Protein AF-A0A5C7Q5F5-F1 (afdb_monomer)

Secondary structure (DSSP, 8-state):
----SHHHHHHHHHHHHHHHHHHHHHHHHHHHHHHT--SS-HHHHHHTT-S------HHHHHHHHHHHHHHHHHHSSS-SEEEEESSS-HHHHHHHHHHHHHHHHHHHHH-HHHHHHHHHHHHHHHHHSEEEEE-SSTT-SS-EEE-GGGEE--TT-BTT-TT--EEEEEEEEEHHHHHHHHHSTT--TTB-HHHHHHHHHHHHHHHHSS-TT-----TT-HHHHHHHHHTTTTSTT--PPPEEEEEEEEEEE--TTSSS-EEEEEEEE-TTTS--SSS-GGGGGS-SEE-TT---BSSGGGTEEEEE-----SSSPBGGG---HHHHHHHHHHHHHHHHHHHHHHHHHHTS--EEE-STT-HHHHTT---SS-----TTEEE--TTSS----HHHHHHHHHHHHHHHHHHHS---------SSPPPPHHHHHHHHHHTTHHHHHHHHHHHHHHHHHHHHHHHHHHH--SHHHHHHHHHHHHTT--THHHH-GGGEEEEEPPPTTTT-HHHHHHHHHHHHHTGGGS-GGGHHHHHHHHHHHHHS-HHHHHHHS-----PPPHHHHHHHHHHHHHHTT---PPPTTS-HHHHHHHHHHHHHHHHHHHHHH-SPPPHHHHHHHHHHHHHHHHHHHHHTTSTTSHHHHHHHHHHHHHHHHHHHHHHHHHHHHHHHTTTS----HHHHHHHHHHHHHHHHHHHHHHHHHHHHHHHHHHHHHHHHHHHHHHHHHHHHHHHHHHHHHHHHHHTSPPPPP-

Mean predicted aligned error: 17.98 Å

Radius of gyration: 42.09 Å; Cα contacts (8 Å, |Δi|>4): 862; chains: 1; bounding box: 106×111×115 Å

Nearest PDB structures (foldseek):
  8i4m-assembly1_T  TM=5.240E-01  e=5.462E-08  Prochlorococcus phage P-SCSP1u

pLDDT: mean 74.76, std 13.88, range [29.77, 92.38]

Structure (mmCIF, N/CA/C/O backbone):
data_AF-A0A5C7Q5F5-F1
#
_entry.id   AF-A0A5C7Q5F5-F1
#
loop_
_atom_site.group_PDB
_atom_site.id
_atom_site.type_symbol
_atom_site.label_atom_id
_atom_site.label_alt_id
_atom_site.label_comp_id
_atom_site.label_asym_id
_atom_site.label_entity_id
_atom_site.label_seq_id
_atom_site.pdbx_PDB_ins_code
_atom_site.Cartn_x
_atom_site.Cartn_y
_atom_site.Cartn_z
_atom_site.occupancy
_atom_site.B_iso_or_equiv
_atom_site.auth_seq_id
_atom_site.auth_comp_id
_atom_site.auth_asym_id
_atom_site.auth_atom_id
_atom_site.pdbx_PDB_model_num
ATOM 1 N N . MET A 1 1 ? -7.632 -32.671 -0.532 1.00 57.59 1 MET A N 1
ATOM 2 C CA . MET A 1 1 ? -6.385 -33.036 -1.250 1.00 57.59 1 MET A CA 1
ATOM 3 C C . MET A 1 1 ? -5.315 -33.231 -0.192 1.00 57.59 1 MET A C 1
ATOM 5 O O . MET A 1 1 ? -5.133 -32.317 0.598 1.00 57.59 1 MET A O 1
ATOM 9 N N . SER A 1 2 ? -4.620 -34.371 -0.135 1.00 65.00 2 SER A N 1
ATOM 10 C CA . SER A 1 2 ? -3.568 -34.567 0.877 1.00 65.00 2 SER A CA 1
ATOM 11 C C . SER A 1 2 ? -2.176 -34.525 0.246 1.00 65.00 2 SER A C 1
ATOM 13 O O . SER A 1 2 ? -1.781 -35.472 -0.430 1.00 65.00 2 SER A O 1
ATOM 15 N N . PHE A 1 3 ? -1.420 -33.459 0.502 1.00 81.12 3 PHE A N 1
ATOM 16 C CA . PHE A 1 3 ? -0.010 -33.346 0.118 1.00 81.12 3 PHE A CA 1
ATOM 17 C C . PHE A 1 3 ? 0.869 -34.087 1.132 1.00 81.12 3 PHE A C 1
ATOM 19 O O . PHE A 1 3 ? 1.437 -33.481 2.044 1.00 81.12 3 PHE A O 1
ATOM 26 N N . LYS A 1 4 ? 0.916 -35.420 1.035 1.00 80.81 4 LYS A N 1
ATOM 27 C CA . LYS A 1 4 ? 1.603 -36.270 2.026 1.00 80.81 4 LYS A CA 1
ATOM 28 C C . LYS A 1 4 ? 3.119 -36.276 1.852 1.00 80.81 4 LYS A C 1
ATOM 30 O O . LYS A 1 4 ? 3.812 -36.266 2.860 1.00 80.81 4 LYS A O 1
ATOM 35 N N . ASP A 1 5 ? 3.604 -36.177 0.616 1.00 85.38 5 ASP A N 1
ATOM 36 C CA . ASP A 1 5 ? 5.032 -36.278 0.300 1.00 85.38 5 ASP A CA 1
ATOM 37 C C . ASP A 1 5 ? 5.616 -34.935 -0.149 1.00 85.38 5 ASP A C 1
ATOM 39 O O . ASP A 1 5 ? 5.007 -34.218 -0.950 1.00 85.38 5 ASP A O 1
ATOM 43 N N . ALA A 1 6 ? 6.840 -34.614 0.285 1.00 85.69 6 ALA A N 1
ATOM 44 C CA . ALA A 1 6 ? 7.511 -33.373 -0.121 1.00 85.69 6 ALA A CA 1
ATOM 45 C C . ALA A 1 6 ? 7.773 -33.323 -1.635 1.00 85.69 6 ALA A C 1
ATOM 47 O O . ALA A 1 6 ? 7.773 -32.250 -2.234 1.00 85.69 6 ALA A O 1
ATOM 48 N N . ASN A 1 7 ? 7.923 -34.489 -2.276 1.00 86.44 7 ASN A N 1
ATOM 49 C CA . ASN A 1 7 ? 8.038 -34.610 -3.730 1.00 86.44 7 ASN A CA 1
ATOM 50 C C . ASN A 1 7 ? 6.786 -34.117 -4.466 1.00 86.44 7 ASN A C 1
ATOM 52 O O . ASN A 1 7 ? 6.907 -33.477 -5.505 1.00 86.44 7 ASN A O 1
ATOM 56 N N . GLN A 1 8 ? 5.590 -34.376 -3.930 1.00 87.38 8 GLN A N 1
ATOM 57 C CA . GLN A 1 8 ? 4.348 -33.909 -4.549 1.00 87.38 8 GLN A CA 1
ATOM 58 C C . GLN A 1 8 ? 4.240 -32.385 -4.472 1.00 87.38 8 GLN A C 1
ATOM 60 O O . GLN A 1 8 ? 3.890 -31.746 -5.461 1.00 87.38 8 GLN A O 1
ATOM 65 N N . VAL A 1 9 ? 4.593 -31.806 -3.318 1.00 88.62 9 VAL A N 1
ATOM 66 C CA . VAL A 1 9 ? 4.626 -30.347 -3.140 1.00 88.62 9 VAL A CA 1
ATOM 67 C C . VAL A 1 9 ? 5.639 -29.716 -4.092 1.00 88.62 9 VAL A C 1
ATOM 69 O O . VAL A 1 9 ? 5.302 -28.758 -4.783 1.00 88.62 9 VAL A O 1
ATOM 72 N N . TRP A 1 10 ? 6.842 -30.291 -4.194 1.00 88.31 10 TRP A N 1
ATOM 73 C CA . TRP A 1 10 ? 7.863 -29.829 -5.133 1.00 88.31 10 TRP A CA 1
ATOM 74 C C . TRP A 1 10 ? 7.369 -29.841 -6.581 1.00 88.31 10 TRP A C 1
ATOM 76 O O . TRP A 1 10 ? 7.522 -28.843 -7.272 1.00 88.31 10 TRP A O 1
ATOM 86 N N . ASN A 1 11 ? 6.740 -30.928 -7.035 1.00 88.81 11 ASN A N 1
ATOM 87 C CA . ASN A 1 11 ? 6.258 -31.033 -8.415 1.00 88.81 11 ASN A CA 1
ATOM 88 C C . ASN A 1 11 ? 5.209 -29.960 -8.747 1.00 88.81 11 ASN A C 1
ATOM 90 O O . ASN A 1 11 ? 5.219 -29.407 -9.845 1.00 88.81 11 ASN A O 1
ATOM 94 N N . VAL A 1 12 ? 4.320 -29.640 -7.800 1.00 89.69 12 VAL A N 1
ATOM 95 C CA . VAL A 1 12 ? 3.324 -28.572 -7.977 1.00 89.69 12 VAL A CA 1
ATOM 96 C C . VAL A 1 12 ? 3.987 -27.197 -8.001 1.00 89.69 12 VAL A C 1
ATOM 98 O O . VAL A 1 12 ? 3.708 -26.396 -8.891 1.00 89.69 12 VAL A O 1
ATOM 101 N N . VAL A 1 13 ? 4.888 -26.933 -7.054 1.00 88.50 13 VAL A N 1
ATOM 102 C CA . VAL A 1 13 ? 5.653 -25.683 -6.982 1.00 88.50 13 VAL A CA 1
ATOM 103 C C . VAL A 1 13 ? 6.468 -25.459 -8.257 1.00 88.50 13 VAL A C 1
ATOM 105 O O . VAL A 1 13 ? 6.402 -24.379 -8.845 1.00 88.50 13 VAL A O 1
ATOM 108 N N . ASP A 1 14 ? 7.178 -26.482 -8.730 1.00 86.94 14 ASP A N 1
ATOM 109 C CA . ASP A 1 14 ? 8.006 -26.393 -9.929 1.00 86.94 14 ASP A CA 1
ATOM 110 C C . ASP A 1 14 ? 7.158 -26.174 -11.190 1.00 86.94 14 ASP A C 1
ATOM 112 O O . ASP A 1 14 ? 7.501 -25.333 -12.017 1.00 86.94 14 ASP A O 1
ATOM 116 N N . ALA A 1 15 ? 5.993 -26.821 -11.306 1.00 88.44 15 ALA A N 1
ATOM 117 C CA . ALA A 1 15 ? 5.066 -26.573 -12.412 1.00 88.44 15 ALA A CA 1
ATOM 118 C C . ALA A 1 15 ? 4.556 -25.117 -12.437 1.00 88.44 15 ALA A C 1
ATOM 120 O O . ALA A 1 15 ? 4.502 -24.489 -13.499 1.00 88.44 15 ALA A O 1
ATOM 121 N N . ILE A 1 16 ? 4.215 -24.547 -11.272 1.00 89.31 16 ILE A N 1
ATOM 122 C CA . ILE A 1 16 ? 3.798 -23.137 -11.164 1.00 89.31 16 ILE A CA 1
ATOM 123 C C . ILE A 1 16 ? 4.956 -22.205 -11.541 1.00 89.31 16 ILE A C 1
ATOM 125 O O . ILE A 1 16 ? 4.748 -21.226 -12.267 1.00 89.31 16 ILE A O 1
ATOM 129 N N . ARG A 1 17 ? 6.171 -22.522 -11.084 1.00 85.56 17 ARG A N 1
ATOM 130 C CA . ARG A 1 17 ? 7.389 -21.760 -11.371 1.00 85.56 17 ARG A CA 1
ATOM 131 C C . ARG A 1 17 ? 7.711 -21.748 -12.867 1.00 85.56 17 ARG A C 1
ATOM 133 O O . ARG A 1 17 ? 7.875 -20.674 -13.442 1.00 85.56 17 ARG A O 1
ATOM 140 N N . GLN A 1 18 ? 7.693 -22.908 -13.523 1.00 85.38 18 GLN A N 1
ATOM 141 C CA . GLN A 1 18 ? 7.915 -23.029 -14.969 1.00 85.38 18 GLN A CA 1
ATOM 142 C C . GLN A 1 18 ? 6.870 -22.243 -15.778 1.00 85.38 18 GLN A C 1
ATOM 144 O O . GLN A 1 18 ? 7.218 -21.516 -16.709 1.00 85.38 18 GLN A O 1
ATOM 149 N N . ALA A 1 19 ? 5.594 -22.288 -15.381 1.00 86.44 19 ALA A N 1
ATOM 150 C CA . ALA A 1 19 ? 4.549 -21.466 -15.998 1.00 86.44 19 ALA A CA 1
ATOM 151 C C . ALA A 1 19 ? 4.737 -19.952 -15.741 1.00 86.44 19 ALA A C 1
ATOM 153 O O . ALA A 1 19 ? 4.212 -19.111 -16.476 1.00 86.44 19 ALA A O 1
ATOM 154 N N . GLY A 1 20 ? 5.469 -19.583 -14.686 1.00 85.06 20 GLY A N 1
ATOM 155 C CA . GLY A 1 20 ? 5.775 -18.209 -14.296 1.00 85.06 20 GLY A CA 1
ATOM 156 C C . GLY A 1 20 ? 6.813 -17.501 -15.168 1.00 85.06 20 GLY A C 1
ATOM 157 O O . GLY A 1 20 ? 6.758 -16.275 -15.256 1.00 85.06 20 GLY A O 1
ATOM 158 N N . VAL A 1 21 ? 7.685 -18.238 -15.861 1.00 86.25 21 VAL A N 1
ATOM 159 C CA . VAL A 1 21 ? 8.862 -17.706 -16.579 1.00 86.25 21 VAL A CA 1
ATOM 160 C C . VAL A 1 21 ? 8.510 -16.570 -17.544 1.00 86.25 21 VAL A C 1
ATOM 162 O O . VAL A 1 21 ? 9.101 -15.491 -17.500 1.00 86.25 21 VAL A O 1
ATOM 165 N N . ILE A 1 22 ? 7.501 -16.775 -18.398 1.00 85.44 22 ILE A N 1
ATOM 166 C CA . ILE A 1 22 ? 7.088 -15.780 -19.405 1.00 85.44 22 ILE A CA 1
ATOM 167 C C . ILE A 1 22 ? 6.555 -14.511 -18.729 1.00 85.44 22 ILE A C 1
ATOM 169 O O . ILE A 1 22 ? 6.852 -13.394 -19.155 1.00 85.44 22 ILE A O 1
ATOM 173 N N . ARG A 1 23 ? 5.780 -14.677 -17.650 1.00 85.81 23 ARG A N 1
ATOM 174 C CA . ARG A 1 23 ? 5.241 -13.550 -16.879 1.00 85.81 23 ARG A CA 1
ATOM 175 C C . ARG A 1 23 ? 6.366 -12.774 -16.208 1.00 85.81 23 ARG A C 1
ATOM 177 O O . ARG A 1 23 ? 6.342 -11.546 -16.249 1.00 85.81 23 ARG A O 1
ATOM 184 N N . SER A 1 24 ? 7.358 -13.482 -15.667 1.00 86.69 24 SER A N 1
ATOM 185 C CA . SER A 1 24 ? 8.502 -12.851 -15.020 1.00 86.69 24 SER A CA 1
ATOM 186 C C . SER A 1 24 ? 9.344 -12.040 -15.998 1.00 86.69 24 SER A C 1
ATOM 188 O O . SER A 1 24 ? 9.654 -10.882 -15.738 1.00 86.69 24 SER A O 1
ATOM 190 N N . ARG A 1 25 ? 9.592 -12.571 -17.201 1.00 86.44 25 ARG A N 1
ATOM 191 C CA . ARG A 1 25 ? 10.288 -11.830 -18.263 1.00 86.44 25 ARG A CA 1
ATOM 192 C C . ARG A 1 25 ? 9.582 -10.519 -18.631 1.00 86.44 25 ARG A C 1
ATOM 194 O O . ARG A 1 25 ? 10.240 -9.506 -18.852 1.00 86.44 25 ARG A O 1
ATOM 201 N N . ASN A 1 26 ? 8.251 -10.522 -18.701 1.00 87.75 26 ASN A N 1
ATOM 202 C CA . ASN A 1 26 ? 7.486 -9.310 -19.006 1.00 87.75 26 ASN A CA 1
ATOM 203 C C . ASN A 1 26 ? 7.548 -8.281 -17.871 1.00 87.75 26 ASN A C 1
ATOM 205 O O . ASN A 1 26 ? 7.694 -7.092 -18.142 1.00 87.75 26 ASN A O 1
ATOM 209 N N . ARG A 1 27 ? 7.478 -8.717 -16.609 1.00 88.50 27 ARG A N 1
ATOM 210 C CA . ARG A 1 27 ? 7.613 -7.815 -15.458 1.00 88.50 27 ARG A CA 1
ATOM 211 C C . ARG A 1 27 ? 9.031 -7.265 -15.312 1.00 88.50 27 ARG A C 1
ATOM 213 O O . ARG A 1 27 ? 9.169 -6.078 -15.052 1.00 88.50 27 ARG A O 1
ATOM 220 N N . ALA A 1 28 ? 10.063 -8.058 -15.604 1.00 88.31 28 ALA A N 1
ATOM 221 C CA . ALA A 1 28 ? 11.449 -7.587 -15.632 1.00 88.31 28 ALA A CA 1
ATOM 222 C C . ALA A 1 28 ? 11.653 -6.440 -16.641 1.00 88.31 28 ALA A C 1
ATOM 224 O O . ALA A 1 28 ? 12.330 -5.466 -16.331 1.00 88.31 28 ALA A O 1
ATOM 225 N N . ARG A 1 29 ? 10.999 -6.496 -17.813 1.00 87.94 29 ARG A N 1
ATOM 226 C CA . ARG A 1 29 ? 11.003 -5.390 -18.793 1.00 87.94 29 ARG A CA 1
ATOM 227 C C . ARG A 1 29 ? 10.318 -4.128 -18.272 1.00 87.94 29 ARG A C 1
ATOM 229 O O . ARG A 1 29 ? 10.766 -3.024 -18.555 1.00 87.94 29 ARG A O 1
ATOM 236 N N . ILE A 1 30 ? 9.219 -4.280 -17.535 1.00 89.69 30 ILE A N 1
ATOM 237 C CA . ILE A 1 30 ? 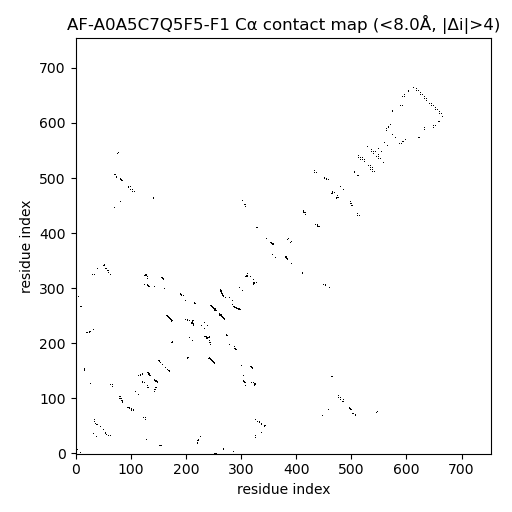8.558 -3.148 -16.876 1.00 89.69 30 ILE A CA 1
ATOM 238 C C . ILE A 1 30 ? 9.527 -2.546 -15.849 1.00 89.69 30 ILE A C 1
ATOM 240 O O . ILE A 1 30 ? 9.812 -1.353 -15.908 1.00 89.69 30 ILE A O 1
ATOM 244 N N . ASN A 1 31 ? 10.114 -3.377 -14.985 1.00 89.62 31 ASN A N 1
ATOM 245 C CA . ASN A 1 31 ? 11.073 -2.935 -13.973 1.00 89.62 31 ASN A CA 1
ATOM 246 C C . ASN A 1 31 ? 12.270 -2.216 -14.579 1.00 89.62 31 ASN A C 1
ATOM 248 O O . ASN A 1 31 ? 12.686 -1.205 -14.024 1.00 89.62 31 ASN A O 1
ATOM 252 N N . SER A 1 32 ? 12.803 -2.678 -15.709 1.00 86.69 32 SER A N 1
ATOM 253 C CA . SER A 1 32 ? 13.952 -2.026 -16.336 1.00 86.69 32 SER A CA 1
ATOM 254 C C . SER A 1 32 ? 13.617 -0.600 -16.786 1.00 86.69 32 SER A C 1
ATOM 256 O O . SER A 1 32 ? 14.329 0.345 -16.456 1.00 86.69 32 SER A O 1
ATOM 258 N N . VAL A 1 33 ? 12.468 -0.404 -17.444 1.00 88.56 33 VAL A N 1
ATOM 259 C CA . VAL A 1 33 ? 12.040 0.928 -17.909 1.00 88.56 33 VAL A CA 1
ATOM 260 C C . VAL A 1 33 ? 11.814 1.892 -16.745 1.00 88.56 33 VAL A C 1
ATOM 262 O O . VAL A 1 33 ? 12.266 3.035 -16.811 1.00 88.56 33 VAL A O 1
ATOM 265 N N . PHE A 1 34 ? 11.140 1.453 -15.679 1.00 88.75 34 PHE A N 1
ATOM 266 C CA . PHE A 1 34 ? 10.805 2.330 -14.551 1.00 88.75 34 PHE A CA 1
ATOM 267 C C . PHE A 1 34 ? 11.951 2.530 -13.554 1.00 88.75 34 PHE A C 1
ATOM 269 O O . PHE A 1 34 ? 11.942 3.529 -12.839 1.00 88.75 34 PHE A O 1
ATOM 276 N N . ASN A 1 35 ? 12.958 1.656 -13.534 1.00 87.38 35 ASN A N 1
ATOM 277 C CA . ASN A 1 35 ? 14.165 1.851 -12.726 1.00 87.38 35 ASN A CA 1
ATOM 278 C C . ASN A 1 35 ? 15.246 2.686 -13.423 1.00 87.38 35 ASN A C 1
ATOM 280 O O . ASN A 1 35 ? 16.268 2.979 -12.810 1.00 87.38 35 ASN A O 1
ATOM 284 N N . GLY A 1 36 ? 15.017 3.106 -14.669 1.00 87.00 36 GLY A N 1
ATOM 285 C CA . GLY A 1 36 ? 15.956 3.966 -15.385 1.00 87.00 36 GLY A CA 1
ATOM 286 C C . GLY A 1 36 ? 16.973 3.224 -16.242 1.00 87.00 36 GLY A C 1
ATOM 287 O O . GLY A 1 36 ? 17.932 3.845 -16.696 1.00 87.00 36 GLY A O 1
ATOM 288 N N . ASP A 1 37 ? 16.763 1.935 -16.512 1.00 87.19 37 ASP A N 1
ATOM 289 C CA . ASP A 1 37 ? 17.656 1.195 -17.397 1.00 87.19 37 ASP A CA 1
ATOM 290 C C . ASP A 1 37 ? 17.546 1.750 -18.830 1.00 87.19 37 ASP A C 1
ATOM 292 O O . ASP A 1 37 ? 16.455 2.173 -19.251 1.00 87.19 37 ASP A O 1
ATOM 296 N N . PRO A 1 38 ? 18.651 1.761 -19.598 1.00 88.00 38 PRO A N 1
ATOM 297 C CA . PRO A 1 38 ? 18.643 2.224 -20.978 1.00 88.00 38 PRO A CA 1
ATOM 298 C C . PRO A 1 38 ? 17.650 1.448 -21.869 1.00 88.00 38 PRO A C 1
ATOM 300 O O . PRO A 1 38 ? 17.473 0.240 -21.695 1.00 88.00 38 PRO A O 1
ATOM 303 N N . PRO A 1 39 ? 17.004 2.108 -22.852 1.00 87.56 39 PRO A N 1
ATOM 304 C CA . PRO A 1 39 ? 15.974 1.488 -23.698 1.00 87.56 39 PRO A CA 1
ATOM 305 C C . PRO A 1 39 ? 16.493 0.442 -24.702 1.00 87.56 39 PRO A C 1
ATOM 307 O O . PRO A 1 39 ? 15.686 -0.312 -25.267 1.00 87.56 39 PRO A O 1
ATOM 310 N N . TYR A 1 40 ? 17.804 0.423 -24.953 1.00 86.56 40 TYR A N 1
ATOM 311 C CA . TYR A 1 40 ? 18.486 -0.555 -25.799 1.00 86.56 40 TYR A CA 1
ATOM 312 C C . TYR A 1 40 ? 19.522 -1.326 -24.990 1.00 86.56 40 TYR A C 1
ATOM 314 O O . TYR A 1 40 ? 20.207 -0.757 -24.135 1.00 86.56 40 TYR A O 1
ATOM 322 N N . THR A 1 41 ? 19.691 -2.612 -25.291 1.00 86.56 41 THR A N 1
ATOM 323 C CA . THR A 1 41 ? 20.826 -3.363 -24.742 1.00 86.56 41 THR A CA 1
ATOM 324 C C . THR A 1 41 ? 22.146 -2.856 -25.348 1.00 86.56 41 THR A C 1
ATOM 326 O O . THR A 1 41 ? 22.143 -2.278 -26.437 1.00 86.56 41 THR A O 1
ATOM 329 N N . PRO A 1 42 ? 23.306 -3.084 -24.703 1.00 83.31 42 PRO A N 1
ATOM 330 C CA . PRO A 1 42 ? 24.602 -2.691 -25.267 1.00 83.31 42 PRO A CA 1
ATOM 331 C C . PRO A 1 42 ? 24.912 -3.318 -26.636 1.00 83.31 42 PRO A C 1
ATOM 333 O O . PRO A 1 42 ? 25.716 -2.775 -27.393 1.00 83.31 42 PRO A O 1
ATOM 336 N N . GLU A 1 43 ? 24.314 -4.470 -26.942 1.00 85.12 43 GLU A N 1
ATOM 337 C CA . GLU A 1 43 ? 24.423 -5.142 -28.241 1.00 85.12 43 GLU A CA 1
ATOM 338 C C . GLU A 1 43 ? 23.512 -4.488 -29.282 1.00 85.12 43 GLU A C 1
ATOM 340 O O . GLU A 1 43 ? 23.962 -4.191 -30.385 1.00 85.12 43 GLU A O 1
ATOM 345 N N . GLU A 1 44 ? 22.260 -4.192 -28.921 1.00 85.00 44 GLU A N 1
ATOM 346 C CA . GLU A 1 44 ? 21.315 -3.484 -29.791 1.00 85.00 44 GLU A CA 1
ATOM 347 C C . GLU A 1 44 ? 21.787 -2.064 -30.113 1.00 85.00 44 GLU A C 1
ATOM 349 O O . GLU A 1 44 ? 21.638 -1.616 -31.249 1.00 85.00 44 GLU A O 1
ATOM 354 N N . ALA A 1 45 ? 22.367 -1.361 -29.137 1.00 83.75 45 ALA A N 1
ATOM 355 C CA . ALA A 1 45 ? 22.927 -0.029 -29.336 1.00 83.75 45 ALA A CA 1
ATOM 356 C C . ALA A 1 45 ? 24.090 -0.061 -30.340 1.00 83.75 45 ALA A C 1
ATOM 358 O O . ALA A 1 45 ? 24.128 0.755 -31.257 1.00 83.75 45 ALA A O 1
ATOM 359 N N . ARG A 1 46 ? 24.979 -1.060 -30.233 1.00 83.50 46 ARG A N 1
ATOM 360 C CA . ARG A 1 46 ? 26.075 -1.276 -31.192 1.00 83.50 46 ARG A CA 1
ATOM 361 C C . ARG A 1 46 ? 25.573 -1.673 -32.578 1.00 83.50 46 ARG A C 1
ATOM 363 O O . ARG A 1 46 ? 26.056 -1.140 -33.566 1.00 83.50 46 ARG A O 1
ATOM 370 N N . ALA A 1 47 ? 24.599 -2.577 -32.665 1.00 84.31 47 ALA A N 1
ATOM 371 C CA . ALA A 1 47 ? 24.057 -3.034 -33.944 1.00 84.31 47 ALA A CA 1
ATOM 372 C C . ALA A 1 47 ? 23.311 -1.925 -34.707 1.00 84.31 47 ALA A C 1
ATOM 374 O O . ALA A 1 47 ? 23.327 -1.905 -35.934 1.00 84.31 47 ALA A O 1
ATOM 375 N N . ASN A 1 48 ? 22.666 -1.003 -33.987 1.00 77.56 48 ASN A 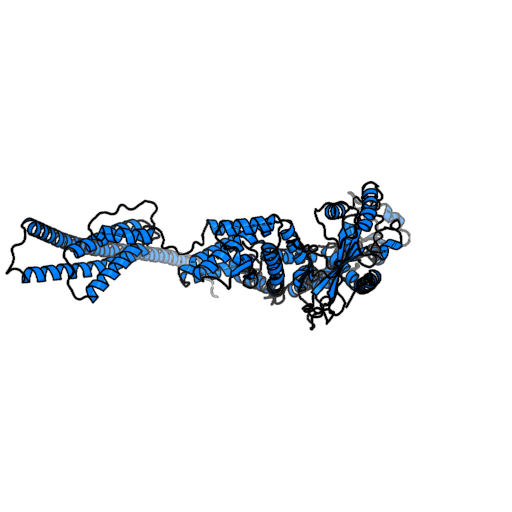N 1
ATOM 376 C CA . ASN A 1 48 ? 21.862 0.076 -34.565 1.00 77.56 48 ASN A CA 1
ATOM 377 C C . ASN A 1 48 ? 22.574 1.442 -34.580 1.00 77.56 48 ASN A C 1
ATOM 379 O O . ASN A 1 48 ? 21.900 2.456 -34.799 1.00 77.56 48 ASN A O 1
ATOM 383 N N . ASN A 1 49 ? 23.890 1.475 -34.314 1.00 78.81 49 ASN A N 1
ATOM 384 C CA . ASN A 1 49 ? 24.707 2.691 -34.206 1.00 78.81 49 ASN A CA 1
ATOM 385 C C . ASN A 1 49 ? 23.992 3.785 -33.391 1.00 78.81 49 ASN A C 1
ATOM 387 O O . ASN A 1 49 ? 23.596 4.829 -33.911 1.00 78.81 49 ASN A O 1
ATOM 391 N N . ILE A 1 50 ? 23.687 3.471 -32.132 1.00 79.56 50 ILE A N 1
ATOM 392 C CA . ILE A 1 50 ? 23.051 4.390 -31.184 1.00 79.56 50 ILE A CA 1
ATOM 393 C C . ILE A 1 50 ? 24.126 4.878 -30.224 1.00 79.56 50 ILE A C 1
ATOM 395 O O . ILE A 1 50 ? 24.619 4.088 -29.416 1.00 79.56 50 ILE A O 1
ATOM 399 N N . ASP A 1 51 ? 24.452 6.164 -30.299 1.00 79.88 51 ASP A N 1
ATOM 400 C CA . ASP A 1 51 ? 25.495 6.766 -29.467 1.00 79.88 51 ASP A CA 1
ATOM 401 C C . ASP A 1 51 ? 24.933 7.169 -28.097 1.00 79.88 51 ASP A C 1
ATOM 403 O O . ASP A 1 51 ? 25.510 6.855 -27.053 1.00 79.88 51 ASP A O 1
ATOM 407 N N . THR A 1 52 ? 23.751 7.787 -28.072 1.00 84.50 52 THR A N 1
ATOM 408 C CA . THR A 1 52 ? 23.058 8.173 -26.842 1.00 84.50 52 THR A CA 1
ATOM 409 C C . THR A 1 52 ? 22.053 7.099 -26.445 1.00 84.50 52 THR A C 1
ATOM 411 O O . THR A 1 52 ? 20.971 6.999 -27.015 1.00 84.50 52 THR A O 1
ATOM 414 N N . ASN A 1 53 ? 22.361 6.315 -25.411 1.00 88.19 53 ASN A N 1
ATOM 415 C CA . ASN A 1 53 ? 21.450 5.305 -24.866 1.00 88.19 53 ASN A CA 1
ATOM 416 C C . ASN A 1 53 ? 21.141 5.593 -23.392 1.00 88.19 53 ASN A C 1
ATOM 418 O O . ASN A 1 53 ? 21.787 5.055 -22.493 1.00 88.19 53 ASN A O 1
ATOM 422 N N . VAL A 1 54 ? 20.168 6.474 -23.142 1.00 88.06 54 VAL A N 1
ATOM 423 C CA . VAL A 1 54 ? 19.806 6.925 -21.789 1.00 88.06 54 VAL A CA 1
ATOM 424 C C . VAL A 1 54 ? 18.299 6.891 -21.557 1.00 88.06 54 VAL A C 1
ATOM 426 O O . VAL A 1 54 ? 17.495 7.103 -22.464 1.00 88.06 54 VAL A O 1
ATOM 429 N N . ASN A 1 55 ? 17.907 6.644 -20.310 1.00 88.31 55 ASN A N 1
ATOM 430 C CA . ASN A 1 55 ? 16.524 6.744 -19.864 1.00 88.31 55 ASN A CA 1
ATOM 431 C C . ASN A 1 55 ? 16.296 8.106 -19.199 1.00 88.31 55 ASN A C 1
ATOM 433 O O . ASN A 1 55 ? 17.024 8.487 -18.285 1.00 88.31 55 ASN A O 1
ATOM 437 N N . PHE A 1 56 ? 15.274 8.839 -19.643 1.00 85.62 56 PHE A N 1
ATOM 438 C CA . PHE A 1 56 ? 14.992 10.194 -19.157 1.00 85.62 56 PHE A CA 1
ATOM 439 C C . PHE A 1 56 ? 14.106 10.226 -17.900 1.00 85.62 56 PHE A C 1
ATOM 441 O O . PHE A 1 56 ? 13.753 11.306 -17.424 1.00 85.62 56 PHE A O 1
ATOM 448 N N . LEU A 1 57 ? 13.750 9.059 -17.347 1.00 86.25 57 LEU A N 1
ATOM 449 C CA . LEU A 1 57 ? 13.030 8.891 -16.077 1.00 86.25 57 LEU A CA 1
ATOM 450 C C . LEU A 1 57 ? 11.627 9.527 -16.033 1.00 86.25 57 LEU A C 1
ATOM 452 O O . LEU A 1 57 ? 11.071 9.716 -14.950 1.00 86.25 57 LEU A O 1
ATOM 456 N N . GLU A 1 58 ? 11.018 9.849 -17.179 1.00 79.19 58 GLU A N 1
ATOM 457 C CA . GLU A 1 58 ? 9.666 10.432 -17.213 1.00 79.19 58 GLU A CA 1
ATOM 458 C C . GLU A 1 58 ? 8.627 9.456 -16.629 1.00 79.19 58 GLU A C 1
ATOM 460 O O . GLU A 1 58 ? 7.874 9.822 -15.726 1.00 79.19 58 GLU A O 1
ATOM 465 N N . GLY A 1 59 ? 8.659 8.184 -17.047 1.00 79.62 59 GLY A N 1
ATOM 466 C CA . GLY A 1 59 ? 7.790 7.142 -16.487 1.00 79.62 59 GLY A CA 1
ATOM 467 C C . GLY A 1 59 ? 8.028 6.905 -14.991 1.00 79.62 59 GLY A C 1
ATOM 468 O O . GLY A 1 59 ? 7.078 6.778 -14.220 1.00 79.62 59 GLY A O 1
ATOM 469 N N . THR A 1 60 ? 9.292 6.915 -14.556 1.00 85.38 60 THR A N 1
ATOM 470 C CA . THR A 1 60 ? 9.685 6.779 -13.144 1.00 85.38 60 THR A CA 1
ATOM 471 C C . THR A 1 60 ? 9.060 7.877 -12.285 1.00 85.38 60 THR A C 1
ATOM 473 O O . THR A 1 60 ? 8.499 7.591 -11.228 1.00 85.38 60 THR A O 1
ATOM 476 N N . ARG A 1 61 ? 9.078 9.132 -12.756 1.00 80.62 61 ARG A N 1
ATOM 477 C CA . ARG A 1 61 ? 8.457 10.268 -12.055 1.00 80.62 61 ARG A CA 1
ATOM 478 C C . ARG A 1 61 ? 6.945 10.093 -11.894 1.00 80.62 61 ARG A C 1
ATOM 480 O O . ARG A 1 61 ? 6.437 10.307 -10.795 1.00 80.62 61 ARG A O 1
ATOM 487 N N . ILE A 1 62 ? 6.245 9.653 -12.941 1.00 80.19 62 ILE A N 1
ATOM 488 C CA . ILE A 1 62 ? 4.784 9.453 -12.907 1.00 80.19 62 ILE A CA 1
ATOM 489 C C . ILE A 1 62 ? 4.400 8.324 -11.936 1.00 80.19 62 ILE A C 1
ATOM 491 O O . ILE A 1 62 ? 3.476 8.474 -11.130 1.00 80.19 62 ILE A O 1
ATOM 495 N N . ILE A 1 63 ? 5.140 7.211 -11.942 1.00 82.75 63 ILE A N 1
ATOM 496 C CA . ILE A 1 63 ? 4.908 6.108 -10.999 1.00 82.75 63 ILE A CA 1
ATOM 497 C C . ILE A 1 63 ? 5.234 6.522 -9.559 1.00 82.75 63 ILE A C 1
ATOM 499 O O . ILE A 1 63 ? 4.477 6.178 -8.651 1.00 82.75 63 ILE A O 1
ATOM 503 N N . HIS A 1 64 ? 6.296 7.300 -9.323 1.00 83.56 64 HIS A N 1
ATOM 504 C CA . HIS A 1 64 ? 6.586 7.832 -7.988 1.00 83.56 64 HIS A CA 1
ATOM 505 C C . HIS A 1 64 ? 5.481 8.755 -7.475 1.00 83.56 64 HIS A C 1
ATOM 507 O O . HIS A 1 64 ? 5.089 8.626 -6.315 1.00 83.56 64 HIS A O 1
ATOM 513 N N . GLN A 1 65 ? 4.946 9.632 -8.327 1.00 80.44 65 GLN A N 1
ATOM 514 C CA . GLN A 1 65 ? 3.814 10.487 -7.975 1.00 80.44 65 GLN A CA 1
ATOM 515 C C . GLN A 1 65 ? 2.571 9.652 -7.640 1.00 80.44 65 GLN A C 1
ATOM 517 O O . GLN A 1 65 ? 1.922 9.888 -6.623 1.00 80.44 65 GLN A O 1
ATOM 522 N N . SER A 1 66 ? 2.282 8.623 -8.439 1.00 80.19 66 SER A N 1
ATOM 523 C CA . SER A 1 66 ? 1.163 7.703 -8.195 1.00 80.19 66 SER A CA 1
ATOM 524 C C . SER A 1 66 ? 1.335 6.941 -6.877 1.00 80.19 66 SER A C 1
ATOM 526 O O . SER A 1 66 ? 0.410 6.854 -6.073 1.00 80.19 66 SER A O 1
ATOM 528 N N . ARG A 1 67 ? 2.550 6.451 -6.592 1.00 83.19 67 ARG A N 1
ATOM 529 C CA . ARG A 1 67 ? 2.884 5.815 -5.310 1.00 83.19 67 ARG A CA 1
ATOM 530 C C . ARG A 1 67 ? 2.689 6.780 -4.144 1.00 83.19 67 ARG A C 1
ATOM 532 O O . ARG A 1 67 ? 2.134 6.385 -3.127 1.00 83.19 67 ARG A O 1
ATOM 539 N N . GLN A 1 68 ? 3.117 8.033 -4.292 1.00 82.25 68 GLN A N 1
ATOM 540 C CA . GLN A 1 68 ? 2.958 9.056 -3.262 1.00 82.25 68 GLN A CA 1
ATOM 541 C C . GLN A 1 68 ? 1.481 9.317 -2.943 1.00 82.25 68 GLN A C 1
ATOM 543 O O . GLN A 1 68 ? 1.148 9.473 -1.773 1.00 82.25 68 GLN A O 1
ATOM 548 N N . GLN A 1 69 ? 0.587 9.296 -3.939 1.00 80.88 69 GLN A N 1
ATOM 549 C CA . GLN A 1 69 ? -0.857 9.416 -3.696 1.00 80.88 69 GLN A CA 1
ATOM 550 C C . GLN A 1 69 ? -1.387 8.269 -2.824 1.00 80.88 69 GLN A C 1
ATOM 552 O O . GLN A 1 69 ? -2.090 8.527 -1.849 1.00 80.88 69 GLN A O 1
ATOM 557 N N . PHE A 1 70 ? -0.994 7.020 -3.106 1.00 82.69 70 PHE A N 1
ATOM 558 C CA . PHE A 1 70 ? -1.332 5.872 -2.254 1.00 82.69 70 PHE A CA 1
ATOM 559 C C . PHE A 1 70 ? -0.738 6.010 -0.848 1.00 82.69 70 PHE A C 1
ATOM 561 O O . PHE A 1 70 ? -1.444 5.836 0.143 1.00 82.69 70 PHE A O 1
ATOM 568 N N . THR A 1 71 ? 0.545 6.359 -0.734 1.00 83.81 71 THR A N 1
ATOM 569 C CA . THR A 1 71 ? 1.192 6.543 0.570 1.00 83.81 71 THR A CA 1
ATOM 570 C C . THR A 1 71 ? 0.481 7.620 1.386 1.00 83.81 71 THR A C 1
ATOM 572 O O . THR A 1 71 ? 0.149 7.371 2.540 1.00 83.81 71 THR A O 1
ATOM 575 N N . ASN A 1 72 ? 0.169 8.776 0.798 1.00 83.25 72 ASN A N 1
ATOM 576 C CA . ASN A 1 72 ? -0.554 9.845 1.485 1.00 83.25 72 ASN A CA 1
ATOM 577 C C . ASN A 1 72 ? -1.958 9.388 1.902 1.00 83.25 72 ASN A C 1
ATOM 579 O O . ASN A 1 72 ? -2.349 9.574 3.049 1.00 83.25 72 ASN A O 1
ATOM 583 N N . ALA A 1 73 ? -2.688 8.717 1.012 1.00 82.62 73 ALA A N 1
ATOM 584 C CA . ALA A 1 73 ? -4.046 8.252 1.275 1.00 82.62 73 ALA A CA 1
ATOM 585 C C . ALA A 1 73 ? -4.162 7.272 2.458 1.00 82.62 73 ALA A C 1
ATOM 587 O O . ALA A 1 73 ? -5.189 7.264 3.136 1.00 82.62 73 ALA A O 1
ATOM 588 N N . PHE A 1 74 ? -3.136 6.454 2.717 1.00 84.94 74 PHE A N 1
ATOM 589 C CA . PHE A 1 74 ? -3.158 5.461 3.799 1.00 84.94 74 PHE A CA 1
ATOM 590 C C . PHE A 1 74 ? -2.316 5.845 5.024 1.00 84.94 74 PHE A C 1
ATOM 592 O O . PHE A 1 74 ? -2.648 5.428 6.129 1.00 84.94 74 PHE A O 1
ATOM 599 N N . MET A 1 75 ? -1.231 6.611 4.870 1.00 84.62 75 MET A N 1
ATOM 600 C CA . MET A 1 75 ? -0.309 6.935 5.974 1.00 84.62 75 MET A CA 1
ATOM 601 C C . MET A 1 75 ? -0.581 8.290 6.633 1.00 84.62 75 MET A C 1
ATOM 603 O O . MET A 1 75 ? -0.285 8.450 7.823 1.00 84.62 75 MET A O 1
ATOM 607 N N . GLN A 1 76 ? -1.135 9.251 5.886 1.00 82.56 76 GLN A N 1
ATOM 608 C CA . GLN A 1 76 ? -1.429 10.597 6.386 1.00 82.56 76 GLN A CA 1
ATOM 609 C C . GLN A 1 76 ? -2.553 10.650 7.442 1.00 82.56 76 GLN A C 1
ATOM 611 O O . GLN A 1 76 ? -2.345 11.353 8.434 1.00 82.56 76 GLN A O 1
ATOM 616 N N . PRO A 1 77 ? -3.695 9.930 7.302 1.00 81.75 77 PRO A N 1
ATOM 617 C CA . PRO A 1 77 ? -4.782 9.928 8.291 1.00 81.75 77 PRO A CA 1
ATOM 618 C C . PRO A 1 77 ? -4.310 9.730 9.720 1.00 81.75 77 PRO A C 1
ATOM 620 O O . PRO A 1 77 ? -3.369 8.972 9.929 1.00 81.75 77 PRO A O 1
ATOM 623 N N . ALA A 1 78 ? -4.980 10.299 10.724 1.00 80.25 78 ALA A N 1
ATOM 624 C CA . ALA A 1 78 ? -4.630 10.041 12.124 1.00 80.25 78 ALA A CA 1
ATOM 625 C C . ALA A 1 78 ? -4.705 8.540 12.470 1.00 80.25 78 ALA A C 1
ATOM 627 O O . ALA A 1 78 ? -3.800 8.019 13.133 1.00 80.25 78 ALA A O 1
ATOM 628 N N . ASN A 1 79 ? -5.722 7.837 11.962 1.00 87.12 79 ASN A N 1
ATOM 629 C CA . ASN A 1 79 ? -5.911 6.401 12.134 1.00 87.12 79 ASN A CA 1
ATOM 630 C C . ASN A 1 79 ? -5.929 5.689 10.772 1.00 87.12 79 ASN A C 1
ATOM 632 O O . ASN A 1 79 ? -6.360 6.238 9.771 1.00 87.12 79 ASN A O 1
ATOM 636 N N . TYR A 1 80 ? -5.474 4.437 10.716 1.00 88.94 80 TYR A N 1
ATOM 637 C CA . TYR A 1 80 ? -5.624 3.608 9.515 1.00 88.94 80 TYR A CA 1
ATOM 638 C C . TYR A 1 80 ? -7.077 3.164 9.307 1.00 88.94 80 TYR A C 1
ATOM 640 O O . TYR A 1 80 ? -7.547 3.036 8.178 1.00 88.94 80 TYR A O 1
ATOM 648 N N . PHE A 1 81 ? -7.778 2.887 10.404 1.00 91.50 81 PHE A N 1
ATOM 649 C CA . PHE A 1 81 ? -9.165 2.436 10.404 1.00 91.50 81 PHE A CA 1
ATOM 650 C C . PHE A 1 81 ? -9.852 2.805 11.713 1.00 91.50 81 PHE A C 1
ATOM 652 O O . PHE A 1 81 ? -9.193 2.954 12.747 1.00 91.50 81 PHE A O 1
ATOM 659 N N . THR A 1 82 ? -11.174 2.882 11.676 1.00 90.31 82 THR A N 1
ATOM 660 C CA . THR A 1 82 ? -12.043 3.043 12.839 1.00 90.31 82 THR A CA 1
ATOM 661 C C . THR A 1 82 ? -12.676 1.704 13.211 1.00 90.31 82 THR A C 1
ATOM 663 O O . THR A 1 82 ? -12.926 0.848 12.361 1.00 90.31 82 THR A O 1
ATOM 666 N N . VAL A 1 83 ? -12.885 1.496 14.511 1.00 91.06 83 VAL A N 1
ATOM 667 C CA . VAL A 1 83 ? -13.546 0.310 15.061 1.00 91.06 83 VAL A CA 1
ATOM 668 C C . VAL A 1 83 ? -14.856 0.733 15.705 1.00 91.06 83 VAL A C 1
ATOM 670 O O . VAL A 1 83 ? -14.857 1.509 16.660 1.00 91.06 83 VAL A O 1
ATOM 673 N N . SER A 1 84 ? -15.959 0.178 15.214 1.00 89.25 84 SER A N 1
ATOM 674 C CA . SER A 1 84 ? -17.280 0.263 15.840 1.00 89.25 84 SER A CA 1
ATOM 675 C C . SER A 1 84 ? -17.701 -1.112 16.372 1.00 89.25 84 SER A C 1
ATOM 677 O O . SER A 1 84 ? -17.249 -2.151 15.886 1.00 89.25 84 SER A O 1
ATOM 679 N N . LEU A 1 85 ? -18.502 -1.126 17.442 1.00 88.50 85 LEU A N 1
ATOM 680 C CA . LEU A 1 85 ? -18.925 -2.352 18.124 1.00 88.50 85 LEU A CA 1
ATOM 681 C C . LEU A 1 85 ? -20.435 -2.558 17.989 1.00 88.50 85 LEU A C 1
ATOM 683 O O . LEU A 1 85 ? -21.221 -1.686 18.363 1.00 88.50 85 LEU A O 1
ATOM 687 N N . ASP A 1 86 ? -20.840 -3.759 17.583 1.00 85.75 86 ASP A N 1
ATOM 688 C CA . ASP A 1 86 ? -22.254 -4.116 17.386 1.00 85.75 86 ASP A CA 1
ATOM 689 C C . ASP A 1 86 ? -22.949 -4.605 18.669 1.00 85.75 86 ASP A C 1
ATOM 691 O O . ASP A 1 86 ? -24.162 -4.837 18.697 1.00 85.75 86 ASP A O 1
ATOM 695 N N . PHE A 1 87 ? -22.208 -4.743 19.772 1.00 81.25 87 PHE A N 1
ATOM 696 C CA . PHE A 1 87 ? -22.692 -5.313 21.031 1.00 81.25 87 PHE A CA 1
ATOM 697 C C . PHE A 1 87 ? -22.343 -4.451 22.252 1.00 81.25 87 PHE A C 1
ATOM 699 O O . PHE A 1 87 ? -21.344 -3.743 22.278 1.00 81.25 87 PHE A O 1
ATOM 706 N N . GLY A 1 88 ? -23.169 -4.543 23.301 1.00 76.69 88 GLY A N 1
ATOM 707 C CA . GLY A 1 88 ? -23.037 -3.766 24.545 1.00 76.69 88 GLY A CA 1
ATOM 708 C C . GLY A 1 88 ? -24.094 -2.660 24.693 1.00 76.69 88 GLY A C 1
ATOM 709 O O . GLY A 1 88 ? -25.016 -2.587 23.883 1.00 76.69 88 GLY A O 1
ATOM 710 N N . PRO A 1 89 ? -24.018 -1.798 25.716 1.00 76.56 89 PRO A N 1
ATOM 711 C CA . PRO A 1 89 ? -24.917 -0.649 25.864 1.00 76.56 89 PRO A CA 1
ATOM 712 C C . PRO A 1 89 ? -24.569 0.469 24.869 1.00 76.56 89 PRO A C 1
ATOM 714 O O . PRO A 1 89 ? -23.402 0.842 24.779 1.00 76.56 89 PRO A O 1
ATOM 717 N N . THR A 1 90 ? -25.554 1.031 24.157 1.00 73.94 90 THR A N 1
ATOM 718 C CA . THR A 1 90 ? -25.356 2.021 23.071 1.00 73.94 90 THR A CA 1
ATOM 719 C C . THR A 1 90 ? -24.434 3.179 23.462 1.00 73.94 90 THR A C 1
ATOM 721 O O . THR A 1 90 ? -23.523 3.509 22.715 1.00 73.94 90 THR A O 1
ATOM 724 N N . PHE A 1 91 ? -24.592 3.717 24.673 1.00 74.44 91 PHE A N 1
ATOM 725 C CA . PHE A 1 91 ? -23.784 4.831 25.178 1.00 74.44 91 PHE A CA 1
ATOM 726 C C . PHE A 1 91 ? -22.313 4.480 25.474 1.00 74.44 91 PHE A C 1
ATOM 728 O O . PHE A 1 91 ? -21.486 5.378 25.539 1.00 74.44 91 PHE A O 1
ATOM 735 N N . LYS A 1 92 ? -21.969 3.195 25.672 1.00 79.94 92 LYS A N 1
ATOM 736 C CA . LYS A 1 92 ? -20.579 2.750 25.910 1.00 79.94 92 LYS A CA 1
ATOM 737 C C . LYS A 1 92 ? -19.906 2.177 24.671 1.00 79.94 92 LYS A C 1
ATOM 739 O O . LYS A 1 92 ? -18.680 2.160 24.622 1.00 79.94 92 LYS A O 1
ATOM 744 N N . ARG A 1 93 ? -20.685 1.692 23.695 1.00 80.56 93 ARG A N 1
ATOM 745 C CA . ARG A 1 93 ? -20.159 1.113 22.446 1.00 80.56 93 ARG A CA 1
ATOM 746 C C . ARG A 1 93 ? -19.224 2.081 21.741 1.00 80.56 93 ARG A C 1
ATOM 748 O O . ARG A 1 93 ? -18.125 1.687 21.368 1.00 80.56 93 ARG A O 1
ATOM 755 N N . ASP A 1 94 ? -19.652 3.333 21.628 1.00 82.69 94 ASP A N 1
ATOM 756 C CA . ASP A 1 94 ? -18.879 4.379 20.970 1.00 82.69 94 ASP A CA 1
ATOM 757 C C . ASP A 1 94 ? -17.595 4.707 21.747 1.00 82.69 94 ASP A C 1
ATOM 759 O O . ASP A 1 94 ? -16.496 4.703 21.194 1.00 82.69 94 ASP A O 1
ATOM 763 N N . THR A 1 95 ? -17.695 4.834 23.075 1.00 84.94 95 THR A N 1
ATOM 764 C CA . THR A 1 95 ? -16.526 5.048 23.939 1.00 84.94 95 THR A CA 1
ATOM 765 C C . THR A 1 95 ? -15.502 3.916 23.811 1.00 84.94 95 THR A C 1
ATOM 767 O O . THR A 1 95 ? -14.308 4.175 23.658 1.00 84.94 95 THR A O 1
ATOM 770 N N . TRP A 1 96 ? -15.949 2.657 23.843 1.00 87.12 96 TRP A N 1
ATOM 771 C CA . TRP A 1 96 ? -15.074 1.493 23.693 1.00 87.12 96 TRP A CA 1
ATOM 772 C C . TRP A 1 96 ? -14.461 1.412 22.293 1.00 87.12 96 TRP A C 1
ATOM 774 O O . TRP A 1 96 ? -13.258 1.175 22.177 1.00 87.12 96 TRP A O 1
ATOM 784 N N . GLY A 1 97 ? -15.253 1.655 21.245 1.00 88.12 97 GLY A N 1
ATOM 785 C CA . GLY A 1 97 ? -14.780 1.714 19.862 1.00 88.12 97 GLY A CA 1
ATOM 786 C C . GLY A 1 97 ? -13.698 2.777 19.670 1.00 88.12 97 GLY A C 1
ATOM 787 O O . GLY A 1 97 ? -12.636 2.487 19.111 1.00 88.12 97 GLY A O 1
ATOM 788 N N . ARG A 1 98 ? -13.891 3.975 20.238 1.00 88.19 98 ARG A N 1
ATOM 789 C CA . ARG A 1 98 ? -12.912 5.074 20.213 1.00 88.19 98 ARG A CA 1
ATOM 790 C C . ARG A 1 98 ? -11.606 4.711 20.922 1.00 88.19 98 ARG A C 1
ATOM 792 O O . ARG A 1 98 ? -10.530 4.968 20.381 1.00 88.19 98 ARG A O 1
ATOM 799 N N . ILE A 1 99 ? -11.682 4.081 22.098 1.00 89.62 99 ILE A N 1
ATOM 800 C CA . ILE A 1 99 ? -10.501 3.621 22.853 1.00 89.62 99 ILE A CA 1
ATOM 801 C C . ILE A 1 99 ? -9.712 2.583 22.046 1.00 89.62 99 ILE A C 1
ATOM 803 O O . ILE A 1 99 ? -8.506 2.743 21.838 1.00 89.62 99 ILE A O 1
ATOM 807 N N . ILE A 1 100 ? -10.399 1.552 21.544 1.00 91.31 100 ILE A N 1
ATOM 808 C CA . ILE A 1 100 ? -9.795 0.478 20.744 1.00 91.31 100 ILE A CA 1
ATOM 809 C C . ILE A 1 100 ? -9.133 1.059 19.495 1.00 91.31 100 ILE A C 1
ATOM 811 O O . ILE A 1 100 ? -7.967 0.769 19.228 1.00 91.31 100 ILE A O 1
ATOM 815 N N . THR A 1 101 ? -9.847 1.926 18.774 1.00 92.38 101 THR A N 1
ATOM 816 C CA . THR A 1 101 ? -9.349 2.616 17.579 1.00 92.38 101 THR A CA 1
ATOM 817 C C . THR A 1 101 ? -8.061 3.370 17.889 1.00 92.38 101 THR A C 1
ATOM 819 O O . THR A 1 101 ? -7.037 3.133 17.247 1.00 92.38 101 THR A O 1
ATOM 822 N N . LYS A 1 102 ? -8.072 4.225 18.916 1.00 90.88 102 LYS A N 1
ATOM 823 C CA . LYS A 1 102 ? -6.917 5.046 19.296 1.00 90.88 102 LYS A CA 1
ATOM 824 C C . LYS A 1 102 ? -5.707 4.193 19.673 1.00 90.88 102 LYS A C 1
ATOM 826 O O . LYS A 1 102 ? -4.590 4.470 19.236 1.00 90.88 102 LYS A O 1
ATOM 831 N N . ARG A 1 103 ? -5.907 3.158 20.493 1.00 90.31 103 ARG A N 1
ATOM 832 C CA . ARG A 1 103 ? -4.816 2.317 21.006 1.00 90.31 103 ARG A CA 1
ATOM 833 C C . ARG A 1 103 ? -4.232 1.416 19.923 1.00 90.31 103 ARG A C 1
ATOM 835 O O . ARG A 1 103 ? -3.011 1.351 19.793 1.00 90.31 103 ARG A O 1
ATOM 842 N N . LEU A 1 104 ? -5.077 0.793 19.106 1.00 91.25 104 LEU A N 1
ATOM 843 C CA . LEU A 1 104 ? -4.635 -0.111 18.050 1.00 91.25 104 LEU A CA 1
ATOM 844 C C . LEU A 1 104 ? -3.862 0.647 16.966 1.00 91.25 104 LEU A C 1
ATOM 846 O O . LEU A 1 104 ? -2.729 0.286 16.648 1.00 91.25 104 LEU A O 1
ATOM 850 N N . ASN A 1 105 ? -4.413 1.758 16.469 1.00 91.44 105 ASN A N 1
ATOM 851 C CA . ASN A 1 105 ? -3.751 2.573 15.450 1.00 91.44 105 ASN A CA 1
ATOM 852 C C . ASN A 1 105 ? -2.433 3.176 15.940 1.00 91.44 105 ASN A C 1
ATOM 854 O O . ASN A 1 105 ? -1.467 3.230 15.180 1.00 91.44 105 ASN A O 1
ATOM 858 N N . ARG A 1 106 ? -2.339 3.552 17.222 1.00 89.62 106 ARG A N 1
ATOM 859 C CA . ARG A 1 106 ? -1.081 4.017 17.821 1.00 89.62 106 ARG A CA 1
ATOM 860 C C . ARG A 1 106 ? 0.017 2.958 17.752 1.00 89.62 106 ARG A C 1
ATOM 862 O O . ARG A 1 106 ? 1.154 3.294 17.421 1.00 89.62 106 ARG A O 1
ATOM 869 N N . THR A 1 107 ? -0.304 1.702 18.055 1.00 89.19 107 THR A N 1
ATOM 870 C CA . THR A 1 107 ? 0.662 0.596 17.980 1.00 89.19 107 THR A CA 1
ATOM 871 C C . THR A 1 107 ? 1.079 0.326 16.537 1.00 89.19 107 THR A C 1
ATOM 873 O O . THR A 1 107 ? 2.269 0.184 16.259 1.00 89.19 107 THR A O 1
ATOM 876 N N . LEU A 1 108 ? 0.124 0.342 15.602 1.00 90.31 108 LEU A N 1
ATOM 877 C CA . LEU A 1 108 ? 0.401 0.146 14.177 1.00 90.31 108 LEU A CA 1
ATOM 878 C C . LEU A 1 108 ? 1.295 1.251 13.604 1.00 90.31 108 LEU A C 1
ATOM 880 O O . LEU A 1 108 ? 2.301 0.943 12.972 1.00 90.31 108 LEU A O 1
ATOM 884 N N . LYS A 1 109 ? 0.987 2.525 13.876 1.00 89.06 109 LYS A N 1
ATOM 885 C CA . LYS A 1 109 ? 1.758 3.673 13.370 1.00 89.06 109 LYS A CA 1
ATOM 886 C C . LYS A 1 109 ? 3.173 3.768 13.933 1.00 89.06 109 LYS A C 1
ATOM 888 O O . LYS A 1 109 ? 4.066 4.272 13.264 1.00 89.06 109 LYS A O 1
ATOM 893 N N . ARG A 1 110 ? 3.398 3.289 15.159 1.00 88.56 110 ARG A N 1
ATOM 894 C CA . ARG A 1 110 ? 4.747 3.216 15.751 1.00 88.56 110 ARG A CA 1
ATOM 895 C C . ARG A 1 110 ? 5.591 2.088 15.158 1.00 88.56 110 ARG A C 1
ATOM 897 O O . ARG A 1 110 ? 6.812 2.108 15.290 1.00 88.56 110 ARG A O 1
ATOM 904 N N . SER A 1 111 ? 4.962 1.105 14.517 1.00 88.50 111 SER A N 1
ATOM 905 C CA . SER A 1 111 ? 5.660 -0.027 13.921 1.00 88.50 111 SER A CA 1
ATOM 906 C C . SER A 1 111 ? 6.187 0.323 12.533 1.00 88.50 111 SER A C 1
ATOM 908 O O . SER A 1 111 ? 5.463 0.278 11.538 1.00 88.50 111 SER A O 1
ATOM 910 N N . MET A 1 112 ? 7.496 0.575 12.443 1.00 88.19 112 MET A N 1
ATOM 911 C CA . MET A 1 112 ? 8.184 0.753 11.158 1.00 88.19 112 MET A CA 1
ATOM 912 C C . MET A 1 112 ? 7.991 -0.457 10.228 1.00 88.19 112 MET A C 1
ATOM 914 O O . MET A 1 112 ? 7.864 -0.297 9.018 1.00 88.19 112 MET A O 1
ATOM 918 N N . LYS A 1 113 ? 7.902 -1.671 10.792 1.00 89.06 113 LYS A N 1
ATOM 919 C CA . LYS A 1 113 ? 7.681 -2.909 10.025 1.00 89.06 113 LYS A CA 1
ATOM 920 C C . LYS A 1 113 ? 6.347 -2.892 9.280 1.00 89.06 113 LYS A C 1
ATOM 922 O O . LYS A 1 113 ? 6.273 -3.330 8.133 1.00 89.06 113 LYS A O 1
ATOM 927 N N . TYR A 1 114 ? 5.303 -2.382 9.930 1.00 90.69 114 TYR A N 1
ATOM 928 C CA . TYR A 1 114 ? 3.982 -2.295 9.321 1.00 90.69 114 TYR A CA 1
ATOM 929 C C . TYR A 1 114 ? 3.926 -1.183 8.270 1.00 90.69 114 TYR A C 1
ATOM 931 O O . TYR A 1 114 ? 3.427 -1.415 7.170 1.00 90.69 114 TYR A O 1
ATOM 939 N N . GLY A 1 115 ? 4.538 -0.030 8.569 1.00 88.94 115 GLY A N 1
ATOM 940 C CA . GLY A 1 115 ? 4.708 1.068 7.615 1.00 88.94 115 GLY A CA 1
ATOM 941 C C . GLY A 1 115 ? 5.360 0.609 6.306 1.00 88.94 115 GLY A C 1
ATOM 942 O O . GLY A 1 115 ? 4.767 0.730 5.236 1.00 88.94 115 GLY A O 1
ATOM 943 N N . ALA A 1 116 ? 6.524 -0.038 6.410 1.00 89.75 116 ALA A N 1
ATOM 944 C CA . ALA A 1 116 ? 7.253 -0.574 5.260 1.00 89.75 116 ALA A CA 1
ATOM 945 C C . ALA A 1 116 ? 6.462 -1.652 4.495 1.00 89.75 116 ALA A C 1
ATOM 947 O O . ALA A 1 116 ? 6.567 -1.765 3.275 1.00 89.75 116 ALA A O 1
ATOM 948 N N . THR A 1 117 ? 5.647 -2.450 5.193 1.00 90.69 117 THR A N 1
ATOM 949 C CA . THR A 1 117 ? 4.811 -3.474 4.549 1.00 90.69 117 THR A CA 1
ATOM 950 C C . THR A 1 117 ? 3.762 -2.847 3.636 1.00 90.69 117 THR A C 1
ATOM 952 O O . THR A 1 117 ? 3.616 -3.280 2.494 1.00 90.69 117 THR A O 1
ATOM 955 N N . LEU A 1 118 ? 3.069 -1.809 4.106 1.00 90.00 118 LEU A N 1
ATOM 956 C CA . LEU A 1 118 ? 2.081 -1.091 3.301 1.00 90.00 118 LEU A CA 1
ATOM 957 C C . LEU A 1 118 ? 2.739 -0.352 2.127 1.00 90.00 118 LEU A C 1
ATOM 959 O O . LEU A 1 118 ? 2.246 -0.441 1.006 1.00 90.00 118 LEU A O 1
ATOM 963 N N . GLU A 1 119 ? 3.877 0.315 2.346 1.00 88.94 119 GLU A N 1
ATOM 964 C CA . GLU A 1 119 ? 4.614 1.002 1.273 1.00 88.94 119 GLU A CA 1
ATOM 965 C C . GLU A 1 119 ? 5.009 0.053 0.138 1.00 88.94 119 GLU A C 1
ATOM 967 O O . GLU A 1 119 ? 4.752 0.341 -1.033 1.00 88.94 119 GLU A O 1
ATOM 972 N N . ASN A 1 120 ? 5.571 -1.108 0.483 1.00 90.62 120 ASN A N 1
ATOM 973 C CA . ASN A 1 120 ? 5.940 -2.130 -0.493 1.00 90.62 120 ASN A CA 1
ATOM 974 C C . ASN A 1 120 ? 4.709 -2.715 -1.200 1.00 90.62 120 ASN A C 1
ATOM 976 O O . ASN A 1 120 ? 4.733 -2.934 -2.413 1.00 90.62 120 ASN A O 1
ATOM 980 N N . GLN A 1 121 ? 3.613 -2.926 -0.465 1.00 89.88 121 GLN A N 1
ATOM 981 C CA . GLN A 1 121 ? 2.365 -3.427 -1.032 1.00 89.88 121 GLN A CA 1
ATOM 982 C C . GLN A 1 121 ? 1.784 -2.451 -2.066 1.00 89.88 121 GLN A C 1
ATOM 984 O O . GLN A 1 121 ? 1.405 -2.870 -3.163 1.00 89.88 121 GLN A O 1
ATOM 989 N N . PHE A 1 122 ? 1.754 -1.153 -1.758 1.00 87.50 122 PHE A N 1
ATOM 990 C CA . PHE A 1 122 ? 1.262 -0.129 -2.680 1.00 87.50 122 PHE A CA 1
ATOM 991 C C . PHE A 1 122 ? 2.193 0.066 -3.874 1.00 87.50 122 PHE A C 1
ATOM 993 O O . PHE A 1 122 ? 1.710 0.158 -5.000 1.00 87.50 122 PHE A O 1
ATOM 1000 N N . ALA A 1 123 ? 3.513 0.054 -3.665 1.00 88.38 123 ALA A N 1
ATOM 1001 C CA . ALA A 1 123 ? 4.481 0.135 -4.756 1.00 88.38 123 ALA A CA 1
ATOM 1002 C C . ALA A 1 123 ? 4.291 -1.007 -5.768 1.00 88.38 123 ALA A C 1
ATOM 1004 O O . ALA A 1 123 ? 4.220 -0.767 -6.974 1.00 88.38 123 ALA A O 1
ATOM 1005 N N . SER A 1 124 ? 4.134 -2.239 -5.274 1.00 89.44 124 SER A N 1
ATOM 1006 C CA . SER A 1 124 ? 3.913 -3.413 -6.123 1.00 89.44 124 SER A CA 1
ATOM 1007 C C . SER A 1 124 ? 2.553 -3.371 -6.833 1.00 89.44 124 SER A C 1
ATOM 1009 O O . SER A 1 124 ? 2.459 -3.655 -8.030 1.00 89.44 124 SER A O 1
ATOM 1011 N N . SER A 1 125 ? 1.507 -2.913 -6.136 1.00 88.38 125 SER A N 1
ATOM 1012 C CA . SER A 1 125 ? 0.176 -2.722 -6.719 1.00 88.38 125 SER A CA 1
ATOM 1013 C C . SER A 1 125 ? 0.194 -1.701 -7.867 1.00 88.38 125 SER A C 1
ATOM 1015 O O . SER A 1 125 ? -0.281 -1.994 -8.960 1.00 88.38 125 SER A O 1
ATOM 1017 N N . VAL A 1 126 ? 0.831 -0.540 -7.688 1.00 86.69 126 VAL A N 1
ATOM 1018 C CA . VAL A 1 126 ? 0.904 0.506 -8.727 1.00 86.69 126 VAL A CA 1
ATOM 1019 C C . VAL A 1 126 ? 1.756 0.076 -9.928 1.00 86.69 126 VAL A C 1
ATOM 1021 O O . VAL A 1 126 ? 1.397 0.371 -11.070 1.00 86.69 126 VAL A O 1
ATOM 1024 N N . LEU A 1 127 ? 2.871 -0.630 -9.705 1.00 88.44 127 LEU A N 1
ATOM 1025 C CA . LEU A 1 127 ? 3.794 -1.003 -10.782 1.00 88.44 127 LEU A CA 1
ATOM 1026 C C . LEU A 1 127 ? 3.352 -2.254 -11.548 1.00 88.44 127 LEU A C 1
ATOM 1028 O O . LEU A 1 127 ? 3.457 -2.294 -12.774 1.00 88.44 127 LEU A O 1
ATOM 1032 N N . HIS A 1 128 ? 2.817 -3.264 -10.862 1.00 88.81 128 HIS A N 1
ATOM 1033 C CA . HIS A 1 128 ? 2.522 -4.580 -11.444 1.00 88.81 128 HIS A CA 1
ATOM 1034 C C . HIS A 1 128 ? 1.087 -5.076 -11.229 1.00 88.81 128 HIS A C 1
ATOM 1036 O O . HIS A 1 128 ? 0.681 -6.046 -11.869 1.00 88.81 128 HIS A O 1
ATOM 1042 N N . GLY A 1 129 ? 0.309 -4.415 -10.374 1.00 87.38 129 GLY A N 1
ATOM 1043 C CA . GLY A 1 129 ? -1.142 -4.606 -10.269 1.00 87.38 129 GLY A CA 1
ATOM 1044 C C . GLY A 1 129 ? -1.541 -5.462 -9.079 1.00 87.38 129 GLY A C 1
ATOM 1045 O O . GLY A 1 129 ? -2.717 -5.523 -8.738 1.00 87.38 129 GLY A O 1
ATOM 1046 N N . ILE A 1 130 ? -0.569 -6.117 -8.440 1.00 90.12 130 ILE A N 1
ATOM 1047 C CA . ILE A 1 130 ? -0.779 -7.048 -7.336 1.00 90.12 130 ILE A CA 1
ATOM 1048 C C . ILE A 1 130 ? 0.180 -6.667 -6.214 1.00 90.12 130 ILE A C 1
ATOM 1050 O O . ILE A 1 130 ? 1.388 -6.761 -6.376 1.00 90.12 130 ILE A O 1
ATOM 1054 N N . GLY A 1 131 ? -0.344 -6.271 -5.062 1.00 90.94 131 GLY A N 1
ATOM 1055 C CA . GLY A 1 131 ? 0.448 -6.106 -3.847 1.00 90.94 131 GLY A CA 1
ATOM 1056 C C . GLY A 1 131 ? 0.065 -7.175 -2.840 1.00 90.94 131 GLY A C 1
ATOM 1057 O O . GLY A 1 131 ? -1.009 -7.085 -2.253 1.00 90.94 131 GLY A O 1
ATOM 1058 N N . ALA A 1 132 ? 0.910 -8.174 -2.597 1.00 91.56 132 ALA A N 1
ATOM 1059 C CA . ALA A 1 132 ? 0.603 -9.213 -1.616 1.00 91.56 132 ALA A CA 1
ATOM 1060 C C . ALA A 1 132 ? 1.329 -8.986 -0.290 1.00 91.56 132 ALA A C 1
ATOM 1062 O O . ALA A 1 132 ? 2.473 -8.537 -0.247 1.00 91.56 132 ALA A O 1
ATOM 1063 N N . ALA A 1 133 ? 0.671 -9.365 0.797 1.00 92.19 133 ALA A N 1
ATOM 1064 C CA . ALA A 1 133 ? 1.249 -9.432 2.125 1.00 92.19 133 ALA A CA 1
ATOM 1065 C C . ALA A 1 133 ? 0.858 -10.768 2.767 1.00 92.19 133 ALA A C 1
ATOM 1067 O O . ALA A 1 133 ? -0.274 -11.220 2.630 1.00 92.19 133 ALA A O 1
ATOM 1068 N N . THR A 1 134 ? 1.790 -11.431 3.444 1.00 90.38 134 THR A N 1
ATOM 1069 C CA . THR A 1 134 ? 1.581 -12.789 3.982 1.00 90.38 134 THR A CA 1
ATOM 1070 C C . THR A 1 134 ? 1.972 -12.861 5.447 1.00 90.38 134 THR A C 1
ATOM 1072 O O . THR A 1 134 ? 2.992 -12.287 5.839 1.00 90.38 134 THR A O 1
ATOM 1075 N N . TRP A 1 135 ? 1.212 -13.610 6.244 1.00 88.25 135 TRP A N 1
ATOM 1076 C CA . TRP A 1 135 ? 1.577 -13.928 7.623 1.00 88.25 135 TRP A CA 1
ATOM 1077 C C . TRP A 1 135 ? 2.366 -15.235 7.670 1.00 88.25 135 TRP A C 1
ATOM 1079 O O . TRP A 1 135 ? 1.818 -16.336 7.747 1.00 88.25 135 TRP A O 1
ATOM 1089 N N . THR A 1 136 ? 3.689 -15.100 7.670 1.00 73.25 136 THR A N 1
ATOM 1090 C CA . THR A 1 136 ? 4.637 -16.226 7.718 1.00 73.25 136 THR A CA 1
ATOM 1091 C C . THR A 1 136 ? 4.543 -17.049 8.989 1.00 73.25 136 THR A C 1
ATOM 1093 O O . THR A 1 136 ? 4.967 -18.203 9.004 1.00 73.25 136 THR A O 1
ATOM 1096 N N . ARG A 1 137 ? 4.031 -16.479 10.080 1.00 74.44 137 ARG A N 1
ATOM 1097 C CA . ARG A 1 137 ? 3.808 -17.197 11.333 1.00 74.44 137 ARG A CA 1
ATOM 1098 C C . ARG A 1 137 ? 2.399 -16.922 11.833 1.00 74.44 137 ARG A C 1
ATOM 1100 O O . ARG A 1 137 ? 1.893 -15.803 11.755 1.00 74.44 137 ARG A O 1
ATOM 1107 N N . LYS A 1 138 ? 1.775 -17.945 12.418 1.00 72.19 138 LYS A N 1
ATOM 1108 C CA . LYS A 1 138 ? 0.479 -17.811 13.103 1.00 72.19 138 LYS A CA 1
ATOM 1109 C C . LYS A 1 138 ? 0.571 -16.868 14.306 1.00 72.19 138 LYS A C 1
ATOM 1111 O O . LYS A 1 138 ? -0.429 -16.283 14.698 1.00 72.19 138 LYS A O 1
ATOM 1116 N N . VAL A 1 139 ? 1.773 -16.728 14.865 1.00 74.69 139 VAL A N 1
ATOM 1117 C CA . VAL A 1 139 ? 2.046 -15.868 16.015 1.00 74.69 139 VAL A CA 1
ATOM 1118 C C . VAL A 1 139 ? 2.342 -14.424 15.637 1.00 74.69 139 VAL A C 1
ATOM 1120 O O . VAL A 1 139 ? 2.215 -13.582 16.501 1.00 74.69 139 VAL A O 1
ATOM 1123 N N . ASP A 1 140 ? 2.689 -14.092 14.395 1.00 83.19 140 ASP A N 1
ATOM 1124 C CA . ASP A 1 140 ? 3.055 -12.710 14.066 1.00 83.19 140 ASP A CA 1
ATOM 1125 C C . ASP A 1 140 ? 1.801 -11.880 13.773 1.00 83.19 140 ASP A C 1
ATOM 1127 O O . ASP A 1 140 ? 0.948 -12.302 12.994 1.00 83.19 140 ASP A O 1
ATOM 1131 N N . TRP A 1 141 ? 1.666 -10.694 14.371 1.00 88.50 141 TRP A N 1
ATOM 1132 C CA . TRP A 1 141 ? 0.545 -9.795 14.064 1.00 88.50 141 TRP A CA 1
ATOM 1133 C C . TRP A 1 141 ? 0.770 -9.024 12.754 1.00 88.50 141 TRP A C 1
ATOM 1135 O O . TRP A 1 141 ? -0.172 -8.808 11.991 1.00 88.50 141 TRP A O 1
ATOM 1145 N N . CYS A 1 142 ? 2.019 -8.637 12.475 1.00 89.75 142 CYS A N 1
ATOM 1146 C CA . CYS A 1 142 ? 2.395 -7.858 11.299 1.00 89.75 142 CYS A CA 1
ATOM 1147 C C . CYS A 1 142 ? 2.612 -8.795 10.101 1.00 89.75 142 CYS A C 1
ATOM 1149 O O . CYS A 1 142 ? 3.449 -9.697 10.199 1.00 89.75 142 CYS A O 1
ATOM 1151 N N . PRO A 1 143 ? 1.909 -8.597 8.972 1.00 91.06 143 PRO A N 1
ATOM 1152 C CA . PRO A 1 143 ? 2.231 -9.318 7.750 1.00 91.06 143 PRO A CA 1
ATOM 1153 C C . PRO A 1 143 ? 3.574 -8.840 7.183 1.00 91.06 143 PRO A C 1
ATOM 1155 O O . PRO A 1 143 ? 4.059 -7.763 7.526 1.00 91.06 143 PRO A O 1
ATOM 1158 N N . MET A 1 144 ? 4.161 -9.637 6.293 1.00 89.31 144 MET A N 1
ATOM 1159 C CA . MET A 1 144 ? 5.320 -9.244 5.490 1.00 89.31 144 MET A CA 1
ATOM 1160 C C . MET A 1 144 ? 4.886 -9.034 4.045 1.00 89.31 144 MET A C 1
ATOM 1162 O O . MET A 1 144 ? 4.228 -9.911 3.476 1.00 89.31 144 MET A O 1
ATOM 1166 N N . ALA A 1 145 ? 5.274 -7.904 3.453 1.00 90.75 145 ALA A N 1
ATOM 1167 C CA . ALA A 1 145 ? 5.087 -7.664 2.026 1.00 90.75 145 ALA A CA 1
ATOM 1168 C C . ALA A 1 145 ? 5.845 -8.715 1.207 1.00 90.75 145 ALA A C 1
ATOM 1170 O O . ALA A 1 145 ? 6.956 -9.116 1.565 1.00 90.75 145 ALA A O 1
ATOM 1171 N N . ARG A 1 146 ? 5.228 -9.167 0.118 1.00 89.44 146 ARG A N 1
ATOM 1172 C CA . ARG A 1 146 ? 5.807 -10.125 -0.821 1.00 89.44 146 ARG A CA 1
ATOM 1173 C C . ARG A 1 146 ? 5.901 -9.502 -2.196 1.00 89.44 146 ARG A C 1
ATOM 1175 O O . ARG A 1 146 ? 4.940 -8.894 -2.667 1.00 89.44 146 ARG A O 1
ATOM 1182 N N . GLY A 1 147 ? 7.052 -9.696 -2.829 1.00 85.00 147 GLY A N 1
ATOM 1183 C CA . GLY A 1 147 ? 7.171 -9.482 -4.259 1.00 85.00 147 GLY A CA 1
ATOM 1184 C C . GLY A 1 147 ? 6.268 -10.464 -5.007 1.00 85.00 147 GLY A C 1
ATOM 1185 O O . GLY A 1 147 ? 5.968 -11.560 -4.525 1.00 85.00 147 GLY A O 1
ATOM 1186 N N . ILE A 1 148 ? 5.779 -10.061 -6.176 1.00 86.88 148 ILE A N 1
ATOM 1187 C CA . ILE A 1 148 ? 4.898 -10.901 -7.007 1.00 86.88 148 ILE A CA 1
ATOM 1188 C C . ILE A 1 148 ? 5.624 -12.160 -7.485 1.00 86.88 148 ILE A C 1
ATOM 1190 O O . ILE A 1 148 ? 5.022 -13.206 -7.709 1.00 86.88 148 ILE A O 1
ATOM 1194 N N . ASP A 1 149 ? 6.926 -12.033 -7.643 1.00 83.88 149 ASP A N 1
ATOM 1195 C CA . ASP A 1 149 ? 7.888 -13.051 -8.010 1.00 83.88 149 ASP A CA 1
ATOM 1196 C C . ASP A 1 149 ? 8.069 -14.136 -6.929 1.00 83.88 149 ASP A C 1
ATOM 1198 O O . ASP A 1 149 ? 8.389 -15.278 -7.260 1.00 83.88 149 ASP A O 1
ATOM 1202 N N . ASP A 1 150 ? 7.783 -13.822 -5.662 1.00 86.62 150 ASP A N 1
ATOM 1203 C CA . ASP A 1 150 ? 7.737 -14.804 -4.572 1.00 86.62 150 ASP A CA 1
ATOM 1204 C C . ASP A 1 150 ? 6.400 -15.557 -4.496 1.00 86.62 150 ASP A C 1
ATOM 1206 O O . ASP A 1 150 ? 6.304 -16.579 -3.813 1.00 86.62 150 ASP A O 1
ATOM 1210 N N . LEU A 1 151 ? 5.350 -15.083 -5.171 1.00 89.69 151 LEU A N 1
ATOM 1211 C CA . LEU A 1 151 ? 4.014 -15.674 -5.094 1.00 89.69 151 LEU A CA 1
ATOM 1212 C C . LEU A 1 151 ? 3.837 -16.798 -6.112 1.00 89.69 151 LEU A C 1
ATOM 1214 O O . LEU A 1 151 ? 3.917 -16.605 -7.325 1.00 89.69 151 LEU A O 1
ATOM 1218 N N . MET A 1 152 ? 3.472 -17.976 -5.618 1.00 89.88 152 MET A N 1
ATOM 1219 C CA . MET A 1 152 ? 3.236 -19.166 -6.429 1.00 89.88 152 MET A CA 1
ATOM 1220 C C . MET A 1 152 ? 1.764 -19.540 -6.403 1.00 89.88 152 MET A C 1
ATOM 1222 O O . MET A 1 152 ? 1.331 -20.443 -5.688 1.00 89.88 152 MET A O 1
ATOM 1226 N N . ILE A 1 153 ? 0.986 -18.820 -7.204 1.00 91.31 153 ILE A N 1
ATOM 1227 C CA . ILE A 1 153 ? -0.457 -19.022 -7.325 1.00 91.31 153 ILE A CA 1
ATOM 1228 C C . ILE A 1 153 ? -0.757 -19.718 -8.660 1.00 91.31 153 ILE A C 1
ATOM 1230 O O . ILE A 1 153 ? -0.300 -19.240 -9.708 1.00 91.31 153 ILE A O 1
ATOM 1234 N N . PRO A 1 154 ? -1.528 -20.822 -8.667 1.00 91.44 154 PRO A N 1
ATOM 1235 C CA . PRO A 1 154 ? -1.876 -21.535 -9.889 1.00 91.44 154 PRO A CA 1
ATOM 1236 C C . PRO A 1 154 ? -2.480 -20.631 -10.967 1.00 91.44 154 PRO A C 1
ATOM 1238 O O . PRO A 1 154 ? -3.255 -19.702 -10.704 1.00 91.44 154 PRO A O 1
ATOM 1241 N N . THR A 1 155 ? -2.133 -20.914 -12.220 1.00 84.88 155 THR A N 1
ATOM 1242 C CA . THR A 1 155 ? -2.771 -20.276 -13.375 1.00 84.88 155 THR A CA 1
ATOM 1243 C C . THR A 1 155 ? -4.261 -20.642 -13.390 1.00 84.88 155 THR A C 1
ATOM 1245 O O . THR A 1 155 ? -4.617 -21.763 -13.047 1.00 84.88 155 THR A O 1
ATOM 1248 N N . ASN A 1 156 ? -5.127 -19.702 -13.790 1.00 86.56 156 ASN A N 1
ATOM 1249 C CA . ASN A 1 156 ? -6.598 -19.797 -13.724 1.00 86.56 156 ASN A CA 1
ATOM 1250 C C . ASN A 1 156 ? -7.253 -19.504 -12.355 1.00 86.56 156 ASN A C 1
ATOM 1252 O O . ASN A 1 156 ? -8.449 -19.729 -12.191 1.00 86.56 156 ASN A O 1
ATOM 1256 N N . THR A 1 157 ? -6.515 -18.940 -11.397 1.00 90.94 157 THR A N 1
ATOM 1257 C CA . THR A 1 157 ? -7.102 -18.415 -10.150 1.00 90.94 157 THR A CA 1
ATOM 1258 C C . THR A 1 157 ? -7.843 -17.095 -10.406 1.00 90.94 157 THR A C 1
ATOM 1260 O O . THR A 1 157 ? -7.294 -16.195 -11.054 1.00 90.94 157 THR A O 1
ATOM 1263 N N . LEU A 1 158 ? -9.080 -16.981 -9.918 1.00 90.38 158 LEU A N 1
ATOM 1264 C CA . LEU A 1 158 ? -9.903 -15.770 -9.981 1.00 90.38 158 LEU A CA 1
ATOM 1265 C C . LEU A 1 158 ? -9.351 -14.682 -9.058 1.00 90.38 158 LEU A C 1
ATOM 1267 O O . LEU A 1 158 ? -8.697 -14.973 -8.061 1.00 90.38 158 LEU A O 1
ATOM 1271 N N . GLN A 1 159 ? -9.646 -13.420 -9.358 1.00 87.19 159 GLN A N 1
ATOM 1272 C CA . GLN A 1 159 ? -9.276 -12.303 -8.488 1.00 87.19 159 GLN A CA 1
ATOM 1273 C C . GLN A 1 159 ? -9.926 -12.382 -7.095 1.00 87.19 159 GLN A C 1
ATOM 1275 O O . GLN A 1 159 ? -9.315 -11.947 -6.125 1.00 87.19 159 GLN A O 1
ATOM 1280 N N . SER A 1 160 ? -11.129 -12.957 -6.989 1.00 85.00 160 SER A N 1
ATOM 1281 C CA . SER A 1 160 ? -11.810 -13.204 -5.709 1.00 85.00 160 SER A CA 1
ATOM 1282 C C . SER A 1 160 ? -11.142 -14.290 -4.861 1.00 85.00 160 SER A C 1
ATOM 1284 O O . SER A 1 160 ? -11.487 -14.439 -3.697 1.00 85.00 160 SER A O 1
ATOM 1286 N N . LEU A 1 161 ? -10.204 -15.058 -5.432 1.00 88.56 161 LEU A N 1
ATOM 1287 C CA . LEU A 1 161 ? -9.527 -16.198 -4.799 1.00 88.56 161 LEU A CA 1
ATOM 1288 C C . LEU A 1 161 ? -10.458 -17.349 -4.374 1.00 88.56 161 LEU A C 1
ATOM 1290 O O . LEU A 1 161 ? -9.990 -18.310 -3.774 1.00 88.56 161 LEU A O 1
ATOM 1294 N N . GLU A 1 162 ? -11.741 -17.321 -4.741 1.00 86.06 162 GLU A N 1
ATOM 1295 C CA . GLU A 1 162 ? -12.724 -18.352 -4.365 1.00 86.06 162 GLU A CA 1
ATOM 1296 C C . GLU A 1 162 ? -12.354 -19.755 -4.862 1.00 86.06 162 GLU A C 1
ATOM 1298 O O . GLU A 1 162 ? -12.661 -20.752 -4.216 1.00 86.06 162 GLU A O 1
ATOM 1303 N N . ASN A 1 163 ? -11.673 -19.846 -6.007 1.00 89.38 163 ASN A N 1
ATOM 1304 C CA . ASN A 1 163 ? -11.221 -21.114 -6.579 1.00 89.38 163 ASN A CA 1
ATOM 1305 C C . ASN A 1 163 ? -9.781 -21.491 -6.182 1.00 89.38 163 ASN A C 1
ATOM 1307 O O . ASN A 1 163 ? -9.200 -22.410 -6.770 1.00 89.38 163 ASN A O 1
ATOM 1311 N N . LEU A 1 164 ? -9.183 -20.776 -5.224 1.00 89.75 164 LEU A N 1
ATOM 1312 C CA . LEU A 1 164 ? -7.826 -21.031 -4.761 1.00 89.75 164 LEU A CA 1
ATOM 1313 C C . LEU A 1 164 ? -7.804 -22.196 -3.765 1.00 89.75 164 LEU A C 1
ATOM 1315 O O . LEU A 1 164 ? -8.180 -22.054 -2.608 1.00 89.75 164 LEU A O 1
ATOM 1319 N N . ASN A 1 165 ? -7.280 -23.340 -4.205 1.00 90.00 165 ASN A N 1
ATOM 1320 C CA . ASN A 1 165 ? -7.156 -24.534 -3.357 1.00 90.00 165 ASN A CA 1
ATOM 1321 C C . ASN A 1 165 ? -5.764 -24.699 -2.734 1.00 90.00 165 ASN A C 1
ATOM 1323 O O . ASN A 1 165 ? -5.599 -25.430 -1.760 1.00 90.00 165 ASN A O 1
ATOM 1327 N N . HIS A 1 166 ? -4.745 -24.088 -3.332 1.00 91.12 166 HIS A N 1
ATOM 1328 C CA . HIS A 1 166 ? -3.371 -24.123 -2.846 1.00 91.12 166 HIS A CA 1
ATOM 1329 C C . HIS A 1 166 ? -2.572 -22.956 -3.419 1.00 91.12 166 HIS A C 1
ATOM 1331 O O . HIS A 1 166 ? -2.847 -22.492 -4.526 1.00 91.12 166 HIS A O 1
ATOM 1337 N N . PHE A 1 167 ? -1.559 -22.515 -2.685 1.00 92.38 167 PHE A N 1
ATOM 1338 C CA . PHE A 1 167 ? -0.568 -21.556 -3.157 1.00 92.38 167 PHE A CA 1
ATOM 1339 C C . PHE A 1 167 ? 0.748 -21.746 -2.406 1.00 92.38 167 PHE A C 1
ATOM 1341 O O . PHE A 1 167 ? 0.780 -22.268 -1.294 1.00 92.38 167 PHE A O 1
ATOM 1348 N N . GLY A 1 168 ? 1.842 -21.320 -3.023 1.00 91.12 168 GLY A N 1
ATOM 1349 C CA . GLY A 1 168 ? 3.153 -21.257 -2.395 1.00 91.12 168 GLY A CA 1
ATOM 1350 C C . GLY A 1 168 ? 3.634 -19.819 -2.247 1.00 91.12 168 GLY A C 1
ATOM 1351 O O . GLY A 1 168 ? 3.218 -18.927 -2.987 1.00 91.12 168 GLY A O 1
ATOM 1352 N N . VAL A 1 169 ? 4.541 -19.607 -1.306 1.00 91.44 169 VAL A N 1
ATOM 1353 C CA . VAL A 1 169 ? 5.294 -18.366 -1.147 1.00 91.44 169 VAL A CA 1
ATOM 1354 C C . VAL A 1 169 ? 6.764 -18.738 -1.044 1.00 91.44 169 VAL A C 1
ATOM 1356 O O . VAL A 1 169 ? 7.149 -19.522 -0.175 1.00 91.44 169 VAL A O 1
ATOM 1359 N N . LYS A 1 170 ? 7.599 -18.196 -1.926 1.00 87.88 170 LYS A N 1
ATOM 1360 C CA . LYS A 1 170 ? 9.049 -18.330 -1.815 1.00 87.88 170 LYS A CA 1
ATOM 1361 C C . LYS A 1 170 ? 9.510 -17.479 -0.632 1.00 87.88 170 LYS A C 1
ATOM 1363 O O . LYS A 1 170 ? 9.199 -16.294 -0.532 1.00 87.88 170 LYS A O 1
ATOM 1368 N N . ILE A 1 171 ? 10.198 -18.110 0.311 1.00 87.31 171 ILE A N 1
ATOM 1369 C CA . ILE A 1 171 ? 10.723 -17.471 1.516 1.00 87.31 171 ILE A CA 1
ATOM 1370 C C . ILE A 1 171 ? 12.192 -17.834 1.691 1.00 87.31 171 ILE A C 1
ATOM 1372 O O . ILE A 1 171 ? 12.664 -18.850 1.186 1.00 87.31 171 ILE A O 1
ATOM 1376 N N . SER A 1 172 ? 12.915 -17.006 2.427 1.00 84.69 172 SER A N 1
ATOM 1377 C CA . SER A 1 172 ? 14.304 -17.240 2.795 1.00 84.69 172 SER A CA 1
ATOM 1378 C C . SER A 1 172 ? 14.436 -17.272 4.313 1.00 84.69 172 SER A C 1
ATOM 1380 O O . SER A 1 172 ? 13.748 -16.536 5.024 1.00 84.69 172 SER A O 1
ATOM 1382 N N . PHE A 1 173 ? 15.313 -18.140 4.814 1.00 85.50 173 PHE A N 1
ATOM 1383 C CA . PHE A 1 173 ? 15.702 -18.160 6.222 1.00 85.50 173 PHE A CA 1
ATOM 1384 C C . PHE A 1 173 ? 17.192 -17.886 6.365 1.00 85.50 173 PHE A C 1
ATOM 1386 O O . PHE A 1 173 ? 18.014 -18.533 5.715 1.00 85.50 173 PHE A O 1
ATOM 1393 N N . THR A 1 174 ? 17.541 -16.962 7.256 1.00 86.00 174 THR A N 1
ATOM 1394 C CA . THR A 1 174 ? 18.930 -16.776 7.685 1.00 86.00 174 THR A CA 1
ATOM 1395 C C . THR A 1 174 ? 19.308 -17.817 8.743 1.00 86.00 174 THR A C 1
ATOM 1397 O O . THR A 1 174 ? 18.441 -18.407 9.399 1.00 86.00 174 THR A O 1
ATOM 1400 N N . ALA A 1 175 ? 20.610 -18.006 8.982 1.00 84.56 175 ALA A N 1
ATOM 1401 C CA . ALA A 1 175 ? 21.079 -18.843 10.090 1.00 84.56 175 ALA A CA 1
ATOM 1402 C C . ALA A 1 175 ? 20.508 -18.372 11.442 1.00 84.56 175 ALA A C 1
ATOM 1404 O O . ALA A 1 175 ? 20.086 -19.189 12.259 1.00 84.56 175 ALA A O 1
ATOM 1405 N N . ALA A 1 176 ? 20.423 -17.054 11.654 1.00 86.06 176 ALA A N 1
ATOM 1406 C CA . ALA A 1 176 ? 19.866 -16.471 12.870 1.00 86.06 176 ALA A CA 1
ATOM 1407 C C . ALA A 1 176 ? 18.374 -16.793 13.044 1.00 86.06 176 ALA A C 1
ATOM 1409 O O . ALA A 1 176 ? 17.937 -17.078 14.159 1.00 86.06 176 ALA A O 1
ATOM 1410 N N . ASP A 1 177 ? 17.592 -16.788 11.962 1.00 85.44 177 ASP A N 1
ATOM 1411 C CA . ASP A 1 177 ? 16.168 -17.129 12.022 1.00 85.44 177 ASP A CA 1
ATOM 1412 C C . ASP A 1 177 ? 15.950 -18.594 12.390 1.00 85.44 177 ASP A C 1
ATOM 1414 O O . ASP A 1 177 ? 15.117 -18.894 13.246 1.00 85.44 177 ASP A O 1
ATOM 1418 N N . LEU A 1 178 ? 16.729 -19.497 11.790 1.00 86.56 178 LEU A N 1
ATOM 1419 C CA . LEU A 1 178 ? 16.685 -20.926 12.095 1.00 86.56 178 LEU A CA 1
ATOM 1420 C C . LEU A 1 178 ? 17.103 -21.215 13.543 1.00 86.56 178 LEU A C 1
ATOM 1422 O O . LEU A 1 178 ? 16.439 -21.984 14.238 1.00 86.56 178 LEU A O 1
ATOM 1426 N N . VAL A 1 179 ? 18.152 -20.548 14.035 1.00 86.62 179 VAL A N 1
ATOM 1427 C CA . VAL A 1 179 ? 18.574 -20.647 15.442 1.00 86.62 179 VAL A CA 1
ATOM 1428 C C . VAL A 1 179 ? 17.487 -20.120 16.376 1.00 86.62 179 VAL A C 1
ATOM 1430 O O . VAL A 1 179 ? 17.191 -20.761 17.380 1.00 86.62 179 VAL A O 1
ATOM 1433 N N . ARG A 1 180 ? 16.843 -18.992 16.049 1.00 84.75 180 ARG A N 1
ATOM 1434 C CA . ARG A 1 180 ? 15.731 -18.447 16.848 1.00 84.75 180 ARG A CA 1
ATOM 1435 C C . ARG A 1 180 ? 14.543 -19.400 16.909 1.00 84.75 180 ARG A C 1
ATOM 1437 O O . ARG A 1 180 ? 13.924 -19.503 17.964 1.00 84.75 180 ARG A O 1
ATOM 1444 N N . ILE A 1 181 ? 14.235 -20.097 15.814 1.00 84.19 181 ILE A N 1
ATOM 1445 C CA . ILE A 1 181 ? 13.181 -21.119 15.797 1.00 84.19 181 ILE A CA 1
ATOM 1446 C C . ILE A 1 181 ? 13.514 -22.228 16.801 1.00 84.19 181 ILE A C 1
ATOM 1448 O O . ILE A 1 181 ? 12.679 -22.520 17.649 1.00 84.19 181 ILE A O 1
ATOM 1452 N N . LEU A 1 182 ? 14.735 -22.772 16.766 1.00 83.75 182 LEU A N 1
ATOM 1453 C CA . LEU A 1 182 ? 15.162 -23.842 17.681 1.00 83.75 182 LEU A CA 1
ATOM 1454 C C . LEU A 1 182 ? 15.333 -23.387 19.139 1.00 83.75 182 LEU A C 1
ATOM 1456 O O . LEU A 1 182 ? 15.200 -24.193 20.054 1.00 83.75 182 LEU A O 1
ATOM 1460 N N . ALA A 1 183 ? 15.670 -22.117 19.365 1.00 82.69 183 ALA A N 1
ATOM 1461 C CA . ALA A 1 183 ? 15.890 -21.558 20.698 1.00 82.69 183 ALA A CA 1
ATOM 1462 C C . ALA A 1 183 ? 14.593 -21.104 21.390 1.00 82.69 183 ALA A C 1
ATOM 1464 O O . ALA A 1 183 ? 14.619 -20.770 22.575 1.00 82.69 183 ALA A O 1
ATOM 1465 N N . THR A 1 184 ? 13.468 -21.050 20.670 1.00 77.25 184 THR A N 1
ATOM 1466 C CA . THR A 1 184 ? 12.186 -20.633 21.246 1.00 77.25 184 THR A CA 1
ATOM 1467 C C . THR A 1 184 ? 11.662 -21.731 22.180 1.00 77.25 184 THR A C 1
ATOM 1469 O O . THR A 1 184 ? 11.494 -22.866 21.735 1.00 77.25 184 THR A O 1
ATOM 1472 N N . PRO A 1 185 ? 11.358 -21.432 23.459 1.00 68.12 185 PRO A N 1
ATOM 1473 C CA . PRO A 1 185 ? 10.755 -22.411 24.358 1.00 68.12 185 PRO A CA 1
ATOM 1474 C C . PRO A 1 185 ? 9.426 -22.918 23.783 1.00 68.12 185 PRO A C 1
ATOM 1476 O O . PRO A 1 185 ? 8.564 -22.110 23.438 1.00 68.12 185 PRO A O 1
ATOM 1479 N N . ASN A 1 186 ? 9.249 -24.240 23.694 1.00 73.31 186 ASN A N 1
ATOM 1480 C CA . ASN A 1 186 ? 8.076 -24.882 23.083 1.00 73.31 186 ASN A CA 1
ATOM 1481 C C . ASN A 1 186 ? 7.841 -24.467 21.617 1.00 73.31 186 ASN A C 1
ATOM 1483 O O . ASN A 1 186 ? 6.709 -24.156 21.227 1.00 73.31 186 ASN A O 1
ATOM 1487 N N . HIS A 1 187 ? 8.899 -24.440 20.798 1.00 74.50 187 HIS A N 1
ATOM 1488 C CA . HIS A 1 187 ? 8.751 -24.231 19.358 1.00 74.50 187 HIS A CA 1
ATOM 1489 C C . HIS A 1 187 ? 7.868 -25.316 18.723 1.00 74.50 187 HIS A C 1
ATOM 1491 O O . HIS A 1 187 ? 7.696 -26.412 19.254 1.00 74.50 187 HIS A O 1
ATOM 1497 N N . ASP A 1 188 ? 7.237 -24.978 17.597 1.00 79.31 188 ASP A N 1
ATOM 1498 C CA . ASP A 1 188 ? 6.228 -25.837 16.972 1.00 79.31 188 ASP A CA 1
ATOM 1499 C C . ASP A 1 188 ? 6.827 -27.211 16.598 1.00 79.31 188 ASP A C 1
ATOM 1501 O O . ASP A 1 188 ? 7.763 -27.245 15.797 1.00 79.31 188 ASP A O 1
ATOM 1505 N N . PRO A 1 189 ? 6.287 -28.347 17.089 1.00 81.00 189 PRO A N 1
ATOM 1506 C CA . PRO A 1 189 ? 6.832 -29.680 16.803 1.00 81.00 189 PRO A CA 1
ATOM 1507 C C . PRO A 1 189 ? 6.730 -30.087 15.325 1.00 81.00 189 PRO A C 1
ATOM 1509 O O . PRO A 1 189 ? 7.194 -31.159 14.948 1.00 81.00 189 PRO A O 1
ATOM 1512 N N . GLY A 1 190 ? 6.085 -29.268 14.487 1.00 84.50 190 GLY A N 1
ATOM 1513 C CA . GLY A 1 190 ? 6.097 -29.433 13.036 1.00 84.50 190 GLY A CA 1
ATOM 1514 C C . GLY A 1 190 ? 7.454 -29.144 12.384 1.00 84.50 190 GLY A C 1
ATOM 1515 O O . GLY A 1 190 ? 7.660 -29.559 11.246 1.00 84.50 190 GLY A O 1
ATOM 1516 N N . TRP A 1 191 ? 8.377 -28.450 13.060 1.00 87.81 191 TRP A N 1
ATOM 1517 C CA . TRP A 1 191 ? 9.722 -28.194 12.536 1.00 87.81 191 TRP A CA 1
ATOM 1518 C C . TRP A 1 191 ? 10.602 -29.447 12.585 1.00 87.81 191 TRP A C 1
ATOM 1520 O O . TRP A 1 191 ? 10.644 -30.163 13.584 1.00 87.81 191 TRP A O 1
ATOM 1530 N N . ASN A 1 192 ? 11.343 -29.699 11.505 1.00 88.50 192 ASN A N 1
ATOM 1531 C CA . ASN A 1 192 ? 12.320 -30.781 11.460 1.00 88.50 192 ASN A CA 1
ATOM 1532 C C . ASN A 1 192 ? 13.653 -30.321 12.070 1.00 88.50 192 ASN A C 1
ATOM 1534 O O . ASN A 1 192 ? 14.536 -29.811 11.377 1.00 88.50 192 ASN A O 1
ATOM 1538 N N . ASP A 1 193 ? 13.802 -30.512 13.381 1.00 87.81 193 ASP A N 1
ATOM 1539 C CA . ASP A 1 193 ? 14.990 -30.094 14.135 1.00 87.81 193 ASP A CA 1
ATOM 1540 C C . ASP A 1 193 ? 16.296 -30.695 13.600 1.00 87.81 193 ASP A C 1
ATOM 1542 O O . ASP A 1 193 ? 17.336 -30.036 13.641 1.00 87.81 193 ASP A O 1
ATOM 1546 N N . GLN A 1 194 ? 16.264 -31.938 13.108 1.00 86.69 194 GLN A N 1
ATOM 1547 C CA . GLN A 1 194 ? 17.450 -32.604 12.560 1.00 86.69 194 GLN A CA 1
ATOM 1548 C C . GLN A 1 194 ? 17.904 -31.913 11.276 1.00 86.69 194 GLN A C 1
ATOM 1550 O O . GLN A 1 194 ? 19.078 -31.558 11.140 1.00 86.69 194 GLN A O 1
ATOM 1555 N N . LEU A 1 195 ? 16.956 -31.639 10.380 1.00 84.56 195 LEU A N 1
ATOM 1556 C CA . LEU A 1 195 ? 17.226 -30.933 9.137 1.00 84.56 195 LEU A CA 1
ATOM 1557 C C . LEU A 1 195 ? 17.719 -29.506 9.400 1.00 84.56 195 LEU A C 1
ATOM 1559 O O . LEU A 1 195 ? 18.741 -29.103 8.848 1.00 84.56 195 LEU A O 1
ATOM 1563 N N . ILE A 1 196 ? 17.079 -28.763 10.307 1.00 86.69 196 ILE A N 1
ATOM 1564 C CA . ILE A 1 196 ? 17.502 -27.396 10.652 1.00 86.69 196 ILE A CA 1
ATOM 1565 C C . ILE A 1 196 ? 18.929 -27.383 11.220 1.00 86.69 196 ILE A C 1
ATOM 1567 O O . ILE A 1 196 ? 19.756 -26.572 10.794 1.00 86.69 196 ILE A O 1
ATOM 1571 N N . LYS A 1 197 ? 19.253 -28.303 12.138 1.00 87.00 197 LYS A N 1
ATOM 1572 C CA . LYS A 1 197 ? 20.605 -28.432 12.710 1.00 87.00 197 LYS A CA 1
ATOM 1573 C C . LYS A 1 197 ? 21.663 -28.792 11.667 1.00 87.00 197 LYS A C 1
ATOM 1575 O O . LYS A 1 197 ? 22.816 -28.426 11.858 1.00 87.00 197 LYS A O 1
ATOM 1580 N N . SER A 1 198 ? 21.289 -29.462 10.576 1.00 83.44 198 SER A N 1
ATOM 1581 C CA . SER A 1 198 ? 22.202 -29.738 9.458 1.00 83.44 198 SER A CA 1
ATOM 1582 C C . SER A 1 198 ? 22.443 -28.517 8.558 1.00 83.44 198 SER A C 1
ATOM 1584 O O . SER A 1 198 ? 23.550 -28.332 8.059 1.00 83.44 198 SER A O 1
ATOM 1586 N N . ILE A 1 199 ? 21.441 -27.642 8.401 1.00 81.88 199 ILE A N 1
ATOM 1587 C CA . ILE A 1 199 ? 21.514 -26.441 7.550 1.00 81.88 199 ILE A CA 1
ATOM 1588 C C . ILE A 1 199 ? 22.334 -25.327 8.211 1.00 81.88 199 ILE A C 1
ATOM 1590 O O . ILE A 1 199 ? 23.114 -24.651 7.539 1.00 81.88 199 ILE A O 1
ATOM 1594 N N . ILE A 1 200 ? 22.173 -25.121 9.524 1.00 85.94 200 ILE A N 1
ATOM 1595 C CA . ILE A 1 200 ? 22.808 -24.010 10.255 1.00 85.94 200 ILE A CA 1
ATOM 1596 C C . ILE A 1 200 ? 24.340 -23.967 10.055 1.00 85.94 200 ILE A C 1
ATOM 1598 O O . ILE A 1 200 ? 24.840 -22.904 9.687 1.00 85.94 200 ILE A O 1
ATOM 1602 N N . PRO A 1 201 ? 25.104 -25.068 10.224 1.00 83.75 201 PRO A N 1
ATOM 1603 C CA . PRO A 1 201 ? 26.550 -25.063 10.001 1.00 83.75 201 PRO A CA 1
ATOM 1604 C C . PRO A 1 201 ? 26.946 -24.697 8.569 1.00 83.75 201 PRO A C 1
ATOM 1606 O O . PRO A 1 201 ? 27.972 -24.049 8.374 1.00 83.75 201 PRO A O 1
ATOM 1609 N N . VAL A 1 202 ? 26.141 -25.087 7.574 1.00 79.00 202 VAL A N 1
ATOM 1610 C CA . VAL A 1 202 ? 26.399 -24.765 6.164 1.00 79.00 202 VAL A CA 1
ATOM 1611 C C . VAL A 1 202 ? 26.231 -23.267 5.923 1.00 79.00 202 VAL A C 1
ATOM 1613 O O . VAL A 1 202 ? 27.121 -22.641 5.352 1.00 79.00 202 VAL A O 1
ATOM 1616 N N . LEU A 1 203 ? 25.142 -22.669 6.418 1.00 79.06 203 LEU A N 1
ATOM 1617 C CA . LEU A 1 203 ? 24.913 -21.224 6.302 1.00 79.06 203 LEU A CA 1
ATOM 1618 C C . LEU A 1 203 ? 25.972 -20.406 7.053 1.00 79.06 203 LEU A C 1
ATOM 1620 O O . LEU A 1 203 ? 26.458 -19.410 6.526 1.00 79.06 203 LEU A O 1
ATOM 1624 N N . LEU A 1 204 ? 26.368 -20.843 8.254 1.00 80.94 204 LEU A N 1
ATOM 1625 C CA . LEU A 1 204 ? 27.419 -20.183 9.034 1.00 80.94 204 LEU A CA 1
ATOM 1626 C C . LEU A 1 204 ? 28.787 -20.279 8.351 1.00 80.94 204 LEU A C 1
ATOM 1628 O O . LEU A 1 204 ? 29.527 -19.301 8.346 1.00 80.94 204 LEU A O 1
ATOM 1632 N N . ARG A 1 205 ? 29.122 -21.430 7.748 1.00 78.00 205 ARG A N 1
ATOM 1633 C CA . ARG A 1 205 ? 30.361 -21.588 6.971 1.00 78.00 205 ARG A CA 1
ATOM 1634 C C . ARG A 1 205 ? 30.376 -20.672 5.754 1.00 78.00 205 ARG A C 1
ATOM 1636 O O . ARG A 1 205 ? 31.417 -20.093 5.459 1.00 78.00 205 ARG A O 1
ATOM 1643 N N . ARG A 1 206 ? 29.243 -20.539 5.055 1.00 74.12 206 ARG A N 1
ATOM 1644 C CA . ARG A 1 206 ? 29.131 -19.574 3.958 1.00 74.12 206 ARG A CA 1
ATOM 1645 C C . ARG A 1 206 ? 29.409 -18.178 4.484 1.00 74.12 206 ARG A C 1
ATOM 1647 O O . ARG A 1 206 ? 30.399 -17.612 4.070 1.00 74.12 206 ARG A O 1
ATOM 1654 N N . GLN A 1 207 ? 28.706 -17.740 5.529 1.00 73.12 207 GLN A N 1
ATOM 1655 C CA . GLN A 1 207 ? 28.874 -16.405 6.114 1.00 73.12 207 GLN A CA 1
ATOM 1656 C C . GLN A 1 207 ? 30.329 -16.052 6.482 1.00 73.12 207 GLN A C 1
ATOM 1658 O O . GLN A 1 207 ? 30.709 -14.884 6.427 1.00 73.12 207 GLN A O 1
ATOM 1663 N N . THR A 1 208 ? 31.143 -17.037 6.877 1.00 69.00 208 THR A N 1
ATOM 1664 C CA . THR A 1 208 ? 32.552 -16.834 7.247 1.00 69.00 208 THR A CA 1
ATOM 1665 C C . THR A 1 208 ? 33.543 -16.965 6.089 1.00 69.00 208 THR A C 1
ATOM 1667 O O . THR A 1 208 ? 34.726 -16.683 6.280 1.00 69.00 208 THR A O 1
ATOM 1670 N N . THR A 1 209 ? 33.106 -17.368 4.895 1.00 63.56 209 THR A N 1
ATOM 1671 C CA . THR A 1 209 ? 33.955 -17.496 3.704 1.00 63.56 209 THR A CA 1
ATOM 1672 C C . THR A 1 209 ? 33.584 -16.437 2.669 1.00 63.56 209 THR A C 1
ATOM 1674 O O . THR A 1 209 ? 32.430 -16.288 2.303 1.00 63.56 209 THR A O 1
ATOM 1677 N N . ALA A 1 210 ? 34.570 -15.710 2.132 1.00 51.53 210 ALA A N 1
ATOM 1678 C CA . ALA A 1 210 ? 34.356 -14.668 1.115 1.00 51.53 210 ALA A CA 1
ATOM 1679 C C . ALA A 1 210 ? 33.804 -15.192 -0.236 1.00 51.53 210 ALA A C 1
ATOM 1681 O O . ALA A 1 210 ? 33.634 -14.417 -1.165 1.00 51.53 210 ALA A O 1
ATOM 1682 N N . ASN A 1 211 ? 33.489 -16.488 -0.350 1.00 52.66 211 ASN A N 1
ATOM 1683 C CA . ASN A 1 211 ? 32.830 -17.121 -1.499 1.00 52.66 211 ASN A CA 1
ATOM 1684 C C . ASN A 1 211 ? 31.302 -17.190 -1.290 1.00 52.66 211 ASN A C 1
ATOM 1686 O O . ASN A 1 211 ? 30.668 -18.210 -1.552 1.00 52.66 211 ASN A O 1
ATOM 1690 N N . ASN A 1 212 ? 30.712 -16.108 -0.780 1.00 51.12 212 ASN A N 1
ATOM 1691 C CA . ASN A 1 212 ? 29.331 -16.052 -0.287 1.00 51.12 212 ASN A CA 1
ATOM 1692 C C . ASN A 1 212 ? 28.228 -16.235 -1.346 1.00 51.12 212 ASN A C 1
ATOM 1694 O O . ASN A 1 212 ? 27.075 -16.423 -0.974 1.00 51.12 212 ASN A O 1
ATOM 1698 N N . ALA A 1 213 ? 28.545 -16.190 -2.642 1.00 48.44 213 ALA A N 1
ATOM 1699 C CA . ALA A 1 213 ? 27.547 -16.034 -3.703 1.00 48.44 213 ALA A CA 1
ATOM 1700 C C . ALA A 1 213 ? 27.621 -17.123 -4.790 1.00 48.44 213 ALA A C 1
ATOM 1702 O O . ALA A 1 213 ? 27.476 -16.839 -5.973 1.00 48.44 213 ALA A O 1
ATOM 1703 N N . GLU A 1 214 ? 27.837 -18.385 -4.410 1.00 46.72 214 GLU A N 1
ATOM 1704 C CA . GLU A 1 214 ? 27.508 -19.528 -5.286 1.00 46.72 214 GLU A CA 1
ATOM 1705 C C . GLU A 1 214 ? 26.023 -19.937 -5.178 1.00 46.72 214 GLU A C 1
ATOM 1707 O O . GLU A 1 214 ? 25.645 -21.075 -5.468 1.00 46.72 214 GLU A O 1
ATOM 1712 N N . ASP A 1 215 ? 25.147 -19.014 -4.774 1.00 53.38 215 ASP A N 1
ATOM 1713 C CA . ASP A 1 215 ? 23.710 -19.215 -4.914 1.00 53.38 215 ASP A CA 1
ATOM 1714 C C . ASP A 1 215 ? 23.393 -19.201 -6.418 1.00 53.38 215 ASP A C 1
ATOM 1716 O O . ASP A 1 215 ? 23.323 -18.159 -7.068 1.00 53.38 215 ASP A O 1
ATOM 1720 N N . GLN A 1 216 ? 23.288 -20.399 -7.002 1.00 53.00 216 GLN A N 1
ATOM 1721 C CA . GLN A 1 216 ? 22.930 -20.597 -8.403 1.00 53.00 216 GLN A CA 1
ATOM 1722 C C . GLN A 1 216 ? 21.663 -19.797 -8.719 1.00 53.00 216 GLN A C 1
ATOM 1724 O O . GLN A 1 216 ? 20.643 -20.003 -8.068 1.00 53.00 216 GLN A O 1
ATOM 1729 N N . TYR A 1 217 ? 21.732 -18.904 -9.711 1.00 57.50 217 TYR A N 1
ATOM 1730 C CA . TYR A 1 217 ? 20.632 -18.018 -10.101 1.00 57.50 217 TYR A CA 1
ATOM 1731 C C . TYR A 1 217 ? 19.349 -18.766 -10.462 1.00 57.50 217 TYR A C 1
ATOM 1733 O O . TYR A 1 217 ? 19.378 -19.816 -11.111 1.00 57.50 217 TYR A O 1
ATOM 1741 N N . ASP A 1 218 ? 18.198 -18.171 -10.120 1.00 63.97 218 ASP A N 1
ATOM 1742 C CA . ASP A 1 218 ? 16.907 -18.693 -10.559 1.00 63.97 218 ASP A CA 1
ATOM 1743 C C . ASP A 1 218 ? 16.709 -18.235 -11.992 1.00 63.97 218 ASP A C 1
ATOM 1745 O O . ASP A 1 218 ? 16.106 -17.193 -12.244 1.00 63.97 218 ASP A O 1
ATOM 1749 N N . TRP A 1 219 ? 17.188 -19.010 -12.958 1.00 63.16 219 TRP A N 1
ATOM 1750 C CA . TRP A 1 219 ? 16.990 -18.683 -14.371 1.00 63.16 219 TRP A CA 1
ATOM 1751 C C . TRP A 1 219 ? 15.505 -18.572 -14.765 1.00 63.16 219 TRP A C 1
ATOM 1753 O O . TRP A 1 219 ? 15.195 -18.115 -15.863 1.00 63.16 219 TRP A O 1
ATOM 1763 N N . THR A 1 220 ? 14.575 -18.968 -13.885 1.00 64.56 220 THR A N 1
ATOM 1764 C CA . THR A 1 220 ? 13.132 -18.805 -14.094 1.00 64.56 220 THR A CA 1
ATOM 1765 C C . THR A 1 220 ? 12.550 -17.500 -13.550 1.00 64.56 220 THR A C 1
ATOM 1767 O O . THR A 1 220 ? 11.425 -17.154 -13.921 1.00 64.56 220 THR A O 1
ATOM 1770 N N . ASN A 1 221 ? 13.294 -16.754 -12.727 1.00 71.38 221 ASN A N 1
ATOM 1771 C CA . ASN A 1 221 ? 12.837 -15.516 -12.099 1.00 71.38 221 ASN A CA 1
ATOM 1772 C C . ASN A 1 221 ? 13.710 -14.318 -12.511 1.00 71.38 221 ASN A C 1
ATOM 1774 O O . ASN A 1 221 ? 14.616 -13.888 -11.799 1.00 71.38 221 ASN A O 1
ATOM 1778 N N . TYR A 1 222 ? 13.406 -13.771 -13.689 1.00 72.81 222 TYR A N 1
ATOM 1779 C CA . TYR A 1 222 ? 14.148 -12.663 -14.291 1.00 72.81 222 TYR A CA 1
ATOM 1780 C C . TYR A 1 222 ? 14.064 -11.362 -13.483 1.00 72.81 222 TYR A C 1
ATOM 1782 O O . TYR A 1 222 ? 14.997 -10.569 -13.528 1.00 72.81 222 TYR A O 1
ATOM 1790 N N . GLU A 1 223 ? 12.968 -11.129 -12.756 1.00 75.62 223 GLU A N 1
ATOM 1791 C CA . GLU A 1 223 ? 12.804 -9.919 -11.936 1.00 75.62 223 GLU A CA 1
ATOM 1792 C C . GLU A 1 223 ? 13.824 -9.865 -10.803 1.00 75.62 223 GLU A C 1
ATOM 1794 O O . GLU A 1 223 ? 14.488 -8.843 -10.643 1.00 75.62 223 GLU A O 1
ATOM 1799 N N . LYS A 1 224 ? 13.986 -10.973 -10.066 1.00 75.81 224 LYS A N 1
ATOM 1800 C CA . LYS A 1 224 ? 14.972 -11.052 -8.983 1.00 75.81 224 LYS A CA 1
ATOM 1801 C C . LYS A 1 224 ? 16.383 -10.867 -9.489 1.00 75.81 224 LYS A C 1
ATOM 1803 O O . LYS A 1 224 ? 17.112 -10.077 -8.919 1.00 75.81 224 LYS A O 1
ATOM 1808 N N . ILE A 1 225 ? 16.734 -11.517 -10.600 1.00 74.12 225 ILE A N 1
ATOM 1809 C CA . ILE A 1 225 ? 18.078 -11.391 -11.173 1.00 74.12 225 ILE A CA 1
ATOM 1810 C C . ILE A 1 225 ? 18.407 -9.920 -11.453 1.00 74.12 225 ILE A C 1
ATOM 1812 O O . ILE A 1 225 ? 19.490 -9.464 -11.106 1.00 74.12 225 ILE A O 1
ATOM 1816 N N . VAL A 1 226 ? 17.479 -9.162 -12.043 1.00 75.25 226 VAL A N 1
ATOM 1817 C C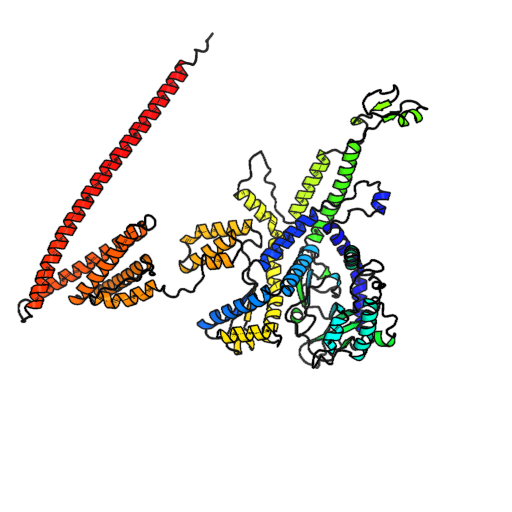A . VAL A 1 226 ? 17.706 -7.737 -12.333 1.00 75.25 226 VAL A CA 1
ATOM 1818 C C . VAL A 1 226 ? 17.929 -6.929 -11.050 1.00 75.25 226 VAL A C 1
ATOM 1820 O O . VAL A 1 226 ? 18.815 -6.078 -11.017 1.00 75.25 226 VAL A O 1
ATOM 1823 N N . GLU A 1 227 ? 17.170 -7.191 -9.987 1.00 75.81 227 GLU A N 1
ATOM 1824 C CA . GLU A 1 227 ? 17.343 -6.499 -8.703 1.00 75.81 227 GLU A CA 1
ATOM 1825 C C . GLU A 1 227 ? 18.612 -6.941 -7.952 1.00 75.81 227 GLU A C 1
ATOM 1827 O O . GLU A 1 227 ? 19.342 -6.101 -7.428 1.00 75.81 227 GLU A O 1
ATOM 1832 N N . ASP A 1 228 ? 18.944 -8.231 -7.975 1.00 73.62 228 ASP A N 1
ATOM 1833 C CA . ASP A 1 228 ? 20.154 -8.789 -7.363 1.00 73.62 228 ASP A CA 1
ATOM 1834 C C . ASP A 1 228 ? 21.421 -8.242 -8.042 1.00 73.62 228 ASP A C 1
ATOM 1836 O O . ASP A 1 228 ? 22.426 -7.973 -7.379 1.00 73.62 228 ASP A O 1
ATOM 1840 N N . TRP A 1 229 ? 21.373 -8.019 -9.361 1.00 73.62 229 TRP A N 1
ATOM 1841 C CA . TRP A 1 229 ? 22.440 -7.344 -10.105 1.00 73.62 229 TRP A CA 1
ATOM 1842 C C . TRP A 1 229 ? 22.602 -5.885 -9.674 1.00 73.62 229 TRP A C 1
ATOM 1844 O O . TRP A 1 229 ? 23.731 -5.434 -9.487 1.00 73.62 229 TRP A O 1
ATOM 1854 N N . LYS A 1 230 ? 21.503 -5.155 -9.444 1.00 74.00 230 LYS A N 1
ATOM 1855 C CA . LYS A 1 230 ? 21.557 -3.768 -8.942 1.00 74.00 230 LYS A CA 1
ATOM 1856 C C . LYS A 1 230 ? 22.139 -3.681 -7.539 1.00 74.00 230 LYS A C 1
ATOM 1858 O O . LYS A 1 230 ? 22.905 -2.768 -7.248 1.00 74.00 230 LYS A O 1
ATOM 1863 N N . GLN A 1 231 ? 21.803 -4.638 -6.680 1.00 73.31 231 GLN A N 1
ATOM 1864 C CA . GLN A 1 231 ? 22.344 -4.720 -5.323 1.00 73.31 231 GLN A CA 1
ATOM 1865 C C . GLN A 1 231 ? 23.777 -5.260 -5.286 1.00 73.31 231 GLN A C 1
ATOM 1867 O O . GLN A 1 231 ? 24.358 -5.355 -4.212 1.00 73.31 231 GLN A O 1
ATOM 1872 N N . SER A 1 232 ? 24.357 -5.631 -6.435 1.00 68.56 232 SER A N 1
ATOM 1873 C CA . SER A 1 232 ? 25.640 -6.343 -6.512 1.00 68.56 232 SER A CA 1
ATOM 1874 C C . SER A 1 232 ? 25.656 -7.650 -5.704 1.00 68.56 232 SER A C 1
ATOM 1876 O O . SER A 1 232 ? 26.721 -8.198 -5.418 1.00 68.56 232 SER A O 1
ATOM 1878 N N . SER A 1 233 ? 24.476 -8.194 -5.381 1.00 62.00 233 SER A N 1
ATOM 1879 C CA . SER A 1 233 ? 24.325 -9.486 -4.707 1.00 62.00 233 SER A CA 1
ATOM 1880 C C . SER A 1 233 ? 24.753 -10.642 -5.615 1.00 62.00 233 SER A C 1
ATOM 1882 O O . SER A 1 233 ? 25.149 -11.698 -5.134 1.00 62.00 233 SER A O 1
ATOM 1884 N N . ALA A 1 234 ? 24.697 -10.413 -6.928 1.00 58.31 234 ALA A N 1
ATOM 1885 C CA . ALA A 1 234 ? 25.142 -11.302 -7.995 1.00 58.31 234 ALA A CA 1
ATOM 1886 C C . ALA A 1 234 ? 26.680 -11.343 -8.194 1.00 58.31 234 ALA A C 1
ATOM 1888 O O . ALA A 1 234 ? 27.207 -12.138 -8.975 1.00 58.31 234 ALA A O 1
ATOM 1889 N N . TYR A 1 235 ? 27.438 -10.457 -7.544 1.00 60.94 235 TYR A N 1
ATOM 1890 C CA . TYR A 1 235 ? 28.879 -10.378 -7.774 1.00 60.94 235 TYR A CA 1
ATOM 1891 C C . TYR A 1 235 ? 29.634 -11.513 -7.062 1.00 60.94 235 TYR A C 1
ATOM 1893 O O . TYR A 1 235 ? 29.314 -11.884 -5.930 1.00 60.94 235 TYR A O 1
ATOM 1901 N N . TRP A 1 236 ? 30.667 -12.063 -7.709 1.00 52.94 236 TRP A N 1
ATOM 1902 C CA . TRP A 1 236 ? 31.504 -13.097 -7.098 1.00 52.94 236 TRP A CA 1
ATOM 1903 C C . TRP A 1 236 ? 32.274 -12.499 -5.912 1.00 52.94 236 TRP A C 1
ATOM 1905 O O . TRP A 1 236 ? 33.089 -11.595 -6.083 1.00 52.94 236 TRP A O 1
ATOM 1915 N N . GLY A 1 237 ? 31.970 -12.975 -4.703 1.00 56.12 237 GLY A N 1
ATOM 1916 C CA . GLY A 1 237 ? 32.473 -12.393 -3.455 1.00 56.12 237 GLY A CA 1
ATOM 1917 C C . GLY A 1 237 ? 31.644 -11.232 -2.900 1.00 56.12 237 GLY A C 1
ATOM 1918 O O . GLY A 1 237 ? 32.165 -10.427 -2.133 1.00 56.12 237 GLY A O 1
ATOM 1919 N N . SER A 1 238 ? 30.367 -11.143 -3.285 1.00 63.25 238 SER A N 1
ATOM 1920 C CA . SER A 1 238 ? 29.401 -10.218 -2.688 1.00 63.25 238 SER A CA 1
ATOM 1921 C C . SER A 1 238 ? 29.307 -10.373 -1.160 1.00 63.25 238 SER A C 1
ATOM 1923 O O . SER A 1 238 ? 29.509 -11.457 -0.606 1.00 63.25 238 SER A O 1
ATOM 1925 N N . ASP A 1 239 ? 28.962 -9.284 -0.474 1.00 67.81 239 ASP A N 1
ATOM 1926 C CA . ASP A 1 239 ? 28.655 -9.226 0.959 1.00 67.81 239 ASP A CA 1
ATOM 1927 C C . ASP A 1 239 ? 27.224 -9.696 1.288 1.00 67.81 239 ASP A C 1
ATOM 1929 O O . ASP A 1 239 ? 26.746 -9.529 2.414 1.00 67.81 239 ASP A O 1
ATOM 1933 N N . ALA A 1 240 ? 26.548 -10.316 0.316 1.00 69.75 240 ALA A N 1
ATOM 1934 C CA . ALA A 1 240 ? 25.215 -10.872 0.466 1.00 69.75 240 ALA A CA 1
ATOM 1935 C C . ALA A 1 240 ? 25.114 -11.831 1.665 1.00 69.75 240 ALA A C 1
ATOM 1937 O O . ALA A 1 240 ? 25.952 -12.710 1.889 1.00 69.75 240 ALA A O 1
ATOM 1938 N N . ILE A 1 241 ? 24.039 -11.675 2.439 1.00 76.06 241 ILE A N 1
ATOM 1939 C CA . ILE A 1 241 ? 23.754 -12.537 3.587 1.00 76.06 241 ILE A CA 1
ATOM 1940 C C . ILE A 1 241 ? 23.346 -13.922 3.062 1.00 76.06 241 ILE A C 1
ATOM 1942 O O . ILE A 1 241 ? 22.364 -14.009 2.322 1.00 76.06 241 ILE A O 1
ATOM 1946 N N . PRO A 1 242 ? 24.014 -15.015 3.476 1.00 75.12 242 PRO A N 1
ATOM 1947 C CA . PRO A 1 242 ? 23.653 -16.349 3.022 1.00 75.12 242 PRO A CA 1
ATOM 1948 C C . PRO A 1 242 ? 22.292 -16.761 3.584 1.00 75.12 242 PRO A C 1
ATOM 1950 O O . PRO A 1 242 ? 22.029 -16.661 4.790 1.00 75.12 242 PRO A O 1
ATOM 1953 N N . VAL A 1 243 ? 21.432 -17.277 2.706 1.00 79.12 243 VAL A N 1
ATOM 1954 C CA . VAL A 1 243 ? 20.066 -17.675 3.050 1.00 79.12 243 VAL A CA 1
ATOM 1955 C C . VAL A 1 243 ? 19.718 -19.069 2.540 1.00 79.12 243 VAL A C 1
ATOM 1957 O O . VAL A 1 243 ? 20.155 -19.507 1.482 1.00 79.12 243 VAL A O 1
ATOM 1960 N N . ALA A 1 244 ? 18.870 -19.773 3.287 1.00 80.00 244 ALA A N 1
ATOM 1961 C CA . ALA A 1 244 ? 18.226 -20.992 2.819 1.00 80.00 244 ALA A CA 1
ATOM 1962 C C . ALA A 1 244 ? 16.899 -20.645 2.133 1.00 80.00 244 ALA A C 1
ATOM 1964 O O . ALA A 1 244 ? 15.921 -20.287 2.798 1.00 80.00 244 ALA A O 1
ATOM 1965 N N . TRP A 1 245 ? 16.855 -20.776 0.808 1.00 81.81 245 TRP A N 1
ATOM 1966 C CA . TRP A 1 245 ? 15.625 -20.639 0.030 1.00 81.81 245 TRP A CA 1
ATOM 1967 C C . TRP A 1 245 ? 14.669 -21.809 0.280 1.00 81.81 245 TRP A C 1
ATOM 1969 O O . TRP A 1 245 ? 15.050 -22.980 0.214 1.00 81.81 245 TRP A O 1
ATOM 1979 N N . CYS A 1 246 ? 13.413 -21.481 0.566 1.00 86.69 246 CYS A N 1
ATOM 1980 C CA . CYS A 1 246 ? 12.347 -22.425 0.874 1.00 86.69 246 CYS A CA 1
ATOM 1981 C C . CYS A 1 246 ? 11.048 -22.030 0.166 1.00 86.69 246 CYS A C 1
ATOM 1983 O O . CYS A 1 246 ? 10.809 -20.859 -0.131 1.00 86.69 246 CYS A O 1
ATOM 1985 N N . TYR A 1 247 ? 10.165 -23.005 -0.023 1.00 89.75 247 TYR A N 1
ATOM 1986 C CA . TYR A 1 247 ? 8.794 -22.786 -0.464 1.00 89.75 247 TYR A CA 1
ATOM 1987 C C . TYR A 1 247 ? 7.838 -23.065 0.686 1.00 89.75 247 TYR A C 1
ATOM 1989 O O . TYR A 1 247 ? 7.757 -24.189 1.185 1.00 89.75 247 TYR A O 1
ATOM 1997 N N . ASP A 1 248 ? 7.127 -22.024 1.101 1.00 90.88 248 ASP A N 1
ATOM 1998 C CA . ASP A 1 248 ? 6.069 -22.076 2.097 1.00 90.88 248 ASP A CA 1
ATOM 1999 C C . ASP A 1 248 ? 4.735 -22.350 1.407 1.00 90.88 248 ASP A C 1
ATOM 2001 O O . ASP A 1 248 ? 4.192 -21.494 0.712 1.00 90.88 248 ASP A O 1
ATOM 2005 N N . PHE A 1 249 ? 4.247 -23.574 1.539 1.00 92.25 249 PHE A N 1
ATOM 2006 C CA . PHE A 1 249 ? 3.122 -24.097 0.787 1.00 92.25 249 PHE A CA 1
ATOM 2007 C C . PHE A 1 249 ? 1.874 -24.206 1.659 1.00 92.25 249 PHE A C 1
ATOM 2009 O O . PHE A 1 249 ? 1.859 -24.894 2.684 1.00 92.25 249 PHE A O 1
ATOM 2016 N N . TYR A 1 250 ? 0.805 -23.566 1.201 1.00 91.38 250 TYR A N 1
ATOM 2017 C CA . TYR A 1 250 ? -0.506 -23.549 1.827 1.00 91.38 250 TYR A CA 1
ATOM 2018 C C . TYR A 1 250 ? -1.496 -24.317 0.959 1.00 91.38 250 TYR A C 1
ATOM 2020 O O . TYR A 1 250 ? -1.545 -24.127 -0.257 1.00 91.38 250 TYR A O 1
ATOM 2028 N N . TYR A 1 251 ? -2.306 -25.172 1.574 1.00 90.69 251 TYR A N 1
ATOM 2029 C CA . TYR A 1 251 ? -3.341 -25.921 0.868 1.00 90.69 251 TYR A CA 1
ATOM 2030 C C . TYR A 1 251 ? -4.598 -26.079 1.711 1.00 90.69 251 TYR A C 1
ATOM 2032 O O . TYR A 1 251 ? -4.530 -26.199 2.937 1.00 90.69 251 TYR A O 1
ATOM 2040 N N . LEU A 1 252 ? -5.738 -26.107 1.031 1.00 87.56 252 LEU A N 1
ATOM 2041 C CA . LEU A 1 252 ? -7.026 -26.405 1.625 1.00 87.56 252 LEU A CA 1
ATOM 2042 C C . LEU A 1 252 ? -7.175 -27.924 1.748 1.00 87.56 252 LEU A C 1
ATOM 2044 O O . LEU A 1 252 ? -7.193 -28.640 0.736 1.00 87.56 252 LEU A O 1
ATOM 2048 N N . ASP A 1 253 ? -7.266 -28.437 2.976 1.00 81.12 253 ASP A N 1
ATOM 2049 C CA . ASP A 1 253 ? -7.642 -29.834 3.147 1.00 81.12 253 ASP A CA 1
ATOM 2050 C C . ASP A 1 253 ? -9.153 -29.984 2.953 1.00 81.12 253 ASP A C 1
ATOM 2052 O O . ASP A 1 253 ? -9.961 -29.486 3.731 1.00 81.12 253 ASP A O 1
ATOM 2056 N N . THR A 1 254 ? -9.510 -30.663 1.868 1.00 70.38 254 THR A N 1
ATOM 2057 C CA . THR A 1 254 ? -10.882 -30.986 1.472 1.00 70.38 254 THR A CA 1
ATOM 2058 C C . THR A 1 254 ? -11.296 -32.404 1.872 1.00 70.38 254 THR A C 1
ATOM 2060 O O . THR A 1 254 ? -12.222 -32.955 1.279 1.00 70.38 254 THR A O 1
ATOM 2063 N N . ASN A 1 255 ? -10.593 -33.048 2.812 1.00 67.44 255 ASN A N 1
ATOM 2064 C CA . ASN A 1 255 ? -11.016 -34.344 3.340 1.00 67.44 255 ASN A CA 1
ATOM 2065 C C . ASN A 1 255 ? -12.432 -34.241 3.936 1.00 67.44 255 ASN A C 1
ATOM 2067 O O . ASN A 1 255 ? -12.640 -33.675 5.003 1.00 67.44 255 ASN A O 1
ATOM 2071 N N . VAL A 1 256 ? -13.397 -34.835 3.227 1.00 52.72 256 VAL A N 1
ATOM 2072 C CA . VAL A 1 256 ? -14.855 -34.749 3.453 1.00 52.72 256 VAL A CA 1
ATOM 2073 C C . VAL A 1 256 ? -15.296 -35.286 4.828 1.00 52.72 256 VAL A C 1
ATOM 2075 O O . VAL A 1 256 ? -16.403 -35.009 5.277 1.00 52.72 256 VAL A O 1
ATOM 2078 N N . ASN A 1 257 ? -14.426 -36.021 5.526 1.00 57.53 257 ASN A N 1
ATOM 2079 C CA . ASN A 1 257 ? -14.760 -36.723 6.765 1.00 57.53 257 ASN A CA 1
ATOM 2080 C C . ASN A 1 257 ? -14.502 -35.910 8.054 1.00 57.53 257 ASN A C 1
ATOM 2082 O O . ASN A 1 257 ? -14.903 -36.368 9.119 1.00 57.53 257 ASN A O 1
ATOM 2086 N N . GLU A 1 258 ? -13.852 -34.737 7.993 1.00 54.56 258 GLU A N 1
ATOM 2087 C CA . GLU A 1 258 ? -13.340 -34.014 9.183 1.00 54.56 258 GLU A CA 1
ATOM 2088 C C . GLU A 1 258 ? -13.858 -32.564 9.348 1.00 54.56 258 GLU A C 1
ATOM 2090 O O . GLU A 1 258 ? -13.210 -31.734 9.982 1.00 54.56 258 GLU A O 1
ATOM 2095 N N . GLY A 1 259 ? -15.060 -32.250 8.851 1.00 62.12 259 GLY A N 1
ATOM 2096 C CA . GLY A 1 259 ? -15.718 -30.956 9.101 1.00 62.12 259 GLY A CA 1
ATOM 2097 C C . GLY A 1 259 ? -15.440 -29.877 8.045 1.00 62.12 259 GLY A C 1
ATOM 2098 O O . GLY A 1 259 ? -15.266 -30.186 6.868 1.00 62.12 259 GLY A O 1
ATOM 2099 N N . GLU A 1 260 ? -15.494 -28.598 8.444 1.00 69.06 260 GLU A N 1
ATOM 2100 C CA . GLU A 1 260 ? -15.296 -27.451 7.539 1.00 69.06 260 GLU A CA 1
ATOM 2101 C C . GLU A 1 260 ? -13.893 -27.465 6.892 1.00 69.06 260 GLU A C 1
ATOM 2103 O O . GLU A 1 260 ? -12.930 -27.840 7.562 1.00 69.06 260 GLU A O 1
ATOM 2108 N N . PRO A 1 261 ? -13.734 -27.027 5.625 1.00 75.62 261 PRO A N 1
ATOM 2109 C CA . PRO A 1 261 ? -12.430 -26.959 4.965 1.00 75.62 261 PRO A CA 1
ATOM 2110 C C . PRO A 1 261 ? -11.437 -26.081 5.738 1.00 75.62 261 PRO A C 1
ATOM 2112 O O . PRO A 1 261 ? -11.748 -24.945 6.095 1.00 75.62 261 PRO A O 1
ATOM 2115 N N . GLN A 1 262 ? -10.222 -26.585 5.967 1.00 83.50 262 GLN A N 1
ATOM 2116 C CA . GLN A 1 262 ? -9.193 -25.887 6.745 1.00 83.50 262 GLN A CA 1
ATOM 2117 C C . GLN A 1 262 ? -7.896 -25.727 5.960 1.00 83.50 262 GLN A C 1
ATOM 2119 O O . GLN A 1 262 ? -7.449 -26.646 5.268 1.00 83.50 262 GLN A O 1
ATOM 2124 N N . TRP A 1 263 ? -7.245 -24.573 6.117 1.00 87.81 263 TRP A N 1
ATOM 2125 C CA . TRP A 1 263 ? -5.939 -24.329 5.522 1.00 87.81 263 TRP A CA 1
ATOM 2126 C C . TRP A 1 263 ? -4.818 -24.912 6.368 1.00 87.81 263 TRP A C 1
ATOM 2128 O O . TRP A 1 263 ? -4.715 -24.673 7.577 1.00 87.81 263 TRP A O 1
ATOM 2138 N N . ARG A 1 264 ? -3.929 -25.629 5.690 1.00 88.12 264 ARG A N 1
ATOM 2139 C CA . ARG A 1 264 ? -2.745 -26.266 6.261 1.00 88.12 264 ARG A CA 1
ATOM 2140 C C . ARG A 1 264 ? -1.491 -25.750 5.586 1.00 88.12 264 ARG A C 1
ATOM 2142 O O . ARG A 1 264 ? -1.537 -25.239 4.470 1.00 88.12 264 ARG A O 1
ATOM 2149 N N . ARG A 1 265 ? -0.368 -25.899 6.284 1.00 89.19 265 ARG A N 1
ATOM 2150 C CA . ARG A 1 265 ? 0.927 -25.344 5.895 1.00 89.19 265 ARG A CA 1
ATOM 2151 C C . ARG A 1 265 ? 2.014 -26.412 5.909 1.00 89.19 265 ARG A C 1
ATOM 2153 O O . ARG A 1 265 ? 2.097 -27.193 6.859 1.00 89.19 265 ARG A O 1
ATOM 2160 N N . LYS A 1 266 ? 2.870 -26.403 4.888 1.00 90.62 266 LYS A N 1
ATOM 2161 C CA . LYS A 1 266 ? 4.085 -27.221 4.778 1.00 90.62 266 LYS A CA 1
ATOM 2162 C C . LYS A 1 266 ? 5.214 -26.388 4.183 1.00 90.62 266 LYS A C 1
ATOM 2164 O O . LYS A 1 266 ? 4.962 -25.590 3.293 1.00 90.62 266 LYS A O 1
ATOM 2169 N N . ILE A 1 267 ? 6.450 -26.589 4.633 1.00 90.62 267 ILE A N 1
ATOM 2170 C CA . ILE A 1 267 ? 7.624 -25.897 4.082 1.00 90.62 267 ILE A CA 1
ATOM 2171 C C . ILE A 1 267 ? 8.595 -26.929 3.527 1.00 90.62 267 ILE A C 1
ATOM 2173 O O . ILE A 1 267 ? 8.935 -27.897 4.212 1.00 90.62 267 ILE A O 1
ATOM 2177 N N . ILE A 1 268 ? 9.061 -26.701 2.303 1.00 89.12 268 ILE A N 1
ATOM 2178 C CA . ILE A 1 268 ? 10.111 -27.497 1.657 1.00 89.12 268 ILE A CA 1
ATOM 2179 C C . ILE A 1 268 ? 11.310 -26.614 1.312 1.00 89.12 268 ILE A C 1
ATOM 2181 O O . ILE A 1 268 ? 11.152 -25.422 1.053 1.00 89.12 268 ILE A O 1
ATOM 2185 N N . LEU A 1 269 ? 12.506 -27.199 1.295 1.00 85.19 269 LEU A N 1
ATOM 2186 C CA . LEU A 1 269 ? 13.713 -26.527 0.807 1.00 85.19 269 LEU A CA 1
ATOM 2187 C C . LEU A 1 269 ? 13.693 -26.432 -0.722 1.00 85.19 269 LEU A C 1
ATOM 2189 O O . LEU A 1 269 ? 13.201 -27.341 -1.398 1.00 85.19 269 LEU A O 1
ATOM 2193 N N . ASP A 1 270 ? 14.265 -25.361 -1.270 1.00 79.94 270 ASP A N 1
ATOM 2194 C CA . ASP A 1 270 ? 14.473 -25.255 -2.712 1.00 79.94 270 ASP A CA 1
ATOM 2195 C C . ASP A 1 270 ? 15.558 -26.249 -3.169 1.00 79.94 270 ASP A C 1
ATOM 2197 O O . ASP A 1 270 ? 16.697 -26.233 -2.690 1.00 79.94 270 ASP A O 1
ATOM 2201 N N . ARG A 1 271 ? 15.185 -27.140 -4.096 1.00 74.88 271 ARG A N 1
ATOM 2202 C CA . ARG A 1 271 ? 16.040 -28.225 -4.600 1.00 74.88 271 ARG A CA 1
ATOM 2203 C C . ARG A 1 271 ? 17.027 -27.788 -5.678 1.00 74.88 271 ARG A C 1
ATOM 2205 O O . ARG A 1 271 ? 17.940 -28.559 -5.972 1.00 74.88 271 ARG A O 1
ATOM 2212 N N . GLN A 1 272 ? 16.824 -26.621 -6.286 1.00 65.56 272 GLN A N 1
ATOM 2213 C CA . GLN A 1 272 ? 17.656 -26.113 -7.379 1.00 65.56 272 GLN A CA 1
ATOM 2214 C C . GLN A 1 272 ? 18.643 -25.052 -6.895 1.00 65.56 272 GLN A C 1
ATOM 2216 O O . GLN A 1 272 ? 19.784 -25.052 -7.331 1.00 65.56 272 GLN A O 1
ATOM 2221 N N . MET A 1 273 ? 18.226 -24.184 -5.972 1.00 59.75 273 MET A N 1
ATOM 2222 C CA . MET A 1 273 ? 18.926 -22.915 -5.731 1.00 59.75 273 MET A CA 1
ATOM 2223 C C . MET A 1 273 ? 19.721 -22.810 -4.441 1.00 59.75 273 MET A C 1
ATOM 2225 O O . MET A 1 273 ? 20.491 -21.877 -4.256 1.00 59.75 273 MET A O 1
ATOM 2229 N N . THR A 1 274 ? 19.528 -23.725 -3.501 1.00 56.66 274 THR A N 1
ATOM 2230 C CA . THR A 1 274 ? 20.111 -23.556 -2.167 1.00 56.66 274 THR A CA 1
ATOM 2231 C C . THR A 1 274 ? 21.624 -23.796 -2.111 1.00 56.66 274 THR A C 1
ATOM 2233 O O . THR A 1 274 ? 22.248 -23.624 -1.062 1.00 56.66 274 THR A O 1
ATOM 2236 N N . GLY A 1 275 ? 22.239 -24.256 -3.207 1.00 53.66 275 GLY A N 1
ATOM 2237 C CA . GLY A 1 275 ? 23.651 -24.649 -3.241 1.00 53.66 275 GLY A CA 1
ATOM 2238 C C . GLY A 1 275 ? 23.993 -25.760 -2.235 1.00 53.66 275 GLY A C 1
ATOM 2239 O O . GLY A 1 275 ? 25.158 -25.990 -1.931 1.00 53.66 275 GLY A O 1
ATOM 2240 N N . PHE A 1 276 ? 22.992 -26.425 -1.645 1.00 59.09 276 PHE A N 1
ATOM 2241 C CA . PHE A 1 276 ? 23.171 -27.513 -0.687 1.00 59.09 276 PHE A CA 1
ATOM 2242 C C . PHE A 1 276 ? 23.496 -28.816 -1.434 1.00 59.09 276 PHE A C 1
ATOM 2244 O O . PHE A 1 276 ? 22.734 -29.786 -1.383 1.00 59.09 276 PHE A O 1
ATOM 2251 N N . SER A 1 277 ? 24.597 -28.849 -2.189 1.00 55.44 277 SER A N 1
ATOM 2252 C CA . SER A 1 277 ? 25.170 -30.115 -2.674 1.00 55.44 277 SER A CA 1
ATOM 2253 C C . SER A 1 277 ? 25.522 -31.041 -1.509 1.00 55.44 277 SER A C 1
ATOM 2255 O O . SER A 1 277 ? 25.376 -32.254 -1.627 1.00 55.44 277 SER A O 1
ATOM 2257 N N . ASP A 1 278 ? 25.919 -30.444 -0.383 1.00 53.81 278 ASP A N 1
ATOM 2258 C CA . ASP A 1 278 ? 26.484 -31.131 0.782 1.00 53.81 278 ASP A CA 1
ATOM 2259 C C . ASP A 1 278 ? 25.420 -31.691 1.738 1.00 53.81 278 ASP A C 1
ATOM 2261 O O . ASP A 1 278 ? 25.715 -32.557 2.559 1.00 53.81 278 ASP A O 1
ATOM 2265 N N . ILE A 1 279 ? 24.174 -31.212 1.644 1.00 56.88 279 ILE A N 1
ATOM 2266 C CA . ILE A 1 279 ? 23.052 -31.808 2.373 1.00 56.88 279 ILE A CA 1
ATOM 2267 C C . ILE A 1 279 ? 22.594 -33.003 1.538 1.00 56.88 279 ILE A C 1
ATOM 2269 O O . ILE A 1 279 ? 22.102 -32.817 0.423 1.00 56.88 279 ILE A O 1
ATOM 2273 N N . GLU A 1 280 ? 22.806 -34.218 2.061 1.00 54.62 280 GLU A N 1
ATOM 2274 C CA . GLU A 1 280 ? 22.541 -35.491 1.376 1.00 54.62 280 GLU A CA 1
ATOM 2275 C C . GLU A 1 280 ? 21.247 -35.441 0.544 1.00 54.62 280 GLU A C 1
ATOM 2277 O O . GLU A 1 280 ? 20.216 -34.946 1.011 1.00 54.62 280 GLU A O 1
ATOM 2282 N N . GLN A 1 281 ? 21.258 -36.036 -0.660 1.00 60.50 281 GLN A N 1
ATOM 2283 C CA . GLN A 1 281 ? 20.055 -36.217 -1.497 1.00 60.50 281 GLN A CA 1
ATOM 2284 C C . GLN A 1 281 ? 18.842 -36.728 -0.695 1.00 60.50 281 GLN A C 1
ATOM 2286 O O . GLN A 1 281 ? 17.705 -36.378 -1.010 1.00 60.50 281 GLN A O 1
ATOM 2291 N N . LYS A 1 282 ? 19.102 -37.492 0.373 1.00 60.72 282 LYS A N 1
ATOM 2292 C CA . LYS A 1 282 ? 18.142 -38.028 1.340 1.00 60.72 282 LYS A CA 1
ATOM 2293 C C . LYS A 1 282 ? 17.233 -36.971 1.984 1.00 60.72 282 LYS A C 1
ATOM 2295 O O . LYS A 1 282 ? 16.040 -37.219 2.129 1.00 60.72 282 LYS A O 1
ATOM 2300 N N . TYR A 1 283 ? 17.749 -35.786 2.313 1.00 64.25 283 TYR A N 1
ATOM 2301 C CA . TYR A 1 283 ? 16.972 -34.761 3.024 1.00 64.25 283 TYR A CA 1
ATOM 2302 C C . TYR A 1 283 ? 16.208 -33.808 2.090 1.00 64.25 283 TYR A C 1
ATOM 2304 O O . TYR A 1 283 ? 15.335 -33.068 2.536 1.00 64.25 283 TYR A O 1
ATOM 2312 N N . ARG A 1 284 ? 16.455 -33.853 0.769 1.00 67.44 284 ARG A N 1
ATOM 2313 C CA . ARG A 1 284 ? 15.693 -33.062 -0.225 1.00 67.44 284 ARG A CA 1
ATOM 2314 C C . ARG A 1 284 ? 14.240 -33.531 -0.378 1.00 67.44 284 ARG A C 1
ATOM 2316 O O . ARG A 1 284 ? 13.393 -32.788 -0.885 1.00 67.44 284 ARG A O 1
ATOM 2323 N N . SER A 1 285 ? 13.952 -34.766 0.030 1.00 72.94 285 SER A N 1
ATOM 2324 C CA . SER A 1 285 ? 12.609 -35.358 0.066 1.00 72.94 285 SER A CA 1
ATOM 2325 C C . SER A 1 285 ? 11.876 -35.161 1.393 1.00 72.94 285 SER A C 1
ATOM 2327 O O . SER A 1 285 ? 10.752 -35.643 1.525 1.00 72.94 285 SER A O 1
ATOM 2329 N N . GLU A 1 286 ? 12.469 -34.455 2.354 1.00 84.44 286 GLU A N 1
ATOM 2330 C CA . GLU A 1 286 ? 11.844 -34.184 3.647 1.00 84.44 286 GLU A CA 1
ATOM 2331 C C . GLU A 1 286 ? 11.215 -32.787 3.697 1.00 84.44 286 GLU A C 1
ATOM 2333 O O . GLU A 1 286 ? 11.581 -31.872 2.955 1.00 84.44 286 GLU A O 1
ATOM 2338 N N . PHE A 1 287 ? 10.242 -32.621 4.592 1.00 88.06 287 PHE A N 1
ATOM 2339 C CA . PHE A 1 287 ? 9.705 -31.308 4.926 1.00 88.06 287 PHE A CA 1
ATOM 2340 C C . PHE A 1 287 ? 10.621 -30.615 5.936 1.00 88.06 287 PHE A C 1
ATOM 2342 O O . PHE A 1 287 ? 11.038 -31.217 6.926 1.00 88.06 287 PHE A O 1
ATOM 2349 N N . LEU A 1 288 ? 10.875 -29.324 5.716 1.00 86.81 288 LEU A N 1
ATOM 2350 C CA . LEU A 1 288 ? 11.474 -28.455 6.728 1.00 86.81 288 LEU A CA 1
ATOM 2351 C C . LEU A 1 288 ? 10.469 -28.164 7.850 1.00 86.81 288 LEU A C 1
ATOM 2353 O O . LEU A 1 288 ? 10.836 -28.104 9.023 1.00 86.81 288 LEU A O 1
ATOM 2357 N N . TYR A 1 289 ? 9.196 -28.027 7.477 1.00 89.31 289 TYR A N 1
ATOM 2358 C CA . TYR A 1 289 ? 8.073 -27.908 8.398 1.00 89.31 289 TYR A CA 1
ATOM 2359 C C . TYR A 1 289 ? 6.880 -28.712 7.882 1.00 89.31 289 TYR A C 1
ATOM 2361 O O . TYR A 1 289 ? 6.451 -28.516 6.742 1.00 89.31 289 TYR A O 1
ATOM 2369 N N . ASP A 1 290 ? 6.309 -29.566 8.727 1.00 88.25 290 ASP A N 1
ATOM 2370 C CA . ASP A 1 290 ? 5.030 -30.228 8.478 1.00 88.25 290 ASP A CA 1
ATOM 2371 C C . ASP A 1 290 ? 4.063 -29.956 9.636 1.00 88.25 290 ASP A C 1
ATOM 2373 O O . ASP A 1 290 ? 4.195 -30.503 10.732 1.00 88.25 290 ASP A O 1
ATOM 2377 N N . GLY A 1 291 ? 3.049 -29.124 9.375 1.00 78.12 291 GLY A N 1
ATOM 2378 C CA . GLY A 1 291 ? 1.981 -28.843 10.333 1.00 78.12 291 GLY A CA 1
ATOM 2379 C C . GLY A 1 291 ? 1.069 -30.044 10.620 1.00 78.12 291 GLY A C 1
ATOM 2380 O O . GLY A 1 291 ? 0.208 -29.953 11.495 1.00 78.12 291 GLY A O 1
ATOM 2381 N N . LYS A 1 292 ? 1.230 -31.172 9.914 1.00 81.62 292 LYS A N 1
ATOM 2382 C CA . LYS A 1 292 ? 0.383 -32.369 10.006 1.00 81.62 292 LYS A CA 1
ATOM 2383 C C . LYS A 1 292 ? -1.101 -32.001 9.848 1.00 81.62 292 LYS A C 1
ATOM 2385 O O . LYS A 1 292 ? -1.512 -31.546 8.785 1.00 81.62 292 LYS A O 1
ATOM 2390 N N . GLN A 1 293 ? -1.892 -32.190 10.904 1.00 78.06 293 GLN A N 1
ATOM 2391 C CA . GLN A 1 293 ? -3.336 -31.929 10.960 1.00 78.06 293 GLN A CA 1
ATOM 2392 C C . GLN A 1 293 ? -3.670 -30.551 11.568 1.00 78.06 293 GLN A C 1
ATOM 2394 O O . GLN A 1 293 ? -4.826 -30.251 11.839 1.00 78.06 293 GLN A O 1
ATOM 2399 N N . LYS A 1 294 ? -2.667 -29.707 11.839 1.00 78.75 294 LYS A N 1
ATOM 2400 C CA . LYS A 1 294 ? -2.859 -28.421 12.516 1.00 78.75 294 LYS A CA 1
ATOM 2401 C C . LYS A 1 294 ? -3.497 -27.393 11.582 1.00 78.75 294 LYS A C 1
ATOM 2403 O O . LYS A 1 294 ? -2.955 -27.081 10.522 1.00 78.75 294 LYS A O 1
ATOM 2408 N N . GLU A 1 295 ? -4.597 -26.804 12.037 1.00 82.62 295 GLU A N 1
ATOM 2409 C CA . GLU A 1 295 ? -5.254 -25.680 11.371 1.00 82.62 295 GLU A CA 1
ATOM 2410 C C . GLU A 1 295 ? -4.379 -24.418 11.440 1.00 82.62 295 GLU A C 1
ATOM 2412 O O . GLU A 1 295 ? -4.038 -23.912 12.526 1.00 82.62 295 GLU A O 1
ATOM 2417 N N . TYR A 1 296 ? -4.036 -23.877 10.272 1.00 82.12 296 TYR A N 1
ATOM 2418 C CA . TYR A 1 296 ? -3.283 -22.631 10.161 1.00 82.12 296 TYR A CA 1
ATOM 2419 C C . TYR A 1 296 ? -4.200 -21.420 9.929 1.00 82.12 296 TYR A C 1
ATOM 2421 O O . TYR A 1 296 ? -3.950 -20.362 10.509 1.00 82.12 296 TYR A O 1
ATOM 2429 N N . GLY A 1 297 ? -5.297 -21.596 9.187 1.00 83.31 297 GLY A N 1
ATOM 2430 C CA . GLY A 1 297 ? -6.354 -20.597 9.022 1.00 83.31 297 GLY A CA 1
ATOM 2431 C C . GLY A 1 297 ? -7.642 -21.197 8.454 1.00 83.31 297 GLY A C 1
ATOM 2432 O O . GLY A 1 297 ? -7.620 -22.271 7.851 1.00 83.31 297 GLY A O 1
ATOM 2433 N N . LYS A 1 298 ? -8.764 -20.498 8.638 1.00 82.56 298 LYS A N 1
ATOM 2434 C CA . LYS A 1 298 ? -10.067 -20.890 8.067 1.00 82.56 298 LYS A CA 1
ATOM 2435 C C . LYS A 1 298 ? -10.297 -20.315 6.677 1.00 82.56 298 LYS A C 1
ATOM 2437 O O . LYS A 1 298 ? -10.863 -20.973 5.816 1.00 82.56 298 LYS A O 1
ATOM 2442 N N . THR A 1 299 ? -9.832 -19.091 6.455 1.00 85.19 299 THR A N 1
ATOM 2443 C CA . THR A 1 299 ? -10.015 -18.363 5.199 1.00 85.19 299 THR A CA 1
ATOM 2444 C C . THR A 1 299 ? -8.668 -17.873 4.673 1.00 85.19 299 THR A C 1
ATOM 2446 O O . THR A 1 299 ? -7.695 -17.780 5.431 1.00 85.19 299 THR A O 1
ATOM 2449 N N . VAL A 1 300 ? -8.594 -17.571 3.374 1.00 86.00 300 VAL A N 1
ATOM 2450 C CA . VAL A 1 300 ? -7.353 -17.120 2.718 1.00 86.00 300 VAL A CA 1
ATOM 2451 C C . VAL A 1 300 ? -6.859 -15.806 3.323 1.00 86.00 300 VAL A C 1
ATOM 2453 O O . VAL A 1 300 ? -5.654 -15.623 3.487 1.00 86.00 300 VAL A O 1
ATOM 2456 N N . GLU A 1 301 ? -7.772 -14.930 3.743 1.00 86.31 301 GLU A N 1
ATOM 2457 C CA . GLU A 1 301 ? -7.467 -13.617 4.321 1.00 86.31 301 GLU A CA 1
ATOM 2458 C C . GLU A 1 301 ? -6.715 -13.721 5.655 1.00 86.31 301 GLU A C 1
ATOM 2460 O O . GLU A 1 301 ? -6.014 -12.788 6.037 1.00 86.31 301 GLU A O 1
ATOM 2465 N N . GLN A 1 302 ? -6.802 -14.864 6.350 1.00 87.00 302 GLN A N 1
ATOM 2466 C CA . GLN A 1 302 ? -6.021 -15.119 7.568 1.00 87.00 302 GLN A CA 1
ATOM 2467 C C . GLN A 1 302 ? -4.555 -15.479 7.274 1.00 87.00 302 GLN A C 1
ATOM 2469 O O . GLN A 1 302 ? -3.704 -15.418 8.168 1.00 87.00 302 GLN A O 1
ATOM 2474 N N . LEU A 1 303 ? -4.265 -15.892 6.036 1.00 88.19 303 LEU A N 1
ATOM 2475 C CA . LEU A 1 303 ? -2.951 -16.343 5.569 1.00 88.19 303 LEU A CA 1
ATOM 2476 C C . LEU A 1 303 ? -2.221 -15.256 4.791 1.00 88.19 303 LEU A C 1
ATOM 2478 O O . LEU A 1 303 ? -1.020 -15.034 4.968 1.00 88.19 303 LEU A O 1
ATOM 2482 N N . SER A 1 304 ? -2.961 -14.595 3.909 1.00 88.88 304 SER A N 1
ATOM 2483 C CA . SER A 1 304 ? -2.441 -13.659 2.929 1.00 88.88 304 SER A CA 1
ATOM 2484 C C . SER A 1 304 ? -3.493 -12.628 2.572 1.00 88.88 304 SER A C 1
ATOM 2486 O O . SER A 1 304 ? -4.669 -12.941 2.417 1.00 88.88 304 SER A O 1
ATOM 2488 N N . HIS A 1 305 ? -3.040 -11.405 2.382 1.00 90.81 305 HIS A N 1
ATOM 2489 C CA . HIS A 1 305 ? -3.845 -10.272 1.993 1.00 90.81 305 HIS A CA 1
ATOM 2490 C C . HIS A 1 305 ? -3.331 -9.730 0.655 1.00 90.81 305 HIS A C 1
ATOM 2492 O O . HIS A 1 305 ? -2.123 -9.563 0.471 1.00 90.81 305 HIS A O 1
ATOM 2498 N N . PHE A 1 306 ? -4.244 -9.456 -0.277 1.00 90.06 306 PHE A N 1
ATOM 2499 C CA . PHE A 1 306 ? -3.917 -9.016 -1.630 1.00 90.06 306 PHE A CA 1
ATOM 2500 C C . PHE A 1 306 ? -4.577 -7.677 -1.941 1.00 90.06 306 PHE A C 1
ATOM 2502 O O . PHE A 1 306 ? -5.785 -7.511 -1.807 1.00 90.06 306 PHE A O 1
ATOM 2509 N N . GLN A 1 307 ? -3.759 -6.747 -2.413 1.00 88.50 307 GLN A N 1
ATOM 2510 C CA . GLN A 1 307 ? -4.175 -5.501 -3.029 1.00 88.50 307 GLN A CA 1
ATOM 2511 C C . GLN A 1 307 ? -4.156 -5.666 -4.540 1.00 88.50 307 GLN A C 1
ATOM 2513 O O . GLN A 1 307 ? -3.213 -6.239 -5.090 1.00 88.50 307 GLN A O 1
ATOM 2518 N N . PHE A 1 308 ? -5.181 -5.138 -5.202 1.00 86.31 308 PHE A N 1
ATOM 2519 C CA . PHE A 1 308 ? -5.292 -5.169 -6.652 1.00 86.31 308 PHE A CA 1
ATOM 2520 C C . PHE A 1 308 ? -5.538 -3.765 -7.194 1.00 86.31 308 PHE A C 1
ATOM 2522 O O . PHE A 1 308 ? -6.570 -3.158 -6.904 1.00 86.31 308 PHE A O 1
ATOM 2529 N N . ALA A 1 309 ? -4.613 -3.282 -8.018 1.00 77.31 309 ALA A N 1
ATOM 2530 C CA . ALA A 1 309 ? -4.838 -2.136 -8.887 1.00 77.31 309 ALA A CA 1
ATOM 2531 C C . ALA A 1 309 ? -5.250 -2.684 -10.253 1.00 77.31 309 ALA A C 1
ATOM 2533 O O . ALA A 1 309 ? -4.432 -3.255 -10.971 1.00 77.31 309 ALA A O 1
ATOM 2534 N N . ASP A 1 310 ? -6.539 -2.588 -10.567 1.00 68.50 310 ASP A N 1
ATOM 2535 C CA . ASP A 1 310 ? -7.110 -3.240 -11.740 1.00 68.50 310 ASP A CA 1
ATOM 2536 C C . ASP A 1 310 ? -7.310 -2.256 -12.889 1.00 68.50 310 ASP A C 1
ATOM 2538 O O . ASP A 1 310 ? -8.239 -1.454 -12.884 1.00 68.50 310 ASP A O 1
ATOM 2542 N N . GLY A 1 311 ? -6.408 -2.324 -13.862 1.00 67.44 311 GLY A N 1
ATOM 2543 C CA . GLY A 1 311 ? -6.556 -1.730 -15.187 1.00 67.44 311 GLY A CA 1
ATOM 2544 C C . GLY A 1 311 ? -6.906 -2.760 -16.265 1.00 67.44 311 GLY A C 1
ATOM 2545 O O . GLY A 1 311 ? -6.726 -2.479 -17.450 1.00 67.44 311 GLY A O 1
ATOM 2546 N N . ALA A 1 312 ? -7.323 -3.980 -15.902 1.00 73.56 312 ALA A N 1
ATOM 2547 C CA . ALA A 1 312 ? -7.740 -4.968 -16.889 1.00 73.56 312 ALA A CA 1
ATOM 2548 C C . ALA A 1 312 ? -9.153 -4.650 -17.401 1.00 73.56 312 ALA A C 1
ATOM 2550 O O . ALA A 1 312 ? -10.063 -4.353 -16.637 1.00 73.56 312 ALA A O 1
ATOM 2551 N N . VAL A 1 313 ? -9.345 -4.755 -18.717 1.00 72.75 313 VAL A N 1
ATOM 2552 C CA . VAL A 1 313 ? -10.627 -4.424 -19.371 1.00 72.75 313 VAL A CA 1
ATOM 2553 C C . VAL A 1 313 ? -11.461 -5.678 -19.672 1.00 72.75 313 VAL A C 1
ATOM 2555 O O . VAL A 1 313 ? -12.658 -5.587 -19.922 1.00 72.75 313 VAL A O 1
ATOM 2558 N N . VAL A 1 314 ? -10.852 -6.870 -19.629 1.00 78.25 314 VAL A N 1
ATOM 2559 C CA . VAL A 1 314 ? -11.502 -8.133 -20.021 1.00 78.25 314 VAL A CA 1
ATOM 2560 C C . VAL A 1 314 ? -11.856 -8.980 -18.788 1.00 78.25 314 VAL A C 1
ATOM 2562 O O . VAL A 1 314 ? -10.945 -9.542 -18.171 1.00 78.25 314 VAL A O 1
ATOM 2565 N N . PRO A 1 315 ? -13.151 -9.117 -18.437 1.00 81.12 315 PRO A N 1
ATOM 2566 C CA . PRO A 1 315 ? -13.614 -10.038 -17.399 1.00 81.12 315 PRO A CA 1
ATOM 2567 C C . PRO A 1 315 ? -13.763 -11.485 -17.929 1.00 81.12 315 PRO A C 1
ATOM 2569 O O . PRO A 1 315 ? -13.911 -11.683 -19.136 1.00 81.12 315 PRO A O 1
ATOM 2572 N N . PRO A 1 316 ? -13.777 -12.519 -17.058 1.00 83.56 316 PRO A N 1
ATOM 2573 C CA . PRO A 1 316 ? -13.560 -12.465 -15.612 1.00 83.56 316 PRO A CA 1
ATOM 2574 C C . PRO A 1 316 ? -12.091 -12.205 -15.264 1.00 83.56 316 PRO A C 1
ATOM 2576 O O . PRO A 1 316 ? -11.180 -12.780 -15.866 1.00 83.56 316 PRO A O 1
ATOM 2579 N N . PHE A 1 317 ? -11.863 -11.371 -14.249 1.00 85.94 317 PHE A N 1
ATOM 2580 C CA . PHE A 1 317 ? -10.517 -11.018 -13.814 1.00 85.94 317 PHE A CA 1
ATOM 2581 C C . PHE A 1 317 ? -9.861 -12.187 -13.077 1.00 85.94 317 PHE A C 1
ATOM 2583 O O . PHE A 1 317 ? -10.365 -12.701 -12.075 1.00 85.94 317 PHE A O 1
ATOM 2590 N N . LYS A 1 318 ? -8.711 -12.615 -13.591 1.00 88.75 318 LYS A N 1
ATOM 2591 C CA . LYS A 1 318 ? -7.855 -13.646 -13.003 1.00 88.75 318 LYS A CA 1
ATOM 2592 C C . LYS A 1 318 ? -6.637 -12.974 -12.402 1.00 88.75 318 LYS A C 1
ATOM 2594 O O . LYS A 1 318 ? -6.160 -11.982 -12.942 1.00 88.75 318 LYS A O 1
ATOM 2599 N N . ILE A 1 319 ? -6.065 -13.552 -11.352 1.00 88.06 319 ILE A N 1
ATOM 2600 C CA . ILE A 1 319 ? -4.956 -12.921 -10.622 1.00 88.06 319 ILE A CA 1
ATOM 2601 C C . ILE A 1 319 ? -3.794 -12.510 -11.546 1.00 88.06 319 ILE A C 1
ATOM 2603 O O . ILE A 1 319 ? -3.281 -11.405 -11.454 1.00 88.06 319 ILE A O 1
ATOM 2607 N N . TRP A 1 320 ? -3.453 -13.349 -12.528 1.00 87.38 320 TRP A N 1
ATOM 2608 C CA . TRP A 1 320 ? -2.370 -13.092 -13.484 1.00 87.38 320 TRP A CA 1
ATOM 2609 C C . TRP A 1 320 ? -2.791 -12.289 -14.730 1.00 87.38 320 TRP A C 1
ATOM 2611 O O . TRP A 1 320 ? -1.940 -11.952 -15.562 1.00 87.38 320 TRP A O 1
ATOM 2621 N N . SER A 1 321 ? -4.086 -12.000 -14.899 1.00 86.69 321 SER A N 1
ATOM 2622 C CA . SER A 1 321 ? -4.599 -11.121 -15.959 1.00 86.69 321 SER A CA 1
ATOM 2623 C C . SER A 1 321 ? -4.748 -9.669 -15.509 1.00 86.69 321 SER A C 1
ATOM 2625 O O . SER A 1 321 ? -4.926 -8.812 -16.368 1.00 86.69 321 SER A O 1
ATOM 2627 N N . ILE A 1 322 ? -4.641 -9.389 -14.206 1.00 86.44 322 ILE A N 1
ATOM 2628 C CA . ILE A 1 322 ? -4.654 -8.028 -13.657 1.00 86.44 322 ILE A CA 1
ATOM 2629 C C . ILE A 1 322 ? -3.506 -7.224 -14.275 1.00 86.44 322 ILE A C 1
ATOM 2631 O O . ILE A 1 322 ? -2.421 -7.757 -14.545 1.00 86.44 322 ILE A O 1
ATOM 2635 N N . ARG A 1 323 ? -3.777 -5.952 -14.567 1.00 84.00 323 ARG A N 1
ATOM 2636 C CA . ARG A 1 323 ? -2.835 -5.012 -15.177 1.00 84.00 323 ARG A CA 1
ATOM 2637 C C . ARG A 1 323 ? -2.763 -3.746 -14.349 1.00 84.00 323 ARG A C 1
ATOM 2639 O O . ARG A 1 323 ? -3.776 -3.295 -13.835 1.00 84.00 323 ARG A O 1
ATOM 2646 N N . SER A 1 324 ? -1.568 -3.186 -14.261 1.00 85.25 324 SER A N 1
ATOM 2647 C CA . SER A 1 324 ? -1.261 -1.965 -13.528 1.00 85.25 324 SER A CA 1
ATOM 2648 C C . SER A 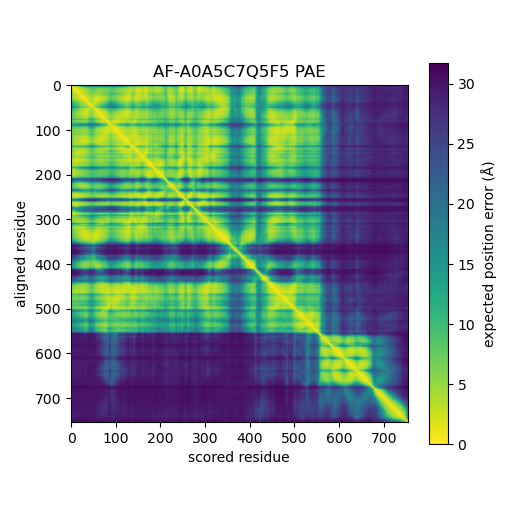1 324 ? -1.112 -0.753 -14.430 1.00 85.25 324 SER A C 1
ATOM 2650 O O . SER A 1 324 ? -0.970 -0.878 -15.648 1.00 85.25 324 SER A O 1
ATOM 2652 N N . LEU A 1 325 ? -0.995 0.413 -13.797 1.00 82.69 325 LEU A N 1
ATOM 2653 C CA . LEU A 1 325 ? -0.526 1.628 -14.451 1.00 82.69 325 LEU A CA 1
ATOM 2654 C C . LEU A 1 325 ? 0.845 1.422 -15.121 1.00 82.69 325 LEU A C 1
ATOM 2656 O O . LEU A 1 325 ? 1.024 1.795 -16.277 1.00 82.69 325 LEU A O 1
ATOM 2660 N N . GLY A 1 326 ? 1.782 0.740 -14.449 1.00 85.00 326 GLY A N 1
ATOM 2661 C CA . GLY A 1 326 ? 3.089 0.416 -15.034 1.00 85.00 326 GLY A CA 1
ATOM 2662 C C . GLY A 1 326 ? 2.995 -0.392 -16.336 1.00 85.00 326 GLY A C 1
ATOM 2663 O O . GLY A 1 326 ? 3.732 -0.129 -17.284 1.00 85.00 326 GLY A O 1
ATOM 2664 N N . TYR A 1 327 ? 2.050 -1.334 -16.431 1.00 86.25 327 TYR A N 1
ATOM 2665 C CA . TYR A 1 327 ? 1.802 -2.076 -17.669 1.00 86.25 327 TYR A CA 1
ATOM 2666 C C . TYR A 1 327 ? 1.240 -1.185 -18.785 1.00 86.25 327 TYR A C 1
ATOM 2668 O O . TYR A 1 327 ? 1.704 -1.277 -19.920 1.00 86.25 327 TYR A O 1
ATOM 2676 N N . LEU A 1 328 ? 0.267 -0.325 -18.467 1.00 83.50 328 LEU A N 1
ATOM 2677 C CA . LEU A 1 328 ? -0.371 0.571 -19.440 1.00 83.50 328 LEU A CA 1
ATOM 2678 C C . LEU A 1 328 ? 0.624 1.588 -20.018 1.00 83.50 328 LEU A C 1
ATOM 2680 O O . LEU A 1 328 ? 0.607 1.868 -21.213 1.00 83.50 328 LEU A O 1
ATOM 2684 N N . MET A 1 329 ? 1.533 2.087 -19.181 1.00 84.25 329 MET A N 1
ATOM 2685 C CA . MET A 1 329 ? 2.506 3.112 -19.560 1.00 84.25 329 MET A CA 1
ATOM 2686 C C . MET A 1 329 ? 3.780 2.562 -20.216 1.00 84.25 329 MET A C 1
ATOM 2688 O O . MET A 1 329 ? 4.482 3.306 -20.900 1.00 84.25 329 MET A O 1
ATOM 2692 N N . TYR A 1 330 ? 4.094 1.273 -20.034 1.00 88.25 330 TYR A N 1
ATOM 2693 C CA . TYR A 1 330 ? 5.359 0.671 -20.475 1.00 88.25 330 TYR A CA 1
ATOM 2694 C C . TYR A 1 330 ? 5.703 0.979 -21.939 1.00 88.25 330 TYR A C 1
ATOM 2696 O O . TYR A 1 330 ? 6.814 1.424 -22.234 1.00 88.25 330 TYR A O 1
ATOM 2704 N N . ALA A 1 331 ? 4.758 0.750 -22.856 1.00 86.50 331 ALA A N 1
ATOM 2705 C CA . ALA A 1 331 ? 5.003 0.904 -24.289 1.00 86.50 331 ALA A CA 1
ATOM 2706 C C . ALA A 1 331 ? 5.292 2.364 -24.664 1.00 86.50 331 ALA A C 1
ATOM 2708 O O . ALA A 1 331 ? 6.241 2.631 -25.403 1.00 86.50 331 ALA A O 1
ATOM 2709 N N . VAL A 1 332 ? 4.512 3.296 -24.110 1.00 85.69 332 VAL A N 1
ATOM 2710 C CA . VAL A 1 332 ? 4.631 4.731 -24.386 1.00 85.69 332 VAL A CA 1
ATOM 2711 C C . VAL A 1 332 ? 5.950 5.271 -23.832 1.00 85.69 332 VAL A C 1
ATOM 2713 O O . VAL A 1 332 ? 6.722 5.874 -24.577 1.00 85.69 332 VAL A O 1
ATOM 2716 N N . CYS A 1 333 ? 6.273 4.972 -22.569 1.00 86.12 333 CYS A N 1
ATOM 2717 C CA . CYS A 1 333 ? 7.522 5.419 -21.948 1.00 86.12 333 CYS A CA 1
ATOM 2718 C C . CYS A 1 333 ? 8.758 4.843 -22.653 1.00 86.12 333 CYS A C 1
ATOM 2720 O O . CYS A 1 333 ? 9.729 5.562 -22.896 1.00 86.12 333 CYS A O 1
ATOM 2722 N N . ASN A 1 334 ? 8.731 3.557 -23.018 1.00 88.44 334 ASN A N 1
ATOM 2723 C CA . ASN A 1 334 ? 9.848 2.933 -23.724 1.00 88.44 334 ASN A CA 1
ATOM 2724 C C . ASN A 1 334 ? 10.063 3.565 -25.110 1.00 88.44 334 ASN A C 1
ATOM 2726 O O . ASN A 1 334 ? 11.189 3.896 -25.476 1.00 88.44 334 ASN A O 1
ATOM 2730 N N . LEU A 1 335 ? 8.988 3.779 -25.872 1.00 87.50 335 LEU A N 1
ATOM 2731 C CA . LEU A 1 335 ? 9.064 4.377 -27.205 1.00 87.50 335 LEU A CA 1
ATOM 2732 C C . LEU A 1 335 ? 9.541 5.832 -27.160 1.00 87.50 335 LEU A C 1
ATOM 2734 O O . LEU A 1 335 ? 10.379 6.242 -27.962 1.00 87.50 335 LEU A O 1
ATOM 2738 N N . GLN A 1 336 ? 9.063 6.602 -26.187 1.00 86.00 336 GLN A N 1
ATOM 2739 C CA . GLN A 1 336 ? 9.491 7.979 -26.002 1.00 86.00 336 GLN A CA 1
ATOM 2740 C C . GLN A 1 336 ? 10.979 8.076 -25.636 1.00 86.00 336 GLN A C 1
ATOM 2742 O O . GLN A 1 336 ? 11.689 8.902 -26.209 1.00 86.00 336 GLN A O 1
ATOM 2747 N N . ASN A 1 337 ? 11.479 7.210 -24.745 1.00 88.88 337 ASN A N 1
ATOM 2748 C CA . ASN A 1 337 ? 12.908 7.143 -24.422 1.00 88.88 337 ASN A CA 1
ATOM 2749 C C . ASN A 1 337 ? 13.752 6.863 -25.674 1.00 88.88 337 ASN A C 1
ATOM 2751 O O . ASN A 1 337 ? 14.761 7.530 -25.903 1.00 88.88 337 ASN A O 1
ATOM 2755 N N . ARG A 1 338 ? 13.307 5.934 -26.529 1.00 88.81 338 ARG A N 1
ATOM 2756 C CA . ARG A 1 338 ? 13.979 5.603 -27.796 1.00 88.81 338 ARG A CA 1
ATOM 2757 C C . ARG A 1 338 ? 14.036 6.781 -28.765 1.00 88.81 338 ARG A C 1
ATOM 2759 O O . ARG A 1 338 ? 15.075 7.010 -29.380 1.00 88.81 338 ARG A O 1
ATOM 2766 N N . ILE A 1 339 ? 12.945 7.532 -28.886 1.00 87.31 339 ILE A N 1
ATOM 2767 C CA . ILE A 1 339 ? 12.875 8.699 -29.775 1.00 87.31 339 ILE A CA 1
ATOM 2768 C C . ILE A 1 339 ? 13.733 9.839 -29.246 1.00 87.31 339 ILE A C 1
ATOM 2770 O O . ILE A 1 339 ? 14.463 10.451 -30.018 1.00 87.31 339 ILE A O 1
ATOM 2774 N N . ARG A 1 340 ? 13.722 10.085 -27.933 1.00 86.25 340 ARG A N 1
ATOM 2775 C CA . ARG A 1 340 ? 14.607 11.081 -27.322 1.00 86.25 340 ARG A CA 1
ATOM 2776 C C . ARG A 1 340 ? 16.080 10.737 -27.514 1.00 86.25 340 ARG A C 1
ATOM 2778 O O . ARG A 1 340 ? 16.847 11.635 -27.817 1.00 86.25 340 ARG A O 1
ATOM 2785 N N . CYS A 1 341 ? 16.461 9.464 -27.394 1.00 88.00 341 CYS A N 1
ATOM 2786 C CA . CYS A 1 341 ? 17.824 9.014 -27.689 1.00 88.00 341 CYS A CA 1
ATOM 2787 C C . CYS A 1 341 ? 18.242 9.393 -29.118 1.00 88.00 341 CYS A C 1
ATOM 2789 O O . CYS A 1 341 ? 19.231 10.093 -29.303 1.00 88.00 341 CYS A O 1
ATOM 2791 N N . LYS A 1 342 ? 17.427 9.035 -30.121 1.00 84.00 342 LYS A N 1
ATOM 2792 C CA . LYS A 1 342 ? 17.710 9.356 -31.529 1.00 84.00 342 LYS A CA 1
ATOM 2793 C C . LYS A 1 342 ? 17.650 10.851 -31.847 1.00 84.00 342 LYS A C 1
ATOM 2795 O O . LYS A 1 342 ? 18.416 11.330 -32.675 1.00 84.00 342 LYS A O 1
ATOM 2800 N N . PHE A 1 343 ? 16.772 11.598 -31.186 1.00 84.94 343 PHE A N 1
ATOM 2801 C CA . PHE A 1 343 ? 16.723 13.052 -31.320 1.00 84.94 343 PHE A CA 1
ATOM 2802 C C . PHE A 1 343 ? 17.976 13.721 -30.743 1.00 84.94 343 PHE A C 1
ATOM 2804 O O . PHE A 1 343 ? 18.521 14.644 -31.348 1.00 84.94 343 PHE A O 1
ATOM 2811 N N . THR A 1 344 ? 18.461 13.239 -29.599 1.00 85.69 344 THR A N 1
ATOM 2812 C CA . THR A 1 344 ? 19.716 13.706 -29.006 1.00 85.69 344 THR A CA 1
ATOM 2813 C C . THR A 1 344 ? 20.908 13.373 -29.905 1.00 85.69 344 THR A C 1
ATOM 2815 O O . THR A 1 344 ? 21.726 14.258 -30.143 1.00 85.69 344 THR A O 1
ATOM 2818 N N . ASP A 1 345 ? 20.962 12.166 -30.480 1.00 83.69 345 ASP A N 1
ATOM 2819 C CA . ASP A 1 345 ? 21.991 11.789 -31.464 1.00 83.69 345 ASP A CA 1
ATOM 2820 C C . ASP A 1 345 ? 21.999 12.749 -32.659 1.00 83.69 345 ASP A C 1
ATOM 2822 O O . ASP A 1 345 ? 23.033 13.323 -32.985 1.00 83.69 345 ASP A O 1
ATOM 2826 N N . ALA A 1 346 ? 20.835 13.016 -33.259 1.00 80.88 346 ALA A N 1
ATOM 2827 C CA . ALA A 1 346 ? 20.726 13.952 -34.378 1.00 80.88 346 ALA A CA 1
ATOM 2828 C C . ALA A 1 346 ? 21.078 15.397 -33.994 1.00 80.88 346 ALA A C 1
ATOM 2830 O O . ALA A 1 346 ? 21.615 16.156 -34.801 1.00 80.88 346 ALA A O 1
ATOM 2831 N N . THR A 1 347 ? 20.804 15.790 -32.749 1.00 80.94 347 THR A N 1
ATOM 2832 C CA . THR A 1 347 ? 21.222 17.095 -32.228 1.00 80.94 347 THR A CA 1
ATOM 2833 C C . THR A 1 347 ? 22.746 17.169 -32.151 1.00 80.94 347 THR A C 1
ATOM 2835 O O . THR A 1 347 ? 23.323 18.149 -32.620 1.00 80.94 347 THR A O 1
ATOM 2838 N N . PHE A 1 348 ? 23.416 16.133 -31.640 1.00 80.94 348 PHE A N 1
ATOM 2839 C CA . PHE A 1 348 ? 24.878 16.068 -31.645 1.00 80.94 348 PHE A CA 1
ATOM 2840 C C . PHE A 1 348 ? 25.452 16.015 -33.064 1.00 80.94 348 PHE A C 1
ATOM 2842 O O . PHE A 1 348 ? 26.415 16.723 -33.346 1.00 80.94 348 PHE A O 1
ATOM 2849 N N . GLU A 1 349 ? 24.823 15.279 -33.981 1.00 77.00 349 GLU A N 1
ATOM 2850 C CA . GLU A 1 349 ? 25.201 15.243 -35.398 1.00 77.00 349 GLU A CA 1
ATOM 2851 C C . GLU A 1 349 ? 25.114 16.634 -36.046 1.00 77.00 349 GLU A C 1
ATOM 2853 O O . GLU A 1 349 ? 26.008 17.056 -36.780 1.00 77.00 349 GLU A O 1
ATOM 2858 N N . SER A 1 350 ? 24.076 17.408 -35.715 1.00 73.81 350 SER A N 1
ATOM 2859 C CA . SER A 1 350 ? 23.921 18.780 -36.208 1.00 73.81 350 SER A CA 1
ATOM 2860 C C . SER A 1 350 ? 25.019 19.731 -35.710 1.00 73.81 350 SER A C 1
ATOM 2862 O O . SER A 1 350 ? 25.342 20.705 -36.393 1.00 73.81 350 SER A O 1
ATOM 2864 N N . MET A 1 351 ? 25.630 19.432 -34.556 1.00 74.69 351 MET A N 1
ATOM 2865 C CA . MET A 1 351 ? 26.771 20.180 -34.019 1.00 74.69 351 MET A CA 1
ATOM 2866 C C . MET A 1 351 ? 28.091 19.828 -34.723 1.00 74.69 351 MET A C 1
ATOM 2868 O O . MET A 1 351 ? 29.070 20.559 -34.563 1.00 74.69 351 MET A O 1
ATOM 2872 N N . LEU A 1 352 ? 28.137 18.753 -35.521 1.00 72.44 352 LEU A N 1
ATOM 2873 C CA . LEU A 1 352 ? 29.331 18.358 -36.263 1.00 72.44 352 LEU A CA 1
ATOM 2874 C C . LEU A 1 352 ? 29.537 19.212 -37.520 1.00 72.44 352 LEU A C 1
ATOM 2876 O O . LEU A 1 352 ? 28.611 19.597 -38.247 1.00 72.44 352 LEU A O 1
ATOM 2880 N N . TRP A 1 353 ? 30.806 19.485 -37.809 1.00 70.62 353 TRP A N 1
ATOM 2881 C CA . TRP A 1 353 ? 31.224 20.125 -39.050 1.00 70.62 353 TRP A CA 1
ATOM 2882 C C . TRP A 1 353 ? 31.601 19.049 -40.067 1.00 70.62 353 TRP A C 1
ATOM 2884 O O . TRP A 1 353 ? 32.602 18.359 -39.901 1.00 70.62 353 TRP A O 1
ATOM 2894 N N . TYR A 1 354 ? 30.793 18.910 -41.122 1.00 68.62 354 TYR A N 1
ATOM 2895 C CA . TYR A 1 354 ? 31.084 18.013 -42.238 1.00 68.62 354 TYR A CA 1
ATOM 2896 C C . TYR A 1 354 ? 31.809 18.761 -43.351 1.00 68.62 354 TYR A C 1
ATOM 2898 O O . TYR A 1 354 ? 31.351 19.810 -43.818 1.00 68.62 354 TYR A O 1
ATOM 2906 N N . PHE A 1 355 ? 32.904 18.165 -43.804 1.00 70.50 355 PHE A N 1
ATOM 2907 C CA . PHE A 1 355 ? 33.730 18.649 -44.898 1.00 70.50 355 PHE A CA 1
ATOM 2908 C C . PHE A 1 355 ? 33.579 17.700 -46.088 1.00 70.50 355 PHE A C 1
ATOM 2910 O O . PHE A 1 355 ? 33.740 16.489 -45.933 1.00 70.50 355 PHE A O 1
ATOM 2917 N N . ARG A 1 356 ? 33.261 18.229 -47.273 1.00 66.38 356 ARG A N 1
ATOM 2918 C CA . ARG A 1 356 ? 33.296 17.462 -48.526 1.00 66.38 356 ARG A CA 1
ATOM 2919 C C . ARG A 1 356 ? 34.632 17.730 -49.216 1.00 66.38 356 ARG A C 1
ATOM 2921 O O . ARG A 1 356 ? 34.959 18.887 -49.472 1.00 66.38 356 ARG A O 1
ATOM 2928 N N . ASN A 1 357 ? 35.375 16.667 -49.524 1.00 64.81 357 ASN A N 1
ATOM 2929 C CA . ASN A 1 357 ? 36.537 16.743 -50.406 1.00 64.81 357 ASN A CA 1
ATOM 2930 C C . ASN A 1 357 ? 36.061 16.659 -51.863 1.00 64.81 357 ASN A C 1
ATOM 2932 O O . ASN A 1 357 ? 35.264 15.783 -52.202 1.00 64.81 357 ASN A O 1
ATOM 2936 N N . VAL A 1 358 ? 36.495 17.599 -52.700 1.00 59.72 358 VAL A N 1
ATOM 2937 C CA . VAL A 1 358 ? 36.023 17.743 -54.086 1.00 59.72 358 VAL A CA 1
ATOM 2938 C C . VAL A 1 358 ? 36.968 17.059 -55.093 1.00 59.72 358 VAL A C 1
ATOM 2940 O O . VAL A 1 358 ? 36.570 16.852 -56.237 1.00 59.72 358 VAL A O 1
ATOM 2943 N N . SER A 1 359 ? 38.172 16.638 -54.678 1.00 58.94 359 SER A N 1
ATOM 2944 C CA . SER A 1 359 ? 39.207 16.103 -55.582 1.00 58.94 359 SER A CA 1
ATOM 2945 C C . SER A 1 359 ? 39.795 14.760 -55.117 1.00 58.94 359 SER A C 1
ATOM 2947 O O . SER A 1 359 ? 40.134 14.591 -53.944 1.00 58.94 359 SER A O 1
ATOM 2949 N N . GLU A 1 360 ? 39.974 13.811 -56.050 1.00 54.72 360 GLU A N 1
ATOM 2950 C CA . GLU A 1 360 ? 40.708 12.553 -55.821 1.00 54.72 360 GLU A CA 1
ATOM 2951 C C . GLU A 1 360 ? 42.182 12.849 -55.482 1.00 54.72 360 GLU A C 1
ATOM 2953 O O . GLU A 1 360 ? 42.909 13.419 -56.296 1.00 54.72 360 GLU A O 1
ATOM 2958 N N . GLY A 1 361 ? 42.621 12.467 -54.275 1.00 59.66 361 GLY A N 1
ATOM 2959 C CA . GLY A 1 361 ? 44.021 12.560 -53.827 1.00 59.66 361 GLY A CA 1
ATOM 2960 C C . GLY A 1 361 ? 44.296 13.453 -52.607 1.00 59.66 361 GLY A C 1
ATOM 2961 O O . GLY A 1 361 ? 45.416 13.443 -52.111 1.00 59.66 361 GLY A O 1
ATOM 2962 N N . ASP A 1 362 ? 43.306 14.190 -52.088 1.00 56.12 362 ASP A N 1
ATOM 2963 C CA . ASP A 1 362 ? 43.504 15.180 -51.004 1.00 56.12 362 ASP A CA 1
ATOM 2964 C C . ASP A 1 362 ? 43.147 14.684 -49.574 1.00 56.12 362 ASP A C 1
ATOM 2966 O O . ASP A 1 362 ? 43.029 15.487 -48.646 1.00 56.12 362 ASP A O 1
ATOM 2970 N N . GLU A 1 363 ? 43.005 13.370 -49.346 1.00 57.41 363 GLU A N 1
ATOM 2971 C CA . GLU A 1 363 ? 42.679 12.808 -48.015 1.00 57.41 363 GLU A CA 1
ATOM 2972 C C . GLU A 1 363 ? 43.733 13.131 -46.936 1.00 57.41 363 GLU A C 1
ATOM 2974 O O . GLU A 1 363 ? 43.376 13.415 -45.792 1.00 57.41 363 GLU A O 1
ATOM 2979 N N . GLU A 1 364 ? 45.024 13.181 -47.290 1.00 57.97 364 GLU A N 1
ATOM 2980 C CA . GLU A 1 364 ? 46.107 13.483 -46.338 1.00 57.97 364 GLU A CA 1
ATOM 2981 C C . GLU A 1 364 ? 46.081 14.937 -45.824 1.00 57.97 364 GLU A C 1
ATOM 2983 O O . GLU A 1 364 ? 46.547 15.213 -44.715 1.00 57.97 364 GLU A O 1
ATOM 2988 N N . ARG A 1 365 ? 45.500 15.884 -46.579 1.00 56.00 365 ARG A N 1
ATOM 2989 C CA . ARG A 1 365 ? 45.463 17.309 -46.193 1.00 56.00 365 ARG A CA 1
ATOM 2990 C C . ARG A 1 365 ? 44.434 17.622 -45.107 1.00 56.00 365 ARG A C 1
ATOM 2992 O O . ARG A 1 365 ? 44.603 18.607 -44.389 1.00 56.00 365 ARG A O 1
ATOM 2999 N N . LEU A 1 366 ? 43.405 16.787 -44.943 1.00 56.31 366 LEU A N 1
ATOM 3000 C CA . LEU A 1 366 ? 42.379 16.955 -43.905 1.00 56.31 366 LEU A CA 1
ATOM 3001 C C . LEU A 1 366 ? 42.931 16.707 -42.489 1.00 56.31 366 LEU A C 1
ATOM 3003 O O . LEU A 1 366 ? 42.476 17.340 -41.537 1.00 56.31 366 LEU A O 1
ATOM 3007 N N . GLY A 1 367 ? 43.950 15.851 -42.345 1.00 57.12 367 GLY A N 1
ATOM 3008 C CA . GLY A 1 367 ? 44.541 15.493 -41.049 1.00 57.12 367 GLY A CA 1
ATOM 3009 C C . GLY A 1 367 ? 45.384 16.590 -40.378 1.00 57.12 367 GLY A C 1
ATOM 3010 O O . GLY A 1 367 ? 45.637 16.505 -39.179 1.00 57.12 367 GLY A O 1
ATOM 3011 N N . MET A 1 368 ? 45.808 17.630 -41.111 1.00 53.25 368 MET A N 1
ATOM 3012 C CA . MET A 1 368 ? 46.694 18.694 -40.593 1.00 53.25 368 MET A CA 1
ATOM 3013 C C . MET A 1 368 ? 45.983 20.014 -40.243 1.00 53.25 368 MET A C 1
ATOM 3015 O O . MET A 1 368 ? 46.637 21.004 -39.903 1.00 53.25 368 MET A O 1
ATOM 3019 N N . ILE A 1 369 ? 44.652 20.074 -40.302 1.00 56.16 369 ILE A N 1
ATOM 3020 C CA . ILE A 1 369 ? 43.918 21.328 -40.097 1.00 56.16 369 ILE A CA 1
ATOM 3021 C C . ILE A 1 369 ? 43.677 21.560 -38.597 1.00 56.16 369 ILE A C 1
ATOM 3023 O O . ILE A 1 369 ? 42.802 20.954 -37.986 1.00 56.16 369 ILE A O 1
ATOM 3027 N N . THR A 1 370 ? 44.439 22.478 -37.992 1.00 48.31 370 THR A N 1
ATOM 3028 C CA . THR A 1 370 ? 44.252 22.890 -36.587 1.00 48.31 370 THR A CA 1
ATOM 3029 C C . THR A 1 370 ? 43.634 24.289 -36.514 1.00 48.31 370 THR A C 1
ATOM 3031 O O . THR A 1 370 ? 44.332 25.301 -36.569 1.00 48.31 370 THR A O 1
ATOM 3034 N N . LEU A 1 371 ? 42.310 24.370 -36.365 1.00 56.62 371 LEU A N 1
ATOM 3035 C CA . LEU A 1 371 ? 41.572 25.637 -36.274 1.00 56.62 371 LEU A CA 1
ATOM 3036 C C . LEU A 1 371 ? 41.621 26.191 -34.843 1.00 56.62 371 LEU A C 1
ATOM 3038 O O . LEU A 1 371 ? 40.690 26.004 -34.067 1.00 56.62 371 LEU A O 1
ATOM 3042 N N . LYS A 1 372 ? 42.723 26.849 -34.462 1.00 49.50 372 LYS A N 1
ATOM 3043 C CA . LYS A 1 372 ? 42.824 27.497 -33.136 1.00 49.50 372 LYS A CA 1
ATOM 3044 C C . LYS A 1 372 ? 42.764 29.028 -33.157 1.00 49.50 372 LYS A C 1
ATOM 3046 O O . LYS A 1 372 ? 42.426 29.593 -32.128 1.00 49.50 372 LYS A O 1
ATOM 3051 N N . HIS A 1 373 ? 43.142 29.703 -34.248 1.00 42.81 373 HIS A N 1
ATOM 3052 C CA . HIS A 1 373 ? 43.266 31.180 -34.260 1.00 42.81 373 HIS A CA 1
ATOM 3053 C C . HIS A 1 373 ? 43.483 31.830 -35.645 1.00 42.81 373 HIS A C 1
ATOM 3055 O O . HIS A 1 373 ? 43.362 33.046 -35.756 1.00 42.81 373 HIS A O 1
ATOM 3061 N N . LEU A 1 374 ? 43.753 31.065 -36.711 1.00 44.66 374 LEU A N 1
ATOM 3062 C CA . LEU A 1 374 ? 43.800 31.552 -38.098 1.00 44.66 374 LEU A CA 1
ATOM 3063 C C . LEU A 1 374 ? 42.977 30.602 -38.978 1.00 44.66 374 LEU A C 1
ATOM 3065 O O . LEU A 1 374 ? 43.293 29.419 -39.083 1.00 44.66 374 LEU A O 1
ATOM 3069 N N . GLY A 1 375 ? 41.890 31.107 -39.563 1.00 49.22 375 GLY A N 1
ATOM 3070 C CA . GLY A 1 375 ? 41.011 30.343 -40.448 1.00 49.22 375 GLY A CA 1
ATOM 3071 C C . GLY A 1 375 ? 41.536 30.347 -41.880 1.00 49.22 375 GLY A C 1
ATOM 3072 O O . GLY A 1 375 ? 41.091 31.154 -42.688 1.00 49.22 375 GLY A O 1
ATOM 3073 N N . ILE A 1 376 ? 42.490 29.470 -42.195 1.00 53.38 376 ILE A N 1
ATOM 3074 C CA . ILE A 1 376 ? 42.875 29.196 -43.585 1.00 53.38 376 ILE A CA 1
ATOM 3075 C C . ILE A 1 376 ? 42.063 27.984 -44.042 1.00 53.38 376 ILE A C 1
ATOM 3077 O O . ILE A 1 376 ? 42.300 26.870 -43.580 1.00 53.38 376 ILE A O 1
ATOM 3081 N N . ILE A 1 377 ? 41.091 28.212 -44.928 1.00 56.47 377 ILE A N 1
ATOM 3082 C CA . ILE A 1 377 ? 40.339 27.146 -45.597 1.00 56.47 377 ILE A CA 1
ATOM 3083 C C . ILE A 1 377 ? 41.065 26.847 -46.920 1.00 56.47 377 ILE A C 1
ATOM 3085 O O . ILE A 1 377 ? 41.115 27.730 -47.781 1.00 56.47 377 ILE A O 1
ATOM 3089 N N . PRO A 1 378 ? 41.673 25.660 -47.099 1.00 56.78 378 PRO A N 1
ATOM 3090 C CA . PRO A 1 378 ? 42.311 25.293 -48.362 1.00 56.78 378 PRO A CA 1
ATOM 3091 C C . PRO A 1 378 ? 41.272 25.194 -49.495 1.00 56.78 378 PRO A C 1
ATOM 3093 O O . PRO A 1 378 ? 40.170 24.684 -49.292 1.00 56.78 378 PRO A O 1
ATOM 3096 N N . GLN A 1 379 ? 41.614 25.675 -50.699 1.00 52.66 379 GLN A N 1
ATOM 3097 C CA . GLN A 1 379 ? 40.772 25.486 -51.888 1.00 52.66 379 GLN A CA 1
ATOM 3098 C C . GLN A 1 379 ? 40.639 23.984 -52.182 1.00 52.66 379 GLN A C 1
ATOM 3100 O O . GLN A 1 379 ? 41.644 23.325 -52.426 1.00 52.66 379 GLN A O 1
ATOM 3105 N N . GLY A 1 380 ? 39.410 23.458 -52.136 1.00 58.03 380 GLY A N 1
ATOM 3106 C CA . GLY A 1 380 ? 39.108 22.028 -52.319 1.00 58.03 380 GLY A CA 1
ATOM 3107 C C . GLY A 1 380 ? 38.253 21.411 -51.205 1.00 58.03 380 GLY A C 1
ATOM 3108 O O . GLY A 1 380 ? 37.720 20.318 -51.386 1.00 58.03 380 GLY A O 1
ATOM 3109 N N . VAL A 1 381 ? 38.073 22.123 -50.086 1.00 60.34 381 VAL A N 1
ATOM 3110 C CA . VAL A 1 381 ? 37.182 21.730 -48.987 1.00 60.34 381 VAL A CA 1
ATOM 3111 C C . VAL A 1 381 ? 35.950 22.632 -48.985 1.00 60.34 381 VAL A C 1
ATOM 3113 O O . VAL A 1 381 ? 36.075 23.841 -48.789 1.00 60.34 381 VAL A O 1
ATOM 3116 N N . ASP A 1 382 ? 34.765 22.051 -49.183 1.00 67.69 382 ASP A N 1
ATOM 3117 C CA . ASP A 1 382 ? 33.488 22.766 -49.043 1.00 67.69 382 ASP A CA 1
ATOM 3118 C C . ASP A 1 382 ? 32.741 22.303 -47.783 1.00 67.69 382 ASP A C 1
ATOM 3120 O O . ASP A 1 382 ? 32.805 21.130 -47.390 1.00 67.69 382 ASP A O 1
ATOM 3124 N N . PHE A 1 383 ? 32.027 23.227 -47.138 1.00 66.75 383 PHE A N 1
ATOM 3125 C CA . PHE A 1 383 ? 31.156 22.890 -46.016 1.00 66.75 383 PHE A CA 1
ATOM 3126 C C . PHE A 1 383 ? 29.899 22.219 -46.552 1.00 66.75 383 PHE A C 1
ATOM 3128 O O . PHE A 1 383 ? 29.169 22.796 -47.360 1.00 66.75 383 PHE A O 1
ATOM 3135 N N . VAL A 1 384 ? 29.577 21.032 -46.039 1.00 68.00 384 VAL A N 1
ATOM 3136 C CA . VAL A 1 384 ? 28.278 20.424 -46.340 1.00 68.00 384 VAL A CA 1
ATOM 3137 C C . VAL A 1 384 ? 27.200 21.278 -45.675 1.00 68.00 384 VAL A C 1
ATOM 3139 O O . VAL A 1 384 ? 27.109 21.317 -44.441 1.00 68.00 384 VAL A O 1
ATOM 3142 N N . LYS A 1 385 ? 26.408 21.986 -46.485 1.00 70.25 385 LYS A N 1
ATOM 3143 C CA . LYS A 1 385 ? 25.310 22.848 -46.027 1.00 70.25 385 LYS A CA 1
ATOM 3144 C C . LYS A 1 385 ? 24.198 22.007 -45.403 1.00 70.25 385 LYS A C 1
ATOM 3146 O O . LYS A 1 385 ? 24.023 20.844 -45.753 1.00 70.25 385 LYS A O 1
ATOM 3151 N N . GLY A 1 386 ? 23.414 22.607 -44.506 1.00 65.06 386 GLY A N 1
ATOM 3152 C CA . GLY A 1 386 ? 22.322 21.915 -43.806 1.00 65.06 386 GLY A CA 1
ATOM 3153 C C . GLY A 1 386 ? 21.251 21.305 -44.723 1.00 65.06 386 GLY A C 1
ATOM 3154 O O . GLY A 1 386 ? 20.584 20.370 -44.307 1.00 65.06 386 GLY A O 1
ATOM 3155 N N . THR A 1 387 ? 21.122 21.775 -45.970 1.00 68.38 387 THR A N 1
ATOM 3156 C CA . THR A 1 387 ? 20.212 21.215 -46.990 1.00 68.38 387 THR A CA 1
ATOM 3157 C C . THR A 1 387 ? 20.653 19.860 -47.530 1.00 68.38 387 THR A C 1
ATOM 3159 O O . THR A 1 387 ? 19.815 19.073 -47.955 1.00 68.38 387 THR A O 1
ATOM 3162 N N . ASP A 1 388 ? 21.959 19.595 -47.517 1.00 68.19 388 ASP A N 1
ATOM 3163 C CA . ASP A 1 388 ? 22.553 18.379 -48.079 1.00 68.19 388 ASP A CA 1
ATOM 3164 C C . ASP A 1 388 ? 22.738 17.301 -46.999 1.00 68.19 388 ASP A C 1
ATOM 3166 O O . ASP A 1 388 ? 23.182 16.189 -47.285 1.00 68.19 388 ASP A O 1
ATOM 3170 N N . ARG A 1 389 ? 22.410 17.639 -45.744 1.00 68.06 389 ARG A N 1
ATOM 3171 C CA . ARG A 1 389 ? 22.429 16.736 -44.594 1.00 68.06 389 ARG A CA 1
ATOM 3172 C C . ARG A 1 389 ? 21.032 16.186 -44.350 1.00 68.06 389 ARG A C 1
ATOM 3174 O O . ARG A 1 389 ? 20.032 16.871 -44.563 1.00 68.06 389 ARG A O 1
ATOM 3181 N N . HIS A 1 390 ? 20.966 14.967 -43.827 1.00 69.00 390 HIS A N 1
ATOM 3182 C CA . HIS A 1 390 ? 19.727 14.489 -43.238 1.00 69.00 390 HIS A CA 1
ATOM 3183 C C . HIS A 1 390 ? 19.407 15.368 -42.023 1.00 69.00 390 HIS A C 1
ATOM 3185 O O . HIS A 1 390 ? 20.162 15.402 -41.057 1.00 69.00 390 HIS A O 1
ATOM 3191 N N . THR A 1 391 ? 18.314 16.123 -42.093 1.00 67.12 391 THR A N 1
ATOM 3192 C CA . THR A 1 391 ? 17.821 16.921 -40.970 1.00 67.12 391 THR A CA 1
ATOM 3193 C C . THR A 1 391 ? 16.515 16.312 -40.490 1.00 67.12 391 THR A C 1
ATOM 3195 O O . THR A 1 391 ? 15.591 16.081 -41.271 1.00 67.12 391 THR A O 1
ATOM 3198 N N . ILE A 1 392 ? 16.452 15.998 -39.198 1.00 69.56 392 ILE A N 1
ATOM 3199 C CA . ILE A 1 392 ? 15.204 15.578 -38.567 1.00 69.56 392 ILE A CA 1
ATOM 3200 C C . ILE A 1 392 ? 14.332 16.820 -38.414 1.00 69.56 392 ILE A C 1
ATOM 3202 O O . ILE A 1 392 ? 14.810 17.822 -37.888 1.00 69.56 392 ILE A O 1
ATOM 3206 N N . ASP A 1 393 ? 13.068 16.749 -38.836 1.00 76.69 393 ASP A N 1
ATOM 3207 C CA . ASP A 1 393 ? 12.099 17.823 -38.614 1.00 76.69 393 ASP A CA 1
ATOM 3208 C C . ASP A 1 393 ? 11.843 17.993 -37.101 1.00 76.69 393 ASP A C 1
ATOM 3210 O O . ASP A 1 393 ? 11.200 17.130 -36.482 1.00 76.69 393 ASP A O 1
ATOM 3214 N N . PRO A 1 394 ? 12.321 19.088 -36.475 1.00 74.31 394 PRO A N 1
ATOM 3215 C CA . PRO A 1 394 ? 12.160 19.291 -35.041 1.00 74.31 394 PRO A CA 1
ATOM 3216 C C . PRO A 1 394 ? 10.691 19.467 -34.650 1.00 74.31 394 PRO A C 1
ATOM 3218 O O . PRO A 1 394 ? 10.309 19.093 -33.543 1.00 74.31 394 PRO A O 1
ATOM 3221 N N . ASN A 1 395 ? 9.854 19.991 -35.554 1.00 81.06 395 ASN A N 1
ATOM 3222 C CA . ASN A 1 395 ? 8.433 20.194 -35.290 1.00 81.06 395 ASN A CA 1
ATOM 3223 C C . ASN A 1 395 ? 7.686 18.861 -35.256 1.00 81.06 395 ASN A C 1
ATOM 3225 O O . ASN A 1 395 ? 6.835 18.666 -34.390 1.00 81.06 395 ASN A O 1
ATOM 3229 N N . LEU A 1 396 ? 8.039 17.921 -36.138 1.00 80.06 396 LEU A N 1
ATOM 3230 C CA . LEU A 1 396 ? 7.477 16.570 -36.121 1.00 80.06 396 LEU A CA 1
ATOM 3231 C C . LEU A 1 396 ? 7.848 15.832 -34.831 1.00 80.06 396 LEU A C 1
ATOM 3233 O O . LEU A 1 396 ? 6.984 15.233 -34.192 1.00 80.06 396 LEU A O 1
ATOM 3237 N N . VAL A 1 397 ? 9.118 15.895 -34.420 1.00 79.44 397 VAL A N 1
ATOM 3238 C CA . VAL A 1 397 ? 9.573 15.233 -33.188 1.00 79.44 397 VAL A CA 1
ATOM 3239 C C . VAL A 1 397 ? 8.941 15.868 -31.956 1.00 79.44 397 VAL A C 1
ATOM 3241 O O . VAL A 1 397 ? 8.458 15.149 -31.082 1.00 79.44 397 VAL A O 1
ATOM 3244 N N . GLN A 1 398 ? 8.894 17.198 -31.886 1.00 79.31 398 GLN A N 1
ATOM 3245 C CA . GLN A 1 398 ? 8.266 17.897 -30.771 1.00 79.31 398 GLN A CA 1
ATOM 3246 C C . GLN A 1 398 ? 6.757 17.630 -30.726 1.00 79.31 398 GLN A C 1
ATOM 3248 O O . GLN A 1 398 ? 6.228 17.368 -29.649 1.00 79.31 398 GLN A O 1
ATOM 3253 N N . GLY A 1 399 ? 6.076 17.625 -31.875 1.00 82.38 399 GLY A N 1
ATOM 3254 C CA . GLY A 1 399 ? 4.663 17.262 -31.983 1.00 82.38 399 GLY A CA 1
ATOM 3255 C C . GLY A 1 399 ? 4.401 15.828 -31.522 1.00 82.38 399 GLY A C 1
ATOM 3256 O O . GLY A 1 399 ? 3.495 15.591 -30.728 1.00 82.38 399 GLY A O 1
ATOM 3257 N N . TYR A 1 400 ? 5.253 14.883 -31.923 1.00 80.62 400 TYR A N 1
ATOM 3258 C CA . TYR A 1 400 ? 5.166 13.494 -31.479 1.00 80.62 400 TYR A CA 1
ATOM 3259 C C . TYR A 1 400 ? 5.416 13.343 -29.971 1.00 80.62 400 TYR A C 1
ATOM 3261 O O . TYR A 1 400 ? 4.680 12.633 -29.292 1.00 80.62 400 TYR A O 1
ATOM 3269 N N . ILE A 1 401 ? 6.433 14.013 -29.417 1.00 81.44 401 ILE A N 1
ATOM 3270 C CA . ILE A 1 401 ? 6.718 13.983 -27.973 1.00 81.44 401 ILE A CA 1
ATOM 3271 C C . ILE A 1 401 ? 5.560 14.598 -27.181 1.00 81.44 401 ILE A C 1
ATOM 3273 O O . ILE A 1 401 ? 5.196 14.055 -26.138 1.00 81.44 401 ILE A O 1
ATOM 3277 N N . SER A 1 402 ? 4.976 15.698 -27.662 1.00 79.19 402 SER A N 1
ATOM 3278 C CA . SER A 1 402 ? 3.790 16.307 -27.054 1.00 79.19 402 SER A CA 1
ATOM 3279 C C . SER A 1 402 ? 2.595 15.354 -27.091 1.00 79.19 402 SER A C 1
ATOM 3281 O O . SER A 1 402 ? 2.005 15.116 -26.043 1.00 79.19 402 SER A O 1
ATOM 3283 N N . GLY A 1 403 ? 2.318 14.712 -28.231 1.00 79.81 403 GLY A N 1
ATOM 3284 C CA . GLY A 1 403 ? 1.258 13.703 -28.337 1.00 79.81 403 GLY A CA 1
ATOM 3285 C C . GLY A 1 403 ? 1.506 12.466 -27.464 1.00 79.81 403 GLY A C 1
ATOM 3286 O O . GLY A 1 403 ? 0.584 11.927 -26.868 1.00 79.81 403 GLY A O 1
ATOM 3287 N N . MET A 1 404 ? 2.759 12.027 -27.297 1.00 78.56 404 MET A N 1
ATOM 3288 C CA . MET A 1 404 ? 3.091 10.949 -26.353 1.00 78.56 404 MET A CA 1
ATOM 3289 C C . MET A 1 404 ? 2.910 11.381 -24.898 1.00 78.56 404 MET A C 1
ATOM 3291 O O . MET A 1 404 ? 2.506 10.567 -24.074 1.00 78.56 404 MET A O 1
ATOM 3295 N N . ARG A 1 405 ? 3.196 12.643 -24.557 1.00 75.56 405 ARG A N 1
ATOM 3296 C CA . ARG A 1 405 ? 2.909 13.185 -23.220 1.00 75.56 405 ARG A CA 1
ATOM 3297 C C . ARG A 1 405 ? 1.418 13.279 -22.957 1.00 75.56 405 ARG A C 1
ATOM 3299 O O . ARG A 1 405 ? 1.006 12.959 -21.848 1.00 75.56 405 ARG A O 1
ATOM 3306 N N . GLU A 1 406 ? 0.639 13.658 -23.962 1.00 74.75 406 GLU A N 1
ATOM 3307 C CA . GLU A 1 406 ? -0.817 13.614 -23.909 1.00 74.75 406 GLU A CA 1
ATOM 3308 C C . GLU A 1 406 ? -1.297 12.176 -23.695 1.00 74.75 406 GLU A C 1
ATOM 3310 O O . GLU A 1 406 ? -1.948 11.922 -22.696 1.00 74.75 406 GLU A O 1
ATOM 3315 N N . LEU A 1 407 ? -0.844 11.199 -24.487 1.00 72.50 407 LEU A N 1
ATOM 3316 C CA . LEU A 1 407 ? -1.176 9.779 -24.284 1.00 72.50 407 LEU A CA 1
ATOM 3317 C C . LEU A 1 407 ? -0.730 9.237 -22.915 1.00 72.50 407 LEU A C 1
ATOM 3319 O O . LEU A 1 407 ? -1.416 8.410 -22.314 1.00 72.50 407 LEU A O 1
ATOM 3323 N N . MET A 1 408 ? 0.421 9.670 -22.390 1.00 70.00 408 MET A N 1
ATOM 3324 C CA . MET A 1 408 ? 0.845 9.326 -21.026 1.00 70.00 408 MET A CA 1
ATOM 3325 C C . MET A 1 408 ? -0.070 9.954 -19.977 1.00 70.00 408 MET A C 1
ATOM 3327 O O . MET A 1 408 ? -0.387 9.297 -18.990 1.00 70.00 408 MET A O 1
ATOM 3331 N N . ALA A 1 409 ? -0.502 11.198 -20.183 1.00 66.56 409 ALA A N 1
ATOM 3332 C CA . ALA A 1 409 ? -1.468 11.854 -19.315 1.00 66.56 409 ALA A CA 1
ATOM 3333 C C . ALA A 1 409 ? -2.838 11.162 -19.401 1.00 66.56 409 ALA A C 1
ATOM 3335 O O . ALA A 1 409 ? -3.392 10.820 -18.365 1.00 66.56 409 ALA A O 1
ATOM 3336 N N . GLU A 1 410 ? -3.326 10.848 -20.603 1.00 65.44 410 GLU A N 1
ATOM 3337 C CA . GLU A 1 410 ? -4.579 10.131 -20.858 1.00 65.44 410 GLU A CA 1
ATOM 3338 C C . GLU A 1 410 ? -4.580 8.723 -20.251 1.00 65.44 410 GLU A C 1
ATOM 3340 O O . GLU A 1 410 ? -5.572 8.300 -19.657 1.00 65.44 410 GLU A O 1
ATOM 3345 N N . SER A 1 411 ? -3.468 7.991 -20.376 1.00 59.88 411 SER A N 1
ATOM 3346 C CA . SER A 1 411 ? -3.326 6.641 -19.814 1.00 59.88 411 SER A CA 1
ATOM 3347 C C . SER A 1 411 ? -3.118 6.639 -18.297 1.00 59.88 411 SER A C 1
ATOM 3349 O O . SER A 1 411 ? -3.513 5.675 -17.639 1.00 59.88 411 SER A O 1
ATOM 3351 N N . ALA A 1 412 ? -2.551 7.707 -17.728 1.00 56.94 412 ALA A N 1
ATOM 3352 C CA . ALA A 1 412 ? -2.470 7.908 -16.284 1.00 56.94 412 ALA A CA 1
ATOM 3353 C C . ALA A 1 412 ? -3.788 8.438 -15.683 1.00 56.94 412 ALA A C 1
ATOM 3355 O O . ALA A 1 412 ? -4.086 8.123 -14.529 1.00 56.94 412 ALA A O 1
ATOM 3356 N N . ALA A 1 413 ? -4.601 9.166 -16.461 1.00 50.84 413 ALA A N 1
ATOM 3357 C CA . ALA A 1 413 ? -5.987 9.529 -16.169 1.00 50.84 413 ALA A CA 1
ATOM 3358 C C . ALA A 1 413 ? -6.693 10.202 -17.368 1.00 50.84 413 ALA A C 1
ATOM 3360 O O . ALA A 1 413 ? -6.310 11.270 -17.838 1.00 50.84 413 ALA A O 1
ATOM 3361 N N . SER A 1 414 ? -7.788 9.585 -17.813 1.00 38.34 414 SER A N 1
ATOM 3362 C CA . SER A 1 414 ? -8.602 10.000 -18.958 1.00 38.34 414 SER A CA 1
ATOM 3363 C C . SER A 1 414 ? -9.436 11.268 -18.710 1.00 38.34 414 SER A C 1
ATOM 3365 O O . SER A 1 414 ? -9.945 11.458 -17.606 1.00 38.34 414 SER A O 1
ATOM 3367 N N . TYR A 1 415 ? -9.704 12.001 -19.800 1.00 29.77 415 TYR A N 1
ATOM 3368 C CA . TYR A 1 415 ? -10.416 13.286 -19.942 1.00 29.77 415 TYR A CA 1
ATOM 3369 C C . TYR A 1 415 ? -9.607 14.561 -19.661 1.00 29.77 415 TYR A C 1
ATOM 3371 O O . TYR A 1 415 ? -9.978 15.408 -18.847 1.00 29.77 415 TYR A O 1
ATOM 3379 N N . VAL A 1 416 ? -8.580 14.791 -20.476 1.00 34.78 416 VAL A N 1
ATOM 3380 C CA . VAL A 1 416 ? -8.328 16.154 -20.952 1.00 34.78 416 VAL A CA 1
ATOM 3381 C C . VAL A 1 416 ? -9.173 16.323 -22.218 1.00 34.78 416 VAL A C 1
ATOM 3383 O O . VAL A 1 416 ? -8.837 15.807 -23.273 1.00 34.78 416 VAL A O 1
ATOM 3386 N N . GLN A 1 417 ? -10.317 17.010 -22.120 1.00 32.38 417 GLN A N 1
ATOM 3387 C CA . GLN A 1 417 ? -10.654 17.883 -23.241 1.00 32.38 417 GLN A CA 1
ATOM 3388 C C . GLN A 1 417 ? -9.597 18.965 -23.163 1.00 32.38 417 GLN A C 1
ATOM 3390 O O . GLN A 1 417 ? -9.580 19.733 -22.196 1.00 32.38 417 GLN A O 1
ATOM 3395 N N . ASP A 1 418 ? -8.678 18.952 -24.118 1.00 36.88 418 ASP A N 1
ATOM 3396 C CA . ASP A 1 418 ? -7.762 20.054 -24.300 1.00 36.88 418 ASP A CA 1
ATOM 3397 C C . ASP A 1 418 ? -8.662 21.248 -24.619 1.00 36.88 418 ASP A C 1
ATOM 3399 O O . ASP A 1 418 ? -9.215 21.384 -25.712 1.00 36.88 418 ASP A O 1
ATOM 3403 N N . VAL A 1 419 ? -8.956 22.061 -23.602 1.00 36.81 419 VAL A N 1
ATOM 3404 C CA . VAL A 1 419 ? -9.450 23.405 -23.852 1.00 36.81 419 VAL A CA 1
ATOM 3405 C C . VAL A 1 419 ? -8.237 24.066 -24.464 1.00 36.81 419 VAL A C 1
ATOM 3407 O O . VAL A 1 419 ? -7.367 24.510 -23.713 1.00 36.81 419 VAL A O 1
ATOM 3410 N N . GLU A 1 420 ? -8.154 24.008 -25.801 1.00 36.22 420 GLU A N 1
ATOM 3411 C CA . GLU A 1 420 ? -7.123 24.654 -26.603 1.00 36.22 420 GLU A CA 1
ATOM 3412 C C . GLU A 1 420 ? -6.718 25.935 -25.880 1.00 36.22 420 GLU A C 1
ATOM 3414 O O . GLU A 1 420 ? -7.556 26.820 -25.660 1.00 36.22 420 GLU A O 1
ATOM 3419 N N . GLN A 1 421 ? -5.449 26.033 -25.481 1.00 42.41 421 GLN A N 1
ATOM 3420 C CA . GLN A 1 421 ? -4.860 27.302 -25.079 1.00 42.41 421 GLN A CA 1
ATOM 3421 C C . GLN A 1 421 ? -4.877 28.228 -26.300 1.00 42.41 421 GLN A C 1
ATOM 3423 O O . GLN A 1 421 ? -3.883 28.433 -26.992 1.00 42.41 421 GLN A O 1
ATOM 3428 N N . ARG A 1 422 ? -6.036 28.823 -26.579 1.00 35.03 422 ARG A N 1
ATOM 3429 C CA . ARG A 1 422 ? -6.152 29.999 -27.427 1.00 35.03 422 ARG A CA 1
ATOM 3430 C C . ARG A 1 422 ? -5.704 31.197 -26.604 1.00 35.03 422 ARG A C 1
ATOM 3432 O O . ARG A 1 422 ? -6.517 31.976 -26.121 1.00 35.03 422 ARG A O 1
ATOM 3439 N N . GLY A 1 423 ? -4.389 31.333 -26.457 1.00 42.84 423 GLY A N 1
ATOM 3440 C CA . GLY A 1 423 ? -3.758 32.569 -26.010 1.00 42.84 423 GLY A CA 1
ATOM 3441 C C . GLY A 1 423 ? -2.930 32.476 -24.732 1.00 42.84 423 GLY A C 1
ATOM 3442 O O . GLY A 1 423 ? -3.023 31.542 -23.943 1.00 42.84 423 GLY A O 1
ATOM 3443 N N . ASN A 1 424 ? -2.118 33.518 -24.553 1.00 48.19 424 ASN A N 1
ATOM 3444 C CA . ASN A 1 424 ? -1.107 33.717 -23.510 1.00 48.19 424 ASN A CA 1
ATOM 3445 C C . ASN A 1 424 ? -1.710 34.011 -22.114 1.00 48.19 424 ASN A C 1
ATOM 3447 O O . ASN A 1 424 ? -1.134 34.763 -21.327 1.00 48.19 424 ASN A O 1
ATOM 3451 N N . THR A 1 425 ? -2.912 33.507 -21.823 1.00 56.41 425 THR A N 1
ATOM 3452 C CA . THR A 1 425 ? -3.638 33.810 -20.585 1.00 56.41 425 THR A CA 1
ATOM 3453 C C . THR A 1 425 ? -3.265 32.792 -19.505 1.00 56.41 425 THR A C 1
ATOM 3455 O O . THR A 1 425 ? -3.398 31.589 -19.740 1.00 56.41 425 THR A O 1
ATOM 3458 N N . PRO A 1 426 ? -2.801 33.230 -18.319 1.00 52.66 426 PRO A N 1
ATOM 3459 C CA . PRO A 1 426 ? -2.503 32.312 -17.230 1.00 52.66 426 PRO A CA 1
ATOM 3460 C C . PRO A 1 426 ? -3.776 31.555 -16.807 1.00 52.66 426 PRO A C 1
ATOM 3462 O O . PRO A 1 426 ? -4.851 32.158 -16.737 1.00 52.66 426 PRO A O 1
ATOM 3465 N N . PRO A 1 427 ? -3.678 30.241 -16.539 1.00 58.56 427 PRO A N 1
ATOM 3466 C CA . PRO A 1 427 ? -4.839 29.421 -16.223 1.00 58.56 427 PRO A CA 1
ATOM 3467 C C . PRO A 1 427 ? -5.478 29.861 -14.899 1.00 58.56 427 PRO A C 1
ATOM 3469 O O . PRO A 1 427 ? -4.786 30.133 -13.916 1.00 58.56 427 PRO A O 1
ATOM 3472 N N . SER A 1 428 ? -6.813 29.931 -14.866 1.00 70.44 428 SER A N 1
ATOM 3473 C CA . SER A 1 428 ? -7.545 30.284 -13.643 1.00 70.44 428 SER A CA 1
ATOM 3474 C C . SER A 1 428 ? -7.451 29.159 -12.605 1.00 70.44 428 SER A C 1
ATOM 3476 O O . SER A 1 428 ? -7.353 27.984 -12.962 1.00 70.44 428 SER A O 1
ATOM 3478 N N . ALA A 1 429 ? -7.529 29.487 -11.309 1.00 52.69 429 ALA A N 1
ATOM 3479 C CA . ALA A 1 429 ? -7.492 28.488 -10.232 1.00 52.69 429 ALA A CA 1
ATOM 3480 C C . ALA A 1 429 ? -8.555 27.390 -10.425 1.00 52.69 429 ALA A C 1
ATOM 3482 O O . ALA A 1 429 ? -8.284 26.212 -10.215 1.00 52.69 429 ALA A O 1
ATOM 3483 N N . THR A 1 430 ? -9.743 27.751 -10.917 1.00 60.16 430 THR A N 1
ATOM 3484 C CA . THR A 1 430 ? -10.823 26.806 -11.227 1.00 60.16 430 THR A CA 1
ATOM 3485 C C . THR A 1 430 ? -10.478 25.886 -12.400 1.00 60.16 430 THR A C 1
ATOM 3487 O O . THR A 1 430 ? -10.809 24.703 -12.357 1.00 60.16 430 THR A O 1
ATOM 3490 N N . GLN A 1 431 ? -9.783 26.393 -13.423 1.00 55.56 431 GLN A N 1
ATOM 3491 C CA . GLN A 1 431 ? -9.337 25.602 -14.572 1.00 55.56 431 GLN A CA 1
ATOM 3492 C C . GLN A 1 431 ? -8.207 24.639 -14.193 1.00 55.56 431 GLN A C 1
ATOM 3494 O O . GLN A 1 431 ? -8.248 23.476 -14.586 1.00 55.56 431 GLN A O 1
ATOM 3499 N N . ILE A 1 432 ? -7.252 25.081 -13.368 1.00 53.41 432 ILE A N 1
ATOM 3500 C CA . ILE A 1 432 ? -6.201 24.213 -12.816 1.00 53.41 432 ILE A CA 1
ATOM 3501 C C . ILE A 1 432 ? -6.836 23.117 -11.954 1.00 53.41 432 ILE A C 1
ATOM 3503 O O . ILE A 1 432 ? -6.513 21.945 -12.115 1.00 53.41 432 ILE A O 1
ATOM 3507 N N . ILE A 1 433 ? -7.788 23.466 -11.083 1.00 53.91 433 ILE A N 1
ATOM 3508 C CA . ILE A 1 433 ? -8.506 22.488 -10.254 1.00 53.91 4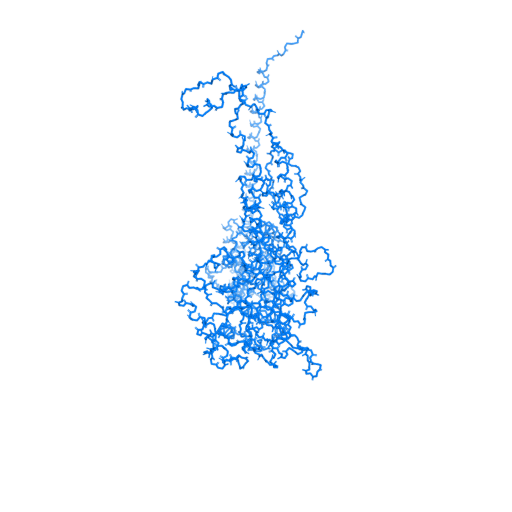33 ILE A CA 1
ATOM 3509 C C . ILE A 1 433 ? -9.292 21.499 -11.129 1.00 53.91 433 ILE A C 1
ATOM 3511 O O . ILE A 1 433 ? -9.294 20.309 -10.832 1.00 53.91 433 ILE A O 1
ATOM 3515 N N . ALA A 1 434 ? -9.923 21.943 -12.220 1.00 52.81 434 ALA A N 1
ATOM 3516 C CA . ALA A 1 434 ? -10.619 21.055 -13.154 1.00 52.81 434 ALA A CA 1
ATOM 3517 C C . ALA A 1 434 ? -9.656 20.099 -13.883 1.00 52.81 434 ALA A C 1
ATOM 3519 O O . ALA A 1 434 ? -9.917 18.897 -13.930 1.00 52.81 434 ALA A O 1
ATOM 3520 N N . GLN A 1 435 ? -8.514 20.597 -14.369 1.00 51.12 435 GLN A N 1
ATOM 3521 C CA . GLN A 1 435 ? -7.466 19.767 -14.976 1.00 51.12 435 GLN A CA 1
ATOM 3522 C C . GLN A 1 435 ? -6.913 18.740 -13.980 1.00 51.12 435 GLN A C 1
ATOM 3524 O O . GLN A 1 435 ? -6.793 17.560 -14.302 1.00 51.12 435 GLN A O 1
ATOM 3529 N N . VAL A 1 436 ? -6.638 19.164 -12.744 1.00 50.94 436 VAL A N 1
ATOM 3530 C CA . VAL A 1 436 ? -6.144 18.288 -11.675 1.00 50.94 436 VAL A CA 1
ATOM 3531 C C . VAL A 1 436 ? -7.200 17.261 -11.255 1.00 50.94 436 VAL A C 1
ATOM 3533 O O . VAL A 1 436 ? -6.852 16.109 -11.013 1.00 50.94 436 VAL A O 1
ATOM 3536 N N . ASN A 1 437 ? -8.482 17.626 -11.187 1.00 53.31 437 ASN A N 1
ATOM 3537 C CA . ASN A 1 437 ? -9.563 16.689 -10.862 1.00 53.31 437 ASN A CA 1
ATOM 3538 C C . ASN A 1 437 ? -9.708 15.600 -11.934 1.00 53.31 437 ASN A C 1
ATOM 3540 O O . ASN A 1 437 ? -9.851 14.425 -11.594 1.00 53.31 437 ASN A O 1
ATOM 3544 N N . ASN A 1 438 ? -9.628 15.973 -13.213 1.00 49.62 438 ASN A N 1
ATOM 3545 C CA . ASN A 1 438 ? -9.752 15.025 -14.319 1.00 49.62 438 ASN A CA 1
ATOM 3546 C C . ASN A 1 438 ? -8.534 14.094 -14.415 1.00 49.62 438 ASN A C 1
ATOM 3548 O O . ASN A 1 438 ? -8.696 12.889 -14.593 1.00 49.62 438 ASN A O 1
ATOM 3552 N N . ALA A 1 439 ? -7.329 14.617 -14.162 1.00 49.09 439 ALA A N 1
ATOM 3553 C CA . ALA A 1 439 ? -6.082 13.853 -14.158 1.00 49.09 439 ALA A CA 1
ATOM 3554 C C . ALA A 1 439 ? -5.951 12.819 -13.011 1.00 49.09 439 ALA A C 1
ATOM 3556 O O . ALA A 1 439 ? -4.906 12.190 -12.879 1.00 49.09 439 ALA A O 1
ATOM 3557 N N . ASN A 1 440 ? -6.971 12.616 -12.164 1.00 56.09 440 ASN A N 1
ATOM 3558 C CA . ASN A 1 440 ? -6.925 11.655 -11.049 1.00 56.09 440 ASN A CA 1
ATOM 3559 C C . ASN A 1 440 ? -8.059 10.612 -11.050 1.00 56.09 440 ASN A C 1
ATOM 3561 O O . ASN A 1 440 ? -8.176 9.847 -10.092 1.00 56.09 440 ASN A O 1
ATOM 3565 N N . ALA A 1 441 ? -8.890 10.528 -12.096 1.00 59.78 441 ALA A N 1
ATOM 3566 C CA . ALA A 1 441 ? -10.050 9.628 -12.105 1.00 59.78 441 ALA A CA 1
ATOM 3567 C C . ALA A 1 441 ? -9.672 8.131 -12.008 1.00 59.78 441 ALA A C 1
ATOM 3569 O O . ALA A 1 441 ? -10.233 7.399 -11.188 1.00 59.78 441 ALA A O 1
ATOM 3570 N N . LEU A 1 442 ? -8.680 7.679 -12.789 1.00 62.31 442 LEU A N 1
ATOM 3571 C CA . LEU A 1 442 ? -8.212 6.284 -12.779 1.00 62.31 442 LEU A CA 1
ATOM 3572 C C . LEU A 1 442 ? -7.595 5.908 -11.426 1.00 62.31 442 LEU A C 1
ATOM 3574 O O . LEU A 1 442 ? -8.023 4.932 -10.805 1.00 62.31 442 LEU A O 1
ATOM 3578 N N . ILE A 1 443 ? -6.663 6.720 -10.921 1.00 67.44 443 ILE A N 1
ATOM 3579 C CA . ILE A 1 443 ? -6.028 6.477 -9.619 1.00 67.44 443 ILE A CA 1
ATOM 3580 C C . ILE A 1 443 ? -7.061 6.538 -8.486 1.00 67.44 443 ILE A C 1
ATOM 3582 O O . ILE A 1 443 ? -7.032 5.691 -7.598 1.00 67.44 443 ILE A O 1
ATOM 3586 N N . GLY A 1 444 ? -8.034 7.453 -8.542 1.00 69.25 444 GLY A N 1
ATOM 3587 C CA . GLY A 1 444 ? -9.122 7.535 -7.566 1.00 69.25 444 GLY A CA 1
ATOM 3588 C C . GLY A 1 444 ? -9.977 6.263 -7.496 1.00 69.25 444 GLY A C 1
ATOM 3589 O O . GLY A 1 444 ? -10.329 5.815 -6.400 1.00 69.25 444 GLY A O 1
ATOM 3590 N N . THR A 1 445 ? -10.271 5.629 -8.639 1.00 72.88 445 THR A N 1
ATOM 3591 C CA . THR A 1 445 ? -10.995 4.341 -8.660 1.00 72.88 445 THR A CA 1
ATOM 3592 C C . THR A 1 445 ? -10.151 3.194 -8.101 1.00 72.88 445 THR A C 1
ATOM 3594 O O . THR A 1 445 ? -10.644 2.411 -7.284 1.00 72.88 445 THR A O 1
ATOM 3597 N N . MET A 1 446 ? -8.860 3.136 -8.456 1.00 76.38 446 MET A N 1
ATOM 3598 C CA . MET A 1 446 ? -7.914 2.161 -7.904 1.00 76.38 446 MET A CA 1
ATOM 3599 C C . MET A 1 446 ? -7.753 2.334 -6.390 1.00 76.38 446 MET A C 1
ATOM 3601 O O . MET A 1 446 ? -7.742 1.346 -5.659 1.00 76.38 446 MET A O 1
ATOM 3605 N N . LEU A 1 447 ? -7.697 3.576 -5.906 1.00 79.31 447 LEU A N 1
ATOM 3606 C CA . LEU A 1 447 ? -7.594 3.908 -4.488 1.00 79.31 447 LEU A CA 1
ATOM 3607 C C . LEU A 1 447 ? -8.862 3.519 -3.719 1.00 79.31 447 LEU A C 1
ATOM 3609 O O . LEU A 1 447 ? -8.783 2.897 -2.662 1.00 79.31 447 LEU A O 1
ATOM 3613 N N . THR A 1 448 ? -10.040 3.826 -4.269 1.00 81.25 448 THR A N 1
ATOM 3614 C CA . THR A 1 448 ? -11.326 3.434 -3.668 1.00 81.25 448 THR A CA 1
ATOM 3615 C C . THR A 1 448 ? -11.403 1.919 -3.504 1.00 81.25 448 THR A C 1
ATOM 3617 O O . THR A 1 448 ? -11.755 1.419 -2.435 1.00 81.25 448 THR A O 1
ATOM 3620 N N . ARG A 1 449 ? -11.001 1.179 -4.544 1.00 82.75 449 ARG A N 1
ATOM 3621 C CA . ARG A 1 449 ? -10.910 -0.279 -4.489 1.00 82.75 449 ARG A CA 1
ATOM 3622 C C . ARG A 1 449 ? -9.880 -0.747 -3.464 1.00 82.75 449 ARG A C 1
ATOM 3624 O O . ARG A 1 449 ? -10.154 -1.699 -2.736 1.00 82.75 449 ARG A O 1
ATOM 3631 N N . ALA A 1 450 ? -8.732 -0.078 -3.377 1.00 85.19 450 ALA A N 1
ATOM 3632 C CA . ALA A 1 450 ? -7.689 -0.416 -2.419 1.00 85.19 450 ALA A CA 1
ATOM 3633 C C . ALA A 1 450 ? -8.169 -0.287 -0.967 1.00 85.19 450 ALA A C 1
ATOM 3635 O O . ALA A 1 450 ? -7.853 -1.159 -0.159 1.00 85.19 450 ALA A O 1
ATOM 3636 N N . TYR A 1 451 ? -8.986 0.723 -0.636 1.00 87.75 451 TYR A N 1
ATOM 3637 C CA . TYR A 1 451 ? -9.612 0.825 0.689 1.00 87.75 451 TYR A CA 1
ATOM 3638 C C . TYR A 1 451 ? -10.497 -0.392 0.990 1.00 87.75 451 TYR A C 1
ATOM 3640 O O . TYR A 1 451 ? -10.354 -1.020 2.039 1.00 87.75 451 TYR A O 1
ATOM 3648 N N . THR A 1 452 ? -11.369 -0.786 0.058 1.00 87.50 452 THR A N 1
ATOM 3649 C CA . THR A 1 452 ? -12.217 -1.977 0.236 1.00 87.50 452 THR A CA 1
ATOM 3650 C C . THR A 1 452 ? -11.377 -3.243 0.405 1.00 87.50 452 THR A C 1
ATOM 3652 O O . THR A 1 452 ? -11.606 -4.009 1.339 1.00 87.50 452 THR A O 1
ATOM 3655 N N . LEU A 1 453 ? -10.363 -3.435 -0.443 1.00 88.25 453 LEU A N 1
ATOM 3656 C CA . LEU A 1 453 ? -9.481 -4.601 -0.385 1.00 88.25 453 LEU A CA 1
ATOM 3657 C C . LEU A 1 453 ? -8.610 -4.629 0.872 1.00 88.25 453 LEU A C 1
ATOM 3659 O O . LEU A 1 453 ? -8.292 -5.716 1.326 1.00 88.25 453 LEU A O 1
ATOM 3663 N N . GLN A 1 454 ? -8.290 -3.477 1.474 1.00 89.44 454 GLN A N 1
ATOM 3664 C CA . GLN A 1 454 ? -7.500 -3.396 2.708 1.00 89.44 454 GLN A CA 1
ATOM 3665 C C . GLN A 1 454 ? -8.284 -3.847 3.950 1.00 89.44 454 GLN A C 1
ATOM 3667 O O . GLN A 1 454 ? -7.687 -4.222 4.963 1.00 89.44 454 GLN A O 1
ATOM 3672 N N . THR A 1 455 ? -9.619 -3.826 3.888 1.00 90.50 455 THR A N 1
ATOM 3673 C CA . THR A 1 455 ? -10.498 -4.092 5.038 1.00 90.50 455 THR A CA 1
ATOM 3674 C C . THR A 1 455 ? -10.265 -5.484 5.651 1.00 90.50 455 THR A C 1
ATOM 3676 O O . THR A 1 455 ? -10.026 -5.557 6.860 1.00 90.50 455 THR A O 1
ATOM 3679 N N . PRO A 1 456 ? -10.225 -6.593 4.878 1.00 88.31 456 PRO A N 1
ATOM 3680 C CA . PRO A 1 456 ? -9.859 -7.908 5.410 1.00 88.31 456 PRO A CA 1
ATOM 3681 C C . PRO A 1 456 ? -8.462 -7.953 6.041 1.00 88.31 456 PRO A C 1
ATOM 3683 O O . PRO A 1 456 ? -8.276 -8.616 7.060 1.00 88.31 456 PRO A O 1
ATOM 3686 N N . GLY A 1 457 ? -7.494 -7.214 5.486 1.00 89.88 457 GLY A N 1
ATOM 3687 C CA . GLY A 1 457 ? -6.147 -7.107 6.048 1.00 89.88 457 GLY A CA 1
ATOM 3688 C C . GLY A 1 457 ? -6.149 -6.469 7.439 1.00 89.88 457 GLY A C 1
ATOM 3689 O O . GLY A 1 457 ? -5.588 -7.032 8.379 1.00 89.88 457 GLY A O 1
ATOM 3690 N N . TYR A 1 458 ? -6.838 -5.335 7.604 1.00 92.12 458 TYR A N 1
ATOM 3691 C CA . TYR A 1 458 ? -7.004 -4.695 8.914 1.00 92.12 458 TYR A CA 1
ATOM 3692 C C . TYR A 1 458 ? -7.810 -5.561 9.889 1.00 92.12 458 TYR A C 1
ATOM 3694 O O . TYR A 1 458 ? -7.452 -5.640 11.066 1.00 92.12 458 TYR A O 1
ATOM 3702 N N . ARG A 1 459 ? -8.839 -6.268 9.404 1.00 91.81 459 ARG A N 1
ATOM 3703 C CA . ARG A 1 459 ? -9.621 -7.217 10.208 1.00 91.81 459 ARG A CA 1
ATOM 3704 C C . ARG A 1 459 ? -8.746 -8.339 10.759 1.00 91.81 459 ARG A C 1
ATOM 3706 O O . ARG A 1 459 ? -8.828 -8.640 11.946 1.00 91.81 459 ARG A O 1
ATOM 3713 N N . GLU A 1 460 ? -7.875 -8.923 9.942 1.00 90.62 460 GLU A N 1
ATOM 3714 C CA . GLU A 1 460 ? -6.976 -9.983 10.399 1.00 90.62 460 GLU A CA 1
ATOM 3715 C C . GLU A 1 460 ? -5.934 -9.469 11.402 1.00 90.62 460 GLU A C 1
ATOM 3717 O O . GLU A 1 460 ? -5.702 -10.114 12.428 1.00 90.62 460 GLU A O 1
ATOM 3722 N N . VAL A 1 461 ? -5.357 -8.284 11.169 1.00 91.81 461 VAL A N 1
ATOM 3723 C CA . VAL A 1 461 ? -4.461 -7.641 12.144 1.00 91.81 461 VAL A CA 1
ATOM 3724 C C . VAL A 1 461 ? -5.191 -7.434 13.474 1.00 91.81 461 VAL A C 1
ATOM 3726 O O . VAL A 1 461 ? -4.706 -7.885 14.510 1.00 91.81 461 VAL A O 1
ATOM 3729 N N . ALA A 1 462 ? -6.388 -6.842 13.468 1.00 91.94 462 ALA A N 1
ATOM 3730 C CA . ALA A 1 462 ? -7.175 -6.628 14.682 1.00 91.94 462 ALA A CA 1
ATOM 3731 C C . ALA A 1 462 ? -7.517 -7.948 15.401 1.00 91.94 462 ALA A C 1
ATOM 3733 O O . ALA A 1 462 ? -7.339 -8.052 16.615 1.00 91.94 462 ALA A O 1
ATOM 3734 N N . ARG A 1 463 ? -7.904 -8.998 14.660 1.00 91.25 463 ARG A N 1
ATOM 3735 C CA . ARG A 1 463 ? -8.154 -10.345 15.206 1.00 91.25 463 ARG A CA 1
ATOM 3736 C C . ARG A 1 463 ? -6.917 -10.931 15.887 1.00 91.25 463 ARG A C 1
ATOM 3738 O O . ARG A 1 463 ? -7.015 -11.647 16.884 1.00 91.25 463 ARG A O 1
ATOM 3745 N N . ARG A 1 464 ? -5.734 -10.669 15.338 1.00 90.25 464 ARG A N 1
ATOM 3746 C CA . ARG A 1 464 ? -4.459 -11.097 15.917 1.00 90.25 464 ARG A CA 1
ATOM 3747 C C . ARG A 1 464 ? -4.153 -10.338 17.209 1.00 90.25 464 ARG A C 1
ATOM 3749 O O . ARG A 1 464 ? -3.758 -10.969 18.186 1.00 90.25 464 ARG A O 1
ATOM 3756 N N . PHE A 1 465 ? -4.450 -9.040 17.277 1.00 91.25 465 PHE A N 1
ATOM 3757 C CA . PHE A 1 465 ? -4.335 -8.252 18.512 1.00 91.25 465 PHE A CA 1
ATOM 3758 C C . PHE A 1 465 ? -5.267 -8.719 19.639 1.00 91.25 465 PHE A C 1
ATOM 3760 O O . PHE A 1 465 ? -4.902 -8.597 20.809 1.00 91.25 465 PHE A O 1
ATOM 3767 N N . THR A 1 466 ? -6.432 -9.298 19.329 1.00 88.75 466 THR A N 1
ATOM 3768 C CA . THR A 1 466 ? -7.325 -9.855 20.362 1.00 88.75 466 THR A CA 1
ATOM 3769 C C . THR A 1 466 ? -6.885 -11.233 20.860 1.00 88.75 466 THR A C 1
ATOM 3771 O O . THR A 1 466 ? -7.059 -11.521 22.041 1.00 88.75 466 THR A O 1
ATOM 3774 N N . LYS A 1 467 ? -6.282 -12.070 20.000 1.00 86.44 467 LYS A N 1
ATOM 3775 C CA . LYS A 1 467 ? -5.985 -13.483 20.316 1.00 86.44 467 LYS A CA 1
ATOM 3776 C C . LYS A 1 467 ? -4.536 -13.801 20.691 1.00 86.44 467 LYS A C 1
ATOM 3778 O O . LYS A 1 467 ? -4.310 -14.806 21.353 1.00 86.44 467 LYS A O 1
ATOM 3783 N N . LEU A 1 468 ? -3.552 -13.034 20.222 1.00 85.31 468 LEU A N 1
ATOM 3784 C CA . LEU A 1 468 ? -2.137 -13.404 20.352 1.00 85.31 468 LEU A CA 1
ATOM 3785 C C . LEU A 1 468 ? -1.502 -12.861 21.631 1.00 85.31 468 LEU A C 1
ATOM 3787 O O . LEU A 1 468 ? -1.695 -11.699 21.982 1.00 85.31 468 LEU A O 1
ATOM 3791 N N . ASP A 1 469 ? -0.663 -13.663 22.280 1.00 83.38 469 ASP A N 1
ATOM 3792 C CA . ASP A 1 469 ? 0.073 -13.298 23.499 1.00 83.38 469 ASP A CA 1
ATOM 3793 C C . ASP A 1 469 ? 1.498 -12.795 23.204 1.00 83.38 469 ASP A C 1
ATOM 3795 O O . ASP A 1 469 ? 2.475 -13.203 23.826 1.00 83.38 469 ASP A O 1
ATOM 3799 N N . ILE A 1 470 ? 1.626 -11.891 22.230 1.00 84.31 470 ILE A N 1
ATOM 3800 C CA . ILE A 1 470 ? 2.870 -11.155 21.948 1.00 84.31 470 ILE A CA 1
ATOM 3801 C C . ILE A 1 470 ? 2.923 -9.876 22.800 1.00 84.31 470 ILE A C 1
ATOM 3803 O O . ILE A 1 470 ? 1.859 -9.306 23.048 1.00 84.31 470 ILE A O 1
ATOM 3807 N N . PRO A 1 471 ? 4.113 -9.379 23.211 1.00 85.69 471 PRO A N 1
ATOM 3808 C CA . PRO A 1 471 ? 4.249 -8.143 23.991 1.00 85.69 471 PRO A CA 1
ATOM 3809 C C . PRO A 1 471 ? 3.406 -6.958 23.485 1.00 85.69 471 PRO A C 1
ATOM 3811 O O . PRO A 1 471 ? 2.687 -6.344 24.273 1.00 85.69 471 PRO A O 1
ATOM 3814 N N . ASP A 1 472 ? 3.410 -6.686 22.177 1.00 86.19 472 ASP A N 1
ATOM 3815 C CA . ASP A 1 472 ? 2.623 -5.602 21.562 1.00 86.19 472 ASP A CA 1
ATOM 3816 C C . ASP A 1 472 ? 1.106 -5.811 21.701 1.00 86.19 472 ASP A C 1
ATOM 3818 O O . ASP A 1 472 ? 0.354 -4.883 21.992 1.00 86.19 472 ASP A O 1
ATOM 3822 N N . CYS A 1 473 ? 0.631 -7.043 21.501 1.00 88.25 473 CYS A N 1
ATOM 3823 C CA . CYS A 1 473 ? -0.793 -7.365 21.595 1.00 88.25 473 CYS A CA 1
ATOM 3824 C C . CYS A 1 473 ? -1.268 -7.409 23.053 1.00 88.25 473 CYS A C 1
ATOM 3826 O O . CYS A 1 473 ? -2.387 -6.995 23.355 1.00 88.25 473 CYS A O 1
ATOM 3828 N N . LYS A 1 474 ? -0.413 -7.886 23.964 1.00 88.88 474 LYS A N 1
ATOM 3829 C CA . LYS A 1 474 ? -0.691 -7.946 25.399 1.00 88.88 474 LYS A CA 1
ATOM 3830 C C . LYS A 1 474 ? -0.772 -6.545 26.002 1.00 88.88 474 LYS A C 1
ATOM 3832 O O . LYS A 1 474 ? -1.780 -6.233 26.624 1.00 88.88 474 LYS A O 1
ATOM 3837 N N . SER A 1 475 ? 0.224 -5.698 25.733 1.00 88.19 475 SER A N 1
ATOM 3838 C CA . SER A 1 475 ? 0.219 -4.289 26.154 1.00 88.19 475 SER A CA 1
ATOM 3839 C C . SER A 1 475 ? -0.992 -3.534 25.609 1.00 88.19 475 SER A C 1
ATOM 3841 O O . SER A 1 475 ? -1.649 -2.821 26.357 1.00 88.19 475 SER A O 1
ATOM 3843 N N . PHE A 1 476 ? -1.368 -3.761 24.346 1.00 91.69 476 PHE A N 1
ATOM 3844 C CA . PHE A 1 476 ? -2.600 -3.203 23.785 1.00 91.69 476 PHE A CA 1
ATOM 3845 C C . PHE A 1 476 ? -3.852 -3.606 24.586 1.00 91.69 476 PHE A C 1
ATOM 3847 O O . PHE A 1 476 ? -4.663 -2.742 24.926 1.00 91.69 476 PHE A O 1
ATOM 3854 N N . ARG A 1 477 ? -4.022 -4.899 24.902 1.00 90.38 477 ARG A N 1
ATOM 3855 C CA . ARG A 1 477 ? -5.179 -5.378 25.680 1.00 90.38 477 ARG A CA 1
ATOM 3856 C C . ARG A 1 477 ? -5.178 -4.818 27.101 1.00 90.38 477 ARG A C 1
ATOM 3858 O O . ARG A 1 477 ? -6.229 -4.400 27.578 1.00 90.38 477 ARG A O 1
ATOM 3865 N N . GLU A 1 478 ? -4.025 -4.811 27.763 1.00 90.81 478 GLU A N 1
ATOM 3866 C CA . GLU A 1 478 ? -3.856 -4.275 29.119 1.00 90.81 478 GLU A CA 1
ATOM 3867 C C . GLU A 1 478 ? -4.183 -2.778 29.177 1.00 90.81 478 GLU A C 1
ATOM 3869 O O . GLU A 1 478 ? -4.979 -2.371 30.021 1.00 90.81 478 GLU A O 1
ATOM 3874 N N . ASP A 1 479 ? -3.684 -1.990 28.222 1.00 89.44 479 ASP A N 1
ATOM 3875 C CA . ASP A 1 479 ? -3.990 -0.562 28.091 1.00 89.44 479 ASP A CA 1
ATOM 3876 C C . ASP A 1 479 ? -5.492 -0.312 27.893 1.00 89.44 479 ASP A C 1
ATOM 3878 O O . ASP A 1 479 ? -6.075 0.566 28.529 1.00 89.44 479 ASP A O 1
ATOM 3882 N N . CYS A 1 480 ? -6.143 -1.085 27.020 1.00 90.88 480 CYS A N 1
ATOM 3883 C CA . CYS A 1 480 ? -7.575 -0.923 26.769 1.00 90.88 480 CYS A CA 1
ATOM 3884 C C . CYS A 1 480 ? -8.416 -1.309 27.996 1.00 90.88 480 CYS A C 1
ATOM 3886 O O . CYS A 1 480 ? -9.412 -0.649 28.293 1.00 90.88 480 CYS A O 1
ATOM 3888 N N . MET A 1 481 ? -8.019 -2.357 28.725 1.00 91.31 481 MET A N 1
ATOM 3889 C CA . MET A 1 481 ? -8.683 -2.752 29.971 1.00 91.31 481 MET A CA 1
ATOM 3890 C C . MET A 1 481 ? -8.496 -1.700 31.070 1.00 91.31 481 MET A C 1
ATOM 3892 O O . MET A 1 481 ? -9.446 -1.423 31.803 1.00 91.31 481 MET A O 1
ATOM 3896 N N . ALA A 1 482 ? -7.320 -1.070 31.150 1.00 91.25 482 ALA A N 1
ATOM 3897 C CA . ALA A 1 482 ? -7.057 0.027 32.079 1.00 91.25 482 ALA A CA 1
ATOM 3898 C C . ALA A 1 482 ? -7.931 1.264 31.794 1.00 91.25 482 ALA A C 1
ATOM 3900 O O . ALA A 1 482 ? -8.354 1.943 32.726 1.00 91.25 482 ALA A O 1
ATOM 3901 N N . GLU A 1 483 ? -8.266 1.522 30.527 1.00 87.44 483 GLU A N 1
ATOM 3902 C CA . GLU A 1 483 ? -9.183 2.596 30.110 1.00 87.44 483 GLU A CA 1
ATOM 3903 C C . GLU A 1 483 ? -10.677 2.217 30.198 1.00 87.44 483 GLU A C 1
ATOM 3905 O O . GLU A 1 483 ? -11.546 3.000 29.815 1.00 87.44 483 GLU A O 1
ATOM 3910 N N . GLY A 1 484 ? -11.007 1.035 30.730 1.00 85.69 484 GLY A N 1
ATOM 3911 C CA . GLY A 1 484 ? -12.388 0.634 31.012 1.00 85.69 484 GLY A CA 1
ATOM 3912 C C . GLY A 1 484 ? -13.085 -0.164 29.905 1.00 85.69 484 GLY A C 1
ATOM 3913 O O . GLY A 1 484 ? -14.314 -0.291 29.939 1.00 85.69 484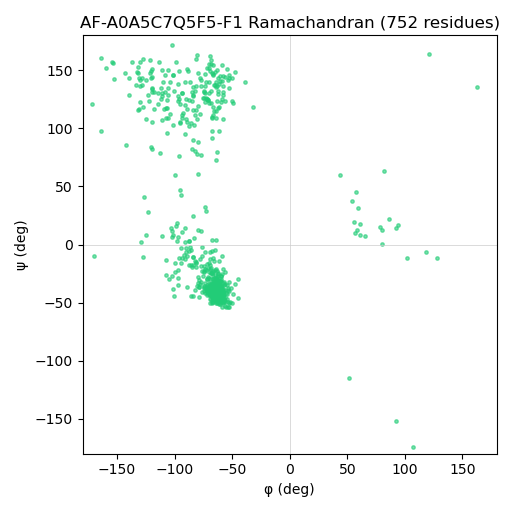 GLY A O 1
ATOM 3914 N N . VAL A 1 485 ? -12.341 -0.727 28.943 1.00 89.19 485 VAL A N 1
ATOM 3915 C CA . VAL A 1 485 ? -12.875 -1.696 27.969 1.00 89.19 485 VAL A CA 1
ATOM 3916 C C . VAL A 1 485 ? -12.973 -3.085 28.622 1.00 89.19 485 VAL A C 1
ATOM 3918 O O . VAL A 1 485 ? -11.954 -3.650 29.024 1.00 89.19 485 VAL A O 1
ATOM 3921 N N . PRO A 1 486 ? -14.172 -3.685 28.729 1.00 87.06 486 PRO A N 1
ATOM 3922 C CA . PRO A 1 486 ? -14.329 -5.000 29.344 1.00 87.06 486 PRO A CA 1
ATOM 3923 C C . PRO A 1 486 ? -13.656 -6.117 28.538 1.00 87.06 486 PRO A C 1
ATOM 3925 O O . PRO A 1 486 ? -13.714 -6.128 27.309 1.00 87.06 486 PRO A O 1
ATOM 3928 N N . LYS A 1 487 ? -13.129 -7.139 29.228 1.00 86.94 487 LYS A N 1
ATOM 3929 C CA . LYS A 1 487 ? -12.463 -8.290 28.586 1.00 86.94 487 LYS A CA 1
ATOM 3930 C C . LYS A 1 487 ? -13.337 -8.998 27.537 1.00 86.94 487 LYS A C 1
ATOM 3932 O O . LYS A 1 487 ? -12.833 -9.386 26.487 1.00 86.94 487 LYS A O 1
ATOM 3937 N N . MET A 1 488 ? -14.652 -9.065 27.772 1.00 86.12 488 MET A N 1
ATOM 3938 C CA . MET A 1 488 ? -15.618 -9.678 26.846 1.00 86.12 488 MET A CA 1
ATOM 3939 C C . MET A 1 488 ? -15.595 -9.073 25.433 1.00 86.12 488 MET A C 1
ATOM 3941 O O . MET A 1 488 ? -16.024 -9.730 24.486 1.00 86.12 488 MET A O 1
ATOM 3945 N N . VAL A 1 489 ? -15.132 -7.825 25.284 1.00 85.81 489 VAL A N 1
ATOM 3946 C CA . VAL A 1 489 ? -15.052 -7.149 23.983 1.00 85.81 489 VAL A CA 1
ATOM 3947 C C . VAL A 1 489 ? -14.000 -7.803 23.089 1.00 85.81 489 VAL A C 1
ATOM 3949 O O . VAL A 1 489 ? -14.209 -7.903 21.883 1.00 85.81 489 VAL A O 1
ATOM 3952 N N . PHE A 1 490 ? -12.909 -8.306 23.670 1.00 86.88 490 PHE A N 1
ATOM 3953 C CA . PHE A 1 490 ? -11.851 -8.998 22.929 1.00 86.88 490 PHE A CA 1
ATOM 3954 C C . PHE A 1 490 ? -12.231 -10.443 22.588 1.00 86.88 490 PHE A C 1
ATOM 3956 O O . PHE A 1 490 ? -11.832 -10.944 21.538 1.00 86.88 490 PHE A O 1
ATOM 3963 N N . ASP A 1 491 ? -13.039 -11.087 23.435 1.00 85.06 491 ASP A N 1
ATOM 3964 C CA . ASP A 1 491 ? -13.524 -12.451 23.200 1.00 85.06 491 ASP A CA 1
ATOM 3965 C C . ASP A 1 491 ? -14.537 -12.500 22.036 1.00 85.06 491 ASP A C 1
ATOM 3967 O O . ASP A 1 491 ? -14.572 -13.467 21.275 1.00 85.06 491 ASP A O 1
ATOM 3971 N N . LYS A 1 492 ? -15.332 -11.434 21.852 1.00 85.81 492 LYS A N 1
ATOM 3972 C CA . LYS A 1 492 ? -16.351 -11.305 20.793 1.00 85.81 492 LYS A CA 1
ATOM 3973 C C . LYS A 1 492 ? -15.870 -10.477 19.598 1.00 85.81 492 LYS A C 1
ATOM 3975 O O . LYS A 1 492 ? -16.478 -9.469 19.242 1.00 85.81 492 LYS A O 1
ATOM 3980 N N . PHE A 1 493 ? -14.795 -10.923 18.950 1.00 85.94 493 PHE A N 1
ATOM 3981 C CA . PHE A 1 493 ? -14.246 -10.234 17.774 1.00 85.94 493 PHE A CA 1
ATOM 3982 C C . PHE A 1 493 ? -15.237 -10.122 16.600 1.00 85.94 493 PHE A C 1
ATOM 3984 O O . PHE A 1 493 ? -15.181 -9.159 15.846 1.00 85.94 493 PHE A O 1
ATOM 3991 N N . ASP A 1 494 ? -16.171 -11.065 16.449 1.00 85.12 494 ASP A N 1
ATOM 3992 C CA . ASP A 1 494 ? -17.109 -11.055 15.316 1.00 85.12 494 ASP A CA 1
ATOM 3993 C C . ASP A 1 494 ? -18.047 -9.841 15.304 1.00 85.12 494 ASP A C 1
ATOM 3995 O O . ASP A 1 494 ? -18.534 -9.475 14.241 1.00 85.12 494 ASP A O 1
ATOM 3999 N N . GLY A 1 495 ? -18.250 -9.189 16.454 1.00 83.88 495 GLY A N 1
ATOM 4000 C CA . GLY A 1 495 ? -19.023 -7.950 16.559 1.00 83.88 495 GLY A CA 1
ATOM 4001 C C . GLY A 1 495 ? -18.196 -6.668 16.419 1.00 83.88 495 GLY A C 1
ATOM 4002 O O . GLY A 1 495 ? -18.671 -5.612 16.833 1.00 83.88 495 GLY A O 1
ATOM 4003 N N . TRP A 1 496 ? -16.949 -6.759 15.941 1.00 91.19 496 TRP A N 1
ATOM 4004 C CA . TRP A 1 496 ? -16.139 -5.600 15.564 1.00 91.19 496 TRP A CA 1
ATOM 4005 C C . TRP A 1 496 ? -16.374 -5.292 14.085 1.00 91.19 496 TRP A C 1
ATOM 4007 O O . TRP A 1 496 ? -16.054 -6.108 13.212 1.00 91.19 496 TRP A O 1
ATOM 4017 N N . ASN A 1 497 ? -16.868 -4.090 13.807 1.00 90.62 497 ASN A N 1
ATOM 4018 C CA . ASN A 1 497 ? -16.899 -3.535 12.466 1.00 90.62 497 ASN A CA 1
ATOM 4019 C C . ASN A 1 497 ? -15.682 -2.617 12.277 1.00 90.62 497 ASN A C 1
ATOM 4021 O O . ASN A 1 497 ? -15.438 -1.713 13.079 1.00 90.62 497 ASN A O 1
ATOM 4025 N N . ILE A 1 498 ? -14.876 -2.910 11.256 1.00 91.25 498 ILE A N 1
ATOM 4026 C CA . ILE A 1 498 ? -13.600 -2.242 10.983 1.00 91.25 498 ILE A CA 1
ATOM 4027 C C . ILE A 1 498 ? -13.715 -1.570 9.628 1.00 91.25 498 ILE A C 1
ATOM 4029 O O . ILE A 1 498 ? -13.844 -2.253 8.613 1.00 91.25 498 ILE A O 1
ATOM 4033 N N . GLU A 1 499 ? -13.617 -0.247 9.619 1.00 90.44 499 GLU A N 1
ATOM 4034 C CA . GLU A 1 499 ? -13.752 0.555 8.409 1.00 90.44 499 GLU A CA 1
ATOM 4035 C C . GLU A 1 499 ? -12.483 1.389 8.191 1.00 90.44 499 GLU A C 1
ATOM 4037 O O . GLU A 1 499 ? -12.070 2.125 9.090 1.00 90.44 499 GLU A O 1
ATOM 4042 N N . PRO A 1 500 ? -11.812 1.272 7.030 1.00 88.94 500 PRO A N 1
ATOM 4043 C CA . PRO A 1 500 ? -10.664 2.111 6.701 1.00 88.94 500 PRO A CA 1
ATOM 4044 C C . PRO A 1 500 ? -11.025 3.596 6.724 1.00 88.94 500 PRO A C 1
ATOM 4046 O O . PRO A 1 500 ? -12.042 4.000 6.156 1.00 88.94 500 PRO A O 1
ATOM 4049 N N . GLU A 1 501 ? -10.157 4.415 7.317 1.00 85.12 501 GLU A N 1
ATOM 4050 C CA . GLU A 1 501 ? -10.323 5.867 7.284 1.00 85.12 501 GLU A CA 1
ATOM 4051 C C . GLU A 1 501 ? -9.994 6.376 5.872 1.00 85.12 501 GLU A C 1
ATOM 4053 O O . GLU A 1 501 ? -8.942 6.061 5.308 1.00 85.12 501 GLU A O 1
ATOM 4058 N N . ARG A 1 502 ? -10.917 7.130 5.265 1.00 81.88 502 ARG A N 1
ATOM 4059 C CA . ARG A 1 502 ? -10.762 7.649 3.899 1.00 81.88 502 ARG A CA 1
ATOM 4060 C C . ARG A 1 502 ? -10.330 9.108 3.935 1.00 81.88 502 ARG A C 1
ATOM 4062 O O . ARG A 1 502 ? -10.948 9.917 4.620 1.00 81.88 502 ARG A O 1
ATOM 4069 N N . VAL A 1 503 ? -9.312 9.449 3.147 1.00 75.06 503 VAL A N 1
ATOM 4070 C CA . VAL A 1 503 ? -8.817 10.828 3.041 1.00 75.06 503 VAL A CA 1
ATOM 4071 C C . VAL A 1 503 ? -9.638 11.621 2.034 1.00 75.06 503 VAL A C 1
ATOM 4073 O O . VAL A 1 503 ? -9.898 11.175 0.914 1.00 75.06 503 VAL A O 1
ATOM 4076 N N . LEU A 1 504 ? -9.983 12.843 2.421 1.00 70.06 504 LEU A N 1
ATOM 4077 C CA . LEU A 1 504 ? -10.613 13.835 1.559 1.00 70.06 504 LEU A CA 1
ATOM 4078 C C . LEU A 1 504 ? -9.673 14.190 0.383 1.00 70.06 504 LEU A C 1
ATOM 4080 O O . LEU A 1 504 ? -8.479 14.407 0.573 1.00 70.06 504 LEU A O 1
ATOM 4084 N N . GLY A 1 505 ? -10.181 14.197 -0.851 1.00 66.19 505 GLY A N 1
ATOM 4085 C CA . GLY A 1 505 ? -9.364 14.429 -2.052 1.00 66.19 505 GLY A CA 1
ATOM 4086 C C . GLY A 1 505 ? -8.529 13.238 -2.557 1.00 66.19 505 GLY A C 1
ATOM 4087 O O . GLY A 1 505 ? -7.642 13.452 -3.380 1.00 66.19 505 GLY A O 1
ATOM 4088 N N . ASN A 1 506 ? -8.788 11.997 -2.110 1.00 69.25 506 ASN A N 1
ATOM 4089 C CA . ASN A 1 506 ? -8.145 10.769 -2.626 1.00 69.25 506 ASN A CA 1
ATOM 4090 C C . ASN A 1 506 ? -6.597 10.801 -2.600 1.00 69.25 506 ASN A C 1
ATOM 4092 O O . ASN A 1 506 ? -5.939 10.328 -3.524 1.00 69.25 506 ASN A O 1
ATOM 4096 N N . GLY A 1 507 ? -5.996 11.398 -1.565 1.00 66.25 507 GLY A N 1
ATOM 4097 C CA . GLY A 1 507 ? -4.535 11.511 -1.436 1.00 66.25 507 GLY A CA 1
ATOM 4098 C C . GLY A 1 507 ? -3.888 12.636 -2.262 1.00 66.25 507 GLY A C 1
ATOM 4099 O O . GLY A 1 507 ? -2.671 12.820 -2.182 1.00 66.25 507 GLY A O 1
ATOM 4100 N N . ASN A 1 508 ? -4.670 13.423 -3.016 1.00 71.31 508 ASN A N 1
ATOM 4101 C CA . ASN A 1 508 ? -4.200 14.625 -3.706 1.00 71.31 508 ASN A CA 1
ATOM 4102 C C . ASN A 1 508 ? -4.465 15.889 -2.869 1.00 71.31 508 ASN A C 1
ATOM 4104 O O . ASN A 1 508 ? -5.612 16.249 -2.597 1.00 71.31 508 ASN A O 1
ATOM 4108 N N . LYS A 1 509 ? -3.395 16.619 -2.535 1.00 73.56 509 LYS A N 1
ATOM 4109 C CA . LYS A 1 509 ? -3.446 17.839 -1.717 1.00 73.56 509 LYS A CA 1
ATOM 4110 C C . LYS A 1 509 ? -4.293 18.963 -2.324 1.00 73.56 509 LYS A C 1
ATOM 4112 O O . LYS A 1 509 ? -5.058 19.598 -1.606 1.00 73.56 509 LYS A O 1
ATOM 4117 N N . MET A 1 510 ? -4.200 19.203 -3.634 1.00 71.06 510 MET A N 1
ATOM 4118 C CA . MET A 1 510 ? -4.978 20.271 -4.281 1.00 71.06 510 MET A CA 1
ATOM 4119 C C . MET A 1 510 ? -6.480 19.977 -4.235 1.00 71.06 510 MET A C 1
ATOM 4121 O O . MET A 1 510 ? -7.278 20.865 -3.947 1.00 71.06 510 MET A O 1
ATOM 4125 N N . MET A 1 511 ? -6.861 18.714 -4.453 1.00 74.06 511 MET A N 1
ATOM 4126 C CA . MET A 1 511 ? -8.253 18.283 -4.315 1.00 74.06 511 MET A CA 1
ATOM 4127 C C . MET A 1 511 ? -8.728 18.361 -2.862 1.00 74.06 511 MET A C 1
ATOM 4129 O O . MET A 1 511 ? -9.862 18.775 -2.620 1.00 74.06 511 MET A O 1
ATOM 4133 N N . LYS A 1 512 ? -7.862 17.994 -1.907 1.00 76.88 512 LYS A N 1
ATOM 4134 C CA . LYS A 1 512 ? -8.143 18.064 -0.468 1.00 76.88 512 LYS A CA 1
ATOM 4135 C C . LYS A 1 512 ? -8.498 19.493 -0.044 1.00 76.88 512 LYS A C 1
ATOM 4137 O O . LYS A 1 512 ? -9.544 19.699 0.562 1.00 76.88 512 LYS A O 1
ATOM 4142 N N . ILE A 1 513 ? -7.683 20.478 -0.433 1.00 81.75 513 ILE A N 1
ATOM 4143 C CA . ILE A 1 513 ? -7.923 21.900 -0.135 1.00 81.75 513 ILE A CA 1
ATOM 4144 C C . ILE A 1 513 ? -9.204 22.392 -0.817 1.00 81.75 513 ILE A C 1
ATOM 4146 O O . ILE A 1 513 ? -10.077 22.929 -0.147 1.00 81.75 513 ILE A O 1
ATOM 4150 N N . ALA A 1 514 ? -9.386 22.122 -2.114 1.00 78.94 514 ALA A N 1
ATOM 4151 C CA . ALA A 1 514 ? -10.560 22.598 -2.851 1.00 78.94 514 ALA A CA 1
ATOM 4152 C C . ALA A 1 514 ? -11.892 22.053 -2.297 1.00 78.94 514 ALA A C 1
ATOM 4154 O O . ALA A 1 514 ? -12.908 22.748 -2.288 1.00 78.94 514 ALA A O 1
ATOM 4155 N N . GLN A 1 515 ? -11.916 20.794 -1.851 1.00 80.88 515 GLN A N 1
ATOM 4156 C CA . GLN A 1 515 ? -13.089 20.211 -1.198 1.00 80.88 515 GLN A CA 1
ATOM 4157 C C . GLN A 1 515 ? -13.294 20.792 0.209 1.00 80.88 515 GLN A C 1
ATOM 4159 O O . GLN A 1 515 ? -14.433 21.061 0.590 1.00 80.88 515 GLN A O 1
ATOM 4164 N N . ALA A 1 516 ? -12.216 21.033 0.956 1.00 83.94 516 ALA A N 1
ATOM 4165 C CA . ALA A 1 516 ? -12.284 21.655 2.271 1.00 83.94 516 ALA A CA 1
ATOM 4166 C C . ALA A 1 516 ? -12.771 23.118 2.215 1.00 83.94 516 ALA A C 1
ATOM 4168 O O . ALA A 1 516 ? -13.612 23.497 3.026 1.00 83.94 516 ALA A O 1
ATOM 4169 N N . ASP A 1 517 ? -12.339 23.906 1.225 1.00 84.75 517 ASP A N 1
ATOM 4170 C CA . ASP A 1 517 ? -12.831 25.270 0.971 1.00 84.75 517 ASP A CA 1
ATOM 4171 C C . ASP A 1 517 ? -14.347 25.284 0.736 1.00 84.75 517 ASP A C 1
ATOM 4173 O O . ASP A 1 517 ? -15.073 26.116 1.284 1.00 84.75 517 ASP A O 1
ATOM 4177 N N . ARG A 1 518 ? -14.857 24.320 -0.044 1.00 84.19 518 ARG A N 1
ATOM 4178 C CA . ARG A 1 518 ? -16.303 24.175 -0.277 1.00 84.19 518 ARG A CA 1
ATOM 4179 C C . ARG A 1 518 ? -17.057 23.840 1.005 1.00 84.19 518 ARG A C 1
ATOM 4181 O O . ARG A 1 518 ? -18.127 24.400 1.227 1.00 84.19 518 ARG A O 1
ATOM 4188 N N . LEU A 1 519 ? -16.512 22.951 1.840 1.00 85.12 519 LEU A N 1
ATOM 4189 C CA . LEU A 1 519 ? -17.104 22.625 3.140 1.00 85.12 519 LEU A CA 1
ATOM 4190 C C . LEU A 1 519 ? -17.121 23.846 4.067 1.00 85.12 519 LEU A C 1
ATOM 4192 O O . LEU A 1 519 ? -18.126 24.093 4.729 1.00 85.12 519 LEU A O 1
ATOM 4196 N N . MET A 1 520 ? -16.054 24.646 4.065 1.00 86.94 520 MET A N 1
ATOM 4197 C CA . MET A 1 520 ? -15.988 25.884 4.839 1.00 86.94 520 MET A CA 1
ATOM 4198 C C . MET A 1 520 ? -17.015 26.918 4.352 1.00 86.94 520 MET A C 1
ATOM 4200 O O . MET A 1 520 ? -17.656 27.574 5.170 1.00 86.94 520 MET A O 1
ATOM 4204 N N . GLY A 1 521 ? -17.245 27.003 3.038 1.00 87.44 521 GLY A N 1
ATOM 4205 C CA . GLY A 1 521 ? -18.263 27.877 2.447 1.00 87.44 521 GLY A CA 1
ATOM 4206 C C . GLY A 1 521 ? -19.702 27.542 2.860 1.00 87.44 521 GLY A C 1
ATOM 4207 O O . GLY A 1 521 ? -20.528 28.445 2.951 1.00 87.44 521 GLY A O 1
ATOM 4208 N N . ILE A 1 522 ? -20.004 26.272 3.158 1.00 88.12 522 ILE A N 1
ATOM 4209 C CA . ILE A 1 522 ? -21.329 25.839 3.646 1.00 88.12 522 ILE A CA 1
ATOM 4210 C C . ILE A 1 522 ? -21.400 25.693 5.172 1.00 88.12 522 ILE A C 1
ATOM 4212 O O . ILE A 1 522 ? -22.434 25.283 5.697 1.00 88.12 522 ILE A O 1
ATOM 4216 N N . ARG A 1 523 ? -20.322 26.011 5.904 1.00 85.19 523 ARG A N 1
ATOM 4217 C CA . ARG A 1 523 ? -20.212 25.767 7.352 1.00 85.19 523 ARG A CA 1
ATOM 4218 C C . ARG A 1 523 ? -21.356 26.398 8.146 1.00 85.19 523 ARG A C 1
ATOM 4220 O O . ARG A 1 523 ? -21.880 25.751 9.046 1.00 85.19 523 ARG A O 1
ATOM 4227 N N . SER A 1 524 ? -21.756 27.625 7.813 1.00 83.75 524 SER A N 1
ATOM 4228 C CA . SER A 1 524 ? -22.838 28.345 8.503 1.00 83.75 524 SER A CA 1
ATOM 4229 C C . SER A 1 524 ? -24.217 27.706 8.311 1.00 83.75 524 SER A C 1
ATOM 4231 O O . SER A 1 524 ? -25.086 27.880 9.158 1.00 83.75 524 SER A O 1
ATOM 4233 N N . ALA A 1 525 ? -24.414 26.936 7.237 1.00 85.94 525 ALA A N 1
ATOM 4234 C CA . ALA A 1 525 ? -25.660 26.222 6.969 1.00 85.94 525 ALA A CA 1
ATOM 4235 C C . ALA A 1 525 ? -25.746 24.861 7.688 1.00 85.94 525 ALA A C 1
ATOM 4237 O O . ALA A 1 525 ? -26.806 24.234 7.695 1.00 85.94 525 ALA A O 1
ATOM 4238 N N . LEU A 1 526 ? -24.643 24.376 8.270 1.00 82.38 526 LEU A N 1
ATOM 4239 C CA . LEU A 1 526 ? -24.591 23.096 8.971 1.00 82.38 526 LEU A CA 1
ATOM 4240 C C . LEU A 1 526 ? -24.951 23.247 10.463 1.00 82.38 526 LEU A C 1
ATOM 4242 O O . LEU A 1 526 ? -24.669 24.291 11.061 1.00 82.38 526 LEU A O 1
ATOM 4246 N N . PRO A 1 527 ? -25.515 22.200 11.105 1.00 79.38 527 PRO A N 1
ATOM 4247 C CA . PRO A 1 527 ? -25.837 22.227 12.532 1.00 79.38 527 PRO A CA 1
ATOM 4248 C C . PRO A 1 527 ? -24.622 22.608 13.397 1.00 79.38 527 PRO A C 1
ATOM 4250 O O . PRO A 1 527 ? -23.527 22.105 13.118 1.00 79.38 527 PRO A O 1
ATOM 4253 N N . PRO A 1 528 ? -24.784 23.396 14.482 1.00 74.25 528 PRO A N 1
ATOM 4254 C CA . PRO A 1 528 ? -23.671 23.886 15.305 1.00 74.25 528 PRO A CA 1
ATOM 4255 C C . PRO A 1 528 ? -22.699 22.797 15.774 1.00 74.25 528 PRO A C 1
ATOM 4257 O O . PRO A 1 528 ? -21.489 22.993 15.732 1.00 74.25 528 PRO A O 1
ATOM 4260 N N . ALA A 1 529 ? -23.203 21.605 16.114 1.00 71.88 529 ALA A N 1
ATOM 4261 C CA . ALA A 1 529 ? -22.380 20.465 16.532 1.00 71.88 529 ALA A CA 1
ATOM 4262 C C . ALA A 1 529 ? -21.404 19.959 15.447 1.00 71.88 529 ALA A C 1
ATOM 4264 O O . ALA A 1 529 ? -20.372 19.373 15.759 1.00 71.88 529 ALA A O 1
ATOM 4265 N N . THR A 1 530 ? -21.711 20.182 14.167 1.00 76.00 530 THR A N 1
ATOM 4266 C CA . THR A 1 530 ? -20.892 19.720 13.030 1.00 76.00 530 THR A CA 1
ATOM 4267 C C . THR A 1 530 ? -19.907 20.773 12.524 1.00 76.00 530 THR A C 1
ATOM 4269 O O . THR A 1 530 ? -18.940 20.440 11.839 1.00 76.00 530 THR A O 1
ATOM 4272 N N . GLN A 1 531 ? -20.095 22.042 12.893 1.00 79.31 531 GLN A N 1
ATOM 4273 C CA . GLN A 1 531 ? -19.235 23.136 12.443 1.00 79.31 531 GLN A CA 1
ATOM 4274 C C . GLN A 1 531 ? -17.773 23.002 12.913 1.00 79.31 531 GLN A C 1
ATOM 4276 O O . GLN A 1 531 ? -16.888 23.264 12.097 1.00 79.31 531 GLN A O 1
ATOM 4281 N N . PRO A 1 532 ? -17.472 22.563 14.156 1.00 80.62 532 PRO A N 1
ATOM 4282 C CA . PRO A 1 532 ? -16.098 22.301 14.592 1.00 80.62 532 PRO A CA 1
ATOM 4283 C C . PRO A 1 532 ? -15.408 21.202 13.782 1.00 80.62 532 PRO A C 1
ATOM 4285 O O . PRO A 1 532 ? -14.218 21.309 13.493 1.00 80.62 532 PRO A O 1
ATOM 4288 N N . LEU A 1 533 ? -16.152 20.167 13.373 1.00 80.00 533 LEU A N 1
ATOM 4289 C CA . LEU A 1 533 ? -15.620 19.081 12.546 1.00 80.00 533 LEU A CA 1
ATOM 4290 C C . LEU A 1 533 ? -15.195 19.597 11.171 1.00 80.00 533 LEU A C 1
ATOM 4292 O O . LEU A 1 533 ? -14.112 19.261 10.701 1.00 80.00 533 LEU A O 1
ATOM 4296 N N . VAL A 1 534 ? -16.007 20.458 10.553 1.00 83.50 534 VAL A N 1
ATOM 4297 C CA . VAL A 1 534 ? -15.673 21.086 9.266 1.00 83.50 534 VAL A CA 1
ATOM 4298 C C . VAL A 1 534 ? -14.449 21.990 9.386 1.00 83.50 534 VAL A C 1
ATOM 4300 O O . VAL A 1 534 ? -13.536 21.888 8.568 1.00 83.50 534 VAL A O 1
ATOM 4303 N N . THR A 1 535 ? -14.379 22.818 10.432 1.00 83.94 535 THR A N 1
ATOM 4304 C CA . THR A 1 535 ? -13.196 23.651 10.697 1.00 83.94 535 THR A CA 1
ATOM 4305 C C . THR A 1 535 ? -11.945 22.791 10.873 1.00 83.94 535 THR A C 1
ATOM 4307 O O . THR A 1 535 ? -10.901 23.091 10.298 1.00 83.94 535 THR A O 1
ATOM 4310 N N . ARG A 1 536 ? -12.046 21.682 11.614 1.00 82.94 536 ARG A N 1
ATOM 4311 C CA . ARG A 1 536 ? -10.943 20.732 11.786 1.00 82.94 536 ARG A CA 1
ATOM 4312 C C . ARG A 1 536 ? -10.512 20.118 10.454 1.00 82.94 536 ARG A C 1
ATOM 4314 O O . ARG A 1 536 ? -9.317 20.093 10.179 1.00 82.94 536 ARG A O 1
ATOM 4321 N N . MET A 1 537 ? -11.453 19.654 9.628 1.00 82.00 537 MET A N 1
ATOM 4322 C CA . MET A 1 537 ? -11.150 19.098 8.300 1.00 82.00 537 MET A CA 1
ATOM 4323 C C . MET A 1 537 ? -10.434 20.119 7.412 1.00 82.00 537 MET A C 1
ATOM 4325 O O . MET A 1 537 ? -9.502 19.765 6.693 1.00 82.00 537 MET A O 1
ATOM 4329 N N . PHE A 1 538 ? -10.833 21.389 7.488 1.00 84.38 538 PHE A N 1
ATOM 4330 C CA . PHE A 1 538 ? -10.183 22.478 6.766 1.00 84.38 538 PHE A CA 1
ATOM 4331 C C . PHE A 1 538 ? -8.754 22.745 7.250 1.00 84.38 538 PHE A C 1
ATOM 4333 O O . PHE A 1 538 ? -7.827 22.849 6.441 1.00 84.38 538 PHE A O 1
ATOM 4340 N N . ILE A 1 539 ? -8.554 22.786 8.567 1.00 84.00 539 ILE A N 1
ATOM 4341 C CA . ILE A 1 539 ? -7.224 22.935 9.160 1.00 84.00 539 ILE A CA 1
ATOM 4342 C C . ILE A 1 539 ? -6.340 21.755 8.750 1.00 84.00 539 ILE A C 1
ATOM 4344 O O . ILE A 1 539 ? -5.247 21.977 8.246 1.00 84.00 539 ILE A O 1
ATOM 4348 N N . GLU A 1 540 ? -6.824 20.517 8.866 1.00 82.56 540 GLU A N 1
ATOM 4349 C CA . GLU A 1 540 ? -6.080 19.312 8.480 1.00 82.56 540 GLU A CA 1
ATOM 4350 C C . GLU A 1 540 ? -5.770 19.255 6.973 1.00 82.56 540 GLU A C 1
ATOM 4352 O O . GLU A 1 540 ? -4.724 18.751 6.554 1.00 82.56 540 GLU A O 1
ATOM 4357 N N . ALA A 1 541 ? -6.668 19.764 6.126 1.00 81.62 541 ALA A N 1
ATOM 4358 C CA . ALA A 1 541 ? -6.422 19.902 4.693 1.00 81.62 541 ALA A CA 1
ATOM 4359 C C . ALA A 1 541 ? -5.313 20.913 4.382 1.00 81.62 541 ALA A C 1
ATOM 4361 O O . ALA A 1 541 ? -4.563 20.725 3.426 1.00 81.62 541 ALA A O 1
ATOM 4362 N N . THR A 1 542 ? -5.196 21.958 5.200 1.00 81.06 542 THR A N 1
ATOM 4363 C CA . THR A 1 542 ? -4.238 23.047 4.996 1.00 81.06 542 THR A CA 1
ATOM 4364 C C . THR A 1 542 ? -2.867 22.729 5.597 1.00 81.06 542 THR A C 1
ATOM 4366 O O . THR A 1 542 ? -1.841 22.960 4.956 1.00 81.06 542 THR A O 1
ATOM 4369 N N . THR A 1 543 ? -2.833 22.188 6.818 1.00 79.69 543 THR A N 1
ATOM 4370 C CA . THR A 1 543 ? -1.598 21.917 7.571 1.00 79.69 543 THR A CA 1
ATOM 4371 C C . THR A 1 543 ? -0.991 20.551 7.271 1.00 79.69 543 THR A C 1
ATOM 4373 O O . THR A 1 543 ? 0.175 20.338 7.585 1.00 79.69 543 THR A O 1
ATOM 4376 N N . ASP A 1 544 ? -1.765 19.627 6.688 1.00 73.00 544 ASP A N 1
ATOM 4377 C CA . ASP A 1 544 ? -1.415 18.211 6.511 1.00 73.00 544 ASP A CA 1
ATOM 4378 C C . ASP A 1 544 ? -1.071 17.459 7.813 1.00 73.00 544 ASP A C 1
ATOM 4380 O O . ASP A 1 544 ? -0.642 16.306 7.749 1.00 73.00 544 ASP A O 1
ATOM 4384 N N . ASP A 1 545 ? -1.305 18.066 8.982 1.00 74.06 545 ASP A N 1
ATOM 4385 C CA . ASP A 1 545 ? -0.993 17.501 10.295 1.00 74.06 545 ASP A CA 1
ATOM 4386 C C . ASP A 1 545 ? -2.269 17.344 11.144 1.00 74.06 545 ASP A C 1
ATOM 4388 O O . ASP A 1 545 ? -2.783 18.332 11.692 1.00 74.06 545 ASP A O 1
ATOM 4392 N N . PRO A 1 546 ? -2.763 16.102 11.31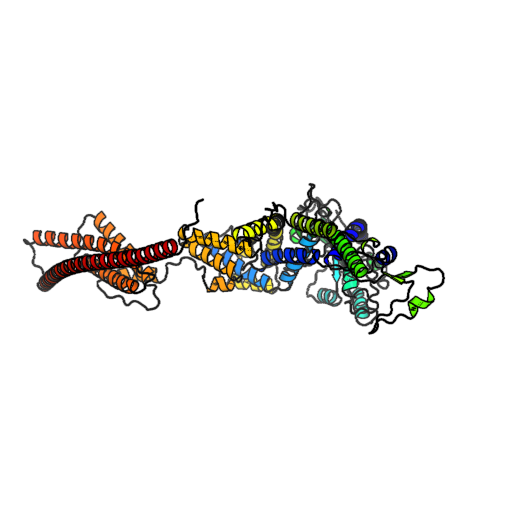4 1.00 73.81 546 PRO A N 1
ATOM 4393 C CA . PRO A 1 546 ? -3.899 15.818 12.182 1.00 73.81 546 PRO A CA 1
ATOM 4394 C C . PRO A 1 546 ? -3.657 16.197 13.648 1.00 73.81 546 PRO A C 1
ATOM 4396 O O . PRO A 1 546 ? -4.594 16.599 14.333 1.00 73.81 546 PRO A O 1
ATOM 4399 N N . ALA A 1 547 ? -2.416 16.119 14.142 1.00 75.69 547 ALA A N 1
ATOM 4400 C CA . ALA A 1 547 ? -2.098 16.466 15.527 1.00 75.69 547 ALA A CA 1
ATOM 4401 C C . ALA A 1 547 ? -2.131 17.984 15.756 1.00 75.69 547 ALA A C 1
ATOM 4403 O O . ALA A 1 547 ? -2.507 18.444 16.835 1.00 75.69 547 ALA A O 1
ATOM 4404 N N . MET A 1 548 ? -1.753 18.774 14.749 1.00 75.19 548 MET A N 1
ATOM 4405 C CA . MET A 1 548 ? -1.931 20.225 14.775 1.00 75.19 548 MET A CA 1
ATOM 4406 C C . MET A 1 548 ? -3.413 20.597 14.685 1.00 75.19 548 MET A C 1
ATOM 4408 O O . MET A 1 548 ? -3.855 21.472 15.425 1.00 75.19 548 MET A O 1
ATOM 4412 N N . ALA A 1 549 ? -4.190 19.900 13.851 1.00 76.56 549 ALA A N 1
ATOM 4413 C CA . ALA A 1 549 ? -5.635 20.093 13.776 1.00 76.56 549 ALA A CA 1
ATOM 4414 C C . ALA A 1 549 ? -6.330 19.784 15.116 1.00 76.56 549 ALA A C 1
ATOM 4416 O O . ALA A 1 549 ? -7.144 20.585 15.565 1.00 76.56 549 ALA A O 1
ATOM 4417 N N . ASP A 1 550 ? -5.942 18.701 15.802 1.00 74.25 550 ASP A N 1
ATOM 4418 C CA . ASP A 1 550 ? -6.439 18.363 17.147 1.00 74.25 550 ASP A CA 1
ATOM 4419 C C . ASP A 1 550 ? -6.113 19.448 18.189 1.00 74.25 550 ASP A C 1
ATOM 4421 O O . ASP A 1 550 ? -6.924 19.721 19.071 1.00 74.25 550 ASP A O 1
ATOM 4425 N N . LYS A 1 551 ? -4.933 20.078 18.103 1.00 75.94 551 LYS A N 1
ATOM 4426 C CA . LYS A 1 551 ? -4.545 21.176 19.007 1.00 75.94 551 LYS A CA 1
ATOM 4427 C C . LYS A 1 551 ? -5.321 22.461 18.740 1.00 75.94 551 LYS A C 1
ATOM 4429 O O . LYS A 1 551 ? -5.597 23.198 19.680 1.00 75.94 551 LYS A O 1
ATOM 4434 N N . LEU A 1 552 ? -5.601 22.756 17.472 1.00 76.31 552 LEU A N 1
ATOM 4435 C CA . LEU A 1 552 ? -6.273 23.988 17.061 1.00 76.31 552 LEU A CA 1
ATOM 4436 C C . LEU A 1 552 ? -7.793 23.905 17.240 1.00 76.31 552 LEU A C 1
ATOM 4438 O O . LEU A 1 552 ? -8.410 24.901 17.598 1.00 76.31 552 LEU A O 1
ATOM 4442 N N . GLN A 1 553 ? -8.386 22.731 17.014 1.00 77.44 553 GLN A N 1
ATOM 4443 C CA . GLN A 1 553 ? -9.817 22.491 17.173 1.00 77.44 553 GLN A CA 1
ATOM 4444 C C . GLN A 1 553 ? -10.060 21.085 17.758 1.00 77.44 553 GLN A C 1
ATOM 4446 O O . GLN A 1 553 ? -10.294 20.132 17.003 1.00 77.44 553 GLN A O 1
ATOM 4451 N N . PRO A 1 554 ? -10.019 20.924 19.095 1.00 69.94 554 PRO A N 1
ATOM 4452 C CA . PRO A 1 554 ? -10.315 19.647 19.730 1.00 69.94 554 PRO A CA 1
ATOM 4453 C C . PRO A 1 554 ? -11.783 19.264 19.512 1.00 69.94 554 PRO A C 1
ATOM 4455 O O . PRO A 1 554 ? -12.691 20.089 19.609 1.00 69.94 554 PRO A O 1
ATOM 4458 N N . VAL A 1 555 ? -12.009 17.986 19.209 1.00 61.19 555 VAL A N 1
ATOM 4459 C CA . VAL A 1 555 ? -13.345 17.391 19.086 1.00 61.19 555 VAL A CA 1
ATOM 4460 C C . VAL A 1 555 ? -13.664 16.741 20.425 1.00 61.19 555 VAL A C 1
ATOM 4462 O O . VAL A 1 555 ? -13.495 15.535 20.595 1.00 61.19 555 VAL A O 1
ATOM 4465 N N . GLU A 1 556 ? -14.018 17.551 21.415 1.00 55.00 556 GLU A N 1
ATOM 4466 C CA . GLU A 1 556 ? -14.635 17.027 22.630 1.00 55.00 556 GLU A CA 1
ATOM 4467 C C . GLU A 1 556 ? -16.146 16.916 22.419 1.00 55.00 556 GLU A C 1
ATOM 4469 O O . GLU A 1 556 ? -16.764 17.760 21.766 1.00 55.00 556 GLU A O 1
ATOM 4474 N N . ASP A 1 557 ? -16.717 15.821 22.930 1.00 46.53 557 ASP A N 1
ATOM 4475 C CA . ASP A 1 557 ? -18.159 15.613 22.996 1.00 46.53 557 ASP A CA 1
ATOM 4476 C C . ASP A 1 557 ? -18.809 16.815 23.686 1.00 46.53 557 ASP A C 1
ATOM 4478 O O . ASP A 1 557 ? -18.225 17.394 24.602 1.00 46.53 557 ASP A O 1
ATOM 4482 N N . VAL A 1 558 ? -20.021 17.172 23.255 1.00 46.84 558 VAL A N 1
ATOM 4483 C CA . VAL A 1 558 ? -20.845 18.237 23.841 1.00 46.84 558 VAL A CA 1
ATOM 4484 C C . VAL A 1 558 ? -21.223 17.856 25.278 1.00 46.84 558 VAL A C 1
ATOM 4486 O O . VAL A 1 558 ? -22.354 17.485 25.582 1.00 46.84 558 VAL A O 1
ATOM 4489 N N . THR A 1 559 ? -20.270 17.920 26.202 1.00 47.16 559 THR A N 1
ATOM 4490 C CA . THR A 1 559 ? -20.580 18.235 27.586 1.00 47.16 559 THR A CA 1
ATOM 4491 C C . THR A 1 559 ? -21.121 19.658 27.573 1.00 47.16 559 THR A C 1
ATOM 4493 O O . THR A 1 559 ? -20.521 20.498 26.895 1.00 47.16 559 THR A O 1
ATOM 4496 N N . PRO A 1 560 ? -22.223 19.958 28.284 1.00 49.50 560 PRO A N 1
ATOM 4497 C CA . PRO A 1 560 ? -22.653 21.338 28.456 1.00 49.50 560 PRO A CA 1
ATOM 4498 C C . PRO A 1 560 ? -21.424 22.120 28.908 1.00 49.50 560 PRO A C 1
ATOM 4500 O O . PRO A 1 560 ? -20.797 21.711 29.894 1.00 49.50 560 PRO A O 1
ATOM 4503 N N . THR A 1 561 ? -21.025 23.153 28.159 1.00 56.25 561 THR A N 1
ATOM 4504 C CA . THR A 1 561 ? -19.822 23.931 28.469 1.00 56.25 561 THR A CA 1
ATOM 4505 C C . THR A 1 561 ? -19.878 24.331 29.936 1.00 56.25 561 THR A C 1
ATOM 4507 O O . THR A 1 561 ? -20.963 24.613 30.452 1.00 56.25 561 THR A O 1
ATOM 4510 N N . MET A 1 562 ? -18.738 24.343 30.633 1.00 54.66 562 MET A N 1
ATOM 4511 C CA . MET A 1 562 ? -18.682 24.726 32.052 1.00 54.66 562 MET A CA 1
ATOM 4512 C C . MET A 1 562 ? -19.459 26.029 32.323 1.00 54.66 562 MET A C 1
ATOM 4514 O O . MET A 1 562 ? -20.132 26.130 33.345 1.00 54.66 562 MET A O 1
ATOM 4518 N N . SER A 1 563 ? -19.463 26.971 31.369 1.00 58.06 563 SER A N 1
ATOM 4519 C CA . SER A 1 563 ? -20.299 28.179 31.375 1.00 58.06 563 SER A CA 1
ATOM 4520 C C . SER A 1 563 ? -21.805 27.906 31.489 1.00 58.06 563 SER A C 1
ATOM 4522 O O . SER A 1 563 ? -22.463 28.511 32.328 1.00 58.06 563 SER A O 1
ATOM 4524 N N . SER A 1 564 ? -22.362 26.980 30.702 1.00 60.75 564 SER A N 1
ATOM 4525 C CA . SER A 1 564 ? -23.791 26.621 30.744 1.00 60.75 564 SER A CA 1
ATOM 4526 C C . SER A 1 564 ? -24.194 25.927 32.054 1.00 60.75 564 SER A C 1
ATOM 4528 O O . SER A 1 564 ? -25.263 26.196 32.601 1.00 60.75 564 SER A O 1
ATOM 4530 N N . GLN A 1 565 ? -23.316 25.086 32.618 1.00 63.31 565 GLN A N 1
ATOM 4531 C CA . GLN A 1 565 ? -23.559 24.438 33.913 1.00 63.31 565 GLN A CA 1
ATOM 4532 C C . GLN A 1 565 ? -23.493 25.450 35.060 1.00 63.31 565 GLN A C 1
ATOM 4534 O O . GLN A 1 565 ? -24.335 25.434 35.958 1.00 63.31 565 GLN A O 1
ATOM 4539 N N . LEU A 1 566 ? -22.522 26.368 35.008 1.00 65.38 566 LEU A N 1
ATOM 4540 C CA . LEU A 1 566 ? -22.405 27.466 35.963 1.00 65.38 566 LEU A CA 1
ATOM 4541 C C . LEU A 1 566 ? -23.586 28.433 35.865 1.00 65.38 566 LEU A C 1
ATOM 4543 O O . LEU A 1 566 ? -24.049 28.882 36.905 1.00 65.38 566 LEU A O 1
ATOM 4547 N N . ALA A 1 567 ? -24.114 28.709 34.669 1.00 66.62 567 ALA A N 1
ATOM 4548 C CA . ALA A 1 567 ? -25.325 29.514 34.493 1.00 66.62 567 ALA A CA 1
ATOM 4549 C C . ALA A 1 567 ? -26.541 28.860 35.172 1.00 66.62 567 ALA A C 1
ATOM 4551 O O . ALA A 1 567 ? -27.268 29.526 35.909 1.00 66.62 567 ALA A O 1
ATOM 4552 N N . GLY A 1 568 ? -26.710 27.541 35.024 1.00 69.75 568 GLY A N 1
ATOM 4553 C CA . GLY A 1 568 ? -27.759 26.787 35.719 1.00 69.75 568 GLY A CA 1
ATOM 4554 C C . GLY A 1 568 ? -27.621 26.794 37.249 1.00 69.75 568 GLY A C 1
ATOM 4555 O O . GLY A 1 568 ? -28.622 26.868 37.959 1.00 69.75 568 GLY A O 1
ATOM 4556 N N . LEU A 1 569 ? -26.391 26.771 37.775 1.00 72.94 569 LEU A N 1
ATOM 4557 C CA . LEU A 1 569 ? -26.128 26.894 39.216 1.00 72.94 569 LEU A CA 1
ATOM 4558 C C . LEU A 1 569 ? -26.318 28.335 39.723 1.00 72.94 569 LEU A C 1
ATOM 4560 O O . LEU A 1 569 ? -26.879 28.543 40.799 1.00 72.94 569 LEU A O 1
ATOM 4564 N N . ALA A 1 570 ? -25.887 29.324 38.936 1.00 70.50 570 ALA A N 1
ATOM 4565 C CA . ALA A 1 570 ? -26.000 30.749 39.236 1.00 70.50 570 ALA A CA 1
ATOM 4566 C C . ALA A 1 570 ? -27.459 31.225 39.248 1.00 70.50 570 ALA A C 1
ATOM 4568 O O . ALA A 1 570 ? -27.813 32.103 40.037 1.00 70.50 570 ALA A O 1
ATOM 4569 N N . TRP A 1 571 ? -28.315 30.612 38.427 1.00 78.06 571 TRP A N 1
ATOM 4570 C CA . TRP A 1 571 ? -29.746 30.900 38.355 1.00 78.06 571 TRP A CA 1
ATOM 4571 C C . TRP A 1 571 ? -30.428 30.854 39.731 1.00 78.06 571 TRP A C 1
ATOM 4573 O O . TRP A 1 571 ? -31.090 31.812 40.131 1.00 78.06 571 TRP A O 1
ATOM 4583 N N . GLY A 1 572 ? -30.204 29.785 40.506 1.00 74.06 572 GLY A N 1
ATOM 4584 C CA . GLY A 1 572 ? -30.800 29.633 41.839 1.00 74.06 572 GLY A CA 1
ATOM 4585 C C . GLY A 1 572 ? -30.367 30.727 42.820 1.00 74.06 572 GLY A C 1
ATOM 4586 O O . GLY A 1 572 ? -31.182 31.246 43.579 1.00 74.06 572 GLY A O 1
ATOM 4587 N N . THR A 1 573 ? -29.098 31.134 42.770 1.00 75.88 573 THR A N 1
ATOM 4588 C CA . THR A 1 573 ? -28.554 32.196 43.629 1.00 75.88 573 THR A CA 1
ATOM 4589 C C . THR A 1 573 ? -28.995 33.602 43.220 1.00 75.88 573 THR A C 1
ATOM 4591 O O . THR A 1 573 ? -29.264 34.426 44.095 1.00 75.88 573 THR A O 1
ATOM 4594 N N . LEU A 1 574 ? -29.112 33.874 41.915 1.00 73.75 574 LEU A N 1
ATOM 4595 C CA . LEU A 1 574 ? -29.527 35.182 41.400 1.00 73.75 574 LEU A CA 1
ATOM 4596 C C . LEU A 1 574 ? -31.006 35.461 41.688 1.00 73.75 574 LEU A C 1
ATOM 4598 O O . LEU A 1 574 ? -31.356 36.585 42.058 1.00 73.75 574 LEU A O 1
ATOM 4602 N N . ILE A 1 575 ? -31.849 34.428 41.605 1.00 74.31 575 ILE A N 1
ATOM 4603 C CA . ILE A 1 575 ? -33.268 34.502 41.971 1.00 74.31 575 ILE A CA 1
ATOM 4604 C C . ILE A 1 575 ? -33.477 34.757 43.464 1.00 74.31 575 ILE A C 1
ATOM 4606 O O . ILE A 1 575 ? -34.405 35.470 43.837 1.00 74.31 575 ILE A O 1
ATOM 4610 N N . ASP A 1 576 ? -32.598 34.237 44.319 1.00 71.75 576 ASP A N 1
ATOM 4611 C CA . ASP A 1 576 ? -32.603 34.514 45.760 1.00 71.75 576 ASP A CA 1
ATOM 4612 C C . ASP A 1 576 ? -32.015 35.895 46.120 1.00 71.75 576 ASP A C 1
ATOM 4614 O O . ASP A 1 576 ? -31.767 36.179 47.296 1.00 71.75 576 ASP A O 1
ATOM 4618 N N . SER A 1 577 ? -31.801 36.762 45.121 1.00 63.06 577 SER A N 1
ATOM 4619 C CA . SER A 1 577 ? -31.238 38.112 45.259 1.00 63.06 577 SER A CA 1
ATOM 4620 C C . SER A 1 577 ? -29.832 38.140 45.870 1.00 63.06 577 SER A C 1
ATOM 4622 O O . SER A 1 577 ? -29.463 39.096 46.555 1.00 63.06 577 SER A O 1
ATOM 4624 N N . LYS A 1 578 ? -29.026 37.098 45.626 1.00 67.62 578 LYS A N 1
ATOM 4625 C CA . LYS A 1 578 ? -27.619 37.043 46.044 1.00 67.62 578 LYS A CA 1
ATOM 4626 C C . LYS A 1 578 ? -26.690 37.276 44.845 1.00 67.62 578 LYS A C 1
ATOM 4628 O O . LYS A 1 578 ? -26.958 36.750 43.765 1.00 67.62 578 LYS A O 1
ATOM 4633 N N . PRO A 1 579 ? -25.593 38.037 45.013 1.00 58.94 579 PRO A N 1
ATOM 4634 C CA . PRO A 1 579 ? -24.631 38.265 43.940 1.00 58.94 579 PRO A CA 1
ATOM 4635 C C . PRO A 1 579 ? -23.840 36.987 43.634 1.00 58.94 579 PRO A C 1
ATOM 4637 O O . PRO A 1 579 ? -23.424 36.275 44.551 1.00 58.94 579 PRO A O 1
ATOM 4640 N N . VAL A 1 580 ? -23.598 36.724 42.348 1.00 65.62 580 VAL A N 1
ATOM 4641 C CA . VAL A 1 580 ? -22.758 35.611 41.885 1.00 65.62 580 VAL A CA 1
ATOM 4642 C C . VAL A 1 580 ? -21.431 36.169 41.370 1.00 65.62 580 VAL A C 1
ATOM 4644 O O . VAL A 1 580 ? -21.436 36.934 40.407 1.00 65.62 580 VAL A O 1
ATOM 4647 N N . PRO A 1 581 ? -20.286 35.820 41.981 1.00 60.69 581 PRO A N 1
ATOM 4648 C CA . PRO A 1 581 ? -18.988 36.204 41.443 1.00 60.69 581 PRO A CA 1
ATOM 4649 C C . PRO A 1 581 ? -18.686 35.394 40.172 1.00 60.69 581 PRO A C 1
ATOM 4651 O O . PRO A 1 581 ? -18.709 34.163 40.194 1.00 60.69 581 PRO A O 1
ATOM 4654 N N . LEU A 1 582 ? -18.386 36.083 39.069 1.00 59.97 582 LEU A N 1
ATOM 4655 C CA . LEU A 1 582 ? -17.983 35.459 37.806 1.00 59.97 582 LEU A CA 1
ATOM 4656 C C . LEU A 1 582 ? -16.477 35.155 37.831 1.00 59.97 582 LEU A C 1
ATOM 4658 O O . LEU A 1 582 ? -15.663 36.029 38.131 1.00 59.97 582 LEU A O 1
ATOM 4662 N N . ALA A 1 583 ? -16.101 33.913 37.526 1.00 59.25 583 ALA A N 1
ATOM 4663 C CA . ALA A 1 583 ? -14.702 33.513 37.389 1.00 59.25 583 ALA A CA 1
ATOM 4664 C C . ALA A 1 583 ? -14.140 33.937 36.017 1.00 59.25 583 ALA A C 1
ATOM 4666 O O . ALA A 1 583 ? -14.851 33.929 35.015 1.00 59.25 583 ALA A O 1
ATOM 4667 N N . SER A 1 584 ? -12.847 34.271 35.954 1.00 52.75 584 SER A N 1
ATOM 4668 C CA . SER A 1 584 ? -12.182 34.813 34.753 1.00 52.75 584 SER A CA 1
ATOM 4669 C C . SER A 1 584 ? -12.016 33.827 33.586 1.00 52.75 584 SER A C 1
ATOM 4671 O O . SER A 1 584 ? -11.579 34.225 32.512 1.00 52.75 584 SER A O 1
ATOM 4673 N N . ASN A 1 585 ? -12.344 32.548 33.777 1.00 55.88 585 ASN A N 1
ATOM 4674 C CA . ASN A 1 585 ? -12.225 31.482 32.778 1.00 55.88 585 ASN A CA 1
ATOM 4675 C C . ASN A 1 585 ? -13.560 31.112 32.101 1.00 55.88 585 ASN A C 1
ATOM 4677 O O . ASN A 1 585 ? -13.621 30.114 31.385 1.00 55.88 585 ASN A O 1
ATOM 4681 N N . VAL A 1 586 ? -14.628 31.871 32.350 1.00 62.78 586 VAL A N 1
ATOM 4682 C CA . VAL A 1 586 ? -15.972 31.615 31.814 1.00 62.78 586 VAL A CA 1
ATOM 4683 C C . VAL A 1 586 ? -16.171 32.402 30.518 1.00 62.78 586 VAL A C 1
ATOM 4685 O O . VAL A 1 586 ? -15.939 33.608 30.482 1.00 62.78 586 VAL A O 1
ATOM 4688 N N . ASN A 1 587 ? -16.634 31.734 29.454 1.00 70.44 587 ASN A N 1
ATOM 4689 C CA . ASN A 1 587 ? -17.099 32.422 28.246 1.00 70.44 587 ASN A CA 1
ATOM 4690 C C . ASN A 1 587 ? -18.372 33.226 28.572 1.00 70.44 587 ASN A C 1
ATOM 4692 O O . ASN A 1 587 ? -19.418 32.635 28.855 1.00 70.44 587 ASN A O 1
ATOM 4696 N N . LEU A 1 588 ? -18.263 34.558 28.543 1.00 67.19 588 LEU A N 1
ATOM 4697 C CA . LEU A 1 588 ? -19.317 35.499 28.934 1.00 67.19 588 LEU A CA 1
ATOM 4698 C C . LEU A 1 588 ? -20.540 35.445 28.008 1.00 67.19 588 LEU A C 1
ATOM 4700 O O . LEU A 1 588 ? -21.664 35.582 28.485 1.00 67.19 588 LEU A O 1
ATOM 4704 N N . ILE A 1 589 ? -20.332 35.191 26.712 1.00 70.56 589 ILE A N 1
ATOM 4705 C CA . ILE A 1 589 ? -21.411 35.138 25.715 1.00 70.56 589 ILE A CA 1
ATOM 4706 C C . ILE A 1 589 ? -22.285 33.906 25.960 1.00 70.56 589 ILE A C 1
ATOM 4708 O O . ILE A 1 589 ? -23.498 34.018 26.113 1.00 70.56 589 ILE A O 1
ATOM 4712 N N . GLU A 1 590 ? -21.670 32.728 26.088 1.00 69.12 590 GLU A N 1
ATOM 4713 C CA . GLU A 1 590 ? -22.398 31.484 26.379 1.00 69.12 590 GLU A CA 1
ATOM 4714 C C . GLU A 1 590 ? -23.124 31.531 27.730 1.00 69.12 590 GLU A C 1
ATOM 4716 O O . GLU A 1 590 ? -24.212 30.975 27.872 1.00 69.12 590 GLU A O 1
ATOM 4721 N N . PHE A 1 591 ? -22.535 32.201 28.724 1.00 74.50 591 PHE A N 1
ATOM 4722 C CA . PHE A 1 591 ? -23.151 32.378 30.035 1.00 74.50 591 PHE A CA 1
ATOM 4723 C C . PHE A 1 591 ? -24.394 33.283 29.969 1.00 74.50 591 PHE A C 1
ATOM 4725 O O . PHE A 1 591 ? -25.423 32.943 30.555 1.00 74.50 591 PHE A O 1
ATOM 4732 N N . ALA A 1 592 ? -24.328 34.392 29.223 1.00 74.44 592 ALA A N 1
ATOM 4733 C CA . ALA A 1 592 ? -25.459 35.299 29.020 1.00 74.44 592 ALA A CA 1
ATOM 4734 C C . ALA A 1 592 ? -26.613 34.624 28.261 1.00 74.44 592 ALA A C 1
ATOM 4736 O O . ALA A 1 592 ? -27.753 34.684 28.715 1.00 74.44 592 ALA A O 1
ATOM 4737 N N . VAL A 1 593 ? -26.313 33.910 27.169 1.00 77.62 593 VAL A N 1
ATOM 4738 C CA . VAL A 1 593 ? -27.319 33.184 26.370 1.00 77.62 593 VAL A CA 1
ATOM 4739 C C . VAL A 1 593 ? -28.007 32.090 27.195 1.00 77.62 593 VAL A C 1
ATOM 4741 O O . VAL A 1 593 ? -29.227 31.938 27.142 1.00 77.62 593 VAL A O 1
ATOM 4744 N N . ALA A 1 594 ? -27.255 31.352 28.020 1.00 78.06 594 ALA A N 1
ATOM 4745 C CA . ALA A 1 594 ? -27.830 30.328 28.891 1.00 78.06 594 ALA A CA 1
ATOM 4746 C C . ALA A 1 594 ? -28.755 30.916 29.977 1.00 78.06 594 ALA A C 1
ATOM 4748 O O . ALA A 1 594 ? -29.804 30.338 30.262 1.00 78.06 594 ALA A O 1
ATOM 4749 N N . LEU A 1 595 ? -28.395 32.059 30.577 1.00 79.69 595 LEU A N 1
ATOM 4750 C CA . LEU A 1 595 ? -29.252 32.745 31.553 1.00 79.69 595 LEU A CA 1
ATOM 4751 C C . LEU A 1 595 ? -30.506 33.349 30.913 1.00 79.69 595 LEU A C 1
ATOM 4753 O O . LEU A 1 595 ? -31.575 33.293 31.520 1.00 79.69 595 LEU A O 1
ATOM 4757 N N . LEU A 1 596 ? -30.389 33.889 29.700 1.00 80.50 596 LEU A N 1
ATOM 4758 C CA . LEU A 1 596 ? -31.513 34.445 28.951 1.00 80.50 596 LEU A CA 1
ATOM 4759 C C . LEU A 1 596 ? -32.552 33.365 28.616 1.00 80.50 596 LEU A C 1
ATOM 4761 O O . LEU A 1 596 ? -33.734 33.546 28.893 1.00 80.50 596 LEU A O 1
ATOM 4765 N N . ALA A 1 597 ? -32.112 32.189 28.163 1.00 79.94 597 ALA A N 1
ATOM 4766 C CA . ALA A 1 597 ? -33.009 31.061 27.903 1.00 79.94 597 ALA A CA 1
ATOM 4767 C C . ALA A 1 597 ? -33.763 30.593 29.167 1.00 79.94 597 ALA A C 1
ATOM 4769 O O . ALA A 1 597 ? -34.947 30.249 29.107 1.00 79.94 597 ALA A O 1
ATOM 4770 N N . LEU A 1 598 ? -33.100 30.594 30.332 1.00 80.31 598 LEU A N 1
ATOM 4771 C CA . LEU A 1 598 ? -33.747 30.281 31.612 1.00 80.31 598 LEU A CA 1
ATOM 4772 C C . LEU A 1 598 ? -34.750 31.369 32.031 1.00 80.31 598 LEU A C 1
ATOM 4774 O O . LEU A 1 598 ? -35.817 31.038 32.556 1.00 80.31 598 LEU A O 1
ATOM 4778 N N . LEU A 1 599 ? -34.439 32.641 31.756 1.00 80.88 599 LEU A N 1
ATOM 4779 C CA . LEU A 1 599 ? -35.327 33.782 31.988 1.00 80.88 599 LEU A CA 1
ATOM 4780 C C . LEU A 1 599 ? -36.607 33.683 31.168 1.00 80.88 599 LEU A C 1
ATOM 4782 O O . LEU A 1 599 ? -37.702 33.777 31.722 1.00 80.88 599 LEU A O 1
ATOM 4786 N N . GLU A 1 600 ? -36.485 33.428 29.873 1.00 78.94 600 GLU A N 1
ATOM 4787 C CA . GLU A 1 600 ? -37.635 33.272 28.989 1.00 78.94 600 GLU A CA 1
ATOM 4788 C C . GLU A 1 600 ? -38.497 32.068 29.364 1.00 78.94 600 GLU A C 1
ATOM 4790 O O . GLU A 1 600 ? -39.725 32.168 29.384 1.00 78.94 600 GLU A O 1
ATOM 4795 N N . MET A 1 601 ? -37.875 30.940 29.717 1.00 80.56 601 MET A N 1
ATOM 4796 C CA . MET A 1 601 ? -38.597 29.739 30.133 1.00 80.56 601 MET A CA 1
ATOM 4797 C C . MET A 1 601 ? -39.445 29.990 31.391 1.00 80.56 601 MET A C 1
ATOM 4799 O O . MET A 1 601 ? -40.610 29.586 31.435 1.00 80.56 601 MET A O 1
ATOM 4803 N N . ASP A 1 602 ? -38.895 30.682 32.394 1.00 76.69 602 ASP A N 1
ATOM 4804 C CA . ASP A 1 602 ? -39.615 31.015 33.629 1.00 76.69 602 ASP A CA 1
ATOM 4805 C C . ASP A 1 602 ? -40.729 32.046 33.372 1.00 76.69 602 ASP A C 1
ATOM 4807 O O . ASP A 1 602 ? -41.851 31.881 33.855 1.00 76.69 602 ASP A O 1
ATOM 4811 N N . LEU A 1 603 ? -40.480 33.060 32.534 1.00 77.88 603 LEU A N 1
ATOM 4812 C CA . LEU A 1 603 ? -41.503 34.035 32.128 1.00 77.88 603 LEU A CA 1
ATOM 4813 C C . LEU A 1 603 ? -42.662 33.370 31.370 1.00 77.88 603 LEU A C 1
ATOM 4815 O O . LEU A 1 603 ? -43.829 33.638 31.671 1.00 77.88 603 LEU A O 1
ATOM 4819 N N . GLN A 1 604 ? -42.373 32.454 30.443 1.00 79.94 604 GLN A N 1
ATOM 4820 C CA . GLN A 1 604 ? -43.397 31.676 29.740 1.00 79.94 604 GLN A CA 1
ATOM 4821 C C . GLN A 1 604 ? -44.178 30.759 30.689 1.00 79.94 604 GLN A C 1
ATOM 4823 O O . GLN A 1 604 ? -45.383 30.563 30.512 1.00 79.94 604 GLN A O 1
ATOM 4828 N N . GLN A 1 605 ? -43.522 30.188 31.703 1.00 76.12 605 GLN A N 1
ATOM 4829 C CA . GLN A 1 605 ? -44.189 29.368 32.712 1.00 76.12 605 GLN A CA 1
ATOM 4830 C C . GLN A 1 605 ? -45.158 30.200 33.564 1.00 76.12 605 GLN A C 1
ATOM 4832 O O . GLN A 1 605 ? -46.275 29.747 33.825 1.00 76.12 605 GLN A O 1
ATOM 4837 N N . ILE A 1 606 ? -44.776 31.426 33.936 1.00 73.62 606 ILE A N 1
ATOM 4838 C CA . ILE A 1 606 ? -45.643 32.370 34.659 1.00 73.62 606 ILE A CA 1
ATOM 4839 C C . ILE A 1 606 ? -46.831 32.801 33.784 1.00 73.62 606 ILE A C 1
ATOM 4841 O O . ILE A 1 606 ? -47.969 32.819 34.246 1.00 73.62 606 ILE A O 1
ATOM 4845 N N . GLN A 1 607 ? -46.611 33.083 32.498 1.00 73.31 607 GLN A N 1
ATOM 4846 C CA . GLN A 1 607 ? -47.711 33.410 31.583 1.00 73.31 607 GLN A CA 1
ATOM 4847 C C . GLN A 1 607 ? -48.705 32.252 31.421 1.00 73.31 607 GLN A C 1
ATOM 4849 O O . GLN A 1 607 ? -49.914 32.477 31.386 1.00 73.31 607 GLN A O 1
ATOM 4854 N N . LYS A 1 608 ? -48.217 31.006 31.355 1.00 74.12 608 LYS A N 1
ATOM 4855 C CA . LYS A 1 608 ? -49.066 29.808 31.232 1.00 74.12 608 LYS A CA 1
ATOM 4856 C C . LYS A 1 608 ? -49.825 29.467 32.513 1.00 74.12 608 LYS A C 1
ATOM 4858 O O . LYS A 1 608 ? -50.903 28.886 32.424 1.00 74.12 608 LYS A O 1
ATOM 4863 N N . SER A 1 609 ? -49.280 29.788 33.688 1.00 71.12 609 SER A N 1
ATOM 4864 C CA . SER A 1 609 ? -49.948 29.513 34.965 1.00 71.12 609 SER A CA 1
ATOM 4865 C C . SER A 1 609 ? -51.112 30.470 35.241 1.00 71.12 609 SER A C 1
ATOM 4867 O O . SER A 1 609 ? -52.007 30.126 36.012 1.00 71.12 609 SER A O 1
ATOM 4869 N N . GLY A 1 610 ? -51.121 31.656 34.615 1.00 58.72 610 GLY A N 1
ATOM 4870 C CA . GLY A 1 610 ? -52.184 32.656 34.758 1.00 58.72 610 GLY A CA 1
ATOM 4871 C C . GLY A 1 610 ? -52.300 33.260 36.164 1.00 58.72 610 GLY A C 1
ATOM 4872 O O . GLY A 1 610 ? -53.248 33.993 36.436 1.00 58.72 610 GLY A O 1
ATOM 4873 N N . GLN A 1 611 ? -51.356 32.956 37.061 1.00 66.44 611 GLN A N 1
ATOM 4874 C CA . GLN A 1 611 ? -51.286 33.490 38.419 1.00 66.44 611 GLN A CA 1
ATOM 4875 C C . GLN A 1 611 ? -50.173 34.531 38.504 1.00 66.44 611 GLN A C 1
ATOM 4877 O O . GLN A 1 611 ? -49.063 34.306 38.022 1.00 66.44 611 GLN A O 1
ATOM 4882 N N . LEU A 1 612 ? -50.467 35.669 39.138 1.00 67.69 612 LEU A N 1
ATOM 4883 C CA . LEU A 1 612 ? -49.461 36.696 39.390 1.00 67.69 612 LEU A CA 1
ATOM 4884 C C . LEU A 1 612 ? -48.357 36.125 40.304 1.00 67.69 612 LEU A C 1
ATOM 4886 O O . LEU A 1 612 ? -48.678 35.531 41.338 1.00 67.69 612 LEU A O 1
ATOM 4890 N N . PRO A 1 613 ? -47.070 36.264 39.933 1.00 68.06 613 PRO A N 1
ATOM 4891 C CA . PRO A 1 613 ? -45.956 35.768 40.736 1.00 68.06 613 PRO A CA 1
ATOM 4892 C C . PRO A 1 613 ? -45.802 36.569 42.040 1.00 68.06 613 PRO A C 1
ATOM 4894 O O . PRO A 1 613 ? -46.187 37.731 42.118 1.00 68.06 613 PRO A O 1
ATOM 4897 N N . ASP A 1 614 ? -45.206 35.960 43.068 1.00 69.12 614 ASP A N 1
ATOM 4898 C CA . ASP A 1 614 ? -44.924 36.635 44.343 1.00 69.12 614 ASP A CA 1
ATOM 4899 C C . ASP A 1 614 ? -43.902 37.780 44.167 1.00 69.12 614 ASP A C 1
ATOM 4901 O O . ASP A 1 614 ? -42.984 37.700 43.343 1.00 69.12 614 ASP A O 1
ATOM 4905 N N . ALA A 1 615 ? -44.015 38.836 44.978 1.00 61.38 615 ALA A N 1
ATOM 4906 C CA . ALA A 1 615 ? -43.189 40.044 44.890 1.00 61.38 615 ALA A CA 1
ATOM 4907 C C . ALA A 1 615 ? -41.684 39.738 45.008 1.00 61.38 615 ALA A C 1
ATOM 4909 O O . ALA A 1 615 ? -40.852 40.375 44.358 1.00 61.38 615 ALA A O 1
ATOM 4910 N N . ARG A 1 616 ? -41.324 38.708 45.784 1.00 66.25 616 ARG A N 1
ATOM 4911 C CA . ARG A 1 616 ? -39.943 38.224 45.908 1.00 66.25 616 ARG A CA 1
ATOM 4912 C C . ARG A 1 616 ? -39.421 37.572 44.621 1.00 66.25 616 ARG A C 1
ATOM 4914 O O . ARG A 1 616 ? -38.246 37.725 44.300 1.00 66.25 616 ARG A O 1
ATOM 4921 N N . ARG A 1 617 ? -40.277 36.881 43.861 1.00 67.94 617 ARG A N 1
ATOM 4922 C CA . ARG A 1 617 ? -39.898 36.253 42.584 1.00 67.94 617 ARG A CA 1
ATOM 4923 C C . ARG A 1 617 ? -39.661 37.303 41.501 1.00 67.94 617 ARG A C 1
ATOM 4925 O O . ARG A 1 617 ? -38.696 37.179 40.757 1.00 67.94 617 ARG A O 1
ATOM 4932 N N . VAL A 1 618 ? -40.473 38.362 41.467 1.00 72.12 618 VAL A N 1
ATOM 4933 C CA . VAL A 1 618 ? -40.279 39.500 40.547 1.00 72.12 618 VAL A CA 1
ATOM 4934 C C . VAL A 1 618 ? -38.958 40.229 40.826 1.00 72.12 618 VAL A C 1
ATOM 4936 O O . VAL A 1 618 ? -38.237 40.568 39.889 1.00 72.12 618 VAL A O 1
ATOM 4939 N N . LEU A 1 619 ? -38.585 40.394 42.101 1.00 69.69 619 LEU A N 1
ATOM 4940 C CA . LEU A 1 619 ? -37.277 40.939 42.493 1.00 69.69 619 LEU A CA 1
ATOM 4941 C C . LEU A 1 619 ? -36.105 40.061 42.024 1.00 69.69 619 LEU A C 1
ATOM 4943 O O . LEU A 1 619 ? -35.113 40.584 41.521 1.00 69.69 619 LEU A O 1
ATOM 4947 N N . GLY A 1 620 ? -36.227 38.736 42.143 1.00 72.81 620 GLY A N 1
ATOM 4948 C CA . GLY A 1 620 ? -35.225 37.790 41.643 1.00 72.81 620 GLY A CA 1
ATOM 4949 C C . GLY A 1 620 ? -35.042 37.862 40.124 1.00 72.81 620 GLY A C 1
ATOM 4950 O O . GLY A 1 620 ? -33.913 37.922 39.641 1.00 72.81 620 GLY A O 1
ATOM 4951 N N . LEU A 1 621 ? -36.144 37.934 39.372 1.00 77.00 621 LEU A N 1
ATOM 4952 C CA . LEU A 1 621 ? -36.123 38.063 37.910 1.00 77.00 621 LEU A CA 1
ATOM 4953 C C . LEU A 1 621 ? -35.511 39.393 37.443 1.00 77.00 621 LEU A C 1
ATOM 4955 O O . LEU A 1 621 ? -34.740 39.410 36.486 1.00 77.00 621 LEU A O 1
ATOM 4959 N N . SER A 1 622 ? -35.784 40.494 38.151 1.00 74.06 622 SER A N 1
ATOM 4960 C CA . SER A 1 622 ? -35.158 41.793 37.865 1.00 74.06 622 SER A CA 1
ATOM 4961 C C . SER A 1 622 ? -33.642 41.779 38.096 1.00 74.06 622 SER A C 1
ATOM 4963 O O . SER A 1 622 ? -32.911 42.433 37.366 1.00 74.06 622 SER A O 1
ATOM 4965 N N . ASN A 1 623 ? -33.153 41.034 39.088 1.00 76.00 623 ASN A N 1
ATOM 4966 C CA . ASN A 1 623 ? -31.717 40.924 39.359 1.00 76.00 623 ASN A CA 1
ATOM 4967 C C . ASN A 1 623 ? -30.986 40.086 38.292 1.00 76.00 623 ASN A C 1
ATOM 4969 O O . ASN A 1 623 ? -29.857 40.395 37.907 1.00 76.00 623 ASN A O 1
ATOM 4973 N N . VAL A 1 624 ? -31.640 39.035 37.785 1.00 78.75 624 VAL A N 1
ATOM 4974 C CA . VAL A 1 6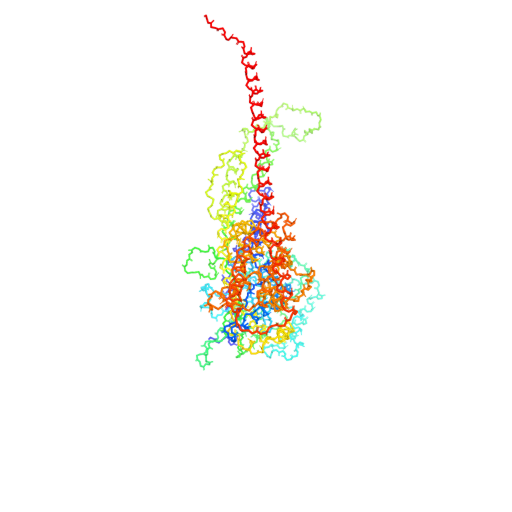24 ? -31.129 38.251 36.650 1.00 78.75 624 VAL A CA 1
ATOM 4975 C C . VAL A 1 624 ? -31.044 39.120 35.394 1.00 78.75 624 VAL A C 1
ATOM 4977 O O . VAL A 1 624 ? -30.010 39.109 34.732 1.00 78.75 624 VAL A O 1
ATOM 4980 N N . HIS A 1 625 ? -32.083 39.913 35.113 1.00 79.44 625 HIS A N 1
ATOM 4981 C CA . HIS A 1 625 ? -32.089 40.880 34.013 1.00 79.44 625 HIS A CA 1
ATOM 4982 C C . HIS A 1 625 ? -30.884 41.834 34.085 1.00 79.44 625 HIS A C 1
ATOM 4984 O O . HIS A 1 625 ? -30.098 41.899 33.142 1.00 79.44 625 HIS A O 1
ATOM 4990 N N . ASP A 1 626 ? -30.686 42.502 35.226 1.00 78.19 626 ASP A N 1
ATOM 4991 C CA . ASP A 1 626 ? -29.599 43.476 35.412 1.00 78.19 626 ASP A CA 1
ATOM 4992 C C . ASP A 1 626 ? -28.204 42.823 35.263 1.00 78.19 626 ASP A C 1
ATOM 4994 O O . ASP A 1 626 ? -27.255 43.446 34.785 1.00 78.19 626 ASP A O 1
ATOM 4998 N N . THR A 1 627 ? -28.075 41.540 35.627 1.00 76.81 627 THR A N 1
ATOM 4999 C CA . THR A 1 627 ? -26.824 40.779 35.467 1.00 76.81 627 THR A CA 1
ATOM 5000 C C . THR A 1 627 ? -26.535 40.460 33.997 1.00 76.81 627 THR A C 1
ATOM 5002 O O . THR A 1 627 ? -25.390 40.587 33.562 1.00 76.81 627 THR A O 1
ATOM 5005 N N . ILE A 1 628 ? -27.550 40.068 33.219 1.00 78.38 628 ILE A N 1
ATOM 5006 C CA . ILE A 1 628 ? -27.396 39.804 31.779 1.00 78.38 628 ILE A CA 1
ATOM 5007 C C . ILE A 1 628 ? -27.086 41.111 31.034 1.00 78.38 628 ILE A C 1
ATOM 5009 O O . ILE A 1 628 ? -26.201 41.124 30.180 1.00 78.38 628 ILE A O 1
ATOM 5013 N N . GLU A 1 629 ? -27.736 42.220 31.405 1.00 78.88 629 GLU A N 1
ATOM 5014 C CA . GLU A 1 629 ? -27.488 43.545 30.820 1.00 78.88 629 GLU A CA 1
ATOM 5015 C C . GLU A 1 629 ? -26.032 43.994 31.020 1.00 78.88 629 GLU A C 1
ATOM 5017 O O . GLU A 1 629 ? -25.372 44.421 30.071 1.00 78.88 629 GLU A O 1
ATOM 5022 N N . ALA A 1 630 ? -25.490 43.831 32.230 1.00 78.94 630 ALA A N 1
ATOM 5023 C CA . ALA A 1 630 ? -24.099 44.173 32.524 1.00 78.94 630 ALA A CA 1
ATOM 5024 C C . ALA A 1 630 ? -23.101 43.353 31.685 1.00 78.94 630 ALA A C 1
ATOM 5026 O O . ALA A 1 630 ? -22.102 43.894 31.202 1.00 78.94 630 ALA A O 1
ATOM 5027 N N . ILE A 1 631 ? -23.380 42.062 31.474 1.00 78.25 631 ILE A N 1
ATOM 5028 C CA . ILE A 1 631 ? -22.540 41.185 30.649 1.00 78.25 631 ILE A CA 1
ATOM 5029 C C . ILE A 1 631 ? -22.641 41.577 29.171 1.00 78.25 631 ILE A C 1
ATOM 5031 O O . ILE A 1 631 ? -21.615 41.683 28.503 1.00 78.25 631 ILE A O 1
ATOM 5035 N N . ALA A 1 632 ? -23.843 41.857 28.662 1.00 77.56 632 ALA A N 1
ATOM 5036 C CA . ALA A 1 632 ? -24.041 42.290 27.280 1.00 77.56 632 ALA A CA 1
ATOM 5037 C C . ALA A 1 632 ? -23.335 43.628 26.991 1.00 77.56 632 ALA A C 1
ATOM 5039 O O . ALA A 1 632 ? -22.667 43.767 25.965 1.00 77.56 632 ALA A O 1
ATOM 5040 N N . MET A 1 633 ? -23.376 44.581 27.931 1.00 77.25 633 MET A N 1
ATOM 5041 C CA . MET A 1 633 ? -22.612 45.830 27.829 1.00 77.25 633 MET A CA 1
ATOM 5042 C C . MET A 1 633 ? -21.100 45.585 27.791 1.00 77.25 633 MET A C 1
ATOM 5044 O O . MET A 1 633 ? -20.401 46.249 27.027 1.00 77.25 633 MET A O 1
ATOM 5048 N N . GLN A 1 634 ? -20.585 44.625 28.564 1.00 76.62 634 GLN A N 1
ATOM 5049 C CA . GLN A 1 634 ? -19.169 44.257 28.528 1.00 76.62 634 GLN A CA 1
ATOM 5050 C C . GLN A 1 634 ? -18.778 43.610 27.188 1.00 76.62 634 GLN A C 1
ATOM 5052 O O . GLN A 1 634 ? -17.745 43.961 26.628 1.00 76.62 634 GLN A O 1
ATOM 5057 N N . VAL A 1 635 ? -19.617 42.723 26.645 1.00 73.56 635 VAL A N 1
ATOM 5058 C CA . VAL A 1 635 ? -19.395 42.070 25.340 1.00 73.56 635 VAL A CA 1
ATOM 5059 C C . VAL A 1 635 ? -19.468 43.077 24.184 1.00 73.56 635 VAL A C 1
ATOM 5061 O O . VAL A 1 635 ? -18.706 42.964 23.228 1.00 73.56 635 VAL A O 1
ATOM 5064 N N . SER A 1 636 ? -20.318 44.105 24.288 1.00 74.00 636 SER A N 1
ATOM 5065 C CA . SER A 1 636 ? -20.456 45.155 23.264 1.00 74.00 636 SER A CA 1
ATOM 5066 C C . SER A 1 636 ? -19.213 46.044 23.086 1.00 74.00 636 SER A C 1
ATOM 5068 O O . SER A 1 636 ? -19.119 46.771 22.096 1.00 74.00 636 SER A O 1
ATOM 5070 N N . GLN A 1 637 ? -18.263 46.001 24.031 1.00 74.56 637 GLN A N 1
ATOM 5071 C CA . GLN A 1 637 ? -16.993 46.731 23.930 1.00 74.56 637 GLN A CA 1
ATOM 5072 C C . GLN A 1 637 ? -16.027 46.088 22.921 1.00 74.56 637 GLN A C 1
ATOM 5074 O O . GLN A 1 637 ? -15.154 46.786 22.407 1.00 74.56 637 GLN A O 1
ATOM 5079 N N . ASP A 1 638 ? -16.207 44.802 22.597 1.00 72.19 638 ASP A N 1
ATOM 5080 C CA . ASP A 1 638 ? -15.433 44.097 21.575 1.00 72.19 638 ASP A CA 1
ATOM 5081 C C . ASP A 1 638 ? -16.102 44.226 20.194 1.00 72.19 638 ASP A C 1
ATOM 5083 O O . ASP A 1 638 ? -17.198 43.720 19.950 1.00 72.19 638 ASP A O 1
ATOM 5087 N N . GLU A 1 639 ? -15.409 44.875 19.251 1.00 57.09 639 GLU A N 1
ATOM 5088 C CA . GLU A 1 639 ? -15.945 45.290 17.941 1.00 57.09 639 GLU A CA 1
ATOM 5089 C C . GLU A 1 639 ? -16.453 44.117 17.072 1.00 57.09 639 GLU A C 1
ATOM 5091 O O . GLU A 1 639 ? -17.382 44.288 16.287 1.00 57.09 639 GLU A O 1
ATOM 5096 N N . GLY A 1 640 ? -15.903 42.908 17.255 1.00 63.00 640 GLY A N 1
ATOM 5097 C CA . GLY A 1 640 ? -16.321 41.691 16.545 1.00 63.00 640 GLY A CA 1
ATOM 5098 C C . GLY A 1 640 ? -17.561 40.985 17.111 1.00 63.00 640 GLY A C 1
ATOM 5099 O O . GLY A 1 640 ? -18.143 40.159 16.416 1.00 63.00 640 GLY A O 1
ATOM 5100 N N . ASN A 1 641 ? -17.984 41.306 18.340 1.00 70.50 641 ASN A N 1
ATOM 5101 C CA . ASN A 1 641 ? -19.112 40.652 19.026 1.00 70.50 641 ASN A CA 1
ATOM 5102 C C . ASN A 1 641 ? -20.326 41.578 19.197 1.00 70.50 641 ASN A C 1
ATOM 5104 O O . ASN A 1 641 ? -21.294 41.229 19.874 1.00 70.50 641 ASN A O 1
ATOM 5108 N N . LYS A 1 642 ? -20.279 42.766 18.588 1.00 72.00 642 LYS A N 1
ATOM 5109 C CA . LYS A 1 642 ? -21.272 43.825 18.768 1.00 72.00 642 LYS A CA 1
ATOM 5110 C C . LYS A 1 642 ? -22.671 43.430 18.289 1.00 72.00 642 LYS A C 1
ATOM 5112 O O . LYS A 1 642 ? -23.636 43.685 18.996 1.00 72.00 642 LYS A O 1
ATOM 5117 N N . GLU A 1 643 ? -22.767 42.740 17.152 1.00 72.94 643 GLU A N 1
ATOM 5118 C CA . GLU A 1 643 ? -24.051 42.251 16.621 1.00 72.94 643 GLU A CA 1
ATOM 5119 C C . GLU A 1 643 ? -24.722 41.246 17.573 1.00 72.94 643 GLU A C 1
ATOM 5121 O O . GLU A 1 643 ? -25.923 41.328 17.810 1.00 72.94 643 GLU A O 1
ATOM 5126 N N . ILE A 1 644 ? -23.936 40.355 18.188 1.00 71.06 644 ILE A N 1
ATOM 5127 C CA . ILE A 1 644 ? -24.430 39.356 19.150 1.00 71.06 644 ILE A CA 1
ATOM 5128 C C . ILE A 1 644 ? -24.873 40.035 20.456 1.00 71.06 644 ILE A C 1
ATOM 5130 O O . ILE A 1 644 ? -25.884 39.660 21.045 1.00 71.06 644 ILE A O 1
ATOM 5134 N N . ALA A 1 645 ? -24.136 41.049 20.919 1.00 71.38 645 ALA A N 1
ATOM 5135 C CA . ALA A 1 645 ? -24.520 41.820 22.100 1.00 71.38 645 ALA A CA 1
ATOM 5136 C C . ALA A 1 645 ? -25.825 42.607 21.879 1.00 71.38 645 ALA A C 1
ATOM 5138 O O . ALA A 1 645 ? -26.664 42.651 22.779 1.00 71.38 645 ALA A O 1
ATOM 5139 N N . ASP A 1 646 ? -26.014 43.185 20.689 1.00 74.94 646 ASP A N 1
ATOM 5140 C CA . ASP A 1 646 ? -27.233 43.917 20.326 1.00 74.94 646 ASP A CA 1
ATOM 5141 C C . ASP A 1 646 ? -28.465 42.989 20.269 1.00 74.94 646 ASP A C 1
ATOM 5143 O O . ASP A 1 646 ? -29.548 43.378 20.715 1.00 74.94 646 ASP A O 1
ATOM 5147 N N . GLU A 1 647 ? -28.305 41.748 19.794 1.00 76.94 647 GLU A N 1
ATOM 5148 C CA . GLU A 1 647 ? -29.367 40.729 19.789 1.00 76.94 647 GLU A CA 1
ATOM 5149 C C . GLU A 1 647 ? -29.786 40.334 21.217 1.00 76.94 647 GLU A C 1
ATOM 5151 O O . GLU A 1 647 ? -30.971 40.398 21.551 1.00 76.94 647 GLU A O 1
ATOM 5156 N N . ILE A 1 648 ? -28.814 40.056 22.099 1.00 76.94 648 ILE A N 1
ATOM 5157 C CA . ILE A 1 648 ? -29.066 39.742 23.518 1.00 76.94 648 ILE A CA 1
ATOM 5158 C C . ILE A 1 648 ? -29.804 40.894 24.217 1.00 76.94 648 ILE A C 1
ATOM 5160 O O . ILE A 1 648 ? -30.741 40.656 24.978 1.00 76.94 648 ILE A O 1
ATOM 5164 N N . ILE A 1 649 ? -29.410 42.147 23.963 1.00 75.62 649 ILE A N 1
ATOM 5165 C CA . ILE A 1 649 ? -30.076 43.328 24.536 1.00 75.62 649 ILE A CA 1
ATOM 5166 C C . ILE A 1 649 ? -31.520 43.435 24.030 1.00 75.62 649 ILE A C 1
ATOM 5168 O O . ILE A 1 649 ? -32.422 43.729 24.814 1.00 75.62 649 ILE A O 1
ATOM 5172 N N . SER A 1 650 ? -31.763 43.164 22.746 1.00 75.81 650 SER A N 1
ATOM 5173 C CA . SER A 1 650 ? -33.108 43.230 22.169 1.00 75.81 650 SER A CA 1
ATOM 5174 C C . SER A 1 650 ? -34.064 42.189 22.761 1.00 75.81 650 SER A C 1
ATOM 5176 O O . SER A 1 650 ? -35.241 42.494 22.963 1.00 75.81 650 SER A O 1
ATOM 5178 N N . GLU A 1 651 ? -33.601 40.965 23.014 1.00 74.56 651 GLU A N 1
ATOM 5179 C CA . GLU A 1 651 ? -34.404 39.917 23.665 1.00 74.56 651 GLU A CA 1
ATOM 5180 C C . GLU A 1 651 ? -34.639 40.242 25.150 1.00 74.56 651 GLU A C 1
ATOM 5182 O O . GLU A 1 651 ? -35.756 40.119 25.666 1.00 74.56 651 GLU A O 1
ATOM 5187 N N . LEU A 1 652 ? -33.619 40.782 25.822 1.00 79.31 652 LEU A N 1
ATOM 5188 C CA . LEU A 1 652 ? -33.712 41.236 27.207 1.00 79.31 652 LEU A CA 1
ATOM 5189 C C . LEU A 1 652 ? -34.759 42.353 27.392 1.00 79.31 652 LEU A C 1
ATOM 5191 O O . LEU A 1 652 ? -35.525 42.324 28.357 1.00 79.31 652 LEU A O 1
ATOM 5195 N N . GLU A 1 653 ? -34.846 43.312 26.464 1.00 74.12 653 GLU A N 1
ATOM 5196 C CA . GLU A 1 653 ? -35.841 44.396 26.505 1.00 74.12 653 GLU A CA 1
ATOM 5197 C C . GLU A 1 653 ? -37.287 43.864 26.471 1.00 74.12 653 GLU A C 1
ATOM 5199 O O . GLU A 1 653 ? -38.166 44.391 27.164 1.00 74.12 653 GLU A O 1
ATOM 5204 N N . GLN A 1 654 ? -37.542 42.788 25.718 1.00 76.69 654 GLN A N 1
ATOM 5205 C CA . GLN A 1 654 ? -38.856 42.135 25.681 1.00 76.69 654 GLN A CA 1
ATOM 5206 C C . GLN A 1 654 ? -39.180 41.459 27.019 1.00 76.69 654 GLN A C 1
ATOM 5208 O O . GLN A 1 654 ? -40.285 41.617 27.549 1.00 76.69 654 GLN A O 1
ATOM 5213 N N . ALA A 1 655 ? -38.203 40.762 27.607 1.00 71.62 655 ALA A N 1
ATOM 5214 C CA . ALA A 1 655 ? -38.333 40.168 28.934 1.00 71.62 655 ALA A CA 1
ATOM 5215 C C . ALA A 1 655 ? -38.581 41.237 30.019 1.00 71.62 655 ALA A C 1
ATOM 5217 O O . ALA A 1 655 ? -39.413 41.044 30.910 1.00 71.62 655 ALA A O 1
ATOM 5218 N N . ALA A 1 656 ? -37.928 42.398 29.914 1.00 72.62 656 ALA A N 1
ATOM 5219 C CA . ALA A 1 656 ? -38.092 43.519 30.837 1.00 72.62 656 ALA A CA 1
ATOM 5220 C C . ALA A 1 656 ? -39.526 44.064 30.849 1.00 72.62 656 ALA A C 1
ATOM 5222 O O . ALA A 1 656 ? -40.071 44.372 31.912 1.00 72.62 656 ALA A O 1
ATOM 5223 N N . GLU A 1 657 ? -40.163 44.179 29.683 1.00 74.31 657 GLU A N 1
ATOM 5224 C CA . GLU A 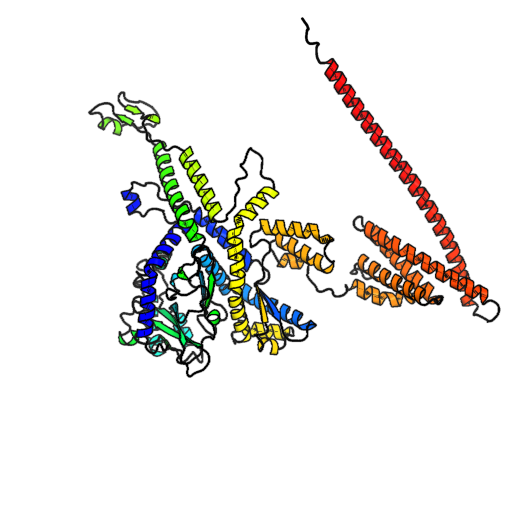1 657 ? -41.539 44.668 29.588 1.00 74.31 657 GLU A CA 1
ATOM 5225 C C . GLU A 1 657 ? -42.539 43.699 30.236 1.00 74.31 657 GLU A C 1
ATOM 5227 O O . GLU A 1 657 ? -43.453 44.129 30.943 1.00 74.31 657 GLU A O 1
ATOM 5232 N N . LEU A 1 658 ? -42.317 42.389 30.103 1.00 71.00 658 LEU A N 1
ATOM 5233 C CA . LEU A 1 658 ? -43.123 41.371 30.783 1.00 71.00 658 LEU A CA 1
ATOM 5234 C C . LEU A 1 658 ? -42.949 41.415 32.307 1.00 71.00 658 LEU A C 1
ATOM 5236 O O . LEU A 1 658 ? -43.935 41.371 33.047 1.00 71.00 658 LEU A O 1
ATOM 5240 N N . ILE A 1 659 ? -41.716 41.584 32.792 1.00 71.88 659 ILE A N 1
ATOM 5241 C CA . ILE A 1 659 ? -41.438 41.753 34.227 1.00 71.88 659 ILE A CA 1
ATOM 5242 C C . ILE A 1 659 ? -42.155 43.002 34.776 1.00 71.88 659 ILE A C 1
ATOM 5244 O O . ILE A 1 659 ? -42.741 42.947 35.862 1.00 71.88 659 ILE A O 1
ATOM 5248 N N . LYS A 1 660 ? -42.193 44.113 34.022 1.00 70.94 660 LYS A N 1
ATOM 5249 C CA . LYS A 1 660 ? -42.949 45.324 34.406 1.00 70.94 660 LYS A CA 1
ATOM 5250 C C . LYS A 1 660 ? -44.455 45.078 34.480 1.00 70.94 660 LYS A C 1
ATOM 5252 O O . LYS A 1 660 ? -45.104 45.601 35.387 1.00 70.94 660 LYS A O 1
ATOM 5257 N N . GLN A 1 661 ? -45.019 44.314 33.545 1.00 72.88 661 GLN A N 1
ATOM 5258 C CA . GLN A 1 661 ? -46.443 43.968 33.562 1.00 72.88 661 GLN A CA 1
ATOM 5259 C C . GLN A 1 661 ? -46.799 43.155 34.812 1.00 72.88 661 GLN A C 1
ATOM 5261 O O . GLN A 1 661 ? -47.789 43.467 35.477 1.00 72.88 661 GLN A O 1
ATOM 5266 N N . PHE A 1 662 ? -45.955 42.195 35.203 1.00 71.50 662 PHE A N 1
ATOM 5267 C CA . PHE A 1 662 ? -46.140 41.454 36.454 1.00 71.50 662 PHE A CA 1
ATOM 5268 C C . PHE A 1 662 ? -46.029 42.352 37.692 1.00 71.50 662 PHE A C 1
ATOM 5270 O O . PHE A 1 662 ? -46.859 42.246 38.595 1.00 71.50 662 PHE A O 1
ATOM 5277 N N . ALA A 1 663 ? -45.074 43.286 37.722 1.00 65.62 663 ALA A N 1
ATOM 5278 C CA . ALA A 1 663 ? -44.937 44.237 38.827 1.00 65.62 663 ALA A CA 1
ATOM 5279 C C . ALA A 1 663 ? -46.171 45.151 38.985 1.00 65.62 663 ALA A C 1
ATOM 5281 O O . ALA A 1 663 ? -46.637 45.370 40.105 1.00 65.62 663 ALA A O 1
ATOM 5282 N N . LYS A 1 664 ? -46.741 45.645 37.875 1.00 67.56 664 LYS A N 1
ATOM 5283 C CA . LYS A 1 664 ? -47.979 46.447 37.886 1.00 67.56 664 LYS A CA 1
ATOM 5284 C C . LYS A 1 664 ? -49.195 45.634 38.339 1.00 67.56 664 LYS A C 1
ATOM 5286 O O . LYS A 1 664 ? -49.966 46.117 39.163 1.00 67.56 664 LYS A O 1
ATOM 5291 N N . GLY A 1 665 ? -49.328 44.389 37.877 1.00 64.19 665 GLY A N 1
ATOM 5292 C CA . GLY A 1 665 ? -50.423 43.502 38.286 1.00 64.19 665 GLY A CA 1
ATOM 5293 C C . GLY A 1 665 ? -50.440 43.222 39.795 1.00 64.19 665 GLY A C 1
ATOM 5294 O O . GLY A 1 665 ? -51.503 43.236 40.413 1.00 64.19 665 GLY A O 1
ATOM 5295 N N . ILE A 1 666 ? -49.266 43.064 40.421 1.00 64.12 666 ILE A N 1
ATOM 5296 C CA . ILE A 1 666 ? -49.146 42.933 41.886 1.00 64.12 666 ILE A CA 1
ATOM 5297 C C . ILE A 1 666 ? -49.573 44.227 42.594 1.00 64.12 666 ILE A C 1
ATOM 5299 O O . ILE A 1 666 ? -50.255 44.172 43.617 1.00 64.12 666 ILE A O 1
ATOM 5303 N N . GLN A 1 667 ? -49.206 45.395 42.059 1.00 58.31 667 GLN A N 1
ATOM 5304 C CA . GLN A 1 667 ? -49.564 46.693 42.636 1.00 58.31 667 GLN A CA 1
ATOM 5305 C C . GLN A 1 667 ? -51.082 46.935 42.620 1.00 58.31 667 GLN A C 1
ATOM 5307 O O . GLN A 1 667 ? -51.640 47.416 43.605 1.00 58.31 667 GLN A O 1
ATOM 5312 N N . GLU A 1 668 ? -51.762 46.569 41.534 1.00 62.16 668 GLU A N 1
ATOM 5313 C CA . GLU A 1 668 ? -53.221 46.679 41.411 1.00 62.16 668 GLU A CA 1
ATOM 5314 C C . GLU A 1 668 ? -53.947 45.692 42.337 1.00 62.16 668 GLU A C 1
ATOM 5316 O O . GLU A 1 668 ? -54.939 46.051 42.977 1.00 62.16 668 GLU A O 1
ATOM 5321 N N . GLN A 1 669 ? -53.404 44.482 42.501 1.00 59.47 669 GLN A N 1
ATOM 5322 C CA . GLN A 1 669 ? -53.934 43.482 43.428 1.00 59.47 669 GLN A CA 1
ATOM 5323 C C . GLN A 1 669 ? -53.733 43.885 44.900 1.00 59.47 669 GLN A C 1
ATOM 5325 O O . GLN A 1 669 ? -54.619 43.666 45.726 1.00 59.47 669 GLN A O 1
ATOM 5330 N N . GLN A 1 670 ? -52.609 44.528 45.235 1.00 55.88 670 GLN A N 1
ATOM 5331 C CA . GLN A 1 670 ? -52.359 45.075 46.573 1.00 55.88 670 GLN A CA 1
ATOM 5332 C C . GLN A 1 670 ? -53.201 46.324 46.856 1.00 55.88 670 GLN A C 1
ATOM 5334 O O . GLN A 1 670 ? -53.718 46.461 47.962 1.00 55.88 670 GLN A O 1
ATOM 5339 N N . ALA A 1 671 ? -53.419 47.192 45.862 1.00 52.69 671 ALA A N 1
ATOM 5340 C CA . ALA A 1 671 ? -54.325 48.332 45.991 1.00 52.69 671 ALA A CA 1
ATOM 5341 C C . ALA A 1 671 ? -55.774 47.874 46.240 1.00 52.69 671 ALA A C 1
ATOM 5343 O O . ALA A 1 671 ? -56.442 48.422 47.119 1.00 52.69 671 ALA A O 1
ATOM 5344 N N . ALA A 1 672 ? -56.225 46.816 45.558 1.00 51.66 672 ALA A N 1
ATOM 5345 C CA . ALA A 1 672 ? -57.536 46.198 45.771 1.00 51.66 672 ALA A CA 1
ATOM 5346 C C . ALA A 1 672 ? -57.663 45.443 47.114 1.00 51.66 672 ALA A C 1
ATOM 5348 O O . ALA A 1 672 ? -58.770 45.303 47.632 1.00 51.66 672 ALA A O 1
ATOM 5349 N N . ALA A 1 673 ? -56.553 44.996 47.714 1.00 47.72 673 ALA A N 1
ATOM 5350 C CA . ALA A 1 673 ? -56.529 44.288 49.000 1.00 47.72 673 ALA A CA 1
ATOM 5351 C C . ALA A 1 673 ? -56.456 45.215 50.239 1.00 47.72 673 ALA A C 1
ATOM 5353 O O . ALA A 1 673 ? -56.423 44.736 51.376 1.00 47.72 673 ALA A O 1
ATOM 5354 N N . SER A 1 674 ? -56.485 46.541 50.054 1.00 46.69 674 SER A N 1
ATOM 5355 C CA . SER A 1 674 ? -56.319 47.560 51.111 1.00 46.69 674 SER A CA 1
ATOM 5356 C C . SER A 1 674 ? -57.524 47.742 52.057 1.00 46.69 674 SER A C 1
ATOM 5358 O O . SER A 1 674 ? -57.767 48.853 52.527 1.00 46.69 674 SER A O 1
ATOM 5360 N N . GLN A 1 675 ? -58.296 46.691 52.358 1.00 44.31 675 GLN A N 1
ATOM 5361 C CA . GLN A 1 675 ? -59.364 46.764 53.369 1.00 44.31 675 GLN A CA 1
ATOM 5362 C C . GLN A 1 675 ? -59.352 45.671 54.443 1.00 44.31 675 GLN A C 1
ATOM 5364 O O . GLN A 1 675 ? -60.178 45.722 55.351 1.00 44.31 675 GLN A O 1
ATOM 5369 N N . SER A 1 676 ? -58.382 44.754 54.451 1.00 36.38 676 SER A N 1
ATOM 5370 C CA . SER A 1 676 ? -58.191 43.874 55.612 1.00 36.38 676 SER A CA 1
ATOM 5371 C C . SER A 1 676 ? -56.834 43.175 55.603 1.00 36.38 676 SER A C 1
ATOM 5373 O O . SER A 1 676 ? -56.690 42.133 54.966 1.00 36.38 676 SER A O 1
ATOM 5375 N N . SER A 1 677 ? -55.861 43.722 56.337 1.00 32.97 677 SER A N 1
ATOM 5376 C CA . SER A 1 677 ? -54.940 43.004 57.245 1.00 32.97 677 SER A CA 1
ATOM 5377 C C . SER A 1 677 ? -53.718 43.866 57.566 1.00 32.97 677 SER A C 1
ATOM 5379 O O . SER A 1 677 ? -53.136 44.500 56.689 1.00 32.97 677 SER A O 1
ATOM 5381 N N . GLN A 1 678 ? -53.338 43.886 58.845 1.00 40.91 678 GLN A N 1
ATOM 5382 C CA . GLN A 1 678 ? -52.096 44.483 59.334 1.00 40.91 678 GLN A CA 1
ATOM 5383 C C . GLN A 1 678 ? -50.887 43.822 58.658 1.00 40.91 678 GLN A C 1
ATOM 5385 O O . GLN A 1 678 ? -50.722 42.606 58.737 1.00 40.91 678 GLN A O 1
ATOM 5390 N N . LEU A 1 679 ? -50.033 44.634 58.036 1.00 37.12 679 LEU A N 1
ATOM 5391 C CA . LEU A 1 679 ? -48.711 44.249 57.544 1.00 37.12 679 LEU A CA 1
ATOM 5392 C C . LEU A 1 679 ? -47.644 45.129 58.205 1.00 37.12 679 LEU A C 1
ATOM 5394 O O . LEU A 1 679 ? -47.888 46.292 58.525 1.00 37.12 679 LEU A O 1
ATOM 5398 N N . ASP A 1 680 ? -46.477 44.526 58.416 1.00 43.66 680 ASP A N 1
ATOM 5399 C CA . ASP A 1 680 ? -45.351 45.027 59.208 1.00 43.66 680 ASP A CA 1
ATOM 5400 C C . ASP A 1 680 ? -44.740 46.331 58.622 1.00 43.66 680 ASP A C 1
ATOM 5402 O O . ASP A 1 680 ? -44.517 46.394 57.402 1.00 43.66 680 ASP A O 1
ATOM 5406 N N . PRO A 1 681 ? -44.420 47.366 59.435 1.00 44.56 681 PRO A N 1
ATOM 5407 C CA . PRO A 1 681 ? -43.994 48.693 58.959 1.00 44.56 681 PRO A CA 1
ATOM 5408 C C . PRO A 1 681 ? -42.726 48.691 58.092 1.00 44.56 681 PRO A C 1
ATOM 5410 O O . PRO A 1 681 ? -42.555 49.550 57.225 1.00 44.56 681 PRO A O 1
ATOM 5413 N N . GLU A 1 682 ? -41.840 47.708 58.281 1.00 45.62 682 GLU A N 1
ATOM 5414 C CA . GLU A 1 682 ? -40.586 47.592 57.527 1.00 45.62 682 GLU A CA 1
ATOM 5415 C C . GLU A 1 682 ? -40.814 47.160 56.066 1.00 45.62 682 GLU A C 1
ATOM 5417 O O . GLU A 1 682 ? -40.080 47.560 55.158 1.00 45.62 682 GLU A O 1
ATOM 5422 N N . THR A 1 683 ? -41.876 46.389 55.813 1.00 48.19 683 THR A N 1
ATOM 5423 C CA . THR A 1 683 ? -42.224 45.915 54.466 1.00 48.19 683 THR A CA 1
ATOM 5424 C C . THR A 1 683 ? -42.915 47.022 53.667 1.00 48.19 683 THR A C 1
ATOM 5426 O O . THR A 1 683 ? -42.611 47.211 52.490 1.00 48.19 683 THR A O 1
ATOM 5429 N N . GLN A 1 684 ? -43.752 47.845 54.312 1.00 45.69 684 GLN A N 1
ATOM 5430 C CA . GLN A 1 684 ? -44.332 49.041 53.685 1.00 45.69 684 GLN A CA 1
ATOM 5431 C C . GLN A 1 684 ? -43.275 50.097 53.329 1.00 45.69 684 GLN A C 1
ATOM 5433 O O . GLN A 1 684 ? -43.343 50.685 52.249 1.00 45.69 684 GLN A O 1
ATOM 5438 N N . ALA A 1 685 ? -42.269 50.303 54.185 1.00 47.44 685 ALA A N 1
ATOM 5439 C CA . ALA A 1 685 ? -41.177 51.238 53.909 1.00 47.44 685 ALA A CA 1
ATOM 5440 C C . ALA A 1 685 ? -40.313 50.790 52.715 1.00 47.44 685 ALA A C 1
ATOM 5442 O O . ALA A 1 685 ? -39.943 51.611 51.874 1.00 47.44 685 ALA A O 1
ATOM 5443 N N . LYS A 1 686 ? -40.048 49.482 52.582 1.00 50.69 686 LYS A N 1
ATOM 5444 C CA . LYS A 1 686 ? -39.335 48.926 51.419 1.00 50.69 686 LYS A CA 1
ATOM 5445 C C . LYS A 1 686 ? -40.172 49.003 50.138 1.00 50.69 686 LYS A C 1
ATOM 5447 O O . LYS A 1 686 ? -39.623 49.337 49.096 1.00 50.69 686 LYS A O 1
ATOM 5452 N N . ILE A 1 687 ? -41.491 48.809 50.203 1.00 50.16 687 ILE A N 1
ATOM 5453 C CA . ILE A 1 687 ? -42.392 48.978 49.046 1.00 50.16 687 ILE A CA 1
ATOM 5454 C C . ILE A 1 687 ? -42.465 50.448 48.596 1.00 50.16 687 ILE A C 1
ATOM 5456 O O . ILE A 1 687 ? -42.422 50.721 47.397 1.00 50.16 687 ILE A O 1
ATOM 5460 N N . GLN A 1 688 ? -42.497 51.411 49.525 1.00 41.28 688 GLN A N 1
ATOM 5461 C CA . GLN A 1 688 ? -42.408 52.838 49.184 1.00 41.28 688 GLN A CA 1
ATOM 5462 C C . GLN A 1 688 ? -41.046 53.217 48.587 1.00 41.28 688 GLN A C 1
ATOM 5464 O O . GLN A 1 688 ? -40.998 53.962 47.608 1.00 41.28 688 GLN A O 1
ATOM 5469 N N . ALA A 1 689 ? -39.946 52.672 49.113 1.00 47.97 689 ALA A N 1
ATOM 5470 C CA . ALA A 1 689 ? -38.617 52.864 48.534 1.00 47.97 689 ALA A CA 1
ATOM 5471 C C . ALA A 1 689 ? -38.526 52.287 47.108 1.00 47.97 689 ALA A C 1
ATOM 5473 O O . ALA A 1 689 ? -37.963 52.926 46.221 1.00 47.97 689 ALA A O 1
ATOM 5474 N N . ILE A 1 690 ? -39.155 51.135 46.860 1.00 51.91 690 ILE A N 1
ATOM 5475 C CA . ILE A 1 690 ? -39.251 50.502 45.537 1.00 51.91 690 ILE A CA 1
ATOM 5476 C C . ILE A 1 690 ? -40.124 51.328 44.581 1.00 51.91 690 ILE A C 1
ATOM 5478 O O . ILE A 1 690 ? -39.758 51.494 43.422 1.00 51.91 690 ILE A O 1
ATOM 5482 N N . LEU A 1 691 ? -41.228 51.920 45.048 1.00 46.25 691 LEU A N 1
ATOM 5483 C CA . LEU A 1 691 ? -42.058 52.842 44.259 1.00 46.25 691 LEU A CA 1
ATOM 5484 C C . LEU A 1 691 ? -41.288 54.098 43.838 1.00 46.25 691 LEU A C 1
ATOM 5486 O O . LEU A 1 691 ? -41.380 54.531 42.687 1.00 46.25 691 LEU A O 1
ATOM 5490 N N . ILE A 1 692 ? -40.487 54.660 44.744 1.00 48.84 692 ILE A N 1
ATOM 5491 C CA . ILE A 1 692 ? -39.613 55.799 44.446 1.00 48.84 692 ILE A CA 1
ATOM 5492 C C . ILE A 1 692 ? -38.515 55.376 43.464 1.00 48.84 692 ILE A C 1
ATOM 5494 O O . ILE A 1 692 ? -38.255 56.084 42.496 1.00 48.84 692 ILE A O 1
ATOM 5498 N N . GLN A 1 693 ? -37.914 54.197 43.627 1.00 48.38 693 GLN A N 1
ATOM 5499 C CA . GLN A 1 693 ? -36.863 53.712 42.731 1.00 48.38 693 GLN A CA 1
ATOM 5500 C C . GLN A 1 693 ? -37.396 53.349 41.333 1.00 48.38 693 GLN A C 1
ATOM 5502 O O . GLN A 1 693 ? -36.742 53.652 40.338 1.00 48.38 693 GLN A O 1
ATOM 5507 N N . ALA A 1 694 ? -38.603 52.784 41.230 1.00 45.41 694 ALA A N 1
ATOM 5508 C CA . ALA A 1 694 ? -39.258 52.450 39.965 1.00 45.41 694 ALA A CA 1
ATOM 5509 C C . ALA A 1 694 ? -39.727 53.702 39.204 1.00 45.41 694 ALA A C 1
ATOM 5511 O O . ALA A 1 694 ? -39.519 53.800 37.996 1.00 45.41 694 ALA A O 1
ATOM 5512 N N . THR A 1 695 ? -40.286 54.699 39.898 1.00 39.94 695 THR A N 1
ATOM 5513 C CA . THR A 1 695 ? -40.657 55.993 39.288 1.00 39.94 695 THR A CA 1
ATOM 5514 C C . THR A 1 695 ? -39.430 56.817 38.889 1.00 39.94 695 THR A C 1
ATOM 5516 O O . THR A 1 695 ? -39.442 57.477 37.850 1.00 39.94 695 THR A O 1
ATOM 5519 N N . THR A 1 696 ? -38.338 56.731 39.652 1.00 44.59 696 THR A N 1
ATOM 5520 C CA . THR A 1 696 ? -37.058 57.364 39.296 1.00 44.59 696 THR A CA 1
ATOM 5521 C C . THR A 1 696 ? -36.412 56.664 38.094 1.00 44.59 696 THR A C 1
ATOM 5523 O O . THR A 1 696 ? -35.962 57.340 37.173 1.00 44.59 696 THR A O 1
ATOM 5526 N N . LYS A 1 697 ? -36.446 55.323 38.024 1.00 50.97 697 LYS A N 1
ATOM 5527 C CA . LYS A 1 697 ? -35.986 54.553 36.853 1.00 50.97 697 LYS A CA 1
ATOM 5528 C C . LYS A 1 697 ? -36.852 54.794 35.607 1.00 50.97 697 LYS A C 1
ATOM 5530 O O . LYS A 1 697 ? -36.299 54.860 34.516 1.00 50.97 697 LYS A O 1
ATOM 5535 N N . ALA A 1 698 ? -38.164 54.999 35.748 1.00 45.97 698 ALA A N 1
ATOM 5536 C CA . ALA A 1 698 ? -39.040 55.367 34.630 1.00 45.97 698 ALA A CA 1
ATOM 5537 C C . ALA A 1 698 ? -38.649 56.725 34.023 1.00 45.97 698 ALA A C 1
ATOM 5539 O O . ALA A 1 698 ? -38.493 56.829 32.811 1.00 45.97 698 ALA A O 1
ATOM 5540 N N . LYS A 1 699 ? -38.370 57.729 34.866 1.00 45.59 699 LYS A N 1
ATOM 5541 C CA . LYS A 1 699 ? -37.868 59.036 34.410 1.00 45.59 699 LYS A CA 1
ATOM 5542 C C . LYS A 1 699 ? -36.478 58.954 33.775 1.00 45.59 699 LYS A C 1
ATOM 5544 O O . LYS A 1 699 ? -36.210 59.661 32.812 1.00 45.59 699 LYS A O 1
ATOM 5549 N N . ILE A 1 700 ? -35.598 58.089 34.285 1.00 49.22 700 ILE A N 1
ATOM 5550 C CA . ILE A 1 700 ? -34.263 57.861 33.704 1.00 49.22 700 ILE A CA 1
ATOM 5551 C C . ILE A 1 700 ? -34.364 57.124 32.358 1.00 49.22 700 ILE A C 1
ATOM 5553 O O . ILE A 1 700 ? -33.622 57.436 31.434 1.00 49.22 700 ILE A O 1
ATOM 5557 N N . SER A 1 701 ? -35.295 56.179 32.219 1.00 51.00 701 SER A N 1
ATOM 5558 C CA . SER A 1 701 ? -35.552 55.454 30.970 1.00 51.00 701 SER A CA 1
ATOM 5559 C C . SER A 1 701 ? -36.165 56.356 29.895 1.00 51.00 701 SER A C 1
ATOM 5561 O O . SER A 1 701 ? -35.687 56.326 28.762 1.00 51.00 701 SER A O 1
ATOM 5563 N N . GLU A 1 702 ? -37.138 57.206 30.244 1.00 50.06 702 GLU A N 1
ATOM 5564 C CA . GLU A 1 702 ? -37.658 58.237 29.334 1.00 50.06 702 GLU A CA 1
ATOM 5565 C C . GLU A 1 702 ? -36.551 59.212 28.917 1.00 50.06 702 GLU A C 1
ATOM 5567 O O . GLU A 1 702 ? -36.346 59.410 27.722 1.00 50.06 702 GLU A O 1
ATOM 5572 N N . ALA A 1 703 ? -35.760 59.724 29.867 1.00 48.75 703 ALA A N 1
ATOM 5573 C CA . ALA A 1 703 ? -34.650 60.633 29.574 1.00 48.75 703 ALA A CA 1
ATOM 5574 C C . ALA A 1 703 ? -33.556 59.987 28.698 1.00 48.75 703 ALA A C 1
ATOM 5576 O O . ALA A 1 703 ? -33.013 60.635 27.804 1.00 48.75 703 ALA A O 1
ATOM 5577 N N . ASN A 1 704 ? -33.250 58.701 28.900 1.00 53.53 704 ASN A N 1
ATOM 5578 C CA . ASN A 1 704 ? -32.300 57.959 28.066 1.00 53.53 704 ASN A CA 1
ATOM 5579 C C . ASN A 1 704 ? -32.860 57.650 26.670 1.00 53.53 704 ASN A C 1
ATOM 5581 O O . ASN A 1 704 ? -32.107 57.672 25.695 1.00 53.53 704 ASN A O 1
ATOM 5585 N N . ALA A 1 705 ? -34.164 57.386 26.542 1.00 54.25 705 ALA A N 1
ATOM 5586 C CA . ALA A 1 705 ? -34.819 57.216 25.248 1.00 54.25 705 ALA A CA 1
ATOM 5587 C C . ALA A 1 705 ? -34.853 58.536 24.458 1.00 54.25 705 ALA A C 1
ATOM 5589 O O . ALA A 1 705 ? -34.619 58.536 23.247 1.00 54.25 705 ALA A O 1
ATOM 5590 N N . GLU A 1 706 ? -35.070 59.661 25.140 1.00 55.38 706 GLU A N 1
ATOM 5591 C CA . GLU A 1 706 ? -35.010 61.006 24.563 1.00 55.38 706 GLU A CA 1
ATOM 5592 C C . GLU A 1 706 ? -33.580 61.375 24.140 1.00 55.38 706 GLU A C 1
ATOM 5594 O O . GLU A 1 706 ? -33.370 61.809 23.007 1.00 55.38 706 GLU A O 1
ATOM 5599 N N . MET A 1 707 ? -32.574 61.080 24.974 1.00 54.03 707 MET A N 1
ATOM 5600 C CA . MET A 1 707 ? -31.160 61.229 24.603 1.00 54.03 707 MET A CA 1
ATOM 5601 C C . MET A 1 707 ? -30.773 60.351 23.407 1.00 54.03 707 MET A C 1
ATOM 5603 O O . MET A 1 707 ? -30.091 60.829 22.503 1.00 54.03 707 MET A O 1
ATOM 5607 N N . LYS A 1 708 ? -31.222 59.088 23.348 1.00 63.81 708 LYS A N 1
ATOM 5608 C CA . LYS A 1 708 ? -30.969 58.203 22.195 1.00 63.81 708 LYS A CA 1
ATOM 5609 C C . LYS A 1 708 ? -31.644 58.720 20.919 1.00 63.81 708 LYS A C 1
ATOM 5611 O O . LYS A 1 708 ? -31.064 58.583 19.843 1.00 63.81 708 LYS A O 1
ATOM 5616 N N . ARG A 1 709 ? -32.833 59.335 21.005 1.00 62.81 709 ARG A N 1
ATOM 5617 C CA . ARG A 1 709 ? -33.478 59.996 19.852 1.00 62.81 709 ARG A CA 1
ATOM 5618 C C . ARG A 1 709 ? -32.682 61.215 19.388 1.00 62.81 709 ARG A C 1
ATOM 5620 O O . ARG A 1 709 ? -32.392 61.304 18.200 1.00 62.81 709 ARG A O 1
ATOM 5627 N N . GLN A 1 710 ? -32.235 62.069 20.309 1.00 60.81 710 GLN A N 1
ATOM 5628 C CA . GLN A 1 710 ? -31.392 63.229 19.984 1.00 60.81 710 GLN A CA 1
ATOM 5629 C C . GLN A 1 710 ? -30.030 62.823 19.399 1.00 60.81 710 GLN A C 1
ATOM 5631 O O . GLN A 1 710 ? -29.543 63.452 18.462 1.00 60.81 710 GLN A O 1
ATOM 5636 N N . GLN A 1 711 ? -29.422 61.741 19.894 1.00 62.19 711 GLN A N 1
ATOM 5637 C CA . GLN A 1 711 ? -28.187 61.194 19.327 1.00 62.19 711 GLN A CA 1
ATOM 5638 C C . GLN A 1 711 ? -28.402 60.604 17.931 1.00 62.19 711 GLN A C 1
ATOM 5640 O O . GLN A 1 711 ? -27.564 60.817 17.058 1.00 62.19 711 GLN A O 1
ATOM 5645 N N . LYS A 1 712 ? -29.522 59.908 17.687 1.00 65.62 712 LYS A N 1
ATOM 5646 C CA . LYS A 1 712 ? -29.873 59.413 16.346 1.00 65.62 712 LYS A CA 1
ATOM 5647 C C . LYS A 1 712 ? -30.157 60.554 15.367 1.00 65.62 712 LYS A C 1
ATOM 5649 O O . LYS A 1 712 ? -29.712 60.470 14.227 1.00 65.62 712 LYS A O 1
ATOM 5654 N N . GLU A 1 713 ? -30.818 61.628 15.799 1.00 64.62 713 GLU A N 1
ATOM 5655 C CA . GLU A 1 713 ? -31.011 62.829 14.973 1.00 64.62 713 GLU A CA 1
ATOM 5656 C C . GLU A 1 713 ? -29.682 63.529 14.666 1.00 64.62 713 GLU A C 1
ATOM 5658 O O . GLU A 1 713 ? -29.407 63.823 13.504 1.00 64.62 713 GLU A O 1
ATOM 5663 N N . MET A 1 714 ? -28.802 63.721 15.655 1.00 60.56 714 MET A N 1
ATOM 5664 C CA . MET A 1 714 ? -27.468 64.287 15.413 1.00 60.56 714 MET A CA 1
ATOM 5665 C C . MET A 1 714 ? -26.608 63.404 14.499 1.00 60.56 714 MET A C 1
ATOM 5667 O O . MET A 1 714 ? -25.916 63.929 13.628 1.00 60.56 714 MET A O 1
ATOM 5671 N N . ALA A 1 715 ? -26.662 62.079 14.659 1.00 67.12 715 ALA A N 1
ATOM 5672 C CA . ALA A 1 715 ? -25.952 61.141 13.794 1.00 67.12 715 ALA A CA 1
ATOM 5673 C C . ALA A 1 715 ? -26.498 61.164 12.358 1.00 67.12 715 ALA A C 1
ATOM 5675 O O . ALA A 1 715 ? -25.714 61.160 11.414 1.00 67.12 715 ALA A O 1
ATOM 5676 N N . PHE A 1 716 ? -27.820 61.260 12.181 1.00 71.12 716 PHE A N 1
ATOM 5677 C CA . PHE A 1 716 ? -28.442 61.398 10.864 1.00 71.12 716 PHE A CA 1
ATOM 5678 C C . PHE A 1 716 ? -28.051 62.717 10.184 1.00 71.12 716 PHE A C 1
ATOM 5680 O O . PHE A 1 716 ? -27.679 62.714 9.013 1.00 71.12 716 PHE A O 1
ATOM 5687 N N . VAL A 1 717 ? -28.044 63.832 10.924 1.00 70.75 717 VAL A N 1
ATOM 5688 C CA . VAL A 1 717 ? -27.596 65.139 10.413 1.00 70.75 717 VAL A CA 1
ATOM 5689 C C . VAL A 1 717 ? -26.109 65.109 10.035 1.00 70.75 717 VAL A C 1
ATOM 5691 O O . VAL A 1 717 ? -25.734 65.637 8.988 1.00 70.75 717 VAL A O 1
ATOM 5694 N N . GLN A 1 718 ? -25.255 64.453 10.829 1.00 70.12 718 GLN A N 1
ATOM 5695 C CA . GLN A 1 718 ? -23.837 64.280 10.493 1.00 70.12 718 GLN A CA 1
ATOM 5696 C C . GLN A 1 718 ? -23.620 63.366 9.281 1.00 70.12 718 GLN A C 1
ATOM 5698 O O . GLN A 1 718 ? -22.752 63.654 8.459 1.00 70.12 718 GLN A O 1
ATOM 5703 N N . ASP A 1 719 ? -24.399 62.293 9.138 1.00 70.00 719 ASP A N 1
ATOM 5704 C CA . ASP A 1 719 ? -24.315 61.395 7.983 1.00 70.00 719 ASP A CA 1
ATOM 5705 C C . ASP A 1 719 ? -24.806 62.084 6.700 1.00 70.00 719 ASP A C 1
ATOM 5707 O O . ASP A 1 719 ? -24.186 61.965 5.643 1.00 70.00 719 ASP A O 1
ATOM 5711 N N . GLN A 1 720 ? -25.856 62.902 6.797 1.00 70.56 720 GLN A N 1
ATOM 5712 C CA . GLN A 1 720 ? -26.326 63.730 5.688 1.00 70.56 720 GLN A CA 1
ATOM 5713 C C . GLN A 1 720 ? -25.295 64.804 5.306 1.00 70.56 720 GLN A C 1
ATOM 5715 O O . GLN A 1 720 ? -25.060 65.031 4.121 1.00 70.56 720 GLN A O 1
ATOM 5720 N N . ALA A 1 721 ? -24.607 65.405 6.283 1.00 71.62 721 ALA A N 1
ATOM 5721 C CA . ALA A 1 721 ? -23.505 66.330 6.026 1.00 71.62 721 ALA A CA 1
ATOM 5722 C C . ALA A 1 721 ? -22.297 65.639 5.362 1.00 71.62 721 ALA A C 1
ATOM 5724 O O . ALA A 1 721 ? -21.711 66.200 4.438 1.00 71.62 721 ALA A O 1
ATOM 5725 N N . ARG A 1 722 ? -21.949 64.408 5.769 1.00 73.38 722 ARG A N 1
ATOM 5726 C CA . ARG A 1 722 ? -20.888 63.611 5.122 1.00 73.38 722 ARG A CA 1
ATOM 5727 C C . ARG A 1 722 ? -21.246 63.235 3.689 1.00 73.38 722 ARG A C 1
ATOM 5729 O O . ARG A 1 722 ? -20.398 63.356 2.810 1.00 73.38 722 ARG A O 1
ATOM 5736 N N . LYS A 1 723 ? -22.492 62.821 3.447 1.00 75.94 723 LYS A N 1
ATOM 5737 C CA . LYS A 1 723 ? -22.993 62.527 2.098 1.00 75.94 723 LYS A CA 1
ATOM 5738 C C . LYS A 1 723 ? -22.974 63.770 1.218 1.00 75.94 723 LYS A C 1
ATOM 5740 O O . LYS A 1 723 ? -22.473 63.690 0.107 1.00 75.94 723 LYS A O 1
ATOM 5745 N N . ASN A 1 724 ? -23.410 64.922 1.727 1.00 73.62 724 ASN A N 1
ATOM 5746 C CA . ASN A 1 724 ? -23.344 66.179 0.979 1.00 73.62 724 ASN A CA 1
ATOM 5747 C C . ASN A 1 724 ? -21.896 66.597 0.671 1.00 73.62 724 ASN A C 1
ATOM 5749 O O . ASN A 1 724 ? -21.615 66.964 -0.462 1.00 73.62 724 ASN A O 1
ATOM 5753 N N . ALA A 1 725 ? -20.964 66.465 1.622 1.00 72.88 725 ALA A N 1
ATOM 5754 C CA . ALA A 1 725 ? -19.546 66.762 1.390 1.00 72.88 725 ALA A CA 1
ATOM 5755 C C . ALA A 1 725 ? -18.889 65.795 0.383 1.00 72.88 725 ALA A C 1
ATOM 5757 O O . ALA A 1 725 ? -18.067 66.201 -0.437 1.00 72.88 725 ALA A O 1
ATOM 5758 N N . SER A 1 726 ? -19.267 64.513 0.417 1.00 72.56 726 SER A N 1
ATOM 5759 C CA . SER A 1 726 ? -18.859 63.516 -0.581 1.00 72.56 726 SER A CA 1
ATOM 5760 C C . SER A 1 726 ? -19.387 63.872 -1.969 1.00 72.56 726 SER A C 1
ATOM 5762 O O . SER A 1 726 ? -18.629 63.814 -2.932 1.00 72.56 726 SER A O 1
ATOM 5764 N N . LEU A 1 727 ? -20.652 64.280 -2.066 1.00 76.50 727 LEU A N 1
ATOM 5765 C CA . LEU A 1 727 ? -21.292 64.640 -3.329 1.00 76.50 727 LEU A CA 1
ATOM 5766 C C . LEU A 1 727 ? -20.716 65.951 -3.892 1.00 76.50 727 LEU A C 1
ATOM 5768 O O . LEU A 1 727 ? -20.467 66.042 -5.088 1.00 76.50 727 LEU A O 1
ATOM 5772 N N . GLU A 1 728 ? -20.397 66.931 -3.041 1.00 73.44 728 GLU A N 1
ATOM 5773 C CA . GLU A 1 728 ? -19.651 68.136 -3.436 1.00 73.44 728 GLU A CA 1
ATOM 5774 C C . GLU A 1 728 ? -18.237 67.810 -3.942 1.00 73.44 728 GLU A C 1
ATOM 5776 O O . GLU A 1 728 ? -17.795 68.386 -4.936 1.00 73.44 728 GLU A O 1
ATOM 5781 N N . SER A 1 729 ? -17.528 66.863 -3.314 1.00 72.62 729 SER A N 1
ATOM 5782 C CA . SER A 1 729 ? -16.212 66.413 -3.791 1.00 72.62 729 SER A CA 1
ATOM 5783 C C . SER A 1 729 ? -16.298 65.657 -5.122 1.00 72.62 729 SER A C 1
ATOM 5785 O O . SER A 1 729 ? -15.399 65.785 -5.958 1.00 72.62 729 SER A O 1
ATOM 5787 N N . GLU A 1 730 ? -17.354 64.871 -5.340 1.00 74.81 730 GLU A N 1
ATOM 5788 C CA . GLU A 1 730 ? -17.610 64.197 -6.619 1.00 74.81 730 GLU A CA 1
ATOM 5789 C C . GLU A 1 730 ? -17.949 65.205 -7.721 1.00 74.81 730 GLU A C 1
ATOM 5791 O O . GLU A 1 730 ? -17.359 65.158 -8.798 1.00 74.81 730 GLU A O 1
ATOM 5796 N N . ILE A 1 731 ? -18.797 66.196 -7.431 1.00 76.00 731 ILE A N 1
ATOM 5797 C CA . ILE A 1 731 ? -19.083 67.296 -8.363 1.00 76.00 731 ILE A CA 1
ATOM 5798 C C . ILE A 1 731 ? -17.798 68.065 -8.692 1.00 76.00 731 ILE A C 1
ATOM 5800 O O . ILE A 1 731 ? -17.530 68.331 -9.859 1.00 76.00 731 ILE A O 1
ATOM 5804 N N . ALA A 1 732 ? -16.957 68.374 -7.701 1.00 73.75 732 ALA A N 1
ATOM 5805 C CA . ALA A 1 732 ? -15.699 69.081 -7.934 1.00 73.75 732 ALA A CA 1
ATOM 5806 C C . ALA A 1 732 ? -14.708 68.268 -8.787 1.00 73.75 732 ALA A C 1
ATOM 5808 O O . ALA A 1 732 ? -13.983 68.835 -9.607 1.00 73.75 732 ALA A O 1
ATOM 5809 N N . THR A 1 733 ? -14.662 66.944 -8.619 1.00 75.38 733 THR A N 1
ATOM 5810 C CA . THR A 1 733 ? -13.784 66.071 -9.415 1.00 75.38 733 THR A CA 1
ATOM 5811 C C . THR A 1 733 ? -14.294 65.882 -10.841 1.00 75.38 733 THR A C 1
ATOM 5813 O O . THR A 1 733 ? -13.484 65.913 -11.772 1.00 75.38 733 THR A O 1
ATOM 5816 N N . GLU A 1 734 ? -15.608 65.778 -11.037 1.00 73.75 734 GLU A N 1
ATOM 5817 C CA . GLU A 1 734 ? -16.220 65.771 -12.368 1.00 73.75 734 GLU A CA 1
ATOM 5818 C C . GLU A 1 734 ? -16.085 67.132 -13.070 1.00 73.75 734 GLU A C 1
ATOM 5820 O O . GLU A 1 734 ? -15.725 67.177 -14.244 1.00 73.75 734 GLU A O 1
ATOM 5825 N N . ASP A 1 735 ? -16.206 68.259 -12.367 1.00 74.62 735 ASP A N 1
ATOM 5826 C CA . ASP A 1 735 ? -15.935 69.590 -12.933 1.00 74.62 735 ASP A CA 1
ATOM 5827 C C . ASP A 1 735 ? -14.472 69.743 -13.380 1.00 74.62 735 ASP A C 1
ATOM 5829 O O . ASP A 1 735 ? -14.188 70.328 -14.430 1.00 74.62 735 ASP A O 1
ATOM 5833 N N . ILE A 1 736 ? -13.519 69.206 -12.608 1.00 74.88 736 ILE A N 1
ATOM 5834 C CA . ILE A 1 736 ? -12.097 69.186 -12.986 1.00 74.88 736 ILE A CA 1
ATOM 5835 C C . ILE A 1 736 ? -11.879 68.297 -14.215 1.00 74.88 736 ILE A C 1
ATOM 5837 O O . ILE A 1 736 ? -11.149 68.700 -15.124 1.00 74.88 736 ILE A O 1
ATOM 5841 N N . ARG A 1 737 ? -12.523 67.123 -14.285 1.00 74.12 737 ARG A N 1
ATOM 5842 C CA . ARG A 1 737 ? -12.482 66.250 -15.470 1.00 74.12 737 ARG A CA 1
ATOM 5843 C C . ARG A 1 737 ? -13.058 66.937 -16.696 1.00 74.12 737 ARG A C 1
ATOM 5845 O O . ARG A 1 737 ? -12.394 66.972 -17.726 1.00 74.12 737 ARG A O 1
ATOM 5852 N N . THR A 1 738 ? -14.223 67.557 -16.562 1.00 75.19 738 THR A N 1
ATOM 5853 C CA . THR A 1 738 ? -14.904 68.255 -17.655 1.00 75.19 738 THR A CA 1
ATOM 5854 C C . THR A 1 738 ? -14.063 69.437 -18.144 1.00 75.19 738 THR A C 1
ATOM 5856 O O . THR A 1 738 ? -13.877 69.617 -19.346 1.00 75.19 738 THR A O 1
ATOM 5859 N N . LYS A 1 739 ? -13.439 70.205 -17.237 1.00 75.50 739 LYS A N 1
ATOM 5860 C CA . LYS A 1 739 ? -12.475 71.259 -17.609 1.00 75.50 739 LYS A CA 1
ATOM 5861 C C . LYS A 1 739 ? -11.232 70.701 -18.300 1.00 75.50 739 LYS A C 1
ATOM 5863 O O . LYS A 1 739 ? -10.751 71.313 -19.252 1.00 75.50 739 LYS A O 1
ATOM 5868 N N . ALA A 1 740 ? -10.716 69.555 -17.857 1.00 71.75 740 ALA A N 1
ATOM 5869 C CA . ALA A 1 740 ? -9.582 68.894 -18.498 1.00 71.75 740 ALA A CA 1
ATOM 5870 C C . ALA A 1 740 ? -9.937 68.351 -19.896 1.00 71.75 740 ALA A C 1
ATOM 5872 O O . ALA A 1 740 ? -9.111 68.420 -20.806 1.00 71.75 740 ALA A O 1
ATOM 5873 N N . GLU A 1 741 ? -11.162 67.861 -20.095 1.00 71.94 741 GLU A N 1
ATOM 5874 C CA . GLU A 1 741 ? -11.674 67.424 -21.397 1.00 71.94 741 GLU A CA 1
ATOM 5875 C C . GLU A 1 741 ? -11.905 68.595 -22.351 1.00 71.94 741 GLU A C 1
ATOM 5877 O O . GLU A 1 741 ? -11.464 68.534 -23.497 1.00 71.94 741 GLU A O 1
ATOM 5882 N N . ILE A 1 742 ? -12.487 69.701 -21.878 1.00 73.62 742 ILE A N 1
ATOM 5883 C CA . ILE A 1 742 ? -12.634 70.931 -22.669 1.00 73.62 742 ILE A CA 1
ATOM 5884 C C . ILE A 1 742 ? -11.257 71.494 -23.047 1.00 73.62 742 ILE A C 1
ATOM 5886 O O . ILE A 1 742 ? -11.049 71.889 -24.193 1.00 73.62 742 ILE A O 1
ATOM 5890 N N . ALA A 1 743 ? -10.285 71.482 -22.129 1.00 68.56 743 ALA A N 1
ATOM 5891 C CA . ALA A 1 743 ? -8.916 71.899 -22.427 1.00 68.56 743 ALA A CA 1
ATOM 5892 C C . ALA A 1 743 ? -8.242 70.982 -23.465 1.00 68.56 743 ALA A C 1
ATOM 5894 O O . ALA A 1 743 ? -7.535 71.470 -24.346 1.00 68.56 743 ALA A O 1
ATOM 5895 N N . ARG A 1 744 ? -8.493 69.665 -23.415 1.00 65.44 744 ARG A N 1
ATOM 5896 C CA . ARG A 1 744 ? -8.030 68.719 -24.446 1.00 65.44 744 ARG A CA 1
ATOM 5897 C C . ARG A 1 744 ? -8.701 68.952 -25.798 1.00 65.44 744 ARG A C 1
ATOM 5899 O O . ARG A 1 744 ? -8.014 68.881 -26.812 1.00 65.44 744 ARG A O 1
ATOM 5906 N N . ALA A 1 745 ? -9.995 69.259 -25.818 1.00 65.19 745 ALA A N 1
ATOM 5907 C CA . ALA A 1 745 ? -10.724 69.585 -27.041 1.00 65.19 745 ALA A CA 1
ATOM 5908 C C . ALA A 1 745 ? -10.241 70.910 -27.658 1.00 65.19 745 ALA A C 1
ATOM 5910 O O . ALA A 1 745 ? -10.101 71.005 -28.872 1.00 65.19 745 ALA A O 1
ATOM 5911 N N . ALA A 1 746 ? -9.894 71.906 -26.835 1.00 63.22 746 ALA A N 1
ATOM 5912 C CA . ALA A 1 746 ? -9.330 73.179 -27.293 1.00 63.22 746 ALA A CA 1
ATOM 5913 C C . ALA A 1 746 ? -7.886 73.064 -27.831 1.00 63.22 746 ALA A C 1
ATOM 5915 O O . ALA A 1 746 ? -7.436 73.937 -28.570 1.00 63.22 746 ALA A O 1
ATOM 5916 N N . LEU A 1 747 ? -7.160 71.997 -27.475 1.00 59.78 747 LEU A N 1
ATOM 5917 C CA . LEU A 1 747 ? -5.800 71.701 -27.948 1.00 59.78 747 LEU A CA 1
ATOM 5918 C C . LEU A 1 747 ? -5.764 70.841 -29.226 1.00 59.78 747 LEU A C 1
ATOM 5920 O O . LEU A 1 747 ? -4.677 70.594 -29.750 1.00 59.78 747 LEU A O 1
ATOM 5924 N N . GLN A 1 748 ? -6.914 70.397 -29.749 1.00 55.53 748 GLN A N 1
ATOM 5925 C CA . GLN A 1 748 ? -6.988 69.765 -31.067 1.00 55.53 748 GLN A CA 1
ATOM 5926 C C . GLN A 1 748 ? -7.084 70.847 -32.159 1.00 55.53 748 GLN A C 1
ATOM 5928 O O . GLN A 1 748 ? -8.065 71.591 -32.195 1.00 55.53 748 GLN A O 1
ATOM 5933 N N . PRO A 1 749 ? -6.088 70.977 -33.056 1.00 57.94 749 PRO A N 1
ATOM 5934 C CA . PRO A 1 749 ? -6.166 71.924 -34.162 1.00 57.94 749 PRO A CA 1
ATOM 5935 C C . PRO A 1 749 ? -7.259 71.496 -35.157 1.00 57.94 749 PRO A C 1
ATOM 5937 O O . PRO A 1 749 ? -7.465 70.295 -35.354 1.00 57.94 749 PRO A O 1
ATOM 5940 N N . PRO A 1 750 ? -7.948 72.444 -35.820 1.00 53.19 750 PRO A N 1
ATOM 5941 C CA . PRO A 1 750 ? -8.952 72.105 -36.817 1.00 53.19 750 PRO A CA 1
ATOM 5942 C C . PRO A 1 750 ? -8.294 71.366 -37.987 1.00 53.19 750 PRO A C 1
ATOM 5944 O O . PRO A 1 750 ? -7.374 71.873 -38.629 1.00 53.19 750 PRO A O 1
ATOM 5947 N N . THR A 1 751 ? -8.783 70.162 -38.275 1.00 52.56 751 THR A N 1
ATOM 5948 C CA . THR A 1 751 ? -8.534 69.468 -39.541 1.00 52.56 751 THR A CA 1
ATOM 5949 C C . THR A 1 751 ? -8.983 70.366 -40.699 1.00 52.56 751 THR A C 1
ATOM 5951 O O . THR A 1 751 ? -10.152 70.761 -40.716 1.00 52.56 751 THR A O 1
ATOM 5954 N N . PRO A 1 752 ? -8.110 70.699 -41.665 1.00 50.22 752 PRO A N 1
ATOM 5955 C CA . PRO A 1 752 ? -8.515 71.470 -42.831 1.00 50.22 752 PRO A CA 1
ATOM 5956 C C . PRO A 1 752 ? -9.474 70.639 -43.694 1.00 50.22 752 PRO A C 1
ATOM 5958 O O . PRO A 1 752 ? -9.123 69.563 -44.182 1.00 50.22 752 PRO A O 1
ATOM 5961 N N . GLN A 1 753 ? -10.695 71.149 -43.854 1.00 44.41 753 GLN A N 1
ATOM 5962 C CA . GLN A 1 753 ? -11.562 70.818 -44.981 1.00 44.41 753 GLN A CA 1
ATOM 5963 C C . GLN A 1 753 ? -10.960 71.428 -46.256 1.00 44.41 753 GLN A C 1
ATOM 5965 O O . GLN A 1 753 ? -10.272 72.449 -46.186 1.00 44.41 753 GLN A O 1
ATOM 5970 N N . GLN A 1 754 ? -11.193 70.762 -47.389 1.00 36.22 754 GLN A N 1
ATOM 5971 C CA . GLN A 1 754 ? -10.953 71.312 -48.726 1.00 36.22 754 GLN A CA 1
ATOM 5972 C C . GLN A 1 754 ? -11.651 72.655 -48.930 1.00 36.22 754 GLN A C 1
ATOM 5974 O O . GLN A 1 754 ? -12.766 72.818 -48.381 1.00 36.22 754 GLN A O 1
#

Foldseek 3Di:
DDPPWPVVVVVLLVVLLLVCQVVLVVLLLLVCLLVWHWLDDPVRCVVVVQPFTTAPNPNNVLLVVLLLLLLLFQLLDPFQWFKFFPDDDPVCRVVLRVLLRNLLRVLQNVDPQQSVLSSQQSSQCQQFFKWKWFDPDLQDLHTHTAHPLQKRFDPPQFPVNPVGFKIKGKDKDALVRLVCQVPDVCRPPQADNVVSVVVNVVQVVLLVDLQNQPQPDPSSRSNVVVVCVVVVVNPRSDNDRQIFIKMWMKGWDPPVPPDAIAIFIWMATDPRGNPPPVPDPVCNGDTSGGPDPDGSGRDVLLTMAMAGLAPQPDDPHHPSRGGHLSRLCSVLSSVLSVLVSVVVVLVVVVVDWDKDFQDPPCPVVVVPDDPDPDDDDDPRIDTDDPVNDDHDDVCVSVVVSVVSVVSSLCSQFNDDPPPDPPDPDDDDLVRVLVSVVRSCPSSLVSLVSRQVSCQSVVLSSLLSLLPHPDPSSVVSVVSSVVVPNDNVSSVPSVRMDIGGDGQQQSSDLSRQQVVLVVLLVCLVVDDPLCNLVSVLSNCCSVVSHNVVSCVVRPNDDPDPPPLLVVLVVVLVQLLQVHDDDDDPPHDLLSNLVSLLVVLVVVLVVCVVVVDQDDPSSLNSSVSSLVVSLVSLVVQCVDVVCVVSSVVSVVSSVVSVVSSVVSVVVVVVVVVVVPPDDDDDPVVVVVVVVVVVVVVVVVVVVVVVVVVVVVVVVVVVVVVVVVVVVVVVVVVVVVVVVVVVVVVVVVPDDDDDDD

Solvent-accessible surface area (backbone atoms only — not comparable to full-atom values): 41948 Å² total; per-residue (Å²): 88,83,82,84,47,43,60,58,52,48,54,53,52,49,53,43,45,64,70,36,29,68,59,26,50,55,49,29,53,44,49,36,56,50,72,42,44,46,75,53,53,82,64,55,24,61,76,65,73,49,86,47,71,52,44,81,45,62,57,31,53,54,51,51,52,54,41,47,25,53,47,40,32,56,65,57,49,89,40,57,42,46,39,45,48,79,61,80,58,77,88,50,23,57,57,43,17,51,51,52,26,55,54,53,36,52,55,48,73,69,31,65,66,46,51,54,22,52,53,51,20,47,46,34,11,50,46,58,9,47,9,32,30,33,41,92,42,92,78,52,58,66,48,43,50,45,60,67,87,34,53,41,64,56,88,91,30,39,63,83,45,82,75,58,54,53,39,34,33,58,44,72,40,39,49,67,54,55,48,49,51,73,68,37,86,85,48,69,84,35,49,35,65,70,60,51,63,61,47,39,60,55,37,51,51,36,69,76,36,73,72,36,43,67,56,50,76,61,88,52,41,45,43,57,53,57,50,32,52,74,69,42,43,70,36,90,51,23,88,48,81,44,54,48,40,28,38,44,34,38,35,44,39,59,59,84,88,74,66,78,62,34,28,31,49,38,28,35,64,43,88,81,42,46,61,57,78,84,56,53,80,76,60,72,54,39,52,50,25,46,43,82,89,46,78,68,30,75,50,66,54,66,44,37,35,61,37,58,26,72,66,54,88,68,80,82,57,26,60,89,61,43,26,12,61,37,59,71,42,40,64,59,46,48,51,50,32,48,50,50,21,54,50,50,42,51,52,56,56,68,73,55,87,53,74,43,76,78,59,96,84,56,73,75,64,66,79,71,71,72,85,80,87,64,91,80,79,63,94,58,62,44,74,63,50,76,86,82,44,94,71,79,60,64,67,60,53,50,50,49,52,49,51,50,50,48,51,51,46,41,73,56,10,57,68,75,76,78,74,72,80,87,58,96,67,81,80,50,73,69,54,51,50,50,54,55,56,28,51,36,51,52,54,44,52,34,48,56,46,36,49,62,47,42,34,55,45,53,47,40,36,52,54,34,43,56,70,38,91,43,73,73,26,43,51,51,51,53,54,41,43,74,75,68,39,61,72,68,61,50,75,46,55,88,44,54,47,68,44,60,50,78,48,68,44,66,31,36,64,71,47,17,36,59,53,29,54,55,47,57,74,47,34,86,80,45,61,76,87,52,35,59,56,48,53,25,52,33,43,26,41,72,68,69,34,54,69,57,18,45,71,76,44,65,87,70,77,91,61,75,50,70,32,43,53,48,30,62,58,45,48,62,42,26,42,72,69,41,91,76,88,82,64,95,87,50,56,64,66,58,25,41,55,44,43,49,55,53,50,52,53,52,53,51,50,42,64,71,66,75,53,86,76,55,74,66,56,56,53,6,53,52,47,44,50,56,52,43,52,55,50,34,57,59,44,43,71,40,83,93,41,31,71,61,23,53,51,54,50,58,55,48,55,56,54,50,53,53,53,50,52,54,54,50,53,51,51,53,54,51,62,74,50,74,82,75,77,93,74,62,72,71,59,55,52,50,50,52,51,48,52,51,49,52,55,50,48,50,54,50,48,51,51,50,53,50,49,50,49,53,50,50,50,52,50,50,53,51,51,51,50,50,50,48,53,50,50,53,52,50,53,52,50,50,51,51,50,52,51,51,49,52,53,52,57,72,67,54,76,82,78,83,75,133

Sequence (754 aa):
MSFKDANQVWNVVDAIRQAGVIRSRNRARINSVFNGDPPYTPEEARANNIDTNVNFLEGTRIIHQSRQQFTNAFMQPANYFTVSLDFGPTFKRDTWGRIITKRLNRTLKRSMKYGATLENQFASSVLHGIGAATWTRKVDWCPMARGIDDLMIPTNTLQSLENLNHFGVKISFTAADLVRILATPNHDPGWNDQLIKSIIPVLLRRQTTANNAEDQYDWTNYEKIVEDWKQSSAYWGSDAIPVAWCYDFYYLDTNVNEGEPQWRRKIILDRQMTGFSDIEQKYRSEFLYDGKQKEYGKTVEQLSHFQFADGAVVPPFKIWSIRSLGYLMYAVCNLQNRIRCKFTDATFESMLWYFRNVSEGDEERLGMITLKHLGIIPQGVDFVKGTDRHTIDPNLVQGYISGMRELMAESAASYVQDVEQRGNTPPSATQIIAQVNNANALIGTMLTRAYTLQTPGYREVARRFTKLDIPDCKSFREDCMAEGVPKMVFDKFDGWNIEPERVLGNGNKMMKIAQADRLMGIRSALPPATQPLVTRMFIEATTDDPAMADKLQPVEDVTPTMSSQLAGLAWGTLIDSKPVPLASNVNLIEFAVALLALLEMDLQQIQKSGQLPDARRVLGLSNVHDTIEAIAMQVSQDEGNKEIADEIISELEQAAELIKQFAKGIQEQQAAASQSSQLDPETQAKIQAILIQATTKAKISEANAEMKRQQKEMAFVQDQARKNASLESEIATEDIRTKAEIARAALQPPTPQQ